Protein AF-0000000084648814 (afdb_homodimer)

Foldseek 3Di:
DDDDDDDDPPPPPDDDPPPPPPPVDVVVVVLQVQAKEFQQAKFWAPFAQFKIKIKTFIPAWWKKKKWKDLDPVSVVTDIDTWDIQHVVLVRMTMDIGGRHDGFTKMKMWMKTHGVPGRPRIYDIHIFIATHLGAAFDKFKEWEAEAAPADAFAAFVVVPGLLLLLLRVVVVGRAYEYLANNFQLQAAHDQWDAAPVGDIGGHDDDPLSHAHDQALVSLLVRLSRSSVRPSNSRSRRYHYYQYAHDDRLQHPLDAQQFFDPDPSDPGRHSNNSVVSSLSSVLSRHSDDADPVHRSDRWDKHDRYQAEIETEADQHHQAADWDLQAAPDPDSNLARRDPVSLVVVLVPLLPRRHLAYEYRHAADQWFFAADVSTGRDQHNQPQAAHTRNVRSVLVNQLSCQVSVRWRYAYEYEDQAWWFKKKFALVQANRNRGHIYIYIYFDDSFWKHDDDTDGHRNRHIDTPDIDGDDPPDIGHGLVVWRGKMKMWIAHRVQRKIKIFIAISVGDTDDIDIHGTDDD/DDDDDDDDDPPPDDDPPPPPPPPVDVVVVVLQVQAKEFQQAKFWAPFAQFKIKIKTFIPAWWKKKKWKDLDPVSVVTDIDTWDIQHVVLVRMTMDIGGRHDGFTKMKMWMKTHGVPGRVRIYDIHIFIATHLGAAFDKFKEWEAEAAPADAFAAFVVVPGLLLLLLRVVVVHRAYEYLANNFQLQAAHDQWDAAPVGDIGGHDDDPLSHAHDQALVSLLVRLSRSSVRPSNSRSRRYHYYQYAHDDRLQHPLDAQQFFDPDPSDPGRHSNNSVVSSLSSVLSRHSDDADPVHRSDRWDKHDRYQAEIETEADQHHQAAHWDLQAAPDPDSNLARRDPVSLVVVLVPLLPRRHLAYEYRHAADQWFFAADVSTGRDQHNQPQAAHTRHVNSVLVNQLSCQVSVRWRYAYEYEDQAWWFKKKFALVQANRNRGHIYIYIYFDDSFWKFDDDTDGHRNRHIDTPDIDGDDPPDIGHGLVVWRGKMKMWIAHRVQRKIKIFIAISVGDTDDIDIHGTDDD

Organism: NCBI:txid1178482

Solvent-accessible surface area (backbone atoms only — not comparable to full-atom values): 51842 Å² total; per-residue (Å²): 144,81,89,79,84,85,70,86,74,83,75,74,83,76,82,82,74,74,79,70,76,74,68,73,53,68,66,60,58,57,47,57,73,50,30,34,43,68,68,48,48,40,32,32,9,54,57,35,55,34,30,34,24,38,26,39,30,41,76,46,62,21,36,32,33,39,36,40,16,77,38,91,81,44,69,85,39,49,78,45,78,46,44,60,14,31,79,78,49,73,15,22,30,58,32,38,45,67,83,41,69,69,57,41,60,33,25,34,35,39,31,31,22,22,59,51,32,84,81,25,47,22,73,71,50,71,32,34,42,52,44,46,16,83,51,80,53,73,42,38,32,34,35,26,18,32,28,38,24,81,49,38,58,48,23,68,92,74,63,38,52,47,36,36,43,42,52,44,72,68,64,36,52,31,34,38,36,27,11,18,75,29,32,28,59,39,39,48,52,54,66,44,77,42,94,88,66,46,74,46,51,29,67,80,53,80,42,38,63,38,54,42,70,49,48,67,32,37,40,35,40,55,56,54,59,35,68,30,67,34,45,31,54,27,27,16,48,31,23,34,45,72,37,60,40,42,24,49,39,32,78,80,60,31,62,45,39,69,61,92,50,88,84,48,87,76,36,53,38,30,53,38,39,53,34,22,48,51,31,48,55,55,74,40,36,61,81,42,47,47,67,48,60,79,62,64,51,50,72,39,61,49,27,54,49,29,30,42,39,37,44,40,62,49,83,44,23,24,59,72,32,72,37,64,42,91,50,82,44,68,67,21,21,38,50,24,72,67,53,51,54,50,48,53,53,49,57,71,68,54,80,36,57,34,36,35,39,37,27,33,54,45,69,42,40,45,34,68,50,83,90,24,28,62,44,34,20,60,66,73,44,38,67,71,29,6,29,27,32,61,54,50,53,50,39,29,47,33,43,75,66,67,58,59,46,55,37,37,42,24,17,77,62,15,29,33,34,35,34,42,27,28,32,92,61,21,55,43,50,66,42,65,66,38,45,38,38,33,13,3,11,49,32,21,32,24,27,48,77,70,54,77,19,32,26,57,10,62,42,80,75,42,73,55,50,50,57,91,94,46,61,60,41,56,57,86,73,63,59,19,21,32,30,37,38,38,36,38,50,83,80,50,32,40,34,41,32,37,27,34,45,86,60,48,78,74,46,76,49,80,42,76,63,72,75,131,145,77,90,83,76,90,82,81,84,78,75,73,83,78,80,82,75,75,80,70,76,74,69,74,54,69,66,59,58,60,48,57,72,52,29,34,44,67,68,48,48,42,34,32,8,53,57,34,54,34,32,35,22,38,26,38,30,41,77,47,63,21,36,32,34,38,35,40,16,76,39,92,81,45,67,86,41,48,78,46,77,45,43,61,15,32,79,78,49,75,15,23,31,60,33,36,45,67,82,42,69,69,56,40,61,33,25,34,35,39,33,29,22,21,57,52,34,85,81,26,47,22,73,73,48,70,32,35,39,52,43,46,16,83,51,80,52,70,43,37,33,34,35,25,17,31,29,38,24,81,49,39,58,48,23,68,93,74,63,37,52,48,35,36,43,39,52,45,71,66,64,36,51,31,34,39,36,27,10,18,74,28,30,27,59,37,38,47,50,54,65,44,77,43,95,86,66,47,73,46,50,29,68,81,53,81,44,38,62,39,55,42,72,49,48,67,32,35,38,34,40,56,55,55,59,36,68,31,67,35,45,31,54,25,29,15,48,30,22,34,46,71,38,60,42,42,23,50,40,33,77,80,59,30,61,44,39,69,62,92,50,89,84,48,88,74,36,52,37,29,53,37,39,53,35,22,48,51,31,49,56,55,73,40,37,62,81,42,45,48,67,47,60,78,62,63,51,49,73,39,60,48,26,53,49,30,30,41,40,38,46,41,64,48,84,44,22,24,57,71,33,71,37,63,40,91,51,81,42,67,67,21,22,38,52,24,74,67,52,51,52,49,49,52,52,49,58,71,67,53,79,38,56,33,37,35,39,38,27,34,52,45,68,42,40,45,36,70,50,82,90,23,29,63,44,34,20,59,66,73,45,38,66,70,28,4,28,27,34,60,53,50,52,48,39,28,48,34,42,76,67,69,58,61,46,56,37,36,42,23,18,75,62,16,28,32,34,34,33,42,29,29,34,92,61,20,55,43,51,66,41,65,62,39,43,37,38,34,13,3,12,49,33,21,32,24,26,47,77,70,54,77,20,32,26,57,11,62,40,82,76,42,71,55,49,50,57,90,95,47,61,60,42,55,56,87,74,62,59,19,21,32,31,37,38,39,37,39,49,83,78,50,31,40,33,41,32,38,28,35,45,86,60,48,77,75,47,76,48,80,43,75,63,71,74,131

pLDDT: mean 92.76, std 17.3, range [15.83, 98.94]

Secondary structure (DSSP, 8-state):
----S--------------------HHHHHHHHHS--EEEEEEEE---SS-EEEEEEESSSEEEEEEEESSTT-TT-EEEEEEEE-GGGTTEEEEEE--PPTT-EEEEEEEEEETTEEEEEPPPEEEEEE---SS---EEEEEE--BS-TT----GGGTSSHHHHHHHHT--SEEEE-S-S--TT----SEEE-TTS-EEE----GGGSS---SHHHHHHHHHHHTT-HHHHHHHHHS-EEE---STTTSTT--TT-B---TT-S--BHHHHHHHHHHHHHHHS-----TTSTT---EEEE-SSSEEEEE--SSTT----B-S--SS-SGGG-SS-HHHHHHHHHHHHH---SEEEEE-SS-SSB--EETTEE-SS--S--SS--TTHHHHHHHHHHHHHTT---EEEEE-SSSSEEEEEE-GGG-SS-SS--EEEEE---SBS----PPPBPGGG-EEEEEEE-PPTT--S--GGGS--EEEEEEE-TTT--EEEEEEETT--EEEEEEE-----/-------------------------HHHHHHHTTS--EEEEEEEE---SS-EEEEEEESSSEEEEEEEESSTT-TT-EEEEEEEE-GGGTTEEEEEE--PPTT-EEEEEEEEEETTEEEEEPPPEEEEEE---SS---EEEEEE--BS-TT----GGGTSSHHHHHHHHT--SEEEE-S-S--TT----SEEE-TTS-EEE----GGGSS---SHHHHHHHHHHHTT-HHHHHHHHHS-EEE---STTTSTT--TT-B---TT-S--BHHHHHHHHHHHHHHHS-----TTSTT---EEEE-SSSEEEEE--SSTT----B-S--SS-SGGG-SS-HHHHHHHHHHHHH---SEEEEE-SS-SSB--EETTEE-SS--S--SS--TTHHHHHHHHHHHHHTT---EEEEE-SSSSEEEEEE-GGG-S--SS--EEEEE---SBS----PPPBPGGG-EEEEEEE-PPTT--S--GGGS--EEEEEEE-TTT--EEEEEEETT--EEEEEEE-----

Sequence (1032 aa):
MRTTRRQFLGLGLKAGAGLGLLSTAPGIVMAESRRPVITSGVMSGDLLTNRAMIWSRADRPSQMLVEIADNAEFHNARQLTGPTALPSTGMTSKLDVTGLGNDSELYYRVRFAALGDHRAISEPVVGRLRLAGDSPRNVRFVWSGDTVGQGWGIDNSRGGMRIYETMRQQTPDFFLHSGDTIYADGPLEETVTLENGETWHNLMTAEKSKVAETLNEYRGQYTYNLLDENLKRFNAEVPMFAQWDDHETVNNWFPGEILDDPRYSEKNVSLLSARARQAFLENMPIRQWPDAPQRIHRRFNYGPDLEVFMLDMRTYRGANSANMQNADDPASAILGGNQVDELIAALSSSSATWKVIASDMPVGLVVADGDNFEAVANGDDGSPAGREHEIARLLKAIRDNNISNVVWLTADVHYTAAHHYAPERASFKEFTPFWEFVSGPLHAGTFGPGELDATFGPQVAFQKAPEEGRANLAPSEGYQFFGQVDLDAESKELTVTLKDVEGTSLHTEVLTPKMAMRTTRRQFLGLGLKAGAGLGLLSTAPGIVMAESRRPVITSGVMSGDLLTNRAMIWSRADRPSQMLVEIADNAEFHNARQLTGPTALPSTGMTSKLDVTGLGNDSELYYRVRFAALGDHRAISEPVVGRLRLAGDSPRNVRFVWSGDTVGQGWGIDNSRGGMRIYETMRQQTPDFFLHSGDTIYADGPLEETVTLENGETWHNLMTAEKSKVAETLNEYRGQYTYNLLDENLKRFNAEVPMFAQWDDHETVNNWFPGEILDDPRYSEKNVSLLSARARQAFLENMPIRQWPDAPQRIHRRFNYGPDLEVFMLDMRTYRGANSANMQNADDPASAILGGNQVDELIAALSSSSATWKVIASDMPVGLVVADGDNFEAVANGDDGSPAGREHEIARLLKAIRDNNISNVVWLTADVHYTAAHHYAPERASFKEFTPFWEFVSGPLHAGTFGPGELDATFGPQVAFQKAPEEGRANLAPSEGYQFFGQVDLDAESKELTVTLKDVEGTSLHTEVLTPKMA

Structure (mmCIF, N/CA/C/O backbone):
data_AF-0000000084648814-model_v1
#
loop_
_entity.id
_entity.type
_entity.pdbx_description
1 polymer 'Alkaline phosphatase'
#
loop_
_atom_site.group_PDB
_atom_site.id
_atom_site.type_symbol
_atom_site.label_atom_id
_atom_site.label_alt_id
_atom_site.label_comp_id
_atom_site.label_asym_id
_atom_site.label_entity_id
_atom_site.label_seq_id
_atom_site.pdbx_PDB_ins_code
_atom_site.Cartn_x
_atom_site.Cartn_y
_atom_site.Cartn_z
_atom_site.occupancy
_atom_site.B_iso_or_equiv
_atom_site.auth_seq_id
_atom_site.auth_comp_id
_atom_site.auth_asym_id
_atom_site.auth_atom_id
_atom_site.pdbx_PDB_model_num
ATOM 1 N N . MET A 1 1 ? -101.938 -16.797 1.719 1 21.25 1 MET A N 1
ATOM 2 C CA . MET A 1 1 ? -101.125 -17.797 1.032 1 21.25 1 MET A CA 1
ATOM 3 C C . MET A 1 1 ? -99.875 -17.156 0.439 1 21.25 1 MET A C 1
ATOM 5 O O . MET A 1 1 ? -99.188 -17.766 -0.387 1 21.25 1 MET A O 1
ATOM 9 N N . ARG A 1 2 ? -99.438 -15.789 0.732 1 20.75 2 ARG A N 1
ATOM 10 C CA . ARG A 1 2 ? -99.125 -14.484 0.163 1 20.75 2 ARG A CA 1
ATOM 11 C C . ARG A 1 2 ? -97.625 -14.43 -0.269 1 20.75 2 ARG A C 1
ATOM 13 O O . ARG A 1 2 ? -96.812 -15.164 0.26 1 20.75 2 ARG A O 1
ATOM 20 N N . THR A 1 3 ? -97.125 -13.648 -1.329 1 20.7 3 THR A N 1
ATOM 21 C CA . THR A 1 3 ? -96.25 -13.391 -2.457 1 20.7 3 THR A CA 1
ATOM 22 C C . THR A 1 3 ? -94.875 -12.969 -1.973 1 20.7 3 THR A C 1
ATOM 24 O O . THR A 1 3 ? -94 -12.547 -2.77 1 20.7 3 THR A O 1
ATOM 27 N N . THR A 1 4 ? -94.438 -13.188 -0.688 1 17.88 4 THR A N 1
ATOM 28 C CA . THR A 1 4 ? -93.375 -12.266 -0.208 1 17.88 4 THR A CA 1
ATOM 29 C C . THR A 1 4 ? -92.062 -12.477 -0.958 1 17.88 4 THR A C 1
ATOM 31 O O . THR A 1 4 ? -91.938 -13.469 -1.671 1 17.88 4 THR A O 1
ATOM 34 N N . ARG A 1 5 ? -90.875 -12.578 -0.364 1 17.39 5 ARG A N 1
ATOM 35 C CA . ARG A 1 5 ? -89.688 -11.68 -0.187 1 17.39 5 ARG A CA 1
ATOM 36 C C . ARG A 1 5 ? -88.562 -12.055 -1.125 1 17.39 5 ARG A C 1
ATOM 38 O O . ARG A 1 5 ? -87.938 -11.18 -1.724 1 17.39 5 ARG A O 1
ATOM 45 N N . ARG A 1 6 ? -87.812 -13.258 -1.02 1 18.2 6 ARG A N 1
ATOM 46 C CA . ARG A 1 6 ? -86.375 -13.273 -0.681 1 18.2 6 ARG A CA 1
ATOM 47 C C . ARG A 1 6 ? -85.562 -13.32 -1.938 1 18.2 6 ARG A C 1
ATOM 49 O O . ARG A 1 6 ? -84.312 -13.5 -1.858 1 18.2 6 ARG A O 1
ATOM 56 N N . GLN A 1 7 ? -86.125 -13.328 -3.051 1 18.06 7 GLN A N 1
ATOM 57 C CA . GLN A 1 7 ? -85.5 -14.094 -4.113 1 18.06 7 GLN A CA 1
ATOM 58 C C . GLN A 1 7 ? -84.125 -13.547 -4.441 1 18.06 7 GLN A C 1
ATOM 60 O O . GLN A 1 7 ? -83.125 -14.297 -4.469 1 18.06 7 GLN A O 1
ATOM 65 N N . PHE A 1 8 ? -83.938 -12.953 -5.516 1 19.97 8 PHE A N 1
ATOM 66 C CA . PHE A 1 8 ? -83.062 -13.242 -6.648 1 19.97 8 PHE A CA 1
ATOM 67 C C . PHE A 1 8 ? -81.75 -12.516 -6.512 1 19.97 8 PHE A C 1
ATOM 69 O O . PHE A 1 8 ? -81.688 -11.32 -6.211 1 19.97 8 PHE A O 1
ATOM 76 N N . LEU A 1 9 ? -80.438 -13.195 -6.457 1 20.53 9 LEU A N 1
ATOM 77 C CA . LEU A 1 9 ? -79 -13.328 -6.242 1 20.53 9 LEU A CA 1
ATOM 78 C C . LEU A 1 9 ? -78.188 -12.492 -7.246 1 20.53 9 LEU A C 1
ATOM 80 O O . LEU A 1 9 ? -77 -12.664 -7.395 1 20.53 9 LEU A O 1
ATOM 84 N N . GLY A 1 10 ? -78.875 -11.648 -8 1 20.09 10 GLY A N 1
ATOM 85 C CA . GLY A 1 10 ? -78.125 -11.25 -9.188 1 20.09 10 GLY A CA 1
ATOM 86 C C . GLY A 1 10 ? -76.75 -10.617 -8.867 1 20.09 10 GLY A C 1
ATOM 87 O O . GLY A 1 10 ? -76.688 -9.562 -8.219 1 20.09 10 GLY A O 1
ATOM 88 N N . LEU A 1 11 ? -75.688 -11.422 -8.633 1 21.27 11 LEU A N 1
ATOM 89 C CA . LEU A 1 11 ? -74.312 -11.227 -8.266 1 21.27 11 LEU A CA 1
ATOM 90 C C . LEU A 1 11 ? -73.625 -10.305 -9.25 1 21.27 11 LEU A C 1
ATOM 92 O O . LEU A 1 11 ? -73.375 -10.68 -10.406 1 21.27 11 LEU A O 1
ATOM 96 N N . GLY A 1 12 ? -74.062 -9.133 -9.469 1 19.12 12 GLY A N 1
ATOM 97 C CA . GLY A 1 12 ? -73.438 -8.195 -10.375 1 19.12 12 GLY A CA 1
ATOM 98 C C . GLY A 1 12 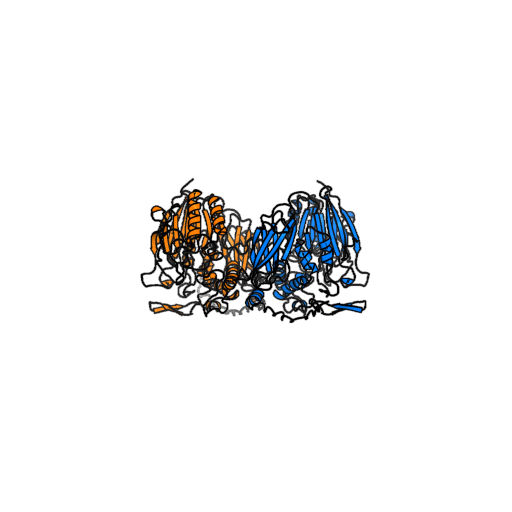? -71.938 -8.039 -10.133 1 19.12 12 GLY A C 1
ATOM 99 O O . GLY A 1 12 ? -71.5 -7.977 -8.984 1 19.12 12 GLY A O 1
ATOM 100 N N . LEU A 1 13 ? -71.062 -8.609 -11.047 1 20.86 13 LEU A N 1
ATOM 101 C CA . LEU A 1 13 ? -69.688 -8.602 -11.328 1 20.86 13 LEU A CA 1
ATOM 102 C C . LEU A 1 13 ? -69.125 -7.176 -11.414 1 20.86 13 LEU A C 1
ATOM 104 O O . LEU A 1 13 ? -69.438 -6.457 -12.367 1 20.86 13 LEU A O 1
ATOM 108 N N . LYS A 1 14 ? -69.375 -6.336 -10.461 1 19.58 14 LYS A N 1
ATOM 109 C CA . LYS A 1 14 ? -68.875 -4.953 -10.57 1 19.58 14 LYS A CA 1
ATOM 110 C C . LYS A 1 14 ? -67.5 -4.883 -11.086 1 19.58 14 LYS A C 1
ATOM 112 O O . LYS A 1 14 ? -66.75 -5.867 -11.016 1 19.58 14 LYS A O 1
ATOM 117 N N . ALA A 1 15 ? -66.938 -3.561 -10.977 1 20.88 15 ALA A N 1
ATOM 118 C CA . ALA A 1 15 ? -66.062 -2.535 -11.547 1 20.88 15 ALA A CA 1
ATOM 119 C C . ALA A 1 15 ? -64.562 -2.854 -11.273 1 20.88 15 ALA A C 1
ATOM 121 O O . ALA A 1 15 ? -64.188 -3.189 -10.148 1 20.88 15 ALA A O 1
ATOM 122 N N . GLY A 1 16 ? -63.812 -3.223 -12.312 1 20.81 16 GLY A N 1
ATOM 123 C CA . GLY A 1 16 ? -62.406 -3.391 -12.602 1 20.81 16 GLY A CA 1
ATOM 124 C C . GLY A 1 16 ? -61.531 -2.273 -12.055 1 20.81 16 GLY A C 1
ATOM 125 O O . GLY A 1 16 ? -61.594 -1.139 -12.531 1 20.81 16 GLY A O 1
ATOM 126 N N . ALA A 1 17 ? -61.469 -2.029 -10.789 1 24.69 17 ALA A N 1
ATOM 127 C CA . ALA A 1 17 ? -60.594 -1.007 -10.234 1 24.69 17 ALA A CA 1
ATOM 128 C C . ALA A 1 17 ? -59.219 -1.078 -10.875 1 24.69 17 ALA A C 1
ATOM 130 O O . ALA A 1 17 ? -58.625 -2.158 -10.984 1 24.69 17 ALA A O 1
ATOM 131 N N . GLY A 1 18 ? -58.906 -0.136 -11.734 1 24.58 18 GLY A N 1
ATOM 132 C CA . GLY A 1 18 ? -57.656 0.229 -12.383 1 24.58 18 GLY A CA 1
ATOM 133 C C . GLY A 1 18 ? -56.469 0.184 -11.445 1 24.58 18 GLY A C 1
ATOM 134 O O . GLY A 1 18 ? -56.531 0.707 -10.328 1 24.58 18 GLY A O 1
ATOM 135 N N . LEU A 1 19 ? -55.75 -0.913 -11.391 1 27.05 19 LEU A N 1
ATOM 136 C CA . LEU A 1 19 ? -54.406 -1.037 -10.836 1 27.05 19 LEU A CA 1
ATOM 137 C C . LEU A 1 19 ? -53.562 0.206 -11.141 1 27.05 19 LEU A C 1
ATOM 139 O O . LEU A 1 19 ? -53.281 0.487 -12.305 1 27.05 19 LEU A O 1
ATOM 143 N N . GLY A 1 20 ? -53.906 1.325 -10.555 1 27.36 20 GLY A N 1
ATOM 144 C CA . GLY A 1 20 ? -53 2.459 -10.664 1 27.36 20 GLY A CA 1
ATOM 145 C C . GLY A 1 20 ? -51.531 2.07 -10.539 1 27.36 20 GLY A C 1
ATOM 146 O O . GLY A 1 20 ? -51.156 1.233 -9.703 1 27.36 20 GLY A O 1
ATOM 147 N N . LEU A 1 21 ? -50.812 2.102 -11.641 1 28.75 21 LEU A N 1
ATOM 148 C CA . LEU A 1 21 ? -49.375 2.102 -11.797 1 28.75 21 LEU A CA 1
ATOM 149 C C . LEU A 1 21 ? -48.719 2.955 -10.719 1 28.75 21 LEU A C 1
ATOM 151 O O . LEU A 1 21 ? -48.938 4.164 -10.656 1 28.75 21 LEU A O 1
ATOM 155 N N . LEU A 1 22 ? -48.719 2.498 -9.547 1 29.5 22 LEU A N 1
ATOM 156 C CA . LEU A 1 22 ? -47.812 3.18 -8.625 1 29.5 22 LEU A CA 1
ATOM 157 C C . LEU A 1 22 ? -46.5 3.559 -9.328 1 29.5 22 LEU A C 1
ATOM 159 O O . LEU A 1 22 ? -45.75 2.686 -9.758 1 29.5 22 LEU A O 1
ATOM 163 N N . SER A 1 23 ? -46.594 4.621 -10.094 1 31.58 23 SER A N 1
ATOM 164 C CA . SER A 1 23 ? -45.406 5.332 -10.492 1 31.58 23 SER A CA 1
ATOM 165 C C . SER A 1 23 ? -44.406 5.469 -9.328 1 31.58 23 SER A C 1
ATOM 167 O O . SER A 1 23 ? -44.75 6.086 -8.312 1 31.58 23 SER A O 1
ATOM 169 N N . THR A 1 24 ? -43.781 4.43 -9.086 1 36.72 24 THR A N 1
ATOM 170 C CA . THR A 1 24 ? -42.656 4.602 -8.18 1 36.72 24 THR A CA 1
ATOM 171 C C . THR A 1 24 ? -42.031 5.977 -8.367 1 36.72 24 THR A C 1
ATOM 173 O O . THR A 1 24 ? -41.781 6.41 -9.492 1 36.72 24 THR A O 1
ATOM 176 N N . ALA A 1 25 ? -42.188 6.863 -7.504 1 39.81 25 ALA A N 1
ATOM 177 C CA . ALA A 1 25 ? -41.781 8.266 -7.488 1 39.81 25 ALA A CA 1
ATOM 178 C C . ALA A 1 25 ? -40.344 8.422 -7.988 1 39.81 25 ALA A C 1
ATOM 180 O O . ALA A 1 25 ? -39.469 7.617 -7.656 1 39.81 25 ALA A O 1
ATOM 181 N N . PRO A 1 26 ? -40.125 9.344 -8.883 1 41.78 26 PRO A N 1
ATOM 182 C CA . PRO A 1 26 ? -38.781 9.664 -9.43 1 41.78 26 PRO A CA 1
ATOM 183 C C . PRO A 1 26 ? -37.688 9.688 -8.359 1 41.78 26 PRO A C 1
ATOM 185 O O . PRO A 1 26 ? -36.5 9.695 -8.688 1 41.78 26 PRO A O 1
ATOM 188 N N . GLY A 1 27 ? -37.969 9.93 -7.156 1 38.75 27 GLY A N 1
ATOM 189 C CA . GLY A 1 27 ? -36.969 10 -6.094 1 38.75 27 GLY A CA 1
ATOM 190 C C . GLY A 1 27 ? -36.281 8.672 -5.82 1 38.7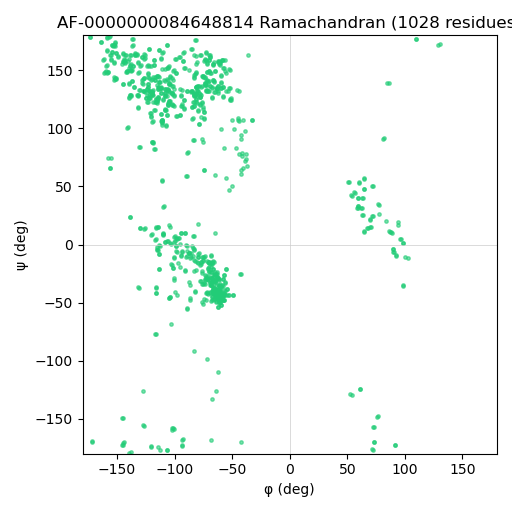5 27 GLY A C 1
ATOM 191 O O . GLY A 1 27 ? -35.094 8.633 -5.535 1 38.75 27 GLY A O 1
ATOM 192 N N . ILE A 1 28 ? -37.094 7.559 -5.875 1 41.75 28 ILE A N 1
ATOM 193 C CA . ILE A 1 28 ? -36.531 6.23 -5.625 1 41.75 28 ILE A CA 1
ATOM 194 C C . ILE A 1 28 ? -35.625 5.82 -6.801 1 41.75 28 ILE A C 1
ATOM 196 O O . ILE A 1 28 ? -34.562 5.262 -6.602 1 41.75 28 ILE A O 1
ATOM 200 N N . VAL A 1 29 ? -36.188 6.137 -8.016 1 43.84 29 VAL A N 1
ATOM 201 C CA . VAL A 1 29 ? -35.438 5.797 -9.211 1 43.84 29 VAL A CA 1
ATOM 202 C C . VAL A 1 29 ? -34.125 6.594 -9.234 1 43.84 29 VAL A C 1
ATOM 204 O O . VAL A 1 29 ? -33.062 6.062 -9.586 1 43.84 29 VAL A O 1
ATOM 207 N N . MET A 1 30 ? -34.156 7.906 -8.93 1 43.59 30 MET A N 1
ATOM 208 C CA . MET A 1 30 ? -32.969 8.742 -8.898 1 43.59 30 MET A CA 1
ATOM 209 C C . MET A 1 30 ? -31.969 8.242 -7.848 1 43.59 30 MET A C 1
ATOM 211 O O . MET A 1 30 ? -30.75 8.312 -8.047 1 43.59 30 MET A O 1
ATOM 215 N N . ALA A 1 31 ? -32.562 7.723 -6.754 1 51.16 31 ALA A N 1
ATOM 216 C CA . ALA A 1 31 ? -31.75 7.152 -5.68 1 51.16 31 ALA A CA 1
ATOM 217 C C . ALA A 1 31 ? -31.062 5.875 -6.137 1 51.16 31 ALA A C 1
ATOM 219 O O . ALA A 1 31 ? -29.891 5.641 -5.797 1 51.16 31 ALA A O 1
ATOM 220 N N . GLU A 1 32 ? -31.75 5.113 -6.992 1 61 32 GLU A N 1
ATOM 221 C CA . GLU A 1 32 ? -31.188 3.836 -7.426 1 61 32 GLU A CA 1
ATOM 222 C C . GLU A 1 32 ? -30 4.043 -8.367 1 61 32 GLU A C 1
ATOM 224 O O . GLU A 1 32 ? -29.047 3.271 -8.344 1 61 32 GLU A O 1
ATOM 229 N N . SER A 1 33 ? -30.016 5.133 -9.078 1 75.19 33 SER A N 1
ATOM 230 C CA . SER A 1 33 ? -28.969 5.375 -10.07 1 75.19 33 SER A CA 1
ATOM 231 C C . SER A 1 33 ? -27.688 5.859 -9.414 1 75.19 33 SER A C 1
ATOM 233 O O . SER A 1 33 ? -26.594 5.766 -10 1 75.19 33 SER A O 1
ATOM 235 N N . ARG A 1 34 ? -27.719 6.137 -8.141 1 83.75 34 ARG A N 1
ATOM 236 C CA . ARG A 1 34 ? -26.547 6.688 -7.477 1 83.75 34 ARG A CA 1
ATOM 237 C C . ARG A 1 34 ? -25.797 5.605 -6.703 1 83.75 34 ARG A C 1
ATOM 239 O O . ARG A 1 34 ? -24.641 5.797 -6.305 1 83.75 34 ARG A O 1
ATOM 246 N N . ARG A 1 35 ? -26.422 4.492 -6.582 1 93.88 35 ARG A N 1
ATOM 247 C CA . ARG A 1 35 ? -25.828 3.432 -5.785 1 93.88 35 ARG A CA 1
ATOM 248 C C . ARG A 1 35 ? -24.719 2.719 -6.566 1 93.88 35 ARG A C 1
ATOM 250 O O . ARG A 1 35 ? -24.938 2.305 -7.707 1 93.88 35 ARG A O 1
ATOM 257 N N . PRO A 1 36 ? -23.594 2.613 -5.926 1 98 36 PRO A N 1
ATOM 258 C CA . PRO A 1 36 ? -22.562 1.786 -6.566 1 98 36 PRO A CA 1
ATOM 259 C C . PRO A 1 36 ? -23 0.33 -6.727 1 98 36 PRO A C 1
ATOM 261 O O . PRO A 1 36 ? -23.953 -0.111 -6.078 1 98 36 PRO A O 1
ATOM 264 N N . VAL A 1 37 ? -22.391 -0.309 -7.617 1 98.12 37 VAL A N 1
ATOM 265 C CA . VAL A 1 37 ? -22.625 -1.73 -7.852 1 98.12 37 VAL A CA 1
ATOM 266 C C . VAL A 1 37 ? -21.312 -2.498 -7.703 1 98.12 37 VAL A C 1
ATOM 268 O O . VAL A 1 37 ? -20.281 -2.07 -8.219 1 98.12 37 VAL A O 1
ATOM 271 N N . ILE A 1 38 ? -21.391 -3.566 -6.953 1 98.25 38 ILE A N 1
ATOM 272 C CA . ILE A 1 38 ? -20.266 -4.488 -6.918 1 98.25 38 ILE A CA 1
ATOM 273 C C . ILE A 1 38 ? -20.266 -5.355 -8.172 1 98.25 38 ILE A C 1
ATOM 275 O O . ILE A 1 38 ? -21.188 -6.145 -8.391 1 98.25 38 ILE A O 1
ATOM 279 N N . THR A 1 39 ? -19.188 -5.246 -8.906 1 95.88 39 THR A N 1
ATOM 280 C CA . THR A 1 39 ? -19.188 -5.824 -10.242 1 95.88 39 THR A CA 1
ATOM 281 C C . THR A 1 39 ? -18.453 -7.16 -10.258 1 95.88 39 THR A C 1
ATOM 283 O O . THR A 1 39 ? -18.672 -7.992 -11.141 1 95.88 39 THR A O 1
ATOM 286 N N . SER A 1 40 ? -17.594 -7.426 -9.281 1 97.88 40 SER A N 1
ATOM 287 C CA . SER A 1 40 ? -16.625 -8.508 -9.422 1 97.88 40 SER A CA 1
ATOM 288 C C . SER A 1 40 ? -16.641 -9.422 -8.211 1 97.88 40 SER A C 1
ATOM 290 O O . SER A 1 40 ? -15.688 -10.172 -7.98 1 97.88 40 SER A O 1
ATOM 292 N N . GLY A 1 41 ? -17.688 -9.281 -7.402 1 98.69 41 GLY A N 1
ATOM 293 C CA . GLY A 1 41 ? -17.766 -10.102 -6.207 1 98.69 41 GLY A CA 1
ATOM 294 C C . GLY A 1 41 ? -16.781 -9.688 -5.125 1 98.69 41 GLY A C 1
ATOM 295 O O . GLY A 1 41 ? -16.484 -8.5 -4.98 1 98.69 41 GLY A O 1
ATOM 296 N N . VAL A 1 42 ? -16.469 -10.672 -4.25 1 98.94 42 VAL A N 1
ATOM 297 C CA . VAL A 1 42 ? -15.539 -10.445 -3.146 1 98.94 42 VAL A CA 1
ATOM 298 C C . VAL A 1 42 ? -14.516 -11.578 -3.096 1 98.94 42 VAL A C 1
ATOM 300 O O . VAL A 1 42 ? -14.727 -12.648 -3.666 1 98.94 42 VAL A O 1
ATOM 303 N N . MET A 1 43 ? -13.398 -11.281 -2.516 1 98.88 43 MET A N 1
ATOM 304 C CA . MET A 1 43 ? -12.352 -12.258 -2.246 1 98.88 43 MET A CA 1
ATOM 305 C C . MET A 1 43 ? -11.773 -12.062 -0.851 1 98.88 43 MET A C 1
ATOM 307 O O . MET A 1 43 ? -11.805 -10.953 -0.311 1 98.88 43 MET A O 1
ATOM 311 N N . SER A 1 44 ? -11.328 -13.133 -0.302 1 98.69 44 SER A N 1
ATOM 312 C CA . SER A 1 44 ? -10.43 -13.102 0.848 1 98.69 44 SER A CA 1
ATOM 313 C C . SER A 1 44 ? -9.125 -13.828 0.543 1 98.69 44 SER A C 1
ATOM 315 O O . SER A 1 44 ? -9.062 -14.648 -0.374 1 98.69 44 SER A O 1
ATOM 317 N N . GLY A 1 45 ? -8.07 -13.438 1.228 1 98.19 45 GLY A N 1
ATOM 318 C CA . GLY A 1 45 ? -6.777 -14.078 0.992 1 98.19 45 GLY A CA 1
ATOM 319 C C . GLY A 1 45 ? -5.703 -13.625 1.963 1 98.19 45 GLY A C 1
ATOM 320 O O . GLY A 1 45 ? -5.988 -12.883 2.908 1 98.19 45 GLY A O 1
ATOM 321 N N . ASP A 1 46 ? -4.523 -14.211 1.783 1 97.69 46 ASP A N 1
ATOM 322 C CA . ASP A 1 46 ? -3.355 -13.922 2.613 1 97.69 46 ASP A CA 1
ATOM 323 C C . ASP A 1 46 ? -3.699 -14.039 4.098 1 97.69 46 ASP A C 1
ATOM 325 O O . ASP A 1 46 ? -3.43 -13.125 4.875 1 97.69 46 ASP A O 1
ATOM 329 N N . LEU A 1 47 ? -4.207 -15.141 4.398 1 95.62 47 LEU A N 1
ATOM 330 C CA . LEU A 1 47 ? -4.598 -15.414 5.777 1 95.62 47 LEU A CA 1
ATOM 331 C C . LEU A 1 47 ? -3.377 -15.516 6.68 1 95.62 47 LEU A C 1
ATOM 333 O O . LEU A 1 47 ? -2.357 -16.094 6.293 1 95.62 47 LEU A O 1
ATOM 337 N N . LEU A 1 48 ? -3.482 -14.898 7.777 1 92.12 48 LEU A N 1
ATOM 338 C CA . LEU A 1 48 ? -2.592 -15.125 8.906 1 92.12 48 LEU A CA 1
ATOM 339 C C . LEU A 1 48 ? -3.377 -15.586 10.133 1 92.12 48 LEU A C 1
ATOM 341 O O . LEU A 1 48 ? -4.555 -15.938 10.023 1 92.12 48 LEU A O 1
ATOM 345 N N . THR A 1 49 ? -2.76 -15.719 11.234 1 89.12 49 THR A N 1
ATOM 346 C CA . THR A 1 49 ? -3.395 -16.281 12.414 1 89.12 49 THR A CA 1
ATOM 347 C C . THR A 1 49 ? -4.609 -15.453 12.828 1 89.12 49 THR A C 1
ATOM 349 O O . THR A 1 49 ? -5.625 -16 13.258 1 89.12 49 THR A O 1
ATOM 352 N N . ASN A 1 50 ? -4.52 -14.156 12.664 1 92 50 ASN A N 1
ATOM 353 C CA . ASN A 1 50 ? -5.598 -13.336 13.203 1 92 50 ASN A CA 1
ATOM 354 C C . ASN A 1 50 ? -5.98 -12.211 12.242 1 92 50 ASN A C 1
ATOM 356 O O . ASN A 1 50 ? -6.473 -11.164 12.672 1 92 50 ASN A O 1
ATOM 360 N N . ARG A 1 51 ? -5.691 -12.43 10.977 1 94.56 51 ARG A N 1
ATOM 361 C CA . ARG A 1 51 ? -6.031 -11.383 10.016 1 94.56 51 ARG A CA 1
ATOM 362 C C . ARG A 1 51 ? -6.215 -11.961 8.617 1 94.56 51 ARG A C 1
ATOM 364 O O . ARG A 1 51 ? -5.695 -13.039 8.312 1 94.56 51 ARG A O 1
ATOM 371 N N . ALA A 1 52 ? -6.902 -11.227 7.816 1 96.88 52 ALA A N 1
ATOM 372 C CA . ALA A 1 52 ? -7.219 -11.648 6.453 1 96.88 52 ALA A CA 1
ATOM 373 C C . ALA A 1 52 ? -7.414 -10.438 5.543 1 96.88 52 ALA A C 1
ATOM 375 O O . ALA A 1 52 ? -7.957 -9.414 5.965 1 96.88 52 ALA A O 1
ATOM 376 N N . MET A 1 53 ? -6.977 -10.609 4.316 1 98.62 53 MET A N 1
ATOM 377 C CA . MET A 1 53 ? -7.285 -9.609 3.293 1 98.62 53 MET A CA 1
ATOM 378 C C . MET A 1 53 ? -8.703 -9.789 2.773 1 98.62 53 MET A C 1
ATOM 380 O O . MET A 1 53 ? -9.148 -10.914 2.523 1 98.62 53 MET A O 1
ATOM 384 N N . ILE A 1 54 ? -9.414 -8.711 2.621 1 98.88 54 ILE A N 1
ATOM 385 C CA . ILE A 1 54 ? -10.711 -8.688 1.952 1 98.88 54 ILE A CA 1
ATOM 386 C C . ILE A 1 54 ? -10.641 -7.762 0.738 1 98.88 54 ILE A C 1
ATOM 388 O O . ILE A 1 54 ? -10.141 -6.637 0.83 1 98.88 54 ILE A O 1
ATOM 392 N N . TRP A 1 55 ? -11.109 -8.242 -0.377 1 98.94 55 TRP A N 1
ATOM 393 C CA . TRP A 1 55 ? -11.008 -7.555 -1.658 1 98.94 55 TRP A CA 1
ATOM 394 C C . TRP A 1 55 ? -12.383 -7.434 -2.318 1 98.94 55 TRP A C 1
ATOM 396 O O . TRP A 1 55 ? -13.211 -8.344 -2.209 1 98.94 55 TRP A O 1
ATOM 406 N N . SER A 1 56 ? -12.641 -6.289 -3 1 98.94 56 SER A N 1
ATOM 407 C CA . SER A 1 56 ? -13.781 -6.152 -3.9 1 98.94 56 SER A CA 1
ATOM 408 C C . SER A 1 56 ? -13.539 -5.062 -4.938 1 98.94 56 SER A C 1
ATOM 410 O O . SER A 1 56 ? -12.43 -4.531 -5.043 1 98.94 56 SER A O 1
ATOM 412 N N . ARG A 1 57 ? -14.539 -4.891 -5.812 1 98.81 57 ARG A N 1
ATOM 413 C CA . ARG A 1 57 ? -14.453 -3.926 -6.902 1 98.81 57 ARG A CA 1
ATOM 414 C C . ARG A 1 57 ? -15.812 -3.289 -7.18 1 98.81 57 ARG A C 1
ATOM 416 O O . ARG A 1 57 ? -16.828 -3.975 -7.172 1 98.81 57 ARG A O 1
ATOM 423 N N . ALA A 1 58 ? -15.773 -2.008 -7.398 1 98.5 58 ALA A N 1
ATOM 424 C CA . ALA A 1 58 ? -17 -1.26 -7.652 1 98.5 58 ALA A CA 1
ATOM 425 C C . ALA A 1 58 ? -17.031 -0.711 -9.078 1 98.5 58 ALA A C 1
ATOM 427 O O . ALA A 1 58 ? -16 -0.71 -9.766 1 98.5 58 ALA A O 1
ATOM 428 N N . ASP A 1 59 ? -18.188 -0.228 -9.539 1 98.06 59 ASP A N 1
ATOM 429 C CA . ASP A 1 59 ? -18.359 0.252 -10.906 1 98.06 59 ASP A CA 1
ATOM 430 C C . ASP A 1 59 ? -18.031 1.741 -11.008 1 98.06 59 ASP A C 1
ATOM 432 O O . ASP A 1 59 ? -17.922 2.283 -12.109 1 98.06 59 ASP A O 1
ATOM 436 N N . ARG A 1 60 ? -17.859 2.373 -9.828 1 97.69 60 ARG A N 1
ATOM 437 C CA . ARG A 1 60 ? -17.609 3.811 -9.773 1 97.69 60 ARG A CA 1
ATOM 438 C C . ARG A 1 60 ? -16.891 4.191 -8.484 1 97.69 60 ARG A C 1
ATOM 440 O O . ARG A 1 60 ? -16.797 3.389 -7.555 1 97.69 60 ARG A O 1
ATOM 447 N N . PRO A 1 61 ? -16.312 5.363 -8.461 1 98.06 61 PRO A N 1
ATOM 448 C CA . PRO A 1 61 ? -15.68 5.789 -7.211 1 98.06 61 PRO A CA 1
ATOM 449 C C . PRO A 1 61 ? -16.609 5.668 -6.008 1 98.06 61 PRO A C 1
ATOM 451 O O . PRO A 1 61 ? -17.734 6.164 -6.039 1 98.06 61 PRO A O 1
ATOM 454 N N . SER A 1 62 ? -16.156 4.969 -4.992 1 98.44 62 SER A N 1
ATOM 455 C CA . SER A 1 62 ? -17 4.637 -3.854 1 98.44 62 SER A CA 1
ATOM 456 C C . SER A 1 62 ? -16.172 4.227 -2.645 1 98.44 62 SER A C 1
ATOM 458 O O . SER A 1 62 ? -14.992 3.889 -2.783 1 98.44 62 SER A O 1
ATOM 460 N N . GLN A 1 63 ? -16.797 4.332 -1.504 1 98.38 63 GLN A N 1
ATOM 461 C CA . GLN A 1 63 ? -16.172 3.953 -0.243 1 98.38 63 GLN A CA 1
ATOM 462 C C . GLN A 1 63 ? -16.469 2.498 0.106 1 98.38 63 GLN A C 1
ATOM 464 O O . GLN A 1 63 ? -17.641 2.111 0.234 1 98.38 63 GLN A O 1
ATOM 469 N N . MET A 1 64 ? -15.43 1.711 0.316 1 98.81 64 MET A N 1
ATOM 470 C CA . MET A 1 64 ? -15.609 0.323 0.732 1 98.81 64 MET A CA 1
ATOM 471 C C . MET A 1 64 ? -16.094 0.245 2.178 1 98.81 64 MET A C 1
ATOM 473 O O . MET A 1 64 ? -15.562 0.939 3.049 1 98.81 64 MET A O 1
ATOM 477 N N . LEU A 1 65 ? -17.062 -0.526 2.375 1 98.69 65 LEU A N 1
ATOM 478 C CA . LEU A 1 65 ? -17.562 -0.868 3.697 1 98.69 65 LEU A CA 1
ATOM 479 C C . LEU A 1 65 ? -17.5 -2.373 3.932 1 98.69 65 LEU A C 1
ATOM 481 O O . LEU A 1 65 ? -17.906 -3.16 3.072 1 98.69 65 LEU A O 1
ATOM 485 N N . VAL A 1 66 ? -16.953 -2.783 5.102 1 98.75 66 VAL A N 1
ATOM 486 C CA . VAL A 1 66 ? -16.797 -4.203 5.402 1 98.75 66 VAL A CA 1
ATOM 487 C C . VAL A 1 66 ? -17.438 -4.516 6.754 1 98.75 66 VAL A C 1
ATOM 489 O O . VAL A 1 66 ? -17.281 -3.76 7.715 1 98.75 66 VAL A O 1
ATOM 492 N N . GLU A 1 67 ? -18.203 -5.531 6.797 1 98.44 67 GLU A N 1
ATOM 493 C CA . GLU A 1 67 ? -18.672 -6.117 8.055 1 98.44 67 GLU A CA 1
ATOM 494 C C . GLU A 1 67 ? -18.172 -7.551 8.211 1 98.44 67 GLU A C 1
ATOM 496 O O . GLU A 1 67 ? -18.109 -8.305 7.242 1 98.44 67 GLU A O 1
ATOM 501 N N . ILE A 1 68 ? -17.812 -7.906 9.398 1 97.31 68 ILE A N 1
ATOM 502 C CA . ILE A 1 68 ? -17.344 -9.258 9.68 1 97.31 68 ILE A CA 1
ATOM 503 C C . ILE A 1 68 ? -17.984 -9.781 10.953 1 97.31 68 ILE A C 1
ATOM 505 O O . ILE A 1 68 ? -18.141 -9.039 11.93 1 97.31 68 ILE A O 1
ATOM 509 N N . ALA A 1 69 ? -18.422 -10.977 10.922 1 95.81 69 ALA A N 1
ATOM 510 C CA . ALA A 1 69 ? -19.094 -11.617 12.055 1 95.81 69 ALA A CA 1
ATOM 511 C C . ALA A 1 69 ? -18.703 -13.086 12.164 1 95.81 69 ALA A C 1
ATOM 513 O O . ALA A 1 69 ? -18.188 -13.672 11.203 1 95.81 69 ALA A O 1
ATOM 514 N N . ASP A 1 70 ? -18.969 -13.641 13.336 1 93.81 70 ASP A N 1
ATOM 515 C CA . ASP A 1 70 ? -18.719 -15.062 13.547 1 93.81 70 ASP A CA 1
ATOM 516 C C . ASP A 1 70 ? -19.984 -15.883 13.297 1 93.81 70 ASP A C 1
ATOM 518 O O . ASP A 1 70 ? -20.078 -17.031 13.734 1 93.81 70 ASP A O 1
ATOM 522 N N . ASN A 1 71 ? -21 -15.172 12.742 1 94.5 71 ASN A N 1
ATOM 523 C CA . ASN A 1 71 ? -22.25 -15.836 12.414 1 94.5 71 ASN A CA 1
ATOM 524 C C . ASN A 1 71 ? -22.812 -15.344 11.086 1 94.5 71 ASN A C 1
ATOM 526 O O . ASN A 1 71 ? -22.531 -14.219 10.664 1 94.5 71 ASN A O 1
ATOM 530 N N . ALA A 1 72 ? -23.656 -16.109 10.5 1 95.31 72 ALA A N 1
ATOM 531 C CA . ALA A 1 72 ? -24.141 -15.844 9.148 1 95.31 72 ALA A CA 1
ATOM 532 C C . ALA A 1 72 ? -25.203 -14.742 9.164 1 95.31 72 ALA A C 1
ATOM 534 O O . ALA A 1 72 ? -25.5 -14.141 8.125 1 95.31 72 ALA A O 1
ATOM 535 N N . GLU A 1 73 ? -25.75 -14.484 10.328 1 96.88 73 GLU A N 1
ATOM 536 C CA . GLU A 1 73 ? -26.797 -13.469 10.445 1 96.88 73 GLU A CA 1
ATOM 537 C C . GLU A 1 73 ? -26.188 -12.086 10.672 1 96.88 73 GLU A C 1
ATOM 539 O O . GLU A 1 73 ? -26.906 -11.078 10.633 1 96.88 73 GLU A O 1
ATOM 544 N N . PHE A 1 74 ? -24.891 -12.078 10.867 1 97.25 74 PHE A N 1
ATOM 545 C CA . PHE A 1 74 ? -24.141 -10.844 11.078 1 97.25 74 PHE A CA 1
ATOM 546 C C . PHE A 1 74 ? -24.609 -10.133 12.336 1 97.25 74 PHE A C 1
ATOM 548 O O . PHE A 1 74 ? -24.625 -8.898 12.383 1 97.25 74 PHE A O 1
ATOM 555 N N . HIS A 1 75 ? -25.031 -10.898 13.281 1 96.44 75 HIS A N 1
ATOM 556 C CA . HIS A 1 75 ? -25.312 -10.32 14.594 1 96.44 75 HIS A CA 1
ATOM 557 C C . HIS A 1 75 ? -24.031 -9.805 15.25 1 96.44 75 HIS A C 1
ATOM 559 O O . HIS A 1 75 ? -23.031 -10.523 15.312 1 96.44 75 HIS A O 1
ATOM 565 N N . ASN A 1 76 ? -24.078 -8.609 15.727 1 95.44 76 ASN A N 1
ATOM 566 C CA . ASN A 1 76 ? -22.953 -7.953 16.391 1 95.44 76 ASN A CA 1
ATOM 567 C C . ASN A 1 76 ? -21.734 -7.855 15.469 1 95.44 76 ASN A C 1
ATOM 569 O O . ASN A 1 76 ? -20.609 -8.023 15.922 1 95.44 76 ASN A O 1
ATOM 573 N N . ALA A 1 77 ? -21.984 -7.707 14.258 1 97 77 ALA A N 1
ATOM 574 C CA . ALA A 1 77 ? -20.906 -7.613 13.281 1 97 77 ALA A CA 1
ATOM 575 C C . ALA A 1 77 ? -20.031 -6.398 13.547 1 97 77 ALA A C 1
ATOM 577 O O . ALA A 1 77 ? -20.531 -5.328 13.906 1 97 77 ALA A O 1
ATOM 578 N N . ARG A 1 78 ? -18.734 -6.629 13.453 1 96.75 78 ARG A N 1
ATOM 579 C CA . ARG A 1 78 ? -17.797 -5.512 13.43 1 96.75 78 ARG A CA 1
ATOM 580 C C . ARG A 1 78 ? -17.891 -4.746 12.117 1 96.75 78 ARG A C 1
ATOM 582 O O . ARG A 1 78 ? -17.875 -5.344 11.039 1 96.75 78 ARG A O 1
ATOM 589 N N . GLN A 1 79 ? -17.969 -3.453 12.195 1 97.12 79 GLN A N 1
ATOM 590 C CA . GLN A 1 79 ? -18.047 -2.607 11.008 1 97.12 79 GLN A CA 1
ATOM 591 C C . GLN A 1 79 ? -16.719 -1.91 10.742 1 97.12 79 GLN A C 1
ATOM 593 O O . GLN A 1 79 ? -16.109 -1.342 11.648 1 97.12 79 GLN A O 1
ATOM 598 N N . LEU A 1 80 ? -16.312 -2 9.5 1 97.69 80 LEU A N 1
ATOM 599 C CA . LEU A 1 80 ? -15.047 -1.388 9.102 1 97.69 80 LEU A CA 1
ATOM 600 C C . LEU A 1 80 ? -15.219 -0.56 7.836 1 97.69 80 LEU A C 1
ATOM 602 O O . LEU A 1 80 ? -16.047 -0.889 6.984 1 97.69 80 LEU A O 1
ATOM 606 N N . THR A 1 81 ? -14.453 0.496 7.73 1 97.19 81 THR A N 1
ATOM 607 C CA . THR A 1 81 ? -14.352 1.287 6.508 1 97.19 81 THR A CA 1
ATOM 608 C C . THR A 1 81 ? -13.023 1.026 5.805 1 97.19 81 THR A C 1
ATOM 610 O O . THR A 1 81 ? -11.953 1.19 6.398 1 97.19 81 THR A O 1
ATOM 613 N N . GLY A 1 82 ? -13.117 0.548 4.582 1 98 82 GLY A N 1
ATOM 614 C CA . GLY A 1 82 ? -11.938 0.31 3.773 1 98 82 GLY A CA 1
ATOM 615 C C . GLY A 1 82 ? -11.578 1.481 2.879 1 98 82 GLY A C 1
ATOM 616 O O . GLY A 1 82 ? -12.172 2.559 2.99 1 98 82 GLY A O 1
ATOM 617 N N . PRO A 1 83 ? -10.625 1.311 2.02 1 98.25 83 PRO A N 1
ATOM 618 C CA . PRO A 1 83 ? -10.203 2.379 1.11 1 98.25 83 PRO A CA 1
ATOM 619 C C . PRO A 1 83 ? -11.25 2.691 0.043 1 98.25 83 PRO A C 1
ATOM 621 O O . PRO A 1 83 ? -12.125 1.868 -0.227 1 98.25 83 PRO A O 1
ATOM 624 N N . THR A 1 84 ? -11.102 3.799 -0.541 1 98.31 84 THR A N 1
ATOM 625 C CA . THR A 1 84 ? -11.945 4.18 -1.668 1 98.31 84 THR A CA 1
ATOM 626 C C . THR A 1 84 ? -11.516 3.449 -2.938 1 98.31 84 THR A C 1
ATOM 628 O O . THR A 1 84 ? -10.32 3.289 -3.191 1 98.31 84 THR A O 1
ATOM 631 N N . ALA A 1 85 ? -12.469 2.988 -3.617 1 98.5 85 ALA A N 1
ATOM 632 C CA . ALA A 1 85 ? -12.227 2.531 -4.984 1 98.5 85 ALA A CA 1
ATOM 633 C C . ALA A 1 85 ? -12.211 3.703 -5.961 1 98.5 85 ALA A C 1
ATOM 635 O O . ALA A 1 85 ? -13.148 4.504 -5.996 1 98.5 85 ALA A O 1
ATOM 636 N N . LEU A 1 86 ? -11.141 3.814 -6.703 1 98.31 86 LEU A N 1
ATOM 637 C CA . LEU A 1 86 ? -10.977 4.879 -7.684 1 98.31 86 LEU A CA 1
ATOM 638 C C . LEU A 1 86 ? -10.492 4.316 -9.023 1 98.31 86 LEU A C 1
ATOM 640 O O . LEU A 1 86 ? -10.016 3.182 -9.086 1 98.31 86 LEU A O 1
ATOM 644 N N . PRO A 1 87 ? -10.625 5.121 -10.094 1 97.75 87 PRO A N 1
ATOM 645 C CA . PRO A 1 87 ? -10.078 4.668 -11.375 1 97.75 87 PRO A CA 1
ATOM 646 C C . PRO A 1 87 ? -8.586 4.375 -11.305 1 97.75 87 PRO A C 1
ATOM 648 O O . PRO A 1 87 ? -8.102 3.461 -11.984 1 97.75 87 PRO A O 1
ATOM 651 N N . SER A 1 88 ? -7.852 5.016 -10.477 1 96.88 88 SER A N 1
ATOM 652 C CA . SER A 1 88 ? -6.402 4.875 -10.383 1 96.88 88 SER A CA 1
ATOM 653 C C . SER A 1 88 ? -6.012 3.52 -9.805 1 96.88 88 SER A C 1
ATOM 655 O O . SER A 1 88 ? -4.871 3.082 -9.945 1 96.88 88 SER A O 1
ATOM 657 N N . THR A 1 89 ? -6.926 2.814 -9.188 1 97.25 89 THR A N 1
ATOM 658 C CA . THR A 1 89 ? -6.68 1.483 -8.648 1 97.25 89 THR A CA 1
ATOM 659 C C . THR A 1 89 ? -7.504 0.435 -9.391 1 97.25 89 THR A C 1
ATOM 661 O O . THR A 1 89 ? -7.809 -0.625 -8.844 1 97.25 89 THR A O 1
ATOM 664 N N . GLY A 1 90 ? -8.008 0.79 -10.5 1 97.94 90 GLY A N 1
ATOM 665 C CA . GLY A 1 90 ? -8.852 -0.127 -11.25 1 97.94 90 GLY A CA 1
ATOM 666 C C . GLY A 1 90 ? -10.195 -0.373 -10.594 1 97.94 90 GLY A C 1
ATOM 667 O O . GLY A 1 90 ? -10.789 -1.438 -10.758 1 97.94 90 GLY A O 1
ATOM 668 N N . MET A 1 91 ? -10.602 0.52 -9.75 1 98.56 91 MET A N 1
ATOM 669 C CA . MET A 1 91 ? -11.867 0.478 -9.031 1 98.56 91 MET A CA 1
ATOM 670 C C . MET A 1 91 ? -11.859 -0.621 -7.977 1 98.56 91 MET A C 1
ATOM 672 O O . MET A 1 91 ? -12.922 -1.029 -7.492 1 98.56 91 MET A O 1
ATOM 676 N N . THR A 1 92 ? -10.656 -1.132 -7.664 1 98.75 92 THR A N 1
ATOM 677 C CA . THR A 1 92 ? -10.531 -2.164 -6.645 1 98.75 92 THR A CA 1
ATOM 678 C C . THR A 1 92 ? -10.273 -1.542 -5.273 1 98.75 92 THR A C 1
ATOM 680 O O . THR A 1 92 ? -9.789 -0.415 -5.184 1 98.75 92 THR A O 1
ATOM 683 N N . SER A 1 93 ? -10.68 -2.199 -4.297 1 98.69 93 SER A N 1
ATOM 684 C CA . SER A 1 93 ? -10.391 -1.872 -2.906 1 98.69 93 SER A CA 1
ATOM 685 C C . SER A 1 93 ? -10.102 -3.127 -2.092 1 98.69 93 SER A C 1
ATOM 687 O O . SER A 1 93 ? -10.719 -4.172 -2.303 1 98.69 93 SER A O 1
ATOM 689 N N . LYS A 1 94 ? -9.109 -3.025 -1.245 1 98.25 94 LYS A N 1
ATOM 690 C CA . LYS A 1 94 ? -8.789 -4.145 -0.364 1 98.25 94 LYS A CA 1
ATOM 691 C C . LYS A 1 94 ? -8.383 -3.658 1.021 1 98.25 94 LYS A C 1
ATOM 693 O O . LYS A 1 94 ? -7.809 -2.576 1.158 1 98.25 94 LYS A O 1
ATOM 698 N N . LEU A 1 95 ? -8.688 -4.457 1.982 1 98.88 95 LEU A N 1
ATOM 699 C CA . LEU A 1 95 ? -8.453 -4.117 3.381 1 98.88 95 LEU A CA 1
ATOM 700 C C . LEU A 1 95 ? -7.902 -5.32 4.145 1 98.88 95 LEU A C 1
ATOM 702 O O . LEU A 1 95 ? -8.398 -6.438 3.998 1 98.88 95 LEU A O 1
ATOM 706 N N . ASP A 1 96 ? -6.793 -5.098 4.84 1 98.75 96 ASP A N 1
ATOM 707 C CA . ASP A 1 96 ? -6.301 -6.086 5.797 1 98.75 96 ASP A CA 1
ATOM 708 C C . ASP A 1 96 ? -7.086 -6.016 7.105 1 98.75 96 ASP A C 1
ATOM 710 O O . ASP A 1 96 ? -6.93 -5.066 7.879 1 98.75 96 ASP A O 1
ATOM 714 N N . VAL A 1 97 ? -7.949 -6.914 7.309 1 98.19 97 VAL A N 1
ATOM 715 C CA . VAL A 1 97 ? -8.758 -6.938 8.523 1 98.19 97 VAL A CA 1
ATOM 716 C C . VAL A 1 97 ? -8 -7.648 9.641 1 98.19 97 VAL A C 1
ATOM 718 O O . VAL A 1 97 ? -7.703 -8.844 9.531 1 98.19 97 VAL A O 1
ATOM 721 N N . THR A 1 98 ? -7.727 -6.965 10.703 1 96.75 98 THR A N 1
ATOM 722 C CA . THR A 1 98 ? -6.906 -7.465 11.805 1 96.75 98 THR A CA 1
ATOM 723 C C . THR A 1 98 ? -7.773 -7.793 13.016 1 96.75 98 THR A C 1
ATOM 725 O O . THR A 1 98 ? -8.969 -7.484 13.031 1 96.75 98 THR A O 1
ATOM 728 N N . GLY A 1 99 ? -7.18 -8.406 14 1 93.69 99 GLY A N 1
ATOM 729 C CA . GLY A 1 99 ? -7.848 -8.656 15.266 1 93.69 99 GLY A CA 1
ATOM 730 C C . GLY A 1 99 ? -8.914 -9.727 15.172 1 93.69 99 GLY A C 1
ATOM 731 O O . GLY A 1 99 ? -9.906 -9.688 15.906 1 93.69 99 GLY A O 1
ATOM 732 N N . LEU A 1 100 ? -8.742 -10.516 14.242 1 92.81 100 LEU A N 1
ATOM 733 C CA . LEU A 1 100 ? -9.719 -11.586 14.078 1 92.81 100 LEU A CA 1
ATOM 734 C C . LEU A 1 100 ? -9.445 -12.727 15.047 1 92.81 100 LEU A C 1
ATOM 736 O O . LEU A 1 100 ? -8.289 -12.992 15.391 1 92.81 100 LEU A O 1
ATOM 740 N N . GLY A 1 101 ? -10.539 -13.203 15.758 1 77.19 101 GLY A N 1
ATOM 741 C CA . GLY A 1 101 ? -10.406 -14.32 16.672 1 77.19 101 GLY A CA 1
ATOM 742 C C . GLY A 1 101 ? -9.844 -15.57 16.016 1 77.19 101 GLY A C 1
ATOM 743 O O . GLY A 1 101 ? -9.922 -15.711 14.789 1 77.19 101 GLY A O 1
ATOM 744 N N . ASN A 1 102 ? -9.359 -16.312 16.953 1 66.38 102 ASN A N 1
ATOM 745 C CA . ASN A 1 102 ? -8.688 -17.531 16.5 1 66.38 102 ASN A CA 1
ATOM 746 C C . ASN A 1 102 ? -9.68 -18.656 16.234 1 66.38 102 ASN A C 1
ATOM 748 O O . ASN A 1 102 ? -10.648 -18.828 16.969 1 66.38 102 ASN A O 1
ATOM 752 N N . ASP A 1 103 ? -9.602 -19.25 15.078 1 60.66 103 ASP A N 1
ATOM 753 C CA . ASP A 1 103 ? -10.07 -20.594 14.711 1 60.66 103 ASP A CA 1
ATOM 754 C C . ASP A 1 103 ? -11.562 -20.562 14.367 1 60.66 103 ASP A C 1
ATOM 756 O O . ASP A 1 103 ? -12.203 -21.609 14.328 1 60.66 103 ASP A O 1
ATOM 760 N N . SER A 1 104 ? -12.055 -19.453 14.055 1 72.44 104 SER A N 1
ATOM 761 C CA . SER A 1 104 ? -13.492 -19.453 13.828 1 72.44 104 SER A CA 1
ATOM 762 C C . SER A 1 104 ? -13.82 -19.172 12.359 1 72.44 104 SER A C 1
ATOM 764 O O . SER A 1 104 ? -13.016 -18.578 11.641 1 72.44 104 SER A O 1
ATOM 766 N N . GLU A 1 105 ? -14.836 -19.969 11.977 1 89.75 105 GLU A N 1
ATOM 767 C CA . GLU A 1 105 ? -15.484 -19.562 10.727 1 89.75 105 GLU A CA 1
ATOM 768 C C . GLU A 1 105 ? -16.016 -18.141 10.828 1 89.75 105 GLU A C 1
ATOM 770 O O . GLU A 1 105 ? -16.719 -17.797 11.789 1 89.75 105 GLU A O 1
ATOM 775 N N . LEU A 1 106 ? -15.617 -17.375 9.891 1 96.38 106 LEU A N 1
ATOM 776 C CA . LEU A 1 106 ? -16.031 -15.977 9.844 1 96.38 106 LEU A CA 1
ATOM 777 C C . LEU A 1 106 ? -16.859 -15.695 8.594 1 96.38 106 LEU A C 1
ATOM 779 O O . LEU A 1 106 ? -16.641 -16.312 7.551 1 96.38 106 LEU A O 1
ATOM 783 N N . TYR A 1 107 ? -17.781 -14.859 8.812 1 97.69 107 TYR A N 1
ATOM 784 C CA . TYR A 1 107 ? -18.578 -14.336 7.711 1 97.69 107 TYR A CA 1
ATOM 785 C C . TYR A 1 107 ? -18.312 -12.859 7.492 1 97.69 107 TYR A C 1
ATOM 787 O O . TYR A 1 107 ? -18.141 -12.102 8.453 1 97.69 107 TYR A O 1
ATOM 795 N N . TYR A 1 108 ? -18.125 -12.484 6.23 1 98.44 108 TYR A N 1
ATOM 796 C CA . TYR A 1 108 ? -17.938 -11.07 5.93 1 98.44 108 TYR A CA 1
ATOM 797 C C . TYR A 1 108 ? -18.875 -10.617 4.82 1 98.44 108 TYR A C 1
ATOM 799 O O . TYR A 1 108 ? -19.359 -11.43 4.031 1 98.44 108 TYR A O 1
ATOM 807 N N . ARG A 1 109 ? -19.188 -9.359 4.801 1 98.56 109 ARG A N 1
ATOM 808 C CA . ARG A 1 109 ? -19.922 -8.75 3.693 1 98.56 109 ARG A CA 1
ATOM 809 C C . ARG A 1 109 ? -19.328 -7.395 3.324 1 98.56 109 ARG A C 1
ATOM 811 O O . ARG A 1 109 ? -18.875 -6.652 4.195 1 98.56 109 ARG A O 1
ATOM 818 N N . VAL A 1 110 ? -19.297 -7.168 2.049 1 98.94 110 VAL A N 1
ATOM 819 C CA . VAL A 1 110 ? -18.75 -5.926 1.507 1 98.94 110 VAL A CA 1
ATOM 820 C C . VAL A 1 110 ? -19.859 -5.125 0.833 1 98.94 110 VAL A C 1
ATOM 822 O O . VAL A 1 110 ? -20.719 -5.691 0.153 1 98.94 110 VAL A O 1
ATOM 825 N N . ARG A 1 111 ? -19.906 -3.891 1.058 1 98.75 111 ARG A N 1
ATOM 826 C CA . ARG A 1 111 ? -20.688 -2.889 0.354 1 98.75 111 ARG A CA 1
ATOM 827 C C . ARG A 1 111 ? -19.828 -1.714 -0.087 1 98.75 111 ARG A C 1
ATOM 829 O O . ARG A 1 111 ? -18.688 -1.572 0.362 1 98.75 111 ARG A O 1
ATOM 836 N N . PHE A 1 112 ? -20.359 -0.993 -1.017 1 98.75 112 PHE A N 1
ATOM 837 C CA . PHE A 1 112 ? -19.766 0.282 -1.403 1 98.75 112 PHE A CA 1
ATOM 838 C C . PHE A 1 112 ? -20.781 1.415 -1.257 1 98.75 112 PHE A C 1
ATOM 840 O O . PHE A 1 112 ? -21.953 1.259 -1.604 1 98.75 112 PHE A O 1
ATOM 847 N N . ALA A 1 113 ? -20.328 2.482 -0.699 1 98.31 113 ALA A N 1
ATOM 848 C CA . ALA A 1 113 ? -21.141 3.688 -0.588 1 98.31 113 ALA A CA 1
ATOM 849 C C . ALA A 1 113 ? -20.688 4.75 -1.588 1 98.31 113 ALA A C 1
ATOM 851 O O . ALA A 1 113 ? -19.5 4.945 -1.798 1 98.31 113 ALA A O 1
ATOM 852 N N . ALA A 1 114 ? -21.688 5.379 -2.178 1 97.62 114 ALA A N 1
ATOM 853 C CA . ALA A 1 114 ? -21.359 6.504 -3.049 1 97.62 114 ALA A CA 1
ATOM 854 C C . ALA A 1 114 ? -20.625 7.594 -2.279 1 97.62 114 ALA A C 1
ATOM 856 O O . ALA A 1 114 ? -20.969 7.898 -1.134 1 97.62 114 ALA A O 1
ATOM 857 N N . LEU A 1 115 ? -19.641 8.148 -2.914 1 96.75 115 LEU A N 1
ATOM 858 C CA . LEU A 1 115 ? -18.938 9.258 -2.271 1 96.75 115 LEU A CA 1
ATOM 859 C C . LEU A 1 115 ? -19.844 10.477 -2.156 1 96.75 115 LEU A C 1
ATOM 861 O O . LEU A 1 115 ? -20.422 10.914 -3.146 1 96.75 115 LEU A O 1
ATOM 865 N N . GLY A 1 116 ? -19.938 10.961 -0.958 1 93.19 116 GLY A N 1
ATOM 866 C CA . GLY A 1 116 ? -20.766 12.125 -0.71 1 93.19 116 GLY A CA 1
ATOM 867 C C . GLY A 1 116 ? -22.203 11.781 -0.36 1 93.19 116 GLY A C 1
ATOM 868 O O . GLY A 1 116 ? -23 12.664 -0.038 1 93.19 116 GLY A O 1
ATOM 869 N N . ASP A 1 117 ? -22.516 10.523 -0.462 1 92.19 117 ASP A N 1
ATOM 870 C CA . ASP A 1 117 ? -23.859 10.078 -0.096 1 92.19 117 ASP A CA 1
ATOM 871 C C . ASP A 1 117 ? -23.812 8.734 0.628 1 92.19 117 ASP A C 1
ATOM 873 O O . ASP A 1 117 ? -23.891 7.68 -0.004 1 92.19 117 ASP A O 1
ATOM 877 N N . HIS A 1 118 ? -23.922 8.797 1.919 1 87.56 118 HIS A N 1
ATOM 878 C CA . HIS A 1 118 ? -23.734 7.605 2.736 1 87.56 118 HIS A CA 1
ATOM 879 C C . HIS A 1 118 ? -24.969 6.699 2.662 1 87.56 118 HIS A C 1
ATOM 881 O O . HIS A 1 118 ? -24.906 5.543 3.084 1 87.56 118 HIS A O 1
ATOM 887 N N . ARG A 1 119 ? -26.062 7.195 2.086 1 91.12 119 ARG A N 1
ATOM 888 C CA . ARG A 1 119 ? -27.281 6.398 1.998 1 91.12 119 ARG A CA 1
ATOM 889 C C . ARG A 1 119 ? -27.312 5.602 0.699 1 91.12 119 ARG A C 1
ATOM 891 O O . ARG A 1 119 ? -28.078 4.637 0.578 1 91.12 119 ARG A O 1
ATOM 898 N N . ALA A 1 120 ? -26.562 6.082 -0.245 1 96.56 120 ALA A N 1
ATOM 899 C CA . ALA A 1 120 ? -26.484 5.363 -1.513 1 96.56 120 ALA A CA 1
ATOM 900 C C . ALA A 1 120 ? -25.453 4.238 -1.433 1 96.56 120 ALA A C 1
ATOM 902 O O . ALA A 1 120 ? -24.281 4.438 -1.767 1 96.56 120 ALA A O 1
ATOM 903 N N . ILE A 1 121 ? -25.906 3.08 -1.039 1 97.75 121 ILE A N 1
ATOM 904 C CA . ILE A 1 121 ? -25.047 1.945 -0.743 1 97.75 121 ILE A CA 1
ATOM 905 C C . ILE A 1 121 ? -25.406 0.772 -1.653 1 97.75 121 ILE A C 1
ATOM 907 O O . ILE A 1 121 ? -26.578 0.516 -1.913 1 97.75 121 ILE A O 1
ATOM 911 N N . SER A 1 122 ? -24.469 0.097 -2.07 1 98.38 122 SER A N 1
ATOM 912 C CA . SER A 1 122 ? -24.688 -1.074 -2.914 1 98.38 122 SER A CA 1
ATOM 913 C C . SER A 1 122 ? -25.344 -2.205 -2.133 1 98.38 122 SER A C 1
ATOM 915 O O . SER A 1 122 ? -25.359 -2.191 -0.899 1 98.38 122 SER A O 1
ATOM 917 N N . GLU A 1 123 ? -25.922 -3.117 -2.938 1 97.88 123 GLU A N 1
ATOM 918 C CA . GLU A 1 123 ? -26.297 -4.387 -2.311 1 97.88 123 GLU A CA 1
ATOM 919 C C . GLU A 1 123 ? -25.062 -5.082 -1.727 1 97.88 123 GLU A C 1
ATOM 921 O O . GLU A 1 123 ? -23.969 -4.992 -2.283 1 97.88 123 GLU A O 1
ATOM 926 N N . PRO A 1 124 ? -25.25 -5.762 -0.616 1 98.25 124 PRO A N 1
ATOM 927 C CA . PRO A 1 124 ? -24.109 -6.477 -0.027 1 98.25 124 PRO A CA 1
ATOM 928 C C . PRO A 1 124 ? -23.734 -7.734 -0.807 1 98.25 124 PRO A C 1
ATOM 930 O O . PRO A 1 124 ? -24.609 -8.398 -1.374 1 98.25 124 PRO A O 1
ATOM 933 N N . VAL A 1 125 ? -22.516 -8.008 -0.884 1 98.81 125 VAL A N 1
ATOM 934 C CA . VAL A 1 125 ? -22.016 -9.305 -1.315 1 98.81 125 VAL A CA 1
ATOM 935 C C . VAL A 1 125 ? -21.359 -10.023 -0.141 1 98.81 125 VAL A C 1
ATOM 937 O O . VAL A 1 125 ? -20.5 -9.453 0.536 1 98.81 125 VAL A O 1
ATOM 940 N N . VAL A 1 126 ? -21.734 -11.242 0.07 1 98.69 126 VAL A N 1
ATOM 941 C CA . VAL A 1 126 ? -21.344 -11.969 1.271 1 98.69 126 VAL A CA 1
ATOM 942 C C . VAL A 1 126 ? -20.281 -13.008 0.918 1 98.69 126 VAL A C 1
ATOM 944 O O . VAL A 1 126 ? -20.281 -13.555 -0.186 1 98.69 126 VAL A O 1
ATOM 947 N N . GLY A 1 127 ? -19.312 -13.18 1.816 1 98.56 127 GLY A N 1
ATOM 948 C CA . GLY A 1 127 ? -18.344 -14.266 1.766 1 98.56 127 GLY A CA 1
ATOM 949 C C . GLY A 1 127 ? -18.078 -14.898 3.119 1 98.56 127 GLY A C 1
ATOM 950 O O . GLY A 1 127 ? -18.703 -14.516 4.117 1 98.56 127 GLY A O 1
ATOM 951 N N . ARG A 1 128 ? -17.312 -15.867 3.113 1 97.81 128 ARG A N 1
ATOM 952 C CA . ARG A 1 128 ? -16.891 -16.516 4.352 1 97.81 128 ARG A CA 1
ATOM 953 C C . ARG A 1 128 ? -15.438 -16.969 4.262 1 97.81 128 ARG A C 1
ATOM 955 O O . ARG A 1 128 ? -14.875 -17.047 3.168 1 97.81 128 ARG A O 1
ATOM 962 N N . LEU A 1 129 ? -14.836 -17.109 5.371 1 96.25 129 LEU A N 1
ATOM 963 C CA . LEU A 1 129 ? -13.469 -17.609 5.461 1 96.25 129 LEU A CA 1
ATOM 964 C C . LEU A 1 129 ? -13.227 -18.297 6.801 1 96.25 129 LEU A C 1
ATOM 966 O O . LEU A 1 129 ? -13.969 -18.078 7.762 1 96.25 129 LEU A O 1
ATOM 970 N N . ARG A 1 130 ? -12.25 -19.156 6.762 1 92.06 130 ARG A N 1
ATOM 971 C CA . ARG A 1 130 ? -11.789 -19.797 7.992 1 92.06 130 ARG A CA 1
ATOM 972 C C . ARG A 1 130 ? -10.297 -19.531 8.219 1 92.06 130 ARG A C 1
ATOM 974 O O . ARG A 1 130 ? -9.477 -19.828 7.348 1 92.06 130 ARG A O 1
ATOM 981 N N . LEU A 1 131 ? -10 -19.016 9.398 1 90.62 131 LEU A N 1
ATOM 982 C CA . LEU A 1 131 ? -8.602 -18.734 9.711 1 90.62 131 LEU A CA 1
ATOM 983 C C . LEU A 1 131 ? -7.871 -20 10.156 1 90.62 131 LEU A C 1
ATOM 985 O O . LEU A 1 131 ? -8.508 -20.984 10.523 1 90.62 131 LEU A O 1
ATOM 989 N N . ALA A 1 132 ? -6.566 -20.016 10.023 1 80.12 132 ALA A N 1
ATOM 990 C CA . ALA A 1 132 ? -5.719 -21.172 10.328 1 80.12 132 ALA A CA 1
ATOM 991 C C . ALA A 1 132 ? -5.816 -21.547 11.805 1 80.12 132 ALA A C 1
ATOM 993 O O . ALA A 1 132 ? -5.914 -22.734 12.141 1 80.12 132 ALA A O 1
ATOM 994 N N . GLY A 1 133 ? -5.918 -20.672 12.695 1 78.25 133 GLY A N 1
ATOM 995 C CA . GLY A 1 133 ? -5.898 -20.922 14.125 1 78.25 133 GLY A CA 1
ATOM 996 C C . GLY A 1 133 ? -4.523 -21.312 14.648 1 78.25 133 GLY A C 1
ATOM 997 O O . GLY A 1 133 ? -3.568 -21.406 13.875 1 78.25 133 GLY A O 1
ATOM 998 N N . ASP A 1 134 ? -4.457 -21.641 15.984 1 84 134 ASP A N 1
ATOM 999 C CA . ASP A 1 134 ? -3.166 -21.922 16.609 1 84 134 ASP A CA 1
ATOM 1000 C C . ASP A 1 134 ? -3.104 -23.375 17.109 1 84 134 ASP A C 1
ATOM 1002 O O . ASP A 1 134 ? -2.084 -23.797 17.656 1 84 134 ASP A O 1
ATOM 1006 N N . SER A 1 135 ? -4.137 -24.109 16.828 1 88.06 135 SER A N 1
ATOM 1007 C CA . SER A 1 135 ? -4.18 -25.5 17.25 1 88.06 135 SER A CA 1
ATOM 1008 C C . SER A 1 135 ? -4.262 -26.438 16.062 1 88.06 135 SER A C 1
ATOM 1010 O O . SER A 1 135 ? -4.781 -26.078 15 1 88.06 135 SER A O 1
ATOM 1012 N N . PRO A 1 136 ? -3.766 -27.672 16.344 1 91.56 136 PRO A N 1
ATOM 1013 C CA . PRO A 1 136 ? -3.867 -28.641 15.258 1 91.56 136 PRO A CA 1
ATOM 1014 C C . PRO A 1 136 ? -5.312 -28.953 14.875 1 91.56 136 PRO A C 1
ATOM 1016 O O . PRO A 1 136 ? -6.164 -29.125 15.75 1 91.56 136 PRO A O 1
ATOM 1019 N N . ARG A 1 137 ? -5.527 -28.938 13.594 1 91 137 ARG A N 1
ATOM 1020 C CA . ARG A 1 137 ? -6.82 -29.344 13.055 1 91 137 ARG A CA 1
ATOM 1021 C C . ARG A 1 137 ? -6.664 -29.938 11.656 1 91 137 ARG A C 1
ATOM 1023 O O . ARG A 1 137 ? -5.617 -29.781 11.023 1 91 137 ARG A O 1
ATOM 1030 N N . ASN A 1 138 ? -7.758 -30.625 11.25 1 95.75 138 ASN A N 1
ATOM 1031 C CA . ASN A 1 138 ? -7.773 -31.062 9.859 1 95.75 138 ASN A CA 1
ATOM 1032 C C . ASN A 1 138 ? -7.781 -29.875 8.898 1 95.75 138 ASN A C 1
ATOM 1034 O O . ASN A 1 138 ? -8.469 -28.875 9.133 1 95.75 138 ASN A O 1
ATOM 1038 N N . VAL A 1 139 ? -6.938 -30.016 7.922 1 96.56 139 VAL A N 1
ATOM 1039 C CA . VAL A 1 139 ? -6.863 -28.969 6.906 1 96.56 139 VAL A CA 1
ATOM 1040 C C . VAL A 1 139 ? -7.098 -29.562 5.523 1 96.56 139 VAL A C 1
ATOM 1042 O O . VAL A 1 139 ? -6.578 -30.641 5.211 1 96.56 139 VAL A O 1
ATOM 1045 N N . ARG A 1 140 ? -7.934 -28.922 4.742 1 98 140 ARG A N 1
ATOM 1046 C CA . ARG A 1 140 ? -8.117 -29.25 3.334 1 98 140 ARG A CA 1
ATOM 1047 C C . ARG A 1 140 ? -7.887 -28.031 2.449 1 98 140 ARG A C 1
ATOM 1049 O O . ARG A 1 140 ? -8.484 -26.984 2.668 1 98 140 ARG A O 1
ATOM 1056 N N . PHE A 1 141 ? -7.02 -28.172 1.49 1 98.56 141 PHE A N 1
ATOM 1057 C CA . PHE A 1 141 ? -6.891 -27.094 0.519 1 98.56 141 PHE A CA 1
ATOM 1058 C C . PHE A 1 141 ? -6.75 -27.641 -0.894 1 98.56 141 PHE A C 1
ATOM 1060 O O . PHE A 1 141 ? -6.543 -28.844 -1.075 1 98.56 141 PHE A O 1
ATOM 1067 N N . VAL A 1 142 ? -6.984 -26.766 -1.917 1 98.94 142 VAL A N 1
ATOM 1068 C CA . VAL A 1 142 ? -6.852 -27.141 -3.32 1 98.94 142 VAL A CA 1
ATOM 1069 C C . VAL A 1 142 ? -5.844 -26.219 -4.012 1 98.94 142 VAL A C 1
ATOM 1071 O O . VAL A 1 142 ? -5.57 -25.125 -3.529 1 98.94 142 VAL A O 1
ATOM 1074 N N . TRP A 1 143 ? -5.23 -26.734 -5.078 1 98.88 143 TRP A N 1
ATOM 1075 C CA . TRP A 1 143 ? -4.32 -25.906 -5.859 1 98.88 143 TRP A CA 1
ATOM 1076 C C . TRP A 1 143 ? -4.461 -26.188 -7.352 1 98.88 143 TRP A C 1
ATOM 1078 O O . TRP A 1 143 ? -4.926 -27.266 -7.734 1 98.88 143 TRP A O 1
ATOM 1088 N N . SER A 1 144 ? -4.23 -25.234 -8.117 1 98.81 144 SER A N 1
ATOM 1089 C CA . SER A 1 144 ? -4.164 -25.344 -9.57 1 98.81 144 SER A CA 1
ATOM 1090 C C . SER A 1 144 ? -3.664 -24.047 -10.195 1 98.81 144 SER A C 1
ATOM 1092 O O . SER A 1 144 ? -3.014 -23.234 -9.523 1 98.81 144 SER A O 1
ATOM 1094 N N . GLY A 1 145 ? -3.748 -23.906 -11.523 1 98.5 145 GLY A N 1
ATOM 1095 C CA . GLY A 1 145 ? -3.416 -22.703 -12.281 1 98.5 145 GLY A CA 1
ATOM 1096 C C . GLY A 1 145 ? -3.977 -22.719 -13.695 1 98.5 145 GLY A C 1
ATOM 1097 O O . GLY A 1 145 ? -4.703 -23.641 -14.07 1 98.5 145 GLY A O 1
ATOM 1098 N N . ASP A 1 146 ? -3.814 -21.625 -14.375 1 98.56 146 ASP A N 1
ATOM 1099 C CA . ASP A 1 146 ? -4.07 -21.531 -15.812 1 98.56 146 ASP A CA 1
ATOM 1100 C C . ASP A 1 146 ? -5.559 -21.328 -16.094 1 98.56 146 ASP A C 1
ATOM 1102 O O . ASP A 1 146 ? -6.285 -22.312 -16.312 1 98.56 146 ASP A O 1
ATOM 1106 N N . THR A 1 147 ? -5.941 -20.125 -16.188 1 98.69 147 THR A N 1
ATOM 1107 C CA . THR A 1 147 ? -7.344 -19.797 -16.422 1 98.69 147 THR A CA 1
ATOM 1108 C C . THR A 1 147 ? -7.492 -18.938 -17.656 1 98.69 147 THR A C 1
ATOM 1110 O O . THR A 1 147 ? -6.797 -17.922 -17.812 1 98.69 147 THR A O 1
ATOM 1113 N N . VAL A 1 148 ? -8.367 -19.312 -18.578 1 98.75 148 VAL A N 1
ATOM 1114 C CA . VAL A 1 148 ? -8.758 -18.594 -19.781 1 98.75 148 VAL A CA 1
ATOM 1115 C C . VAL A 1 148 ? -7.562 -18.469 -20.734 1 98.75 148 VAL A C 1
ATOM 1117 O O . VAL A 1 148 ? -7.188 -17.375 -21.141 1 98.75 148 VAL A O 1
ATOM 1120 N N . GLY A 1 149 ? -7.031 -19.625 -21.062 1 98.56 149 GLY A N 1
ATOM 1121 C CA . GLY A 1 149 ? -5.871 -19.688 -21.938 1 98.56 149 GLY A CA 1
ATOM 1122 C C . GLY A 1 149 ? -6.137 -20.422 -23.234 1 98.56 149 GLY A C 1
ATOM 1123 O O . GLY A 1 149 ? -7.098 -21.188 -23.344 1 98.56 149 GLY A O 1
ATOM 1124 N N . GLN A 1 150 ? -5.344 -20.188 -24.25 1 97.81 150 GLN A N 1
ATOM 1125 C CA . GLN A 1 150 ? -5.297 -20.859 -25.531 1 97.81 150 GLN A CA 1
ATOM 1126 C C . GLN A 1 150 ? -6.633 -20.766 -26.266 1 97.81 150 GLN A C 1
ATOM 1128 O O . GLN A 1 150 ? -7.047 -21.703 -26.938 1 97.81 150 GLN A O 1
ATOM 1133 N N . GLY A 1 151 ? -7.309 -19.688 -26.031 1 97.88 151 GLY A N 1
ATOM 1134 C CA . GLY A 1 151 ? -8.492 -19.406 -26.828 1 97.88 151 GLY A CA 1
ATOM 1135 C C . GLY A 1 151 ? -9.781 -19.812 -26.141 1 97.88 151 GLY A C 1
ATOM 1136 O O . GLY A 1 151 ? -10.867 -19.562 -26.672 1 97.88 151 GLY A O 1
ATOM 1137 N N . TRP A 1 152 ? -9.68 -20.312 -24.969 1 98.62 152 TRP A N 1
ATOM 1138 C CA . TRP A 1 152 ? -10.883 -20.812 -24.312 1 98.62 152 TRP A CA 1
ATOM 1139 C C . TRP A 1 152 ? -11.305 -19.891 -23.188 1 98.62 152 TRP A C 1
ATOM 1141 O O . TRP A 1 152 ? -10.727 -19.922 -22.094 1 98.62 152 TRP A O 1
ATOM 1151 N N . GLY A 1 153 ? -12.305 -19.094 -23.406 1 98.75 153 GLY A N 1
ATOM 1152 C CA . GLY A 1 153 ? -12.883 -18.188 -22.438 1 98.75 153 GLY A CA 1
ATOM 1153 C C . GLY A 1 153 ? -14.18 -18.703 -21.828 1 98.75 153 GLY A C 1
ATOM 1154 O O . GLY A 1 153 ? -14.391 -19.906 -21.766 1 98.75 153 GLY A O 1
ATOM 1155 N N . ILE A 1 154 ? -14.961 -17.797 -21.312 1 98.88 154 ILE A N 1
ATOM 1156 C CA . ILE A 1 154 ? -16.219 -18.141 -20.656 1 98.88 154 ILE A CA 1
ATOM 1157 C C . ILE A 1 154 ? -17.266 -18.484 -21.703 1 98.88 154 ILE A C 1
ATOM 1159 O O . ILE A 1 154 ? -17.625 -17.641 -22.531 1 98.88 154 ILE A O 1
ATOM 1163 N N . ASP A 1 155 ? -17.75 -19.672 -21.688 1 98.69 155 ASP A N 1
ATOM 1164 C CA . ASP A 1 155 ? -18.922 -20.094 -22.469 1 98.69 155 ASP A CA 1
ATOM 1165 C C . ASP A 1 155 ? -20.109 -20.375 -21.562 1 98.69 155 ASP A C 1
ATOM 1167 O O . ASP A 1 155 ? -20.219 -21.469 -20.984 1 98.69 155 ASP A O 1
ATOM 1171 N N . ASN A 1 156 ? -21.016 -19.516 -21.531 1 97.94 156 ASN A N 1
ATOM 1172 C CA . ASN A 1 156 ? -22.156 -19.625 -20.625 1 97.94 156 ASN A CA 1
ATOM 1173 C C . ASN A 1 156 ? -23.062 -20.781 -20.984 1 97.94 156 ASN A C 1
ATOM 1175 O O . ASN A 1 156 ? -23.703 -21.391 -20.125 1 97.94 156 ASN A O 1
ATOM 1179 N N . SER A 1 157 ? -23.109 -21.062 -22.203 1 97.5 157 SER A N 1
ATOM 1180 C CA . SER A 1 157 ? -23.984 -22.141 -22.641 1 97.5 157 SER A CA 1
ATOM 1181 C C . SER A 1 157 ? -23.484 -23.5 -22.141 1 97.5 157 SER A C 1
ATOM 1183 O O . SER A 1 157 ? -24.234 -24.469 -22.094 1 97.5 157 SER A O 1
ATOM 1185 N N . ARG A 1 158 ? -22.266 -23.516 -21.719 1 97.12 158 ARG A N 1
ATOM 1186 C CA . ARG A 1 158 ? -21.672 -24.75 -21.203 1 97.12 158 ARG A CA 1
ATOM 1187 C C . ARG A 1 158 ? -21.453 -24.656 -19.703 1 97.12 158 ARG A C 1
ATOM 1189 O O . ARG A 1 158 ? -20.734 -25.469 -19.125 1 97.12 158 ARG A O 1
ATOM 1196 N N . GLY A 1 159 ? -21.953 -23.641 -19.109 1 97.94 159 GLY A N 1
ATOM 1197 C CA . GLY A 1 159 ? -21.938 -23.531 -17.656 1 97.94 159 GLY A CA 1
ATOM 1198 C C . GLY A 1 159 ? -20.781 -22.703 -17.125 1 97.94 159 GLY A C 1
ATOM 1199 O O . GLY A 1 159 ? -20.562 -22.656 -15.922 1 97.94 159 GLY A O 1
ATOM 1200 N N . GLY A 1 160 ? -20.016 -22.125 -18.016 1 98.56 160 GLY A N 1
ATOM 1201 C CA . GLY A 1 160 ? -18.906 -21.312 -17.578 1 98.56 160 GLY A CA 1
ATOM 1202 C C . GLY A 1 160 ? -17.719 -22.109 -17.094 1 98.56 160 GLY A C 1
ATOM 1203 O O . GLY A 1 160 ? -17.406 -23.172 -17.672 1 98.56 160 GLY A O 1
ATOM 1204 N N . MET A 1 161 ? -17 -21.547 -16.141 1 98.81 161 MET A N 1
ATOM 1205 C CA . MET A 1 161 ? -15.812 -22.219 -15.633 1 98.81 161 MET A CA 1
ATOM 1206 C C . MET A 1 161 ? -16.172 -23.156 -14.477 1 98.81 161 MET A C 1
ATOM 1208 O O . MET A 1 161 ? -15.859 -22.875 -13.32 1 98.81 161 MET A O 1
ATOM 1212 N N . ARG A 1 162 ? -16.656 -24.281 -14.758 1 98.56 162 ARG A N 1
ATOM 1213 C CA . ARG A 1 162 ? -17.312 -25.219 -13.859 1 98.56 162 ARG A CA 1
ATOM 1214 C C . ARG A 1 162 ? -16.344 -25.766 -12.828 1 98.56 162 ARG A C 1
ATOM 1216 O O . ARG A 1 162 ? -16.75 -26.172 -11.742 1 98.56 162 ARG A O 1
ATOM 1223 N N . ILE A 1 163 ? -15.102 -25.781 -13.172 1 98.81 163 ILE A N 1
ATOM 1224 C CA . ILE A 1 163 ? -14.117 -26.391 -12.289 1 98.81 163 ILE A CA 1
ATOM 1225 C C . ILE A 1 163 ? -14.047 -25.609 -10.977 1 98.81 163 ILE A C 1
ATOM 1227 O O . ILE A 1 163 ? -13.773 -26.188 -9.922 1 98.81 163 ILE A O 1
ATOM 1231 N N . TYR A 1 164 ? -14.312 -24.328 -10.992 1 98.88 164 TYR A N 1
ATOM 1232 C CA . TYR A 1 164 ? -14.32 -23.531 -9.766 1 98.88 164 TYR A CA 1
ATOM 1233 C C . TYR A 1 164 ? -15.453 -23.953 -8.844 1 98.88 164 TYR A C 1
ATOM 1235 O O . TYR A 1 164 ? -15.305 -23.953 -7.621 1 98.88 164 TYR A O 1
ATOM 1243 N N . GLU A 1 165 ? -16.562 -24.266 -9.438 1 98.81 165 GLU A N 1
ATOM 1244 C CA . GLU A 1 165 ? -17.656 -24.812 -8.633 1 98.81 165 GLU A CA 1
ATOM 1245 C C . GLU A 1 165 ? -17.312 -26.172 -8.062 1 98.81 165 GLU A C 1
ATOM 1247 O O . GLU A 1 165 ? -17.609 -26.469 -6.902 1 98.81 165 GLU A O 1
ATOM 1252 N N . THR A 1 166 ? -16.656 -27 -8.852 1 98.88 166 THR A N 1
ATOM 1253 C CA . THR A 1 166 ? -16.219 -28.297 -8.391 1 98.88 166 THR A CA 1
ATOM 1254 C C . THR A 1 166 ? -15.258 -28.172 -7.211 1 98.88 166 THR A C 1
ATOM 1256 O O . THR A 1 166 ? -15.391 -28.875 -6.207 1 98.88 166 THR A O 1
ATOM 1259 N N . MET A 1 167 ? -14.328 -27.25 -7.289 1 98.94 167 MET A N 1
ATOM 1260 C CA . MET A 1 167 ? -13.391 -27 -6.203 1 98.94 167 MET A CA 1
ATOM 1261 C C . MET A 1 167 ? -14.117 -26.484 -4.969 1 98.94 167 MET A C 1
ATOM 1263 O O . MET A 1 167 ? -13.812 -26.891 -3.844 1 98.94 167 MET A O 1
ATOM 1267 N N . ARG A 1 168 ? -15.047 -25.578 -5.191 1 98.81 168 ARG A N 1
ATOM 1268 C CA . ARG A 1 168 ? -15.812 -25.016 -4.082 1 98.81 168 ARG A CA 1
ATOM 1269 C C . ARG A 1 168 ? -16.5 -26.109 -3.287 1 98.81 168 ARG A C 1
ATOM 1271 O O . ARG A 1 168 ? -16.531 -26.078 -2.055 1 98.81 168 ARG A O 1
ATOM 1278 N N . GLN A 1 169 ? -17 -27.062 -3.986 1 98.56 169 GLN A N 1
ATOM 1279 C CA . GLN A 1 169 ? -17.797 -28.125 -3.391 1 98.56 169 GLN A CA 1
ATOM 1280 C C . GLN A 1 169 ? -16.938 -29.062 -2.568 1 98.56 169 GLN A C 1
ATOM 1282 O O . GLN A 1 169 ? -17.438 -29.859 -1.77 1 98.56 169 GLN A O 1
ATOM 1287 N N . GLN A 1 170 ? -15.641 -28.984 -2.75 1 98.56 170 GLN A N 1
ATOM 1288 C CA . GLN A 1 170 ? -14.758 -29.766 -1.892 1 98.56 170 GLN A CA 1
ATOM 1289 C C . GLN A 1 170 ? -14.648 -29.141 -0.503 1 98.56 170 GLN A C 1
ATOM 1291 O O . GLN A 1 170 ? -14.055 -29.734 0.404 1 98.56 170 GLN A O 1
ATOM 1296 N N . THR A 1 171 ? -15.086 -27.891 -0.296 1 97.5 171 THR A N 1
ATOM 1297 C CA . THR A 1 171 ? -15.094 -27.109 0.938 1 97.5 171 THR A CA 1
ATOM 1298 C C . THR A 1 171 ? -13.672 -26.938 1.47 1 97.5 171 THR A C 1
ATOM 1300 O O . THR A 1 171 ? -13.398 -27.219 2.637 1 97.5 171 THR A O 1
ATOM 1303 N N . PRO A 1 172 ? -12.805 -26.453 0.629 1 98.38 172 PRO A N 1
ATOM 1304 C CA . PRO A 1 172 ? -11.422 -26.25 1.085 1 98.38 172 PRO A CA 1
ATOM 1305 C C . PRO A 1 172 ? -11.289 -25.078 2.055 1 98.38 172 PRO A C 1
ATOM 1307 O O . PRO A 1 172 ? -12.109 -24.156 2.031 1 98.38 172 PRO A O 1
ATOM 1310 N N . ASP A 1 173 ? -10.25 -25.156 2.842 1 96.81 173 ASP A N 1
ATOM 1311 C CA . ASP A 1 173 ? -9.922 -24.062 3.752 1 96.81 173 ASP A CA 1
ATOM 1312 C C . ASP A 1 173 ? -9.289 -22.891 2.998 1 96.81 173 ASP A C 1
ATOM 1314 O O . ASP A 1 173 ? -9.438 -21.734 3.402 1 96.81 173 ASP A O 1
ATOM 1318 N N . PHE A 1 174 ? -8.531 -23.25 1.973 1 98 174 PHE A N 1
ATOM 1319 C CA . PHE A 1 174 ? -7.977 -22.219 1.112 1 98 174 PHE A CA 1
ATOM 1320 C C . PHE A 1 174 ? -7.605 -22.781 -0.251 1 98 174 PHE A C 1
ATOM 1322 O O . PHE A 1 174 ? -7.672 -24 -0.463 1 98 174 PHE A O 1
ATOM 1329 N N . PHE A 1 175 ? -7.352 -21.906 -1.163 1 98.81 175 PHE A N 1
ATOM 1330 C CA . PHE A 1 175 ? -6.953 -22.219 -2.529 1 98.81 175 PHE A CA 1
ATOM 1331 C C . PHE A 1 175 ? -5.582 -21.625 -2.844 1 98.81 175 PHE A C 1
ATOM 1333 O O . PHE A 1 175 ? -5.336 -20.438 -2.584 1 98.81 175 PHE A O 1
ATOM 1340 N N . LEU A 1 176 ? -4.723 -22.453 -3.365 1 98.69 176 LEU A N 1
ATOM 1341 C CA . LEU A 1 176 ? -3.432 -22.016 -3.881 1 98.69 176 LEU A CA 1
ATOM 1342 C C . LEU A 1 176 ? -3.479 -21.844 -5.395 1 98.69 176 LEU A C 1
ATOM 1344 O O . LEU A 1 176 ? -3.594 -22.844 -6.125 1 98.69 176 LEU A O 1
ATOM 1348 N N . HIS A 1 177 ? -3.412 -20.641 -5.879 1 98.69 177 HIS A N 1
ATOM 1349 C CA . HIS A 1 177 ? -3.342 -20.391 -7.316 1 98.69 177 HIS A CA 1
ATOM 1350 C C . HIS A 1 177 ? -1.897 -20.25 -7.781 1 98.69 177 HIS A C 1
ATOM 1352 O O . HIS A 1 177 ? -1.211 -19.297 -7.398 1 98.69 177 HIS A O 1
ATOM 1358 N N . SER A 1 178 ? -1.466 -21.078 -8.648 1 98.38 178 SER A N 1
ATOM 1359 C CA . SER A 1 178 ? -0.055 -21.203 -9 1 98.38 178 SER A CA 1
ATOM 1360 C C . SER A 1 178 ? 0.306 -20.297 -10.164 1 98.38 178 SER A C 1
ATOM 1362 O O . SER A 1 178 ? 1.396 -20.406 -10.734 1 98.38 178 SER A O 1
ATOM 1364 N N . GLY A 1 179 ? -0.583 -19.453 -10.523 1 98.38 179 GLY A N 1
ATOM 1365 C CA . GLY A 1 179 ? -0.287 -18.484 -11.578 1 98.38 179 GLY A CA 1
ATOM 1366 C C . GLY A 1 179 ? -1.047 -18.766 -12.859 1 98.38 179 GLY A C 1
ATOM 1367 O O . GLY A 1 179 ? -1.813 -19.719 -12.945 1 98.38 179 GLY A O 1
ATOM 1368 N N . ASP A 1 180 ? -0.825 -17.828 -13.828 1 98.69 180 ASP A N 1
ATOM 1369 C CA . ASP A 1 180 ? -1.624 -17.812 -15.047 1 98.69 180 ASP A CA 1
ATOM 1370 C C . ASP A 1 180 ? -3.113 -17.719 -14.727 1 98.69 180 ASP A C 1
ATOM 1372 O O . ASP A 1 180 ? -3.918 -18.5 -15.227 1 98.69 180 ASP A O 1
ATOM 1376 N N . THR A 1 181 ? -3.27 -16.797 -13.797 1 98.56 181 THR A N 1
ATOM 1377 C CA . THR A 1 181 ? -4.641 -16.453 -13.422 1 98.56 181 THR A CA 1
ATOM 1378 C C . THR A 1 181 ? -5.406 -15.898 -14.617 1 98.56 181 THR A C 1
ATOM 1380 O O . THR A 1 181 ? -6.629 -16.047 -14.703 1 98.56 181 THR A O 1
ATOM 1383 N N . ILE A 1 182 ? -4.578 -15.266 -15.438 1 98.81 182 ILE A N 1
ATOM 1384 C CA . ILE A 1 182 ? -5.074 -14.719 -16.688 1 98.81 182 ILE A CA 1
ATOM 1385 C C . ILE A 1 182 ? -4.109 -15.07 -17.828 1 98.81 182 ILE A C 1
ATOM 1387 O O . ILE A 1 182 ? -2.982 -15.5 -17.578 1 98.81 182 ILE A O 1
ATOM 1391 N N . TYR A 1 183 ? -4.621 -14.898 -18.984 1 98.75 183 TYR A N 1
ATOM 1392 C CA . TYR A 1 183 ? -3.787 -14.938 -20.188 1 98.75 183 TYR A CA 1
ATOM 1393 C C . TYR A 1 183 ? -3.832 -13.609 -20.922 1 98.75 183 TYR A C 1
ATOM 1395 O O . TYR A 1 183 ? -4.559 -13.461 -21.906 1 98.75 183 TYR A O 1
ATOM 1403 N N . ALA A 1 184 ? -2.969 -12.766 -20.531 1 98.88 184 ALA A N 1
ATOM 1404 C CA . ALA A 1 184 ? -2.932 -11.398 -21.047 1 98.88 184 ALA A CA 1
ATOM 1405 C C . ALA A 1 184 ? -2.438 -11.383 -22.5 1 98.88 184 ALA A C 1
ATOM 1407 O O . ALA A 1 184 ? -2.672 -10.422 -23.219 1 98.88 184 ALA A O 1
ATOM 1408 N N . ASP A 1 185 ? -1.77 -12.383 -22.922 1 98.69 185 ASP A N 1
ATOM 1409 C CA . ASP A 1 185 ? -1.177 -12.508 -24.25 1 98.69 185 ASP A CA 1
ATOM 1410 C C . ASP A 1 185 ? -2.047 -13.367 -25.156 1 98.69 185 ASP A C 1
ATOM 1412 O O . ASP A 1 185 ? -1.64 -13.703 -26.266 1 98.69 185 ASP A O 1
ATOM 1416 N N . GLY A 1 186 ? -3.221 -13.82 -24.641 1 98 186 GLY A N 1
ATOM 1417 C CA . GLY A 1 186 ? -4.066 -14.734 -25.375 1 98 186 GLY A CA 1
ATOM 1418 C C . GLY A 1 186 ? -5.43 -14.164 -25.703 1 98 186 GLY A C 1
ATOM 1419 O O . GLY A 1 186 ? -6.41 -14.453 -25.016 1 98 186 GLY A O 1
ATOM 1420 N N . PRO A 1 187 ? -5.508 -13.383 -26.75 1 98.25 187 PRO A N 1
ATOM 1421 C CA . PRO A 1 187 ? -6.828 -12.898 -27.156 1 98.25 187 PRO A CA 1
ATOM 1422 C C . PRO A 1 187 ? -7.785 -14.031 -27.516 1 98.25 187 PRO A C 1
ATOM 1424 O O . PRO A 1 187 ? -7.344 -15.133 -27.859 1 98.25 187 PRO A O 1
ATOM 1427 N N . LEU A 1 188 ? -9.07 -13.734 -27.422 1 98.75 188 LEU A N 1
ATOM 1428 C CA . LEU A 1 188 ? -10.109 -14.719 -27.703 1 98.75 188 LEU A CA 1
ATOM 1429 C C . LEU A 1 188 ? -10.789 -14.43 -29.047 1 98.75 188 LEU A C 1
ATOM 1431 O O . LEU A 1 188 ? -10.781 -13.289 -29.516 1 98.75 188 LEU A O 1
ATOM 1435 N N . GLU A 1 189 ? -11.266 -15.469 -29.625 1 98.38 189 GLU A N 1
ATOM 1436 C CA . GLU A 1 189 ? -12.227 -15.383 -30.719 1 98.38 189 GLU A CA 1
ATOM 1437 C C . GLU A 1 189 ? -13.641 -15.664 -30.234 1 98.38 189 GLU A C 1
ATOM 1439 O O . GLU A 1 189 ? -13.852 -16.547 -29.391 1 98.38 189 GLU A O 1
ATOM 1444 N N . GLU A 1 190 ? -14.469 -14.977 -30.75 1 98.38 190 GLU A N 1
ATOM 1445 C CA . GLU A 1 190 ? -15.852 -15.102 -30.297 1 98.38 190 GLU A CA 1
ATOM 1446 C C . GLU A 1 190 ? -16.344 -16.547 -30.406 1 98.38 190 GLU A C 1
ATOM 1448 O O . GLU A 1 190 ? -17.031 -17.047 -29.5 1 98.38 190 GLU A O 1
ATOM 1453 N N . THR A 1 191 ? -15.992 -17.125 -31.531 1 98.25 191 THR A N 1
ATOM 1454 C CA . THR A 1 191 ? -16.391 -18.516 -31.766 1 98.25 191 THR A CA 1
ATOM 1455 C C . THR A 1 191 ? -15.195 -19.375 -32.156 1 98.25 191 THR A C 1
ATOM 1457 O O . THR A 1 191 ? -14.305 -18.922 -32.875 1 98.25 191 THR A O 1
ATOM 1460 N N . VAL A 1 192 ? -15.258 -20.594 -31.609 1 98 192 VAL A N 1
ATOM 1461 C CA . VAL A 1 192 ? -14.25 -21.594 -31.953 1 98 192 VAL A CA 1
ATOM 1462 C C . VAL A 1 192 ? -14.93 -22.922 -32.312 1 98 192 VAL A C 1
ATOM 1464 O O . VAL A 1 192 ? -15.758 -23.406 -31.531 1 98 192 VAL A O 1
ATOM 1467 N N . THR A 1 193 ? -14.625 -23.516 -33.406 1 97.06 193 THR A N 1
ATOM 1468 C CA . THR A 1 193 ? -15.195 -24.797 -33.781 1 97.06 193 THR A CA 1
ATOM 1469 C C . THR A 1 193 ? -14.438 -25.953 -33.125 1 97.06 193 THR A C 1
ATOM 1471 O O . THR A 1 193 ? -13.219 -26.047 -33.25 1 97.06 193 THR A O 1
ATOM 1474 N N . LEU A 1 194 ? -15.172 -26.766 -32.531 1 95.94 194 LEU A N 1
ATOM 1475 C CA . LEU A 1 194 ? -14.594 -27.922 -31.859 1 95.94 194 LEU A CA 1
ATOM 1476 C C . LEU A 1 194 ? -14.391 -29.078 -32.812 1 95.94 194 LEU A C 1
ATOM 1478 O O . LEU A 1 194 ? -14.938 -29.078 -33.938 1 95.94 194 LEU A O 1
ATOM 1482 N N . GLU A 1 195 ? -13.664 -30.062 -32.375 1 88.94 195 GLU A N 1
ATOM 1483 C CA . GLU A 1 195 ? -13.367 -31.234 -33.219 1 88.94 195 GLU A CA 1
ATOM 1484 C C . GLU A 1 195 ? -14.641 -32 -33.562 1 88.94 195 GLU A C 1
ATOM 1486 O O . GLU A 1 195 ? -14.75 -32.562 -34.656 1 88.94 195 GLU A O 1
ATOM 1491 N N . ASN A 1 196 ? -15.516 -32 -32.688 1 92 196 ASN A N 1
ATOM 1492 C CA . ASN A 1 196 ? -16.75 -32.75 -32.875 1 92 196 ASN A CA 1
ATOM 1493 C C . ASN A 1 196 ? -17.766 -31.969 -33.688 1 92 196 ASN A C 1
ATOM 1495 O O . ASN A 1 196 ? -18.906 -32.406 -33.844 1 92 196 ASN A O 1
ATOM 1499 N N . GLY A 1 197 ? -17.406 -30.766 -34 1 94.38 197 GLY A N 1
ATOM 1500 C CA . GLY A 1 197 ? -18.281 -29.969 -34.844 1 94.38 197 GLY A CA 1
ATOM 1501 C C . GLY A 1 197 ? -19.078 -28.938 -34.062 1 94.38 197 GLY A C 1
ATOM 1502 O O . GLY A 1 197 ? -19.641 -28 -34.625 1 94.38 197 GLY A O 1
ATOM 1503 N N . GLU A 1 198 ? -19.062 -29.047 -32.812 1 96.56 198 GLU A N 1
ATOM 1504 C CA . GLU A 1 198 ? -19.766 -28.078 -31.984 1 96.56 198 GLU A CA 1
ATOM 1505 C C . GLU A 1 198 ? -19.016 -26.734 -31.969 1 96.56 198 GLU A C 1
ATOM 1507 O O . GLU A 1 198 ? -17.891 -26.641 -32.438 1 96.56 198 GLU A O 1
ATOM 1512 N N . THR A 1 199 ? -19.812 -25.781 -31.484 1 97.62 199 THR A N 1
ATOM 1513 C CA . THR A 1 199 ? -19.219 -24.438 -31.453 1 97.62 199 THR A CA 1
ATOM 1514 C C . THR A 1 199 ? -19.047 -23.969 -30 1 97.62 199 THR A C 1
ATOM 1516 O O . THR A 1 199 ? -19.984 -24.031 -29.219 1 97.62 199 THR A O 1
ATOM 1519 N N . TRP A 1 200 ? -17.859 -23.594 -29.703 1 98.12 200 TRP A N 1
ATOM 1520 C CA . TRP A 1 200 ? -17.562 -22.906 -28.453 1 98.12 200 TRP A CA 1
ATOM 1521 C C . TRP A 1 200 ? -17.859 -21.406 -28.578 1 98.12 200 TRP A C 1
ATOM 1523 O O . TRP A 1 200 ? -17.391 -20.766 -29.531 1 98.12 200 TRP A O 1
ATOM 1533 N N . HIS A 1 201 ? -18.641 -20.859 -27.641 1 98.5 201 HIS A N 1
ATOM 1534 C CA . HIS A 1 201 ? -18.969 -19.438 -27.688 1 98.5 201 HIS A CA 1
ATOM 1535 C C . HIS A 1 201 ? -18.312 -18.688 -26.531 1 98.5 201 HIS A C 1
ATOM 1537 O O . HIS A 1 201 ? -18.828 -18.719 -25.406 1 98.5 201 HIS A O 1
ATOM 1543 N N . ASN A 1 202 ? -17.312 -17.953 -26.812 1 98.69 202 ASN A N 1
ATOM 1544 C CA . ASN A 1 202 ? -16.672 -17.141 -25.781 1 98.69 202 ASN A CA 1
ATOM 1545 C C . ASN A 1 202 ? -17.453 -15.852 -25.516 1 98.69 202 ASN A C 1
ATOM 1547 O O . ASN A 1 202 ? -17.828 -15.141 -26.438 1 98.69 202 ASN A O 1
ATOM 1551 N N . LEU A 1 203 ? -17.688 -15.547 -24.297 1 98.62 203 LEU A N 1
ATOM 1552 C CA . LEU A 1 203 ? -18.016 -14.164 -23.953 1 98.62 203 LEU A CA 1
ATOM 1553 C C . LEU A 1 203 ? -16.891 -13.219 -24.344 1 98.62 203 LEU A C 1
ATOM 1555 O O . LEU A 1 203 ? -15.711 -13.523 -24.141 1 98.62 203 LEU A O 1
ATOM 1559 N N . MET A 1 204 ? -17.234 -12.078 -24.969 1 98.62 204 MET A N 1
ATOM 1560 C CA . MET A 1 204 ? -16.188 -11.18 -25.453 1 98.62 204 MET A CA 1
ATOM 1561 C C . MET A 1 204 ? -16.203 -9.867 -24.688 1 98.62 204 MET A C 1
ATOM 1563 O O . MET A 1 204 ? -17.266 -9.375 -24.312 1 98.62 204 MET A O 1
ATOM 1567 N N . THR A 1 205 ? -15.086 -9.328 -24.359 1 98.44 205 THR A N 1
ATOM 1568 C CA . THR A 1 205 ? -14.852 -7.945 -23.953 1 98.44 205 THR A CA 1
ATOM 1569 C C . THR A 1 205 ? -13.758 -7.312 -24.812 1 98.44 205 THR A C 1
ATOM 1571 O O . THR A 1 205 ? -13.016 -8.016 -25.5 1 98.44 205 THR A O 1
ATOM 1574 N N . ALA A 1 206 ? -13.664 -5.988 -24.781 1 98.31 206 ALA A N 1
ATOM 1575 C CA . ALA A 1 206 ? -12.641 -5.289 -25.562 1 98.31 206 ALA A CA 1
ATOM 1576 C C . ALA A 1 206 ? -11.242 -5.758 -25.172 1 98.31 206 ALA A C 1
ATOM 1578 O O . ALA A 1 206 ? -10.367 -5.895 -26.031 1 98.31 206 ALA A O 1
ATOM 1579 N N . GLU A 1 207 ? -11.031 -6.059 -23.938 1 98.31 207 GLU A N 1
ATOM 1580 C CA . GLU A 1 207 ? -9.711 -6.379 -23.406 1 98.31 207 GLU A CA 1
ATOM 1581 C C . GLU A 1 207 ? -9.297 -7.805 -23.781 1 98.31 207 GLU A C 1
ATOM 1583 O O . GLU A 1 207 ? -8.125 -8.164 -23.656 1 98.31 207 GLU A O 1
ATOM 1588 N N . LYS A 1 208 ? -10.234 -8.594 -24.219 1 98.56 208 LYS A N 1
ATOM 1589 C CA . LYS A 1 208 ? -9.906 -9.953 -24.641 1 98.56 208 LYS A CA 1
ATOM 1590 C C . LYS A 1 208 ? -9.766 -10.039 -26.156 1 98.56 208 LYS A C 1
ATOM 1592 O O . LYS A 1 208 ? -9.523 -11.117 -26.703 1 98.56 208 LYS A O 1
ATOM 1597 N N . SER A 1 209 ? -9.836 -8.883 -26.859 1 98.38 209 SER A N 1
ATOM 1598 C CA . SER A 1 209 ? -9.812 -8.867 -28.312 1 98.38 209 SER A CA 1
ATOM 1599 C C . SER A 1 209 ? -8.398 -8.656 -28.844 1 98.38 209 SER A C 1
ATOM 1601 O O . SER A 1 209 ? -8.148 -8.766 -30.047 1 98.38 209 SER A O 1
ATOM 1603 N N . LYS A 1 210 ? -7.488 -8.328 -28 1 98.06 210 LYS A N 1
ATOM 1604 C CA . LYS A 1 210 ? -6.082 -8.18 -28.359 1 98.06 210 LYS A CA 1
ATOM 1605 C C . LYS A 1 210 ? -5.184 -8.477 -27.156 1 98.06 210 LYS A C 1
ATOM 1607 O O . LYS A 1 210 ? -5.668 -8.672 -26.047 1 98.06 210 LYS A O 1
ATOM 1612 N N . VAL A 1 211 ? -3.871 -8.508 -27.344 1 98.75 211 VAL A N 1
ATOM 1613 C CA . VAL A 1 211 ? -2.9 -8.688 -26.266 1 98.75 211 VAL A CA 1
ATOM 1614 C C . VAL A 1 211 ? -2.891 -7.445 -25.375 1 98.75 211 VAL A C 1
ATOM 1616 O O . VAL A 1 211 ? -3.111 -6.328 -25.844 1 98.75 211 VAL A O 1
ATOM 1619 N N . ALA A 1 212 ? -2.643 -7.613 -24.141 1 98.88 212 ALA A N 1
ATOM 1620 C CA . ALA A 1 212 ? -2.607 -6.488 -23.203 1 98.88 212 ALA A CA 1
ATOM 1621 C C . ALA A 1 212 ? -1.263 -5.77 -23.266 1 98.88 212 ALA A C 1
ATOM 1623 O O . ALA A 1 212 ? -0.209 -6.414 -23.266 1 98.88 212 ALA A O 1
ATOM 1624 N N . GLU A 1 213 ? -1.289 -4.492 -23.281 1 98.75 213 GLU A N 1
ATOM 1625 C CA . GLU A 1 213 ? -0.087 -3.662 -23.297 1 98.75 213 GLU A CA 1
ATOM 1626 C C . GLU A 1 213 ? -0.163 -2.557 -22.25 1 98.75 213 GLU A C 1
ATOM 1628 O O . GLU A 1 213 ? 0.86 -2.145 -21.703 1 98.75 213 GLU A O 1
ATOM 1633 N N . THR A 1 214 ? -1.363 -2.006 -22.047 1 98.62 214 THR A N 1
ATOM 1634 C CA . THR A 1 214 ? -1.574 -0.929 -21.094 1 98.62 214 THR A CA 1
ATOM 1635 C C . THR A 1 214 ? -2.061 -1.484 -19.75 1 98.62 214 THR A C 1
ATOM 1637 O O . THR A 1 214 ? -2.588 -2.598 -19.688 1 98.62 214 THR A O 1
ATOM 1640 N N . LEU A 1 215 ? -1.936 -0.728 -18.734 1 98.75 215 LEU A N 1
ATOM 1641 C CA . LEU A 1 215 ? -2.402 -1.138 -17.422 1 98.75 215 LEU A CA 1
ATOM 1642 C C . LEU A 1 215 ? -3.889 -1.477 -17.453 1 98.75 215 LEU A C 1
ATOM 1644 O O . LEU A 1 215 ? -4.312 -2.477 -16.859 1 98.75 215 LEU A O 1
ATOM 1648 N N . ASN A 1 216 ? -4.664 -0.694 -18.141 1 98.56 216 ASN A N 1
ATOM 1649 C CA . ASN A 1 216 ? -6.098 -0.949 -18.219 1 98.56 216 ASN A CA 1
ATOM 1650 C C . ASN A 1 216 ? -6.398 -2.262 -18.922 1 98.56 216 ASN A C 1
ATOM 1652 O O . ASN A 1 216 ? -7.336 -2.973 -18.562 1 98.56 216 ASN A O 1
ATOM 1656 N N . GLU A 1 217 ? -5.66 -2.533 -19.953 1 98.88 217 GLU A N 1
ATOM 1657 C CA . GLU A 1 217 ? -5.836 -3.803 -20.656 1 98.88 217 GLU A CA 1
ATOM 1658 C C . GLU A 1 217 ? -5.469 -4.98 -19.766 1 98.88 217 GLU A C 1
ATOM 1660 O O . GLU A 1 217 ? -6.156 -6.008 -19.766 1 98.88 217 GLU A O 1
ATOM 1665 N N . TYR A 1 218 ? -4.418 -4.863 -19.016 1 98.94 218 TYR A N 1
ATOM 1666 C CA . TYR A 1 218 ? -4.078 -5.902 -18.047 1 98.94 218 TYR A CA 1
ATOM 1667 C C . TYR A 1 218 ? -5.18 -6.055 -17.016 1 98.94 218 TYR A C 1
ATOM 1669 O O . TYR A 1 218 ? -5.574 -7.176 -16.672 1 98.94 218 TYR A O 1
ATOM 1677 N N . ARG A 1 219 ? -5.668 -4.949 -16.453 1 98.88 219 ARG A N 1
ATOM 1678 C CA . ARG A 1 219 ? -6.777 -4.977 -15.508 1 98.88 219 ARG A CA 1
ATOM 1679 C C . ARG A 1 219 ? -7.988 -5.691 -16.109 1 98.88 219 ARG A C 1
ATOM 1681 O O . ARG A 1 219 ? -8.656 -6.465 -15.414 1 98.88 219 ARG A O 1
ATOM 1688 N N . GLY A 1 220 ? -8.203 -5.461 -17.391 1 98.81 220 GLY A N 1
ATOM 1689 C CA . GLY A 1 220 ? -9.359 -6.02 -18.078 1 98.81 220 GLY A CA 1
ATOM 1690 C C . GLY A 1 220 ? -9.336 -7.535 -18.156 1 98.81 220 GLY A C 1
ATOM 1691 O O . GLY A 1 220 ? -10.383 -8.172 -18.234 1 98.81 220 GLY A O 1
ATOM 1692 N N . GLN A 1 221 ? -8.156 -8.117 -18.109 1 98.88 221 GLN A N 1
ATOM 1693 C CA . GLN A 1 221 ? -8.055 -9.57 -18.125 1 98.88 221 GLN A CA 1
ATOM 1694 C C . GLN A 1 221 ? -8.648 -10.18 -16.844 1 98.88 221 GLN A C 1
ATOM 1696 O O . GLN A 1 221 ? -9.305 -11.219 -16.891 1 98.88 221 GLN A O 1
ATOM 1701 N N . TYR A 1 222 ? -8.43 -9.531 -15.742 1 98.81 222 TYR A N 1
ATOM 1702 C CA . TYR A 1 222 ? -8.961 -10 -14.477 1 98.81 222 TYR A CA 1
ATOM 1703 C C . TYR A 1 222 ? -10.469 -9.797 -14.406 1 98.81 222 TYR A C 1
ATOM 1705 O O . TYR A 1 222 ? -11.203 -10.68 -13.953 1 98.81 222 TYR A O 1
ATOM 1713 N N . THR A 1 223 ? -10.93 -8.625 -14.883 1 98.38 223 THR A N 1
ATOM 1714 C CA . THR A 1 223 ? -12.359 -8.352 -14.828 1 98.38 223 THR A CA 1
ATOM 1715 C C . THR A 1 223 ? -13.133 -9.312 -15.719 1 98.38 223 THR A C 1
ATOM 1717 O O . THR A 1 223 ? -14.266 -9.68 -15.406 1 98.38 223 THR A O 1
ATOM 1720 N N . TYR A 1 224 ? -12.492 -9.711 -16.781 1 98.81 224 TYR A N 1
ATOM 1721 C CA . TYR A 1 224 ? -13.117 -10.703 -17.641 1 98.81 224 TYR A CA 1
ATOM 1722 C C . TYR A 1 224 ? -13.406 -11.992 -16.875 1 98.81 224 TYR A C 1
ATOM 1724 O O . TYR A 1 224 ? -14.523 -12.5 -16.906 1 98.81 224 TYR A O 1
ATOM 1732 N N . ASN A 1 225 ? -12.352 -12.5 -16.203 1 98.88 225 ASN A N 1
ATOM 1733 C CA . ASN A 1 225 ? -12.531 -13.734 -15.445 1 98.88 225 ASN A CA 1
ATOM 1734 C C . ASN A 1 225 ? -13.664 -13.609 -14.43 1 98.88 225 ASN A C 1
ATOM 1736 O O . ASN A 1 225 ? -14.398 -14.57 -14.188 1 98.88 225 ASN A O 1
ATOM 1740 N N . LEU A 1 226 ? -13.828 -12.445 -13.898 1 98.75 226 LEU A N 1
ATOM 1741 C CA . LEU A 1 226 ? -14.766 -12.219 -12.805 1 98.75 226 LEU A CA 1
ATOM 1742 C C . LEU A 1 226 ? -16.172 -12.008 -13.328 1 98.75 226 LEU A C 1
ATOM 1744 O O . LEU A 1 226 ? -17.094 -11.703 -12.562 1 98.75 226 LEU A O 1
ATOM 1748 N N . LEU A 1 227 ? -16.391 -12.203 -14.602 1 98.62 227 LEU A N 1
ATOM 1749 C CA . LEU A 1 227 ? -17.734 -12.289 -15.156 1 98.62 227 LEU A CA 1
ATOM 1750 C C . LEU A 1 227 ? -18.328 -13.68 -14.938 1 98.62 227 LEU A C 1
ATOM 1752 O O . LEU A 1 227 ? -19.531 -13.883 -15.102 1 98.62 227 LEU A O 1
ATOM 1756 N N . ASP A 1 228 ? -17.531 -14.641 -14.609 1 98.88 228 ASP A N 1
ATOM 1757 C CA . ASP A 1 228 ? -17.969 -16.016 -14.406 1 98.88 228 ASP A CA 1
ATOM 1758 C C . ASP A 1 228 ? -18.578 -16.203 -13.016 1 98.88 228 ASP A C 1
ATOM 1760 O O . ASP A 1 228 ? -17.906 -15.93 -12.008 1 98.88 228 ASP A O 1
ATOM 1764 N N . GLU A 1 229 ? -19.719 -16.75 -12.953 1 98.44 229 GLU A N 1
ATOM 1765 C CA . GLU A 1 229 ? -20.438 -16.875 -11.695 1 98.44 229 GLU A CA 1
ATOM 1766 C C . GLU A 1 229 ? -19.828 -17.953 -10.812 1 98.44 229 GLU A C 1
ATOM 1768 O O . GLU A 1 229 ? -19.844 -17.844 -9.586 1 98.44 229 GLU A O 1
ATOM 1773 N N . ASN A 1 230 ? -19.312 -19.016 -11.406 1 98.81 230 ASN A N 1
ATOM 1774 C CA . ASN A 1 230 ? -18.656 -20.062 -10.625 1 98.81 230 ASN A CA 1
ATOM 1775 C C . ASN A 1 230 ? -17.438 -19.516 -9.883 1 98.81 230 ASN A C 1
ATOM 1777 O O . ASN A 1 230 ? -17.25 -19.797 -8.703 1 98.81 230 ASN A O 1
ATOM 1781 N N . LEU A 1 231 ? -16.672 -18.719 -10.586 1 98.94 231 LEU A N 1
ATOM 1782 C CA . LEU A 1 231 ? -15.477 -18.156 -9.984 1 98.94 231 LEU A CA 1
ATOM 1783 C C . LEU A 1 231 ? -15.844 -17.188 -8.859 1 98.94 231 LEU A C 1
ATOM 1785 O O . LEU A 1 231 ? -15.203 -17.188 -7.809 1 98.94 231 LEU A O 1
ATOM 1789 N N . LYS A 1 232 ? -16.844 -16.359 -9.039 1 98.81 232 LYS A N 1
ATOM 1790 C CA . LYS A 1 232 ? -17.25 -15.406 -8.016 1 98.81 232 LYS A CA 1
ATOM 1791 C C . LYS A 1 232 ? -17.703 -16.125 -6.746 1 98.81 232 LYS A C 1
ATOM 1793 O O . LYS A 1 232 ? -17.359 -15.703 -5.637 1 98.81 232 LYS A O 1
ATOM 1798 N N . ARG A 1 233 ? -18.484 -17.172 -6.93 1 98.81 233 ARG A N 1
ATOM 1799 C CA . ARG A 1 233 ? -18.938 -17.938 -5.773 1 98.81 233 ARG A CA 1
ATOM 1800 C C . ARG A 1 233 ? -17.766 -18.594 -5.051 1 98.81 233 ARG A C 1
ATOM 1802 O O . ARG A 1 233 ? -17.703 -18.578 -3.82 1 98.81 233 ARG A O 1
ATOM 1809 N N . PHE A 1 234 ? -16.906 -19.156 -5.824 1 98.88 234 PHE A N 1
ATOM 1810 C CA . PHE A 1 234 ? -15.711 -19.797 -5.273 1 98.88 234 PHE A CA 1
ATOM 1811 C C . PHE A 1 234 ? -14.891 -18.797 -4.461 1 98.88 234 PHE A C 1
ATOM 1813 O O . PHE A 1 234 ? -14.523 -19.078 -3.32 1 98.88 234 PHE A O 1
ATOM 1820 N N . ASN A 1 235 ? -14.656 -17.609 -5.047 1 98.88 235 ASN A N 1
ATOM 1821 C CA . ASN A 1 235 ? -13.852 -16.562 -4.41 1 98.88 235 ASN A CA 1
ATOM 1822 C C . ASN A 1 235 ? -14.477 -16.094 -3.1 1 98.88 235 ASN A C 1
ATOM 1824 O O . ASN A 1 235 ? -13.758 -15.766 -2.15 1 98.88 235 ASN A O 1
ATOM 1828 N N . ALA A 1 236 ? -15.727 -16.047 -3.057 1 98.88 236 ALA A N 1
ATOM 1829 C CA . ALA A 1 236 ? -16.422 -15.555 -1.878 1 98.88 236 ALA A CA 1
ATOM 1830 C C . ALA A 1 236 ? -16.266 -16.5 -0.694 1 98.88 236 ALA A C 1
ATOM 1832 O O . ALA A 1 236 ? -16.266 -16.078 0.461 1 98.88 236 ALA A O 1
ATOM 1833 N N . GLU A 1 237 ? -15.992 -17.734 -1.036 1 98.56 237 GLU A N 1
ATOM 1834 C CA . GLU A 1 237 ? -16.062 -18.734 0.033 1 98.56 237 GLU A CA 1
ATOM 1835 C C . GLU A 1 237 ? -14.688 -19.312 0.334 1 98.56 237 GLU A C 1
ATOM 1837 O O . GLU A 1 237 ? -14.477 -19.906 1.396 1 98.56 237 GLU A O 1
ATOM 1842 N N . VAL A 1 238 ? -13.781 -19.219 -0.573 1 98.69 238 VAL A N 1
ATOM 1843 C CA . VAL A 1 238 ? -12.5 -19.891 -0.419 1 98.69 238 VAL A CA 1
ATOM 1844 C C . VAL A 1 238 ? -11.367 -18.859 -0.451 1 98.69 238 VAL A C 1
ATOM 1846 O O . VAL A 1 238 ? -11.055 -18.312 -1.508 1 98.69 238 VAL A O 1
ATOM 1849 N N . PRO A 1 239 ? -10.719 -18.641 0.696 1 98.12 239 PRO A N 1
ATOM 1850 C CA . PRO A 1 239 ? -9.57 -17.734 0.695 1 98.12 239 PRO A CA 1
ATOM 1851 C C . PRO A 1 239 ? -8.469 -18.172 -0.268 1 98.12 239 PRO A C 1
ATOM 1853 O O . PRO A 1 239 ? -8.242 -19.375 -0.444 1 98.12 239 PRO A O 1
ATOM 1856 N N . MET A 1 240 ? -7.715 -17.188 -0.751 1 98.56 240 MET A N 1
ATOM 1857 C CA . MET A 1 240 ? -6.75 -17.5 -1.803 1 98.56 240 MET A CA 1
ATOM 1858 C C . MET A 1 240 ? -5.34 -17.094 -1.38 1 98.56 240 MET A C 1
ATOM 1860 O O . MET A 1 240 ? -5.145 -16.031 -0.776 1 98.56 240 MET A O 1
ATOM 1864 N N . PHE A 1 241 ? -4.406 -17.953 -1.689 1 98.38 241 PHE A N 1
ATOM 1865 C CA . PHE A 1 241 ? -2.988 -17.625 -1.802 1 98.38 241 PHE A CA 1
ATOM 1866 C C . PHE A 1 241 ? -2.551 -17.609 -3.262 1 98.38 241 PHE A C 1
ATOM 1868 O O . PHE A 1 241 ? -2.447 -18.672 -3.893 1 98.38 241 PHE A O 1
ATOM 1875 N N . ALA A 1 242 ? -2.229 -16.406 -3.771 1 98.38 242 ALA A N 1
ATOM 1876 C CA . ALA A 1 242 ? -2.016 -16.266 -5.211 1 98.38 242 ALA A CA 1
ATOM 1877 C C . ALA A 1 242 ? -0.551 -15.977 -5.523 1 98.38 242 ALA A C 1
ATOM 1879 O O . ALA A 1 242 ? 0.102 -15.203 -4.816 1 98.38 242 ALA A O 1
ATOM 1880 N N . GLN A 1 243 ? 0.001 -16.594 -6.445 1 97.38 243 GLN A N 1
ATOM 1881 C CA . GLN A 1 243 ? 1.258 -16.203 -7.082 1 97.38 243 GLN A CA 1
ATOM 1882 C C . GLN A 1 243 ? 1.074 -16.016 -8.586 1 97.38 243 GLN A C 1
ATOM 1884 O O . GLN A 1 243 ? -0.012 -16.25 -9.117 1 97.38 243 GLN A O 1
ATOM 1889 N N . TRP A 1 244 ? 2.033 -15.43 -9.328 1 98.19 244 TRP A N 1
ATOM 1890 C CA . TRP A 1 244 ? 1.883 -15.195 -10.758 1 98.19 244 TRP A CA 1
ATOM 1891 C C . TRP A 1 244 ? 2.832 -16.078 -11.562 1 98.19 244 TRP A C 1
ATOM 1893 O O . TRP A 1 244 ? 3.662 -16.797 -10.984 1 98.19 244 TRP A O 1
ATOM 1903 N N . ASP A 1 245 ? 2.57 -16.266 -12.766 1 98.25 245 ASP A N 1
ATOM 1904 C CA . ASP A 1 245 ? 3.447 -16.891 -13.75 1 98.25 245 ASP A CA 1
ATOM 1905 C C . ASP A 1 245 ? 3.604 -16.016 -14.984 1 98.25 245 ASP A C 1
ATOM 1907 O O . ASP A 1 245 ? 3.553 -14.789 -14.891 1 98.25 245 ASP A O 1
ATOM 1911 N N . ASP A 1 246 ? 3.928 -16.562 -16.156 1 98.38 246 ASP A N 1
ATOM 1912 C CA . ASP A 1 246 ? 4.359 -15.75 -17.281 1 98.38 246 ASP A CA 1
ATOM 1913 C C . ASP A 1 246 ? 3.166 -15.078 -17.953 1 98.38 246 ASP A C 1
ATOM 1915 O O . ASP A 1 246 ? 3.25 -13.914 -18.359 1 98.38 246 ASP A O 1
ATOM 1919 N N . HIS A 1 247 ? 1.976 -15.672 -17.969 1 98.75 247 HIS A N 1
ATOM 1920 C CA . HIS A 1 247 ? 0.888 -15.156 -18.797 1 98.75 247 HIS A CA 1
ATOM 1921 C C . HIS A 1 247 ? 0.208 -13.961 -18.141 1 98.75 247 HIS A C 1
ATOM 1923 O O . HIS A 1 247 ? -0.578 -13.258 -18.766 1 98.75 247 HIS A O 1
ATOM 1929 N N . GLU A 1 248 ? 0.523 -13.695 -16.875 1 98.81 248 GLU A N 1
ATOM 1930 C CA . GLU A 1 248 ? 0.141 -12.391 -16.344 1 98.81 248 GLU A CA 1
ATOM 1931 C C . GLU A 1 248 ? 0.738 -11.258 -17.172 1 98.81 248 GLU A C 1
ATOM 1933 O O . GLU A 1 248 ? 0.187 -10.156 -17.219 1 98.81 248 GLU A O 1
ATOM 1938 N N . THR A 1 249 ? 1.861 -11.555 -17.828 1 98.69 249 THR A N 1
ATOM 1939 C CA . THR A 1 249 ? 2.531 -10.578 -18.688 1 98.69 249 THR A CA 1
ATOM 1940 C C . THR A 1 249 ? 2.549 -11.047 -20.141 1 98.69 249 THR A C 1
ATOM 1942 O O . THR A 1 249 ? 1.723 -10.617 -20.938 1 98.69 249 THR A O 1
ATOM 1945 N N . VAL A 1 250 ? 3.41 -11.953 -20.406 1 98.56 250 VAL A N 1
ATOM 1946 C CA . VAL A 1 250 ? 3.527 -12.539 -21.75 1 98.56 250 VAL A CA 1
ATOM 1947 C C . VAL A 1 250 ? 4.246 -13.891 -21.656 1 98.56 250 VAL A C 1
ATOM 1949 O O . VAL A 1 250 ? 5.098 -14.086 -20.781 1 98.56 250 VAL A O 1
ATOM 1952 N N . ASN A 1 251 ? 3.877 -14.758 -22.562 1 97.94 251 ASN A N 1
ATOM 1953 C CA . ASN A 1 251 ? 4.371 -16.141 -22.562 1 97.94 251 ASN A CA 1
ATOM 1954 C C . ASN A 1 251 ? 5.898 -16.188 -22.5 1 97.94 251 ASN A C 1
ATOM 1956 O O . ASN A 1 251 ? 6.574 -15.531 -23.312 1 97.94 251 ASN A O 1
ATOM 1960 N N . ASN A 1 252 ? 6.445 -16.859 -21.547 1 97.88 252 ASN A N 1
ATOM 1961 C CA . ASN A 1 252 ? 7.848 -17.234 -21.391 1 97.88 252 ASN A CA 1
ATOM 1962 C C . ASN A 1 252 ? 8.734 -16 -21.25 1 97.88 252 ASN A C 1
ATOM 1964 O O . ASN A 1 252 ? 9.922 -16.031 -21.594 1 97.88 252 ASN A O 1
ATOM 1968 N N . TRP A 1 253 ? 8.203 -14.914 -20.781 1 97.94 253 TRP A N 1
ATOM 1969 C CA . TRP A 1 253 ? 8.961 -13.672 -20.719 1 97.94 253 TRP A CA 1
ATOM 1970 C C . TRP A 1 253 ? 10.055 -13.75 -19.656 1 97.94 253 TRP A C 1
ATOM 1972 O O . TRP A 1 253 ? 10.031 -14.625 -18.797 1 97.94 253 TRP A O 1
ATOM 1982 N N . PHE A 1 254 ? 11.055 -12.922 -19.781 1 97.5 254 PHE A N 1
ATOM 1983 C CA . PHE A 1 254 ? 12.094 -12.641 -18.797 1 97.5 254 PHE A CA 1
ATOM 1984 C C . PHE A 1 254 ? 12.391 -11.148 -18.734 1 97.5 254 PHE A C 1
ATOM 1986 O O . PHE A 1 254 ? 12.141 -10.414 -19.688 1 97.5 254 PHE A O 1
ATOM 1993 N N . PRO A 1 255 ? 12.891 -10.688 -17.609 1 96.44 255 PRO A N 1
ATOM 1994 C CA . PRO A 1 255 ? 13.227 -9.273 -17.5 1 96.44 255 PRO A CA 1
ATOM 1995 C C . PRO A 1 255 ? 14.227 -8.812 -18.547 1 96.44 255 PRO A C 1
ATOM 1997 O O . PRO A 1 255 ? 15.195 -9.516 -18.844 1 96.44 255 PRO A O 1
ATOM 2000 N N . GLY A 1 256 ? 13.969 -7.633 -19.172 1 96.25 256 GLY A N 1
ATOM 2001 C CA . GLY A 1 256 ? 14.883 -7.039 -20.125 1 96.25 256 GLY A CA 1
ATOM 2002 C C . GLY A 1 256 ? 14.617 -7.488 -21.547 1 96.25 256 GLY A C 1
ATOM 2003 O O . GLY A 1 256 ? 15.211 -6.953 -22.5 1 96.25 256 GLY A O 1
ATOM 2004 N N . GLU A 1 257 ? 13.68 -8.391 -21.734 1 97.69 257 GLU A N 1
ATOM 2005 C CA . GLU A 1 257 ? 13.359 -8.891 -23.078 1 97.69 257 GLU A CA 1
ATOM 2006 C C . GLU A 1 257 ? 12.758 -7.797 -23.953 1 97.69 257 GLU A C 1
ATOM 2008 O O . GLU A 1 257 ? 11.984 -6.965 -23.469 1 97.69 257 GLU A O 1
ATOM 2013 N N . ILE A 1 258 ? 13.156 -7.801 -25.219 1 97.75 258 ILE A N 1
ATOM 2014 C CA . ILE A 1 258 ? 12.492 -7.012 -26.266 1 97.75 258 ILE A CA 1
ATOM 2015 C C . ILE A 1 258 ? 11.711 -7.934 -27.188 1 97.75 258 ILE A C 1
ATOM 2017 O O . ILE A 1 258 ? 12.297 -8.766 -27.891 1 97.75 258 ILE A O 1
ATOM 2021 N N . LEU A 1 259 ? 10.43 -7.801 -27.219 1 97.56 259 LEU A N 1
ATOM 2022 C CA . LEU A 1 259 ? 9.562 -8.711 -27.953 1 97.56 259 LEU A CA 1
ATOM 2023 C C . LEU A 1 259 ? 9.695 -8.5 -29.453 1 97.56 259 LEU A C 1
ATOM 2025 O O . LEU A 1 259 ? 9.836 -7.363 -29.922 1 97.56 259 LEU A O 1
ATOM 2029 N N . ASP A 1 260 ? 9.68 -9.656 -30.156 1 95.69 260 ASP A N 1
ATOM 2030 C CA . ASP A 1 260 ? 9.508 -9.656 -31.609 1 95.69 260 ASP A CA 1
ATOM 2031 C C . ASP A 1 260 ? 8.148 -10.234 -32 1 95.69 260 ASP A C 1
ATOM 2033 O O . ASP A 1 260 ? 8.07 -11.281 -32.656 1 95.69 260 ASP A O 1
ATOM 2037 N N . ASP A 1 261 ? 7.121 -9.773 -31.547 1 96.69 261 ASP A N 1
ATOM 2038 C CA . ASP A 1 261 ? 5.73 -10.133 -31.781 1 96.69 261 ASP A CA 1
ATOM 2039 C C . ASP A 1 261 ? 4.941 -8.93 -32.312 1 96.69 261 ASP A C 1
ATOM 2041 O O . ASP A 1 261 ? 4.758 -7.941 -31.609 1 96.69 261 ASP A O 1
ATOM 2045 N N . PRO A 1 262 ? 4.516 -9.023 -33.5 1 97.44 262 PRO A N 1
ATOM 2046 C CA . PRO A 1 262 ? 3.875 -7.871 -34.156 1 97.44 262 PRO A CA 1
ATOM 2047 C C . PRO A 1 262 ? 2.549 -7.5 -33.5 1 97.44 262 PRO A C 1
ATOM 2049 O O . PRO A 1 262 ? 2.008 -6.422 -33.75 1 97.44 262 PRO A O 1
ATOM 2052 N N . ARG A 1 263 ? 1.994 -8.312 -32.688 1 97.5 263 ARG A N 1
ATOM 2053 C CA . ARG A 1 263 ? 0.743 -8.008 -32 1 97.5 263 ARG A CA 1
ATOM 2054 C C . ARG A 1 263 ? 0.948 -6.914 -30.953 1 97.5 263 ARG A C 1
ATOM 2056 O O . ARG A 1 263 ? -0.016 -6.293 -30.5 1 97.5 263 ARG A O 1
ATOM 2063 N N . TYR A 1 264 ? 2.195 -6.656 -30.5 1 98.69 264 TYR A N 1
ATOM 2064 C CA . TYR A 1 264 ? 2.531 -5.672 -29.469 1 98.69 264 TYR A CA 1
ATOM 2065 C C . TYR A 1 264 ? 3.105 -4.41 -30.094 1 98.69 264 TYR A C 1
ATOM 2067 O O . TYR A 1 264 ? 4.02 -4.477 -30.922 1 98.69 264 TYR A O 1
ATOM 2075 N N . SER A 1 265 ? 2.578 -3.266 -29.703 1 98.31 265 SER A N 1
ATOM 2076 C CA . SER A 1 265 ? 3.225 -1.994 -30.016 1 98.31 265 SER A CA 1
ATOM 2077 C C . SER A 1 265 ? 4.332 -1.678 -29.016 1 98.31 265 SER A C 1
ATOM 2079 O O . SER A 1 265 ? 5.383 -1.153 -29.391 1 98.31 265 SER A O 1
ATOM 2081 N N . GLU A 1 266 ? 4.055 -1.979 -27.734 1 97.94 266 GLU A N 1
ATOM 2082 C CA . GLU A 1 266 ? 5.082 -1.896 -26.703 1 97.94 266 GLU A CA 1
ATOM 2083 C C . GLU A 1 266 ? 5.938 -3.162 -26.672 1 97.94 266 GLU A C 1
ATOM 2085 O O . GLU A 1 266 ? 5.441 -4.242 -26.359 1 97.94 266 GLU A O 1
ATOM 2090 N N . LYS A 1 267 ? 7.238 -3.02 -26.906 1 97.88 267 LYS A N 1
ATOM 2091 C CA . LYS A 1 267 ? 8.094 -4.195 -27.062 1 97.88 267 LYS A CA 1
ATOM 2092 C C . LYS A 1 267 ? 8.906 -4.449 -25.797 1 97.88 267 LYS A C 1
ATOM 2094 O O . LYS A 1 267 ? 9.477 -5.531 -25.625 1 97.88 267 LYS A O 1
ATOM 2099 N N . ASN A 1 268 ? 9.031 -3.436 -24.906 1 97.94 268 ASN A N 1
ATOM 2100 C CA . ASN A 1 268 ? 9.805 -3.549 -23.672 1 97.94 268 ASN A CA 1
ATOM 2101 C C . ASN A 1 268 ? 9.07 -4.391 -22.641 1 97.94 268 ASN A C 1
ATOM 2103 O O . ASN A 1 268 ? 8.172 -3.896 -21.953 1 97.94 268 ASN A O 1
ATOM 2107 N N . VAL A 1 269 ? 9.523 -5.562 -22.375 1 98.5 269 VAL A N 1
ATOM 2108 C CA . VAL A 1 269 ? 8.797 -6.5 -21.531 1 98.5 269 VAL A CA 1
ATOM 2109 C C . VAL A 1 269 ? 8.891 -6.055 -20.062 1 98.5 269 VAL A C 1
ATOM 2111 O O . VAL A 1 269 ? 7.984 -6.316 -19.266 1 98.5 269 VAL A O 1
ATOM 2114 N N . SER A 1 270 ? 9.977 -5.398 -19.703 1 98.19 270 SER A N 1
ATOM 2115 C CA . SER A 1 270 ? 10.078 -4.91 -18.328 1 98.19 270 SER A CA 1
ATOM 2116 C C . SER A 1 270 ? 8.992 -3.883 -18.031 1 98.19 270 SER A C 1
ATOM 2118 O O . SER A 1 270 ? 8.461 -3.846 -16.922 1 98.19 270 SER A O 1
ATOM 2120 N N . LEU A 1 271 ? 8.688 -3.031 -18.969 1 98.44 271 LEU A N 1
ATOM 2121 C CA . LEU A 1 271 ? 7.574 -2.107 -18.797 1 98.44 271 LEU A CA 1
ATOM 2122 C C . LEU A 1 271 ? 6.246 -2.857 -18.781 1 98.44 271 LEU A C 1
ATOM 2124 O O . LEU A 1 271 ? 5.395 -2.588 -17.922 1 98.44 271 LEU A O 1
ATOM 2128 N N . LEU A 1 272 ? 6.07 -3.812 -19.703 1 98.81 272 LEU A N 1
ATOM 2129 C CA . LEU A 1 272 ? 4.859 -4.629 -19.734 1 98.81 272 LEU A CA 1
ATOM 2130 C C . LEU A 1 272 ? 4.672 -5.355 -18.406 1 98.81 272 LEU A C 1
ATOM 2132 O O . LEU A 1 272 ? 3.568 -5.371 -17.844 1 98.81 272 LEU A O 1
ATOM 2136 N N . SER A 1 273 ? 5.766 -5.875 -17.922 1 98.75 273 SER A N 1
ATOM 2137 C CA . SER A 1 273 ? 5.695 -6.633 -16.688 1 98.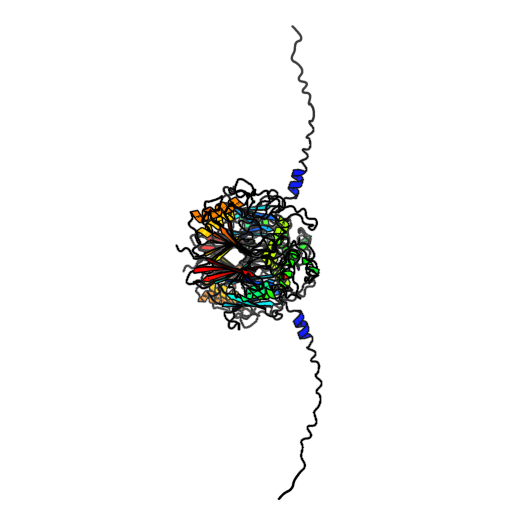75 273 SER A CA 1
ATOM 2138 C C . SER A 1 273 ? 5.391 -5.723 -15.5 1 98.75 273 SER A C 1
ATOM 2140 O O . SER A 1 273 ? 4.699 -6.129 -14.555 1 98.75 273 SER A O 1
ATOM 2142 N N . ALA A 1 274 ? 5.883 -4.504 -15.5 1 98.69 274 ALA A N 1
ATOM 2143 C CA . ALA A 1 274 ? 5.562 -3.561 -14.438 1 98.69 274 ALA A CA 1
ATOM 2144 C C . ALA A 1 274 ? 4.07 -3.254 -14.398 1 98.69 274 ALA A C 1
ATOM 2146 O O . ALA A 1 274 ? 3.459 -3.219 -13.328 1 98.69 274 ALA A O 1
ATOM 2147 N N . ARG A 1 275 ? 3.48 -3.064 -15.523 1 98.81 275 ARG A N 1
ATOM 2148 C CA . ARG A 1 275 ? 2.047 -2.826 -15.641 1 98.81 275 ARG A CA 1
ATOM 2149 C C . ARG A 1 275 ? 1.249 -4.059 -15.227 1 98.81 275 ARG A C 1
ATOM 2151 O O . ARG A 1 275 ? 0.26 -3.947 -14.5 1 98.81 275 ARG A O 1
ATOM 2158 N N . ALA A 1 276 ? 1.729 -5.199 -15.641 1 98.88 276 ALA A N 1
ATOM 2159 C CA . ALA A 1 276 ? 1.088 -6.465 -15.297 1 98.88 276 ALA A CA 1
ATOM 2160 C C . ALA A 1 276 ? 1.123 -6.711 -13.789 1 98.88 276 ALA A C 1
ATOM 2162 O O . ALA A 1 276 ? 0.14 -7.18 -13.211 1 98.88 276 ALA A O 1
ATOM 2163 N N . ARG A 1 277 ? 2.232 -6.418 -13.219 1 98.75 277 ARG A N 1
ATOM 2164 C CA . ARG A 1 277 ? 2.387 -6.598 -11.781 1 98.75 277 ARG A CA 1
ATOM 2165 C C . ARG A 1 277 ? 1.388 -5.746 -11.008 1 98.75 277 ARG A C 1
ATOM 2167 O O . ARG A 1 277 ? 0.778 -6.211 -10.047 1 98.75 277 ARG A O 1
ATOM 2174 N N . GLN A 1 278 ? 1.268 -4.547 -11.438 1 98.56 278 GLN A N 1
ATOM 2175 C CA . GLN A 1 278 ? 0.292 -3.688 -10.773 1 98.56 278 GLN A CA 1
ATOM 2176 C C . GLN A 1 278 ? -1.117 -4.262 -10.891 1 98.56 278 GLN A C 1
ATOM 2178 O O . GLN A 1 278 ? -1.859 -4.305 -9.914 1 98.56 278 GLN A O 1
ATOM 2183 N N . ALA A 1 279 ? -1.48 -4.668 -12.047 1 98.88 279 ALA A N 1
ATOM 2184 C CA . ALA A 1 279 ? -2.807 -5.246 -12.25 1 98.88 279 ALA A CA 1
ATOM 2185 C C . ALA A 1 279 ? -3.002 -6.484 -11.383 1 98.88 279 ALA A C 1
ATOM 2187 O O . ALA A 1 279 ? -4.066 -6.664 -10.781 1 98.88 279 ALA A O 1
ATOM 2188 N N . PHE A 1 280 ? -1.98 -7.305 -11.312 1 98.88 280 PHE A N 1
ATOM 2189 C CA . PHE A 1 280 ? -2.027 -8.516 -10.5 1 98.88 280 PHE A CA 1
ATOM 2190 C C . PHE A 1 280 ? -2.246 -8.164 -9.031 1 98.88 280 PHE A C 1
ATOM 2192 O O . PHE A 1 280 ? -3.152 -8.703 -8.391 1 98.88 280 PHE A O 1
ATOM 2199 N N . LEU A 1 281 ? -1.477 -7.273 -8.562 1 98.75 281 LEU A N 1
ATOM 2200 C CA . LEU A 1 281 ? -1.537 -6.902 -7.152 1 98.75 281 LEU A CA 1
ATOM 2201 C C . LEU A 1 281 ? -2.855 -6.211 -6.828 1 98.75 281 LEU A C 1
ATOM 2203 O O . LEU A 1 281 ? -3.385 -6.359 -5.723 1 98.75 281 LEU A O 1
ATOM 2207 N N . GLU A 1 282 ? -3.416 -5.477 -7.773 1 98.69 282 GLU A N 1
ATOM 2208 C CA . GLU A 1 282 ? -4.699 -4.812 -7.582 1 98.69 282 GLU A CA 1
ATOM 2209 C C . GLU A 1 282 ? -5.844 -5.82 -7.547 1 98.69 282 GLU A C 1
ATOM 2211 O O . GLU A 1 282 ? -6.848 -5.605 -6.863 1 98.69 282 GLU A O 1
ATOM 2216 N N . ASN A 1 283 ? -5.684 -6.914 -8.242 1 98.81 283 ASN A N 1
ATOM 2217 C CA . ASN A 1 283 ? -6.844 -7.758 -8.492 1 98.81 283 ASN A CA 1
ATOM 2218 C C . ASN A 1 283 ? -6.777 -9.055 -7.684 1 98.81 283 ASN A C 1
ATOM 2220 O O . ASN A 1 283 ? -7.652 -9.914 -7.805 1 98.81 283 ASN A O 1
ATOM 2224 N N . MET A 1 284 ? -5.746 -9.227 -6.867 1 98.69 284 MET A N 1
ATOM 2225 C CA . MET A 1 284 ? -5.629 -10.375 -5.969 1 98.69 284 MET A CA 1
ATOM 2226 C C . MET A 1 284 ? -5.668 -9.93 -4.508 1 98.69 284 MET A C 1
ATOM 2228 O O . MET A 1 284 ? -5.223 -8.828 -4.18 1 98.69 284 MET A O 1
ATOM 2232 N N . PRO A 1 285 ? -6.266 -10.75 -3.66 1 98.75 285 PRO A N 1
ATOM 2233 C CA . PRO A 1 285 ? -6.293 -10.398 -2.238 1 98.75 285 PRO A CA 1
ATOM 2234 C C . PRO A 1 285 ? -4.941 -10.594 -1.555 1 98.75 285 PRO A C 1
ATOM 2236 O O . PRO A 1 285 ? -4.832 -11.375 -0.605 1 98.75 285 PRO A O 1
ATOM 2239 N N . ILE A 1 286 ? -4 -9.836 -1.992 1 98.69 286 ILE A N 1
ATOM 2240 C CA . ILE A 1 286 ? -2.611 -9.93 -1.553 1 98.69 286 ILE A CA 1
ATOM 2241 C C . ILE A 1 286 ? -2.281 -8.766 -0.624 1 98.69 286 ILE A C 1
ATOM 2243 O O . ILE A 1 286 ? -2.641 -7.621 -0.905 1 98.69 286 ILE A O 1
ATOM 2247 N N . ARG A 1 287 ? -1.658 -9.125 0.444 1 98.44 287 ARG A N 1
ATOM 2248 C CA . ARG A 1 287 ? -1.183 -8.125 1.393 1 98.44 287 ARG A CA 1
ATOM 2249 C C . ARG A 1 287 ? 0.093 -7.457 0.89 1 98.44 287 ARG A C 1
ATOM 2251 O O . ARG A 1 287 ? 1.06 -8.133 0.539 1 98.44 287 ARG A O 1
ATOM 2258 N N . GLN A 1 288 ? 0.083 -6.164 0.851 1 98.12 288 GLN A N 1
ATOM 2259 C CA . GLN A 1 288 ? 1.25 -5.41 0.407 1 98.12 288 GLN A CA 1
ATOM 2260 C C . GLN A 1 288 ? 1.883 -4.645 1.566 1 98.12 288 GLN A C 1
ATOM 2262 O O . GLN A 1 288 ? 1.36 -3.615 1.996 1 98.12 288 GLN A O 1
ATOM 2267 N N . TRP A 1 289 ? 2.996 -5.145 1.96 1 98 289 TRP A N 1
ATOM 2268 C CA . TRP A 1 289 ? 3.723 -4.48 3.039 1 98 289 TRP A CA 1
ATOM 2269 C C . TRP A 1 289 ? 4.531 -3.301 2.506 1 98 289 TRP A C 1
ATOM 2271 O O . TRP A 1 289 ? 5.102 -3.373 1.414 1 98 289 TRP A O 1
ATOM 2281 N N . PRO A 1 290 ? 4.691 -2.266 3.299 1 98 290 PRO A N 1
ATOM 2282 C CA . PRO A 1 290 ? 5.402 -1.082 2.812 1 98 290 PRO A CA 1
ATOM 2283 C C . PRO A 1 290 ? 6.883 -1.349 2.551 1 98 290 PRO A C 1
ATOM 2285 O O . PRO A 1 290 ? 7.52 -0.625 1.778 1 98 290 PRO A O 1
ATOM 2288 N N . ASP A 1 291 ? 7.504 -2.35 3.119 1 97.94 291 ASP A N 1
ATOM 2289 C CA . ASP A 1 291 ? 8.922 -2.635 2.924 1 97.94 291 ASP A CA 1
ATOM 2290 C C . ASP A 1 291 ? 9.148 -3.494 1.681 1 97.94 291 ASP A C 1
ATOM 2292 O O . ASP A 1 291 ? 10.281 -3.668 1.233 1 97.94 291 ASP A O 1
ATOM 2296 N N . ALA A 1 292 ? 8.078 -4.016 1.132 1 97.44 292 ALA A N 1
ATOM 2297 C CA . ALA A 1 292 ? 8.133 -4.789 -0.104 1 97.44 292 ALA A CA 1
ATOM 2298 C C . ALA A 1 292 ? 6.785 -4.777 -0.817 1 97.44 292 ALA A C 1
ATOM 2300 O O . ALA A 1 292 ? 6.184 -5.832 -1.04 1 97.44 292 ALA A O 1
ATOM 2301 N N . PRO A 1 293 ? 6.387 -3.674 -1.254 1 97.06 293 PRO A N 1
ATOM 2302 C CA . PRO A 1 293 ? 4.996 -3.518 -1.679 1 97.06 293 PRO A CA 1
ATOM 2303 C C . PRO A 1 293 ? 4.68 -4.277 -2.965 1 97.06 293 PRO A C 1
ATOM 2305 O O . PRO A 1 293 ? 3.51 -4.461 -3.309 1 97.06 293 PRO A O 1
ATOM 2308 N N . GLN A 1 294 ? 5.676 -4.723 -3.725 1 97.81 294 GLN A N 1
ATOM 2309 C CA . GLN A 1 294 ? 5.418 -5.387 -5 1 97.81 294 GLN A CA 1
ATOM 2310 C C . GLN A 1 294 ? 5.891 -6.836 -4.969 1 97.81 294 GLN A C 1
ATOM 2312 O O . GLN A 1 294 ? 5.992 -7.484 -6.012 1 97.81 294 GLN A O 1
ATOM 2317 N N . ARG A 1 295 ? 6.133 -7.281 -3.818 1 97.25 295 ARG A N 1
ATOM 2318 C CA . ARG A 1 295 ? 6.672 -8.633 -3.691 1 97.25 295 ARG A CA 1
ATOM 2319 C C . ARG A 1 295 ? 5.598 -9.68 -3.965 1 97.25 295 ARG A C 1
ATOM 2321 O O . ARG A 1 295 ? 4.469 -9.555 -3.488 1 97.25 295 ARG A O 1
ATOM 2328 N N . ILE A 1 296 ? 6.066 -10.695 -4.688 1 97.88 296 ILE A N 1
ATOM 2329 C CA . ILE A 1 296 ? 5.125 -11.75 -5.023 1 97.88 296 ILE A CA 1
ATOM 2330 C C . ILE A 1 296 ? 5.387 -12.977 -4.148 1 97.88 296 ILE A C 1
ATOM 2332 O O . ILE A 1 296 ? 4.453 -13.578 -3.615 1 97.88 296 ILE A O 1
ATOM 2336 N N . HIS A 1 297 ? 6.695 -13.375 -3.979 1 98 297 HIS A N 1
ATOM 2337 C CA . HIS A 1 297 ? 6.973 -14.531 -3.131 1 98 297 HIS A CA 1
ATOM 2338 C C . HIS A 1 297 ? 6.699 -14.219 -1.665 1 98 297 HIS A C 1
ATOM 2340 O O . HIS A 1 297 ? 6.973 -13.109 -1.201 1 98 297 HIS A O 1
ATOM 2346 N N . ARG A 1 298 ? 6.07 -15.148 -0.989 1 97.81 298 ARG A N 1
ATOM 2347 C CA . ARG A 1 298 ? 5.621 -15.031 0.395 1 97.81 298 ARG A CA 1
ATOM 2348 C C . ARG A 1 298 ? 5.566 -16.391 1.073 1 97.81 298 ARG A C 1
ATOM 2350 O O . ARG A 1 298 ? 5.75 -17.422 0.422 1 97.81 298 ARG A O 1
ATOM 2357 N N . ARG A 1 299 ? 5.348 -16.344 2.352 1 97.38 299 ARG A N 1
ATOM 2358 C CA . ARG A 1 299 ? 5.168 -17.578 3.104 1 97.38 299 ARG A CA 1
ATOM 2359 C C . ARG A 1 299 ? 4.035 -17.453 4.113 1 97.38 299 ARG A C 1
ATOM 2361 O O . ARG A 1 299 ? 3.779 -16.359 4.633 1 97.38 299 ARG A O 1
ATOM 2368 N N . PHE A 1 300 ? 3.35 -18.578 4.398 1 96.38 300 PHE A N 1
ATOM 2369 C CA . PHE A 1 300 ? 2.182 -18.594 5.273 1 96.38 300 PHE A CA 1
ATOM 2370 C C . PHE A 1 300 ? 2.199 -19.812 6.184 1 96.38 300 PHE A C 1
ATOM 2372 O O . PHE A 1 300 ? 2.281 -20.953 5.707 1 96.38 300 PHE A O 1
ATOM 2379 N N . ASN A 1 301 ? 2.076 -19.547 7.465 1 94.25 301 ASN A N 1
ATOM 2380 C CA . ASN A 1 301 ? 1.729 -20.625 8.391 1 94.25 301 ASN A CA 1
ATOM 2381 C C . ASN A 1 301 ? 0.223 -20.859 8.422 1 94.25 301 ASN A C 1
ATOM 2383 O O . ASN A 1 301 ? -0.561 -19.922 8.539 1 94.25 301 ASN A O 1
ATOM 2387 N N . TYR A 1 302 ? -0.14 -22.031 8.273 1 93.12 302 TYR A N 1
ATOM 2388 C CA . TYR A 1 302 ? -1.533 -22.406 8.484 1 93.12 302 TYR A CA 1
ATOM 2389 C C . TYR A 1 302 ? -1.658 -23.438 9.602 1 93.12 302 TYR A C 1
ATOM 2391 O O . TYR A 1 302 ? -1.714 -24.641 9.336 1 93.12 302 TYR A O 1
ATOM 2399 N N . GLY A 1 303 ? -1.777 -22.891 10.812 1 90 303 GLY A N 1
ATOM 2400 C CA . GLY A 1 303 ? -1.669 -23.75 11.984 1 90 303 GLY A CA 1
ATOM 2401 C C . GLY A 1 303 ? -0.248 -24.203 12.266 1 90 303 GLY A C 1
ATOM 2402 O O . GLY A 1 303 ? 0.7 -23.688 11.656 1 90 303 GLY A O 1
ATOM 2403 N N . PRO A 1 304 ? -0.202 -25.125 13.164 1 93.38 304 PRO A N 1
ATOM 2404 C CA . PRO A 1 304 ? 1.143 -25.531 13.57 1 93.38 304 PRO A CA 1
ATOM 2405 C C . PRO A 1 304 ? 1.755 -26.562 12.609 1 93.38 304 PRO A C 1
ATOM 2407 O O . PRO A 1 304 ? 2.975 -26.734 12.594 1 93.38 304 PRO A O 1
ATOM 2410 N N . ASP A 1 305 ? 0.972 -27.156 11.742 1 96.31 305 ASP A N 1
ATOM 2411 C CA . ASP A 1 305 ? 1.478 -28.359 11.062 1 96.31 305 ASP A CA 1
ATOM 2412 C C . ASP A 1 305 ? 1.677 -28.094 9.57 1 96.31 305 ASP A C 1
ATOM 2414 O O . ASP A 1 305 ? 2.152 -28.969 8.844 1 96.31 305 ASP A O 1
ATOM 2418 N N . LEU A 1 306 ? 1.365 -26.922 9.133 1 97.44 306 LEU A N 1
ATOM 2419 C CA . LEU A 1 306 ? 1.483 -26.641 7.703 1 97.44 306 LEU A CA 1
ATOM 2420 C C . LEU A 1 306 ? 2.072 -25.266 7.461 1 97.44 306 LEU A C 1
ATOM 2422 O O . LEU A 1 306 ? 1.599 -24.266 8.023 1 97.44 306 LEU A O 1
ATOM 2426 N N . GLU A 1 307 ? 3.082 -25.219 6.648 1 98 307 GLU A N 1
ATOM 2427 C CA . GLU A 1 307 ? 3.609 -23.953 6.148 1 98 307 GLU A CA 1
ATOM 2428 C C . GLU A 1 307 ? 3.77 -23.984 4.629 1 98 307 GLU A C 1
ATOM 2430 O O . GLU A 1 307 ? 4.219 -24.984 4.066 1 98 307 GLU A O 1
ATOM 2435 N N . VAL A 1 308 ? 3.303 -22.922 3.984 1 98.5 308 VAL A N 1
ATOM 2436 C CA . VAL A 1 308 ? 3.348 -22.797 2.531 1 98.5 308 VAL A CA 1
ATOM 2437 C C . VAL A 1 308 ? 4.379 -21.75 2.125 1 98.5 308 VAL A C 1
ATOM 2439 O O . VAL A 1 308 ? 4.352 -20.625 2.623 1 98.5 308 VAL A O 1
ATOM 2442 N N . PHE A 1 309 ? 5.262 -22.172 1.232 1 98.75 309 PHE A N 1
ATOM 2443 C CA . PHE A 1 309 ? 6.281 -21.297 0.665 1 98.75 309 PHE A CA 1
ATOM 2444 C C . PHE A 1 309 ? 6 -21.016 -0.807 1 98.75 309 PHE A C 1
ATOM 2446 O O . PHE A 1 309 ? 6.23 -21.875 -1.66 1 98.75 309 PHE A O 1
ATOM 2453 N N . MET A 1 310 ? 5.547 -19.812 -1.107 1 98.56 310 MET A N 1
ATOM 2454 C CA . MET A 1 310 ? 5.16 -19.453 -2.465 1 98.56 310 MET A CA 1
ATOM 2455 C C . MET A 1 310 ? 6.316 -18.781 -3.197 1 98.56 310 MET A C 1
ATOM 2457 O O . MET A 1 310 ? 6.84 -17.766 -2.738 1 98.56 310 MET A O 1
ATOM 2461 N N . LEU A 1 311 ? 6.621 -19.25 -4.336 1 98.62 311 LEU A N 1
ATOM 2462 C CA . LEU A 1 311 ? 7.789 -18.766 -5.062 1 98.62 311 LEU A CA 1
ATOM 2463 C C . LEU A 1 311 ? 7.387 -17.75 -6.125 1 98.62 311 LEU A C 1
ATOM 2465 O O . LEU A 1 311 ? 6.215 -17.656 -6.492 1 98.62 311 LEU A O 1
ATOM 2469 N N . ASP A 1 312 ? 8.32 -16.953 -6.551 1 98.44 312 ASP A N 1
ATOM 2470 C CA . ASP A 1 312 ? 8.297 -16.094 -7.727 1 98.44 312 ASP A CA 1
ATOM 2471 C C . ASP A 1 312 ? 9.398 -16.484 -8.711 1 98.44 312 ASP A C 1
ATOM 2473 O O . ASP A 1 312 ? 10.562 -16.125 -8.523 1 98.44 312 ASP A O 1
ATOM 2477 N N . MET A 1 313 ? 9 -17.109 -9.797 1 98.06 313 MET A N 1
ATOM 2478 C CA . MET A 1 313 ? 9.984 -17.609 -10.742 1 98.06 313 MET A CA 1
ATOM 2479 C C . MET A 1 313 ? 10.062 -16.719 -11.977 1 98.06 313 MET A C 1
ATOM 2481 O O . MET A 1 313 ? 10.602 -17.125 -13.008 1 98.06 313 MET A O 1
ATOM 2485 N N . ARG A 1 314 ? 9.523 -15.57 -11.859 1 97.5 314 ARG A N 1
ATOM 2486 C CA . ARG A 1 314 ? 9.484 -14.695 -13.023 1 97.5 314 ARG A CA 1
ATOM 2487 C C . ARG A 1 314 ? 10.312 -13.438 -12.789 1 97.5 314 ARG A C 1
ATOM 2489 O O . ARG A 1 314 ? 11.117 -13.047 -13.641 1 97.5 314 ARG A O 1
ATOM 2496 N N . THR A 1 315 ? 10.266 -12.867 -11.695 1 96.56 315 THR A N 1
ATOM 2497 C CA . THR A 1 315 ? 10.727 -11.508 -11.43 1 96.56 315 THR A CA 1
ATOM 2498 C C . THR A 1 315 ? 12.25 -11.438 -11.516 1 96.56 315 THR A C 1
ATOM 2500 O O . THR A 1 315 ? 12.805 -10.438 -11.969 1 96.56 315 THR A O 1
ATOM 2503 N N . TYR A 1 316 ? 12.953 -12.508 -11.133 1 96.5 316 TYR A N 1
ATOM 2504 C CA . TYR A 1 316 ? 14.398 -12.406 -10.93 1 96.5 316 TYR A CA 1
ATOM 2505 C C . TYR A 1 316 ? 15.148 -13.352 -11.852 1 96.5 316 TYR A C 1
ATOM 2507 O O . TYR A 1 316 ? 16.359 -13.523 -11.719 1 96.5 316 TYR A O 1
ATOM 2515 N N . ARG A 1 317 ? 14.508 -13.953 -12.758 1 97.94 317 ARG A N 1
ATOM 2516 C CA . ARG A 1 317 ? 15.109 -14.969 -13.617 1 97.94 317 ARG A CA 1
ATOM 2517 C C . ARG A 1 317 ? 16.031 -14.344 -14.648 1 97.94 317 ARG A C 1
ATOM 2519 O O . ARG A 1 317 ? 15.906 -13.156 -14.969 1 97.94 317 ARG A O 1
ATOM 2526 N N . GLY A 1 318 ? 16.938 -15.117 -15.195 1 97.19 318 GLY A N 1
ATOM 2527 C CA . GLY A 1 318 ? 17.734 -14.742 -16.359 1 97.19 318 GLY A CA 1
ATOM 2528 C C . GLY A 1 318 ? 17 -14.969 -17.672 1 97.19 318 GLY A C 1
ATOM 2529 O O . GLY A 1 318 ? 15.914 -15.539 -17.688 1 97.19 318 GLY A O 1
ATOM 2530 N N . ALA A 1 319 ? 17.625 -14.578 -18.719 1 97.31 319 ALA A N 1
ATOM 2531 C CA . ALA A 1 319 ? 17.062 -14.75 -20.062 1 97.31 319 ALA A CA 1
ATOM 2532 C C . ALA A 1 319 ? 16.938 -16.234 -20.406 1 97.31 319 ALA A C 1
ATOM 2534 O O . ALA A 1 319 ? 17.719 -17.062 -19.922 1 97.31 319 ALA A O 1
ATOM 2535 N N . ASN A 1 320 ? 15.945 -16.562 -21.203 1 97.88 320 ASN A N 1
ATOM 2536 C CA . ASN A 1 320 ? 15.875 -17.906 -21.734 1 97.88 320 ASN A CA 1
ATOM 2537 C C . ASN A 1 320 ? 17.078 -18.234 -22.609 1 97.88 320 ASN A C 1
ATOM 2539 O O . ASN A 1 320 ? 17.5 -17.406 -23.438 1 97.88 320 ASN A O 1
ATOM 2543 N N . SER A 1 321 ? 17.672 -19.312 -22.375 1 97.69 321 SER A N 1
ATOM 2544 C CA . SER A 1 321 ? 18.891 -19.75 -23.031 1 97.69 321 SER A CA 1
ATOM 2545 C C . SER A 1 321 ? 18.906 -21.266 -23.25 1 97.69 321 SER A C 1
ATOM 2547 O O . SER A 1 321 ? 17.875 -21.922 -23.062 1 97.69 321 SER A O 1
ATOM 2549 N N . ALA A 1 322 ? 20.078 -21.734 -23.656 1 97.12 322 ALA A N 1
ATOM 2550 C CA . ALA A 1 322 ? 20.234 -23.172 -23.781 1 97.12 322 ALA A CA 1
ATOM 2551 C C . ALA A 1 322 ? 20.203 -23.859 -22.422 1 97.12 322 ALA A C 1
ATOM 2553 O O . ALA A 1 322 ? 20.156 -25.094 -22.344 1 97.12 322 ALA A O 1
ATOM 2554 N N . ASN A 1 323 ? 20.25 -23.062 -21.391 1 97.69 323 ASN A N 1
ATOM 2555 C CA . ASN A 1 323 ? 20.078 -23.547 -20.016 1 97.69 323 ASN A CA 1
ATOM 2556 C C . ASN A 1 323 ? 21.203 -24.516 -19.625 1 97.69 323 ASN A C 1
ATOM 2558 O O . ASN A 1 323 ? 20.938 -25.531 -19 1 97.69 323 ASN A O 1
ATOM 2562 N N . MET A 1 324 ? 22.391 -24.141 -20.078 1 97.5 324 MET A N 1
ATOM 2563 C CA . MET A 1 324 ? 23.531 -25.031 -19.875 1 97.5 324 MET A CA 1
ATOM 2564 C C . MET A 1 324 ? 24.688 -24.297 -19.172 1 97.5 324 MET A C 1
ATOM 2566 O O . MET A 1 324 ? 25.828 -24.719 -19.266 1 97.5 324 MET A O 1
ATOM 2570 N N . GLN A 1 325 ? 24.375 -23.078 -18.594 1 97.06 325 GLN A N 1
ATOM 2571 C CA . GLN A 1 325 ? 25.406 -22.359 -17.875 1 97.06 325 GLN A CA 1
ATOM 2572 C C . GLN A 1 325 ? 26.078 -23.234 -16.828 1 97.06 325 GLN A C 1
ATOM 2574 O O . GLN A 1 325 ? 25.422 -24.031 -16.156 1 97.06 325 GLN A O 1
ATOM 2579 N N . ASN A 1 326 ? 27.359 -23 -16.516 1 96.25 326 ASN A N 1
ATOM 2580 C CA . ASN A 1 326 ? 28.141 -23.891 -15.656 1 96.25 326 ASN A CA 1
ATOM 2581 C C . ASN A 1 326 ? 28.203 -23.375 -14.219 1 96.25 326 ASN A C 1
ATOM 2583 O O . ASN A 1 326 ? 28.797 -24 -13.352 1 96.25 326 ASN A O 1
ATOM 2587 N N . ALA A 1 327 ? 27.562 -22.234 -14.047 1 94.31 327 ALA A N 1
ATOM 2588 C CA . ALA A 1 327 ? 27.656 -21.656 -12.711 1 94.31 327 ALA A CA 1
ATOM 2589 C C . ALA A 1 327 ? 26.312 -21.078 -12.273 1 94.31 327 ALA A C 1
ATOM 2591 O O . ALA A 1 327 ? 25.469 -20.719 -13.102 1 94.31 327 ALA A O 1
ATOM 2592 N N . ASP A 1 328 ? 26.109 -21.062 -10.984 1 93.88 328 ASP A N 1
ATOM 2593 C CA . ASP A 1 328 ? 25 -20.375 -10.344 1 93.88 328 ASP A CA 1
ATOM 2594 C C . ASP A 1 328 ? 25.203 -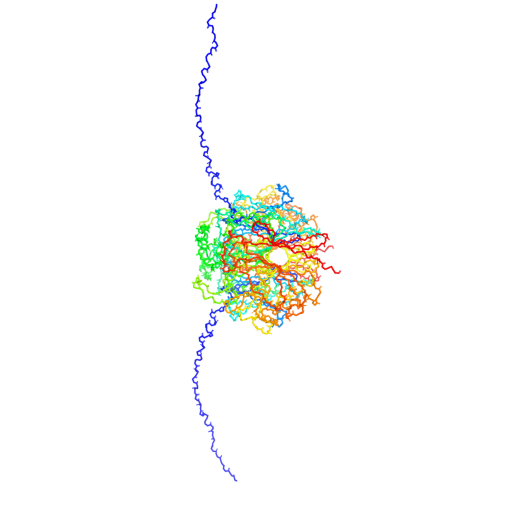18.859 -10.312 1 93.88 328 ASP A C 1
ATOM 2596 O O . ASP A 1 328 ? 25.766 -18.328 -9.352 1 93.88 328 ASP A O 1
ATOM 2600 N N . ASP A 1 329 ? 24.766 -18.266 -11.344 1 92.06 329 ASP A N 1
ATOM 2601 C CA . ASP A 1 329 ? 24.938 -16.828 -11.492 1 92.06 329 ASP A CA 1
ATOM 2602 C C . ASP A 1 329 ? 23.672 -16.172 -12.055 1 92.06 329 ASP A C 1
ATOM 2604 O O . ASP A 1 329 ? 22.672 -16.844 -12.297 1 92.06 329 ASP A O 1
ATOM 2608 N N . PRO A 1 330 ? 23.641 -14.875 -12.297 1 92.81 330 PRO A N 1
ATOM 2609 C CA . PRO A 1 330 ? 22.422 -14.18 -12.711 1 92.81 330 PRO A CA 1
ATOM 2610 C C . PRO A 1 330 ? 21.906 -14.664 -14.062 1 92.81 330 PRO A C 1
ATOM 2612 O O . PRO A 1 330 ? 20.688 -14.664 -14.297 1 92.81 330 PRO A O 1
ATOM 2615 N N . ALA A 1 331 ? 22.734 -15.117 -14.891 1 95.25 331 ALA A N 1
ATOM 2616 C CA . ALA A 1 331 ? 22.312 -15.57 -16.219 1 95.25 331 ALA A CA 1
ATOM 2617 C C . ALA A 1 331 ? 21.562 -16.891 -16.141 1 95.25 331 ALA A C 1
ATOM 2619 O O . ALA A 1 331 ? 20.734 -17.203 -17 1 95.25 331 ALA A O 1
ATOM 2620 N N . SER A 1 332 ? 21.859 -17.688 -15.102 1 97.38 332 SER A N 1
ATOM 2621 C CA . SER A 1 332 ? 21.219 -18.984 -14.945 1 97.38 332 SER A CA 1
ATOM 2622 C C . SER A 1 332 ? 20.078 -18.922 -13.93 1 97.38 332 SER A C 1
ATOM 2624 O O . SER A 1 332 ? 19.484 -19.953 -13.602 1 97.38 332 SER A O 1
ATOM 2626 N N . ALA A 1 333 ? 19.703 -17.766 -13.438 1 97.94 333 ALA A N 1
ATOM 2627 C CA . ALA A 1 333 ? 18.781 -17.625 -12.312 1 97.94 333 ALA A CA 1
ATOM 2628 C C . ALA A 1 333 ? 17.359 -17.938 -12.727 1 97.94 333 ALA A C 1
ATOM 2630 O O . ALA A 1 333 ? 16.922 -17.562 -13.812 1 97.94 333 ALA A O 1
ATOM 2631 N N . ILE A 1 334 ? 16.656 -18.672 -11.883 1 98.06 334 ILE A N 1
ATOM 2632 C CA . ILE A 1 334 ? 15.227 -18.906 -12.047 1 98.06 334 ILE A CA 1
ATOM 2633 C C . ILE A 1 334 ? 14.461 -18.281 -10.867 1 98.06 334 ILE A C 1
ATOM 2635 O O . ILE A 1 334 ? 13.32 -17.844 -11.023 1 98.06 334 ILE A O 1
ATOM 2639 N N . LEU A 1 335 ? 15.016 -18.344 -9.656 1 98.06 335 LEU A N 1
ATOM 2640 C CA . LEU A 1 335 ? 14.469 -17.719 -8.453 1 98.06 335 LEU A CA 1
ATOM 2641 C C . LEU A 1 335 ? 15.195 -16.422 -8.133 1 98.06 335 LEU A C 1
ATOM 2643 O O . LEU A 1 335 ? 14.578 -15.469 -7.656 1 98.06 335 LEU A O 1
ATOM 2647 N N . GLY A 1 336 ? 16.438 -16.344 -8.508 1 97.44 336 GLY A N 1
ATOM 2648 C CA . GLY A 1 336 ? 17.344 -15.32 -8.008 1 97.44 336 GLY A CA 1
ATOM 2649 C C . GLY A 1 336 ? 17.984 -15.695 -6.684 1 97.44 336 GLY A C 1
ATOM 2650 O O . GLY A 1 336 ? 17.312 -16.203 -5.785 1 97.44 336 GLY A O 1
ATOM 2651 N N . GLY A 1 337 ? 19.297 -15.391 -6.555 1 97.25 337 GLY A N 1
ATOM 2652 C CA . GLY A 1 337 ? 20.109 -15.805 -5.418 1 97.25 337 GLY A CA 1
ATOM 2653 C C . GLY A 1 337 ? 19.5 -15.43 -4.082 1 97.25 337 GLY A C 1
ATOM 2654 O O . GLY A 1 337 ? 19.469 -16.25 -3.156 1 97.25 337 GLY A O 1
ATOM 2655 N N . ASN A 1 338 ? 18.984 -14.25 -3.922 1 96.12 338 ASN A N 1
ATOM 2656 C CA . ASN A 1 338 ? 18.406 -13.797 -2.66 1 96.12 338 ASN A CA 1
ATOM 2657 C C . ASN A 1 338 ? 17.172 -14.617 -2.277 1 96.12 338 ASN A C 1
ATOM 2659 O O . ASN A 1 338 ? 17 -14.961 -1.109 1 96.12 338 ASN A O 1
ATOM 2663 N N . GLN A 1 339 ? 16.312 -14.898 -3.227 1 97.88 339 GLN A N 1
ATOM 2664 C CA . GLN A 1 339 ? 15.117 -15.695 -2.928 1 97.88 339 GLN A CA 1
ATOM 2665 C C . GLN A 1 339 ? 15.492 -17.109 -2.484 1 97.88 339 GLN A C 1
ATOM 2667 O O . GLN A 1 339 ? 14.875 -17.656 -1.573 1 97.88 339 GLN A O 1
ATOM 2672 N N . VAL A 1 340 ? 16.531 -17.672 -3.139 1 98.44 340 VAL A N 1
ATOM 2673 C CA . VAL A 1 340 ? 16.984 -19 -2.756 1 98.44 340 VAL A CA 1
ATOM 2674 C C . VAL A 1 340 ? 17.484 -18.984 -1.313 1 98.44 340 VAL A C 1
ATOM 2676 O O . VAL A 1 340 ? 17.109 -19.844 -0.509 1 98.44 340 VAL A O 1
ATOM 2679 N N . ASP A 1 341 ? 18.297 -17.984 -1.015 1 98.38 341 ASP A N 1
ATOM 2680 C CA . ASP A 1 341 ? 18.844 -17.875 0.334 1 98.38 341 ASP A CA 1
ATOM 2681 C C . ASP A 1 341 ? 17.734 -17.703 1.364 1 98.38 341 ASP A C 1
ATOM 2683 O O . ASP A 1 341 ? 17.75 -18.344 2.422 1 98.38 341 ASP A O 1
ATOM 2687 N N . GLU A 1 342 ? 16.828 -16.906 1.044 1 98.12 342 GLU A N 1
ATOM 2688 C CA . GLU A 1 342 ? 15.703 -16.672 1.946 1 98.12 342 GLU A CA 1
ATOM 2689 C C . GLU A 1 342 ? 14.859 -17.922 2.129 1 98.12 342 GLU A C 1
ATOM 2691 O O . GLU A 1 342 ? 14.367 -18.203 3.227 1 98.12 342 GLU A O 1
ATOM 2696 N N . LEU A 1 343 ? 14.633 -18.594 1.049 1 98.69 343 LEU A N 1
ATOM 2697 C CA . LEU A 1 343 ? 13.859 -19.828 1.106 1 98.69 343 LEU A CA 1
ATOM 2698 C C . LEU A 1 343 ? 14.547 -20.875 1.981 1 98.69 343 LEU A C 1
ATOM 2700 O O . LEU A 1 343 ? 13.906 -21.531 2.801 1 98.69 343 LEU A O 1
ATOM 2704 N N . ILE A 1 344 ? 15.852 -21.031 1.823 1 98.81 344 ILE A N 1
ATOM 2705 C CA . ILE A 1 344 ? 16.625 -21.969 2.625 1 98.81 344 ILE A CA 1
ATOM 2706 C C . ILE A 1 344 ? 16.516 -21.594 4.102 1 98.81 344 ILE A C 1
ATOM 2708 O O . ILE A 1 344 ? 16.266 -22.453 4.949 1 98.81 344 ILE A O 1
ATOM 2712 N N . ALA A 1 345 ? 16.656 -20.359 4.367 1 98.75 345 ALA A N 1
ATOM 2713 C CA . ALA A 1 345 ? 16.562 -19.891 5.75 1 98.75 345 ALA A CA 1
ATOM 2714 C C . ALA A 1 345 ? 15.172 -20.141 6.32 1 98.75 345 ALA A C 1
ATOM 2716 O O . ALA A 1 345 ? 15.039 -20.578 7.469 1 98.75 345 ALA A O 1
ATOM 2717 N N . ALA A 1 346 ? 14.219 -19.891 5.551 1 98.62 346 ALA A N 1
ATOM 2718 C CA . ALA A 1 346 ? 12.836 -20.047 5.992 1 98.62 346 ALA A CA 1
ATOM 2719 C C . ALA A 1 346 ? 12.516 -21.516 6.254 1 98.62 346 ALA A C 1
ATOM 2721 O O . ALA A 1 346 ? 11.914 -21.859 7.27 1 98.62 346 ALA A O 1
ATOM 2722 N N . LEU A 1 347 ? 12.883 -22.312 5.375 1 98.75 347 LEU A N 1
ATOM 2723 C CA . LEU A 1 347 ? 12.648 -23.75 5.531 1 98.75 347 LEU A CA 1
ATOM 2724 C C . LEU A 1 347 ? 13.383 -24.281 6.758 1 98.75 347 LEU A C 1
ATOM 2726 O O . LEU A 1 347 ? 12.836 -25.109 7.5 1 98.75 347 LEU A O 1
ATOM 2730 N N . SER A 1 348 ? 14.562 -23.797 6.957 1 98.44 348 SER A N 1
ATOM 2731 C CA . SER A 1 348 ? 15.383 -24.266 8.07 1 98.44 348 SER A CA 1
ATOM 2732 C C . SER A 1 348 ? 14.781 -23.844 9.406 1 98.44 348 SER A C 1
ATOM 2734 O O . SER A 1 348 ? 14.93 -24.547 10.414 1 98.44 348 SER A O 1
ATOM 2736 N N . SER A 1 349 ? 14.094 -22.766 9.367 1 97.75 349 SER A N 1
ATOM 2737 C CA . SER A 1 349 ? 13.555 -22.234 10.617 1 97.75 349 SER A CA 1
ATOM 2738 C C . SER A 1 349 ? 12.125 -22.719 10.852 1 97.75 349 SER A C 1
ATOM 2740 O O . SER A 1 349 ? 11.562 -22.484 11.922 1 97.75 349 SER A O 1
ATOM 2742 N N . SER A 1 350 ? 11.555 -23.391 9.953 1 97.94 350 SER A N 1
ATOM 2743 C CA . SER A 1 350 ? 10.156 -23.797 10.047 1 97.94 350 SER A CA 1
ATOM 2744 C C . SER A 1 350 ? 9.977 -24.906 11.078 1 97.94 350 SER A C 1
ATOM 2746 O O . SER A 1 350 ? 10.75 -25.875 11.094 1 97.94 350 SER A O 1
ATOM 2748 N N . SER A 1 351 ? 8.922 -24.781 11.867 1 96.25 351 SER A N 1
ATOM 2749 C CA . SER A 1 351 ? 8.578 -25.812 12.844 1 96.25 351 SER A CA 1
ATOM 2750 C C . SER A 1 351 ? 7.363 -26.625 12.391 1 96.25 351 SER A C 1
ATOM 2752 O O . SER A 1 351 ? 6.91 -27.531 13.094 1 96.25 351 SER A O 1
ATOM 2754 N N . ALA A 1 352 ? 6.867 -26.328 11.219 1 97.31 352 ALA A N 1
ATOM 2755 C CA . ALA A 1 352 ? 5.691 -27.031 10.719 1 97.31 352 ALA A CA 1
ATOM 2756 C C . ALA A 1 352 ? 6.027 -28.484 10.359 1 97.31 352 ALA A C 1
ATOM 2758 O O . ALA A 1 352 ? 7.141 -28.766 9.914 1 97.31 352 ALA A O 1
ATOM 2759 N N . THR A 1 353 ? 5.012 -29.312 10.531 1 97.94 353 THR A N 1
ATOM 2760 C CA . THR A 1 353 ? 5.195 -30.703 10.117 1 97.94 353 THR A CA 1
ATOM 2761 C C . THR A 1 353 ? 5.445 -30.781 8.609 1 97.94 353 THR A C 1
ATOM 2763 O O . THR A 1 353 ? 6.441 -31.375 8.18 1 97.94 353 THR A O 1
ATOM 2766 N N . TRP A 1 354 ? 4.539 -30.188 7.898 1 98.69 354 TRP A N 1
ATOM 2767 C CA . TRP A 1 354 ? 4.645 -30.234 6.445 1 98.69 354 TRP A CA 1
ATOM 2768 C C . TRP A 1 354 ? 5.031 -28.859 5.891 1 98.69 354 TRP A C 1
ATOM 2770 O O . TRP A 1 354 ? 4.52 -27.828 6.344 1 98.69 354 TRP A O 1
ATOM 2780 N N . LYS A 1 355 ? 5.977 -28.891 5.008 1 98.81 355 LYS A N 1
ATOM 2781 C CA . LYS A 1 355 ? 6.426 -27.719 4.254 1 98.81 355 LYS A CA 1
ATOM 2782 C C . LYS A 1 355 ? 6.07 -27.844 2.775 1 98.81 355 LYS A C 1
ATOM 2784 O O . LYS A 1 355 ? 6.645 -28.672 2.062 1 98.81 355 LYS A O 1
ATOM 2789 N N . VAL A 1 356 ? 5.172 -27 2.334 1 98.88 356 VAL A N 1
ATOM 2790 C CA . VAL A 1 356 ? 4.723 -27.031 0.946 1 98.88 356 VAL A CA 1
ATOM 2791 C C . VAL A 1 356 ? 5.406 -25.906 0.162 1 98.88 356 VAL A C 1
ATOM 2793 O O . VAL A 1 356 ? 5.266 -24.734 0.497 1 98.88 356 VAL A O 1
ATOM 2796 N N . ILE A 1 357 ? 6.125 -26.266 -0.842 1 98.88 357 ILE A N 1
ATOM 2797 C CA . ILE A 1 357 ? 6.668 -25.297 -1.774 1 98.88 357 ILE A CA 1
ATOM 2798 C C . ILE A 1 357 ? 5.738 -25.156 -2.977 1 98.88 357 ILE A C 1
ATOM 2800 O O . ILE A 1 357 ? 5.566 -26.094 -3.752 1 98.88 357 ILE A O 1
ATOM 2804 N N . ALA A 1 358 ? 5.117 -24.016 -3.088 1 98.62 358 ALA A N 1
ATOM 2805 C CA . ALA A 1 358 ? 4.254 -23.703 -4.223 1 98.62 358 ALA A CA 1
ATOM 2806 C C . ALA A 1 358 ? 5.039 -23 -5.328 1 98.62 358 ALA A C 1
ATOM 2808 O O . ALA A 1 358 ? 5.57 -21.906 -5.121 1 98.62 358 ALA A O 1
ATOM 2809 N N . SER A 1 359 ? 5.086 -23.641 -6.422 1 96.94 359 SER A N 1
ATOM 2810 C CA . SER A 1 359 ? 5.863 -23.141 -7.551 1 96.94 359 SER A CA 1
ATOM 2811 C C . SER A 1 359 ? 4.988 -22.969 -8.789 1 96.94 359 SER A C 1
ATOM 2813 O O . SER A 1 359 ? 4.105 -23.797 -9.055 1 96.94 359 SER A O 1
ATOM 2815 N N . ASP A 1 360 ? 5.301 -21.922 -9.547 1 94.25 360 ASP A N 1
ATOM 2816 C CA . ASP A 1 360 ? 4.512 -21.672 -10.75 1 94.25 360 ASP A CA 1
ATOM 2817 C C . ASP A 1 360 ? 4.906 -22.641 -11.867 1 94.25 360 ASP A C 1
ATOM 2819 O O . ASP A 1 360 ? 4.113 -22.906 -12.773 1 94.25 360 ASP A O 1
ATOM 2823 N N . MET A 1 361 ? 6.145 -23.172 -11.805 1 96.25 361 MET A N 1
ATOM 2824 C CA . MET A 1 361 ? 6.621 -24.078 -12.844 1 96.25 361 MET A CA 1
ATOM 2825 C C . MET A 1 361 ? 7.117 -25.391 -12.227 1 96.25 361 MET A C 1
ATOM 2827 O O . MET A 1 361 ? 7.512 -25.422 -11.062 1 96.25 361 MET A O 1
ATOM 2831 N N . PRO A 1 362 ? 7.191 -26.438 -13.055 1 97.31 362 PRO A N 1
ATOM 2832 C CA . PRO A 1 362 ? 7.645 -27.734 -12.547 1 97.31 362 PRO A CA 1
ATOM 2833 C C . PRO A 1 362 ? 9.164 -27.797 -12.375 1 97.31 362 PRO A C 1
ATOM 2835 O O . PRO A 1 362 ? 9.891 -27.016 -12.984 1 97.31 362 PRO A O 1
ATOM 2838 N N . VAL A 1 363 ? 9.555 -28.75 -11.633 1 97.75 363 VAL A N 1
ATOM 2839 C CA . VAL A 1 363 ? 10.961 -28.906 -11.273 1 97.75 363 VAL A CA 1
ATOM 2840 C C . VAL A 1 363 ? 11.68 -29.719 -12.359 1 97.75 363 VAL A C 1
ATOM 2842 O O . VAL A 1 363 ? 12.75 -29.312 -12.82 1 97.75 363 VAL A O 1
ATOM 2845 N N . GLY A 1 364 ? 11.07 -30.797 -12.766 1 97.44 364 GLY A N 1
ATOM 2846 C CA . GLY A 1 364 ? 11.828 -31.734 -13.578 1 97.44 364 GLY A CA 1
ATOM 2847 C C . GLY A 1 364 ? 11.289 -31.859 -14.992 1 97.44 364 GLY A C 1
ATOM 2848 O O . GLY A 1 364 ? 11.852 -32.594 -15.805 1 97.44 364 GLY A O 1
ATOM 2849 N N . LEU A 1 365 ? 10.195 -31.234 -15.32 1 97.12 365 LEU A N 1
ATOM 2850 C CA . LEU A 1 365 ? 9.633 -31.281 -16.672 1 97.12 365 LEU A CA 1
ATOM 2851 C C . LEU A 1 365 ? 10.352 -30.312 -17.594 1 97.12 365 LEU A C 1
ATOM 2853 O O . LEU A 1 365 ? 10.586 -29.156 -17.234 1 97.12 365 LEU A O 1
ATOM 2857 N N . VAL A 1 366 ? 10.648 -30.781 -18.781 1 96.88 366 VAL A N 1
ATOM 2858 C CA . VAL A 1 366 ? 11.297 -29.953 -19.781 1 96.88 366 VAL A CA 1
ATOM 2859 C C . VAL A 1 366 ? 10.266 -29.047 -20.453 1 96.88 366 VAL A C 1
ATOM 2861 O O . VAL A 1 366 ? 9.32 -29.531 -21.062 1 96.88 366 VAL A O 1
ATOM 2864 N N . VAL A 1 367 ? 10.406 -27.797 -20.25 1 95.69 367 VAL A N 1
ATOM 2865 C CA . VAL A 1 367 ? 9.562 -26.797 -20.891 1 95.69 367 VAL A CA 1
ATOM 2866 C C . VAL A 1 367 ? 10.414 -25.906 -21.797 1 95.69 367 VAL A C 1
ATOM 2868 O O . VAL A 1 367 ? 11.211 -25.109 -21.312 1 95.69 367 VAL A O 1
ATOM 2871 N N . ALA A 1 368 ? 10.156 -25.969 -23.078 1 94.12 368 ALA A N 1
ATOM 2872 C CA . ALA A 1 368 ? 10.984 -25.281 -24.078 1 94.12 368 ALA A CA 1
ATOM 2873 C C . ALA A 1 368 ? 10.43 -23.906 -24.391 1 94.12 368 ALA A C 1
ATOM 2875 O O . ALA A 1 368 ? 9.266 -23.609 -24.109 1 94.12 368 ALA A O 1
ATOM 2876 N N . ASP A 1 369 ? 11.258 -23.078 -24.875 1 95.81 369 ASP A N 1
ATOM 2877 C CA . ASP A 1 369 ? 10.977 -21.812 -25.547 1 95.81 369 ASP A CA 1
ATOM 2878 C C . ASP A 1 369 ? 11.727 -21.719 -26.875 1 95.81 369 ASP A C 1
ATOM 2880 O O . ASP A 1 369 ? 12.773 -21.078 -26.953 1 95.81 369 ASP A O 1
ATOM 2884 N N . GLY A 1 370 ? 11.18 -22.266 -27.891 1 94.38 370 GLY A N 1
ATOM 2885 C CA . GLY A 1 370 ? 11.938 -22.484 -29.109 1 94.38 370 GLY A CA 1
ATOM 2886 C C . GLY A 1 370 ? 13.133 -23.406 -28.906 1 94.38 370 GLY A C 1
ATOM 2887 O O . GLY A 1 370 ? 12.992 -24.516 -28.391 1 94.38 370 GLY A O 1
ATOM 2888 N N . ASP A 1 371 ? 14.266 -22.844 -29.297 1 93.81 371 ASP A N 1
ATOM 2889 C CA . ASP A 1 371 ? 15.5 -23.594 -29.141 1 93.81 371 ASP A CA 1
ATOM 2890 C C . ASP A 1 371 ? 16.062 -23.422 -27.719 1 93.81 371 ASP A C 1
ATOM 2892 O O . ASP A 1 371 ? 17.047 -24.078 -27.359 1 93.81 371 ASP A O 1
ATOM 2896 N N . ASN A 1 372 ? 15.398 -22.609 -26.938 1 96.94 372 ASN A N 1
ATOM 2897 C CA . ASN A 1 372 ? 15.805 -22.344 -25.562 1 96.94 372 ASN A CA 1
ATOM 2898 C C . ASN A 1 372 ? 14.883 -23.016 -24.562 1 96.94 372 ASN A C 1
ATOM 2900 O O . ASN A 1 372 ? 14.023 -23.812 -24.938 1 96.94 372 ASN A O 1
ATOM 2904 N N . PHE A 1 373 ? 15.188 -22.75 -23.328 1 95.62 373 PHE A N 1
ATOM 2905 C CA . PHE A 1 373 ? 14.383 -23.359 -22.266 1 95.62 373 PHE A CA 1
ATOM 2906 C C . PHE A 1 373 ? 13.781 -22.297 -21.359 1 95.62 373 PHE A C 1
ATOM 2908 O O . PHE A 1 373 ? 14.414 -21.281 -21.078 1 95.62 373 PHE A O 1
ATOM 2915 N N . GLU A 1 374 ? 12.609 -22.672 -20.922 1 94.12 374 GLU A N 1
ATOM 2916 C CA . GLU A 1 374 ? 11.836 -21.766 -20.078 1 94.12 374 GLU A CA 1
ATOM 2917 C C . GLU A 1 374 ? 11.867 -22.203 -18.609 1 94.12 374 GLU A C 1
ATOM 2919 O O . GLU A 1 374 ? 12.055 -21.375 -17.719 1 94.12 374 GLU A O 1
ATOM 2924 N N . ALA A 1 375 ? 11.672 -23.438 -18.281 1 95.44 375 ALA A N 1
ATOM 2925 C CA . ALA A 1 375 ? 11.555 -23.953 -16.922 1 95.44 375 ALA A CA 1
ATOM 2926 C C . ALA A 1 375 ? 12.906 -24.438 -16.391 1 95.44 375 ALA A C 1
ATOM 2928 O O . ALA A 1 375 ? 13.953 -24.078 -16.938 1 95.44 375 ALA A O 1
ATOM 2929 N N . VAL A 1 376 ? 12.953 -25.125 -15.297 1 97.5 376 VAL A N 1
ATOM 2930 C CA . VAL A 1 376 ? 14.141 -25.516 -14.555 1 97.5 376 VAL A CA 1
ATOM 2931 C C . VAL A 1 376 ? 14.961 -26.516 -15.367 1 97.5 376 VAL A C 1
ATOM 2933 O O . VAL A 1 376 ? 16.172 -26.328 -15.562 1 97.5 376 VAL A O 1
ATOM 2936 N N . ALA A 1 377 ? 14.297 -27.547 -15.922 1 97.56 377 ALA A N 1
ATOM 2937 C CA . ALA A 1 377 ? 14.977 -28.672 -16.562 1 97.56 377 ALA A CA 1
ATOM 2938 C C . ALA A 1 377 ? 15.516 -28.281 -17.922 1 97.56 377 ALA A C 1
ATOM 2940 O O . ALA A 1 377 ? 14.867 -27.562 -18.672 1 97.56 377 ALA A O 1
ATOM 2941 N N . ASN A 1 378 ? 16.688 -28.859 -18.266 1 96.38 378 ASN A N 1
ATOM 2942 C CA . ASN A 1 378 ? 17.328 -28.484 -19.516 1 96.38 378 ASN A CA 1
ATOM 2943 C C . ASN A 1 378 ? 17.359 -29.641 -20.5 1 96.38 378 ASN A C 1
ATOM 2945 O O . ASN A 1 378 ? 17.844 -29.5 -21.625 1 96.38 378 ASN A O 1
ATOM 2949 N N . GLY A 1 379 ? 16.984 -30.844 -20.062 1 96.06 379 GLY A N 1
ATOM 2950 C CA . GLY A 1 379 ? 16.859 -31.984 -20.953 1 96.06 379 GLY A CA 1
ATOM 2951 C C . GLY A 1 379 ? 18.156 -32.75 -21.156 1 96.06 379 GLY A C 1
ATOM 2952 O O . GLY A 1 379 ? 18.25 -33.625 -22.016 1 96.06 379 GLY A O 1
ATOM 2953 N N . ASP A 1 380 ? 19.188 -32.469 -20.359 1 96.56 380 ASP A N 1
ATOM 2954 C CA . ASP A 1 380 ? 20.5 -33.062 -20.547 1 96.56 380 ASP A CA 1
ATOM 2955 C C . ASP A 1 380 ? 20.672 -34.312 -19.656 1 96.56 380 ASP A C 1
ATOM 2957 O O . ASP A 1 380 ? 21.594 -35.094 -19.859 1 96.56 380 ASP A O 1
ATOM 2961 N N . ASP A 1 381 ? 19.969 -34.5 -18.703 1 96.94 381 ASP A N 1
ATOM 2962 C CA . ASP A 1 381 ? 19.953 -35.625 -17.781 1 96.94 381 ASP A CA 1
ATOM 2963 C C . ASP A 1 381 ? 21.25 -35.719 -16.984 1 96.94 381 ASP A C 1
ATOM 2965 O O . ASP A 1 381 ? 21.562 -36.75 -16.406 1 96.94 381 ASP A O 1
ATOM 2969 N N . GLY A 1 382 ? 22.062 -34.719 -17.031 1 96.94 382 GLY A N 1
ATOM 2970 C CA . GLY A 1 382 ? 23.375 -34.719 -16.406 1 96.94 382 GLY A CA 1
ATOM 2971 C C . GLY A 1 382 ? 23.406 -33.938 -15.094 1 96.94 382 GLY A C 1
ATOM 2972 O O . GLY A 1 382 ? 22.406 -33.844 -14.398 1 96.94 382 GLY A O 1
ATOM 2973 N N . SER A 1 383 ? 24.656 -33.562 -14.758 1 97.19 383 SER A N 1
ATOM 2974 C CA . SER A 1 383 ? 24.844 -32.75 -13.578 1 97.19 383 SER A CA 1
ATOM 2975 C C . SER A 1 383 ? 24.094 -31.406 -13.719 1 97.19 383 SER A C 1
ATOM 2977 O O . SER A 1 383 ? 23.891 -30.938 -14.836 1 97.19 383 SER A O 1
ATOM 2979 N N . PRO A 1 384 ? 23.766 -30.875 -12.602 1 98.25 384 PRO A N 1
ATOM 2980 C CA . PRO A 1 384 ? 23.031 -29.625 -12.672 1 98.25 384 PRO A CA 1
ATOM 2981 C C . PRO A 1 384 ? 23.719 -28.578 -13.547 1 98.25 384 PRO A C 1
ATOM 2983 O O . PRO A 1 384 ? 24.922 -28.359 -13.43 1 98.25 384 PRO A O 1
ATOM 2986 N N . ALA A 1 385 ? 23 -27.953 -14.352 1 98.31 385 ALA A N 1
ATOM 2987 C CA . ALA A 1 385 ? 23.422 -26.844 -15.203 1 98.31 385 ALA A CA 1
ATOM 2988 C C . ALA A 1 385 ? 22.312 -25.797 -15.344 1 98.31 385 ALA A C 1
ATOM 2990 O O . ALA A 1 385 ? 21.141 -26.109 -15.133 1 98.31 385 ALA A O 1
ATOM 2991 N N . GLY A 1 386 ? 22.719 -24.562 -15.742 1 98.12 386 GLY A N 1
ATOM 2992 C CA . GLY A 1 386 ? 21.75 -23.5 -15.93 1 98.12 386 GLY A CA 1
ATOM 2993 C C . GLY A 1 386 ? 20.844 -23.281 -14.727 1 98.12 386 GLY A C 1
ATOM 2994 O O . GLY A 1 386 ? 21.328 -23.141 -13.602 1 98.12 386 GLY A O 1
ATOM 2995 N N . ARG A 1 387 ? 19.562 -23.266 -14.992 1 98.12 387 ARG A N 1
ATOM 2996 C CA . ARG A 1 387 ? 18.562 -22.969 -13.977 1 98.12 387 ARG A CA 1
ATOM 2997 C C . ARG A 1 387 ? 18.5 -24.078 -12.93 1 98.12 387 ARG A C 1
ATOM 2999 O O . ARG A 1 387 ? 17.969 -23.875 -11.836 1 98.12 387 ARG A O 1
ATOM 3006 N N . GLU A 1 388 ? 19.047 -25.203 -13.188 1 98.5 388 GLU A N 1
ATOM 3007 C CA . GLU A 1 388 ? 19.062 -26.328 -12.266 1 98.5 388 GLU A CA 1
ATOM 3008 C C . GLU A 1 388 ? 19.969 -26.062 -11.07 1 98.5 388 GLU A C 1
ATOM 3010 O O . GLU A 1 388 ? 19.812 -26.672 -10.008 1 98.5 388 GLU A O 1
ATOM 3015 N N . HIS A 1 389 ? 20.938 -25.141 -11.25 1 98.31 389 HIS A N 1
ATOM 3016 C CA . HIS A 1 389 ? 21.891 -24.844 -10.188 1 98.31 389 HIS A CA 1
ATOM 3017 C C . HIS A 1 389 ? 21.188 -24.391 -8.914 1 98.31 389 HIS A C 1
ATOM 3019 O O . HIS A 1 389 ? 21.516 -24.875 -7.824 1 98.31 389 HIS A O 1
ATOM 3025 N N . GLU A 1 390 ? 20.266 -23.484 -9.039 1 98.44 390 GLU A N 1
ATOM 3026 C CA . GLU A 1 390 ? 19.578 -22.953 -7.867 1 98.44 390 GLU A CA 1
ATOM 3027 C C . GLU A 1 390 ? 18.734 -24.016 -7.18 1 98.44 390 GLU A C 1
ATOM 3029 O O . GLU A 1 390 ? 18.641 -24.047 -5.953 1 98.44 390 GLU A O 1
ATOM 3034 N N . ILE A 1 391 ? 18.125 -24.875 -7.949 1 98.5 391 ILE A N 1
ATOM 3035 C CA . ILE A 1 391 ? 17.312 -25.953 -7.391 1 98.5 391 ILE A CA 1
ATOM 3036 C C . ILE A 1 391 ? 18.219 -26.969 -6.691 1 98.5 391 ILE A C 1
ATOM 3038 O O . ILE A 1 391 ? 17.891 -27.469 -5.613 1 98.5 391 ILE A O 1
ATOM 3042 N N . ALA A 1 392 ? 19.344 -27.234 -7.352 1 98.62 392 ALA A N 1
ATOM 3043 C CA . ALA A 1 392 ? 20.312 -28.125 -6.719 1 98.62 392 ALA A CA 1
ATOM 3044 C C . ALA A 1 392 ? 20.781 -27.578 -5.375 1 98.62 392 ALA A C 1
ATOM 3046 O O . ALA A 1 392 ? 20.875 -28.312 -4.391 1 98.62 392 ALA A O 1
ATOM 3047 N N . ARG A 1 393 ? 21.062 -26.328 -5.379 1 98.44 393 ARG A N 1
ATOM 3048 C CA . ARG A 1 393 ? 21.484 -25.656 -4.145 1 98.44 393 ARG A CA 1
ATOM 3049 C C . ARG A 1 393 ? 20.406 -25.781 -3.074 1 98.44 393 ARG A C 1
ATOM 3051 O O . ARG A 1 393 ? 20.703 -26.062 -1.913 1 98.44 393 ARG A O 1
ATOM 3058 N N . LEU A 1 394 ? 19.203 -25.578 -3.41 1 98.75 394 LEU A N 1
ATOM 3059 C CA . LEU A 1 394 ? 18.078 -25.672 -2.49 1 98.75 394 LEU A CA 1
ATOM 3060 C C . LEU A 1 394 ? 17.906 -27.094 -1.968 1 98.75 394 LEU A C 1
ATOM 3062 O O . LEU A 1 394 ? 17.781 -27.297 -0.759 1 98.75 394 LEU A O 1
ATOM 3066 N N . LEU A 1 395 ? 17.922 -28.031 -2.85 1 98.81 395 LEU A N 1
ATOM 3067 C CA . LEU A 1 395 ? 17.719 -29.438 -2.473 1 98.81 395 LEU A CA 1
ATOM 3068 C C . LEU A 1 395 ? 18.844 -29.922 -1.563 1 98.81 395 LEU A C 1
ATOM 3070 O O . LEU A 1 395 ? 18.594 -30.641 -0.593 1 98.81 395 LEU A O 1
ATOM 3074 N N . LYS A 1 396 ? 20.016 -29.531 -1.897 1 98.81 396 LYS A N 1
ATOM 3075 C CA . LYS A 1 396 ? 21.156 -29.875 -1.054 1 98.81 396 LYS A CA 1
ATOM 3076 C C . LYS A 1 396 ? 21.016 -29.281 0.344 1 98.81 396 LYS A C 1
ATOM 3078 O O . LYS A 1 396 ? 21.312 -29.938 1.341 1 98.81 396 LYS A O 1
ATOM 3083 N N . ALA A 1 397 ? 20.641 -28.062 0.391 1 98.88 397 ALA A N 1
ATOM 3084 C CA . ALA A 1 397 ? 20.438 -27.406 1.679 1 98.88 397 ALA A CA 1
ATOM 3085 C C . ALA A 1 397 ? 19.359 -28.109 2.502 1 98.88 397 ALA A C 1
ATOM 3087 O O . ALA A 1 397 ? 19.484 -28.219 3.725 1 98.88 397 ALA A O 1
ATOM 3088 N N . ILE A 1 398 ? 18.328 -28.531 1.871 1 98.75 398 ILE A N 1
ATOM 3089 C CA . ILE A 1 398 ? 17.266 -29.25 2.555 1 98.75 398 ILE A CA 1
ATOM 3090 C C . ILE A 1 398 ? 17.828 -30.516 3.191 1 98.75 398 ILE A C 1
ATOM 3092 O O . ILE A 1 398 ? 17.531 -30.812 4.352 1 98.75 398 ILE A O 1
ATOM 3096 N N . ARG A 1 399 ? 18.594 -31.266 2.465 1 98.5 399 ARG A N 1
ATOM 3097 C CA . ARG A 1 399 ? 19.25 -32.469 2.977 1 98.5 399 ARG A CA 1
ATOM 3098 C C . ARG A 1 399 ? 20.203 -32.125 4.117 1 98.5 399 ARG A C 1
ATOM 3100 O O . ARG A 1 399 ? 20.109 -32.719 5.203 1 98.5 399 ARG A O 1
ATOM 3107 N N . ASP A 1 400 ? 21.047 -31.156 3.859 1 98.56 400 ASP A N 1
ATOM 3108 C CA . ASP A 1 400 ? 22.125 -30.844 4.781 1 98.56 400 ASP A CA 1
ATOM 3109 C C . ASP A 1 400 ? 21.594 -30.281 6.094 1 98.56 400 ASP A C 1
ATOM 3111 O O . ASP A 1 400 ? 22.234 -30.422 7.141 1 98.56 400 ASP A O 1
ATOM 3115 N N . ASN A 1 401 ? 20.453 -29.625 6.059 1 98.25 401 ASN A N 1
ATOM 3116 C CA . ASN A 1 401 ? 19.859 -29.062 7.266 1 98.25 401 ASN A CA 1
ATOM 3117 C C . ASN A 1 401 ? 18.812 -30 7.867 1 98.25 401 ASN A C 1
ATOM 3119 O O . ASN A 1 401 ? 18.078 -29.625 8.773 1 98.25 401 ASN A O 1
ATOM 3123 N N . ASN A 1 402 ? 18.656 -31.188 7.34 1 97.56 402 ASN A N 1
ATOM 3124 C CA . ASN A 1 402 ? 17.75 -32.219 7.828 1 97.56 402 ASN A CA 1
ATOM 3125 C C . ASN A 1 402 ? 16.297 -31.75 7.84 1 97.56 402 ASN A C 1
ATOM 3127 O O . ASN A 1 402 ? 15.594 -31.922 8.836 1 97.56 402 ASN A O 1
ATOM 3131 N N . ILE A 1 403 ? 15.945 -31.031 6.816 1 98.25 403 ILE A N 1
ATOM 3132 C CA . ILE A 1 403 ? 14.57 -30.578 6.656 1 98.25 403 ILE A CA 1
ATOM 3133 C C . ILE A 1 403 ? 13.719 -31.703 6.07 1 98.25 403 ILE A C 1
ATOM 3135 O O . ILE A 1 403 ? 14.023 -32.219 4.996 1 98.25 403 ILE A O 1
ATOM 3139 N N . SER A 1 404 ? 12.656 -32.094 6.797 1 97.31 404 SER A N 1
ATOM 3140 C CA . SER A 1 404 ? 11.828 -33.188 6.367 1 97.31 404 SER A CA 1
ATOM 3141 C C . SER A 1 404 ? 10.453 -32.719 5.91 1 97.31 404 SER A C 1
ATOM 3143 O O . SER A 1 404 ? 10.062 -31.578 6.18 1 97.31 404 SER A O 1
ATOM 3145 N N . ASN A 1 405 ? 9.734 -33.562 5.242 1 98.56 405 ASN A N 1
ATOM 3146 C CA . ASN A 1 405 ? 8.328 -33.375 4.898 1 98.56 405 ASN A CA 1
ATOM 3147 C C . ASN A 1 405 ? 8.125 -32.188 3.967 1 98.56 405 ASN A C 1
ATOM 3149 O O . ASN A 1 405 ? 7.25 -31.359 4.199 1 98.56 405 ASN A O 1
ATOM 3153 N N . VAL A 1 406 ? 8.953 -32.156 2.914 1 98.69 406 VAL A N 1
ATOM 3154 C CA . VAL A 1 406 ? 8.844 -31.109 1.896 1 98.69 406 VAL A CA 1
ATOM 3155 C C . VAL A 1 406 ? 8.102 -31.656 0.676 1 98.69 406 VAL A C 1
ATOM 3157 O O . VAL A 1 406 ? 8.461 -32.719 0.153 1 98.69 406 VAL A O 1
ATOM 3160 N N . VAL A 1 407 ? 7.094 -30.969 0.226 1 98.81 407 VAL A N 1
ATOM 3161 C CA . VAL A 1 407 ? 6.301 -31.344 -0.938 1 98.81 407 VAL A CA 1
ATOM 3162 C C . VAL A 1 407 ? 6.199 -30.172 -1.906 1 98.81 407 VAL A C 1
ATOM 3164 O O . VAL A 1 407 ? 6.031 -29.031 -1.484 1 98.81 407 VAL A O 1
ATOM 3167 N N . TRP A 1 408 ? 6.32 -30.5 -3.188 1 98.88 408 TRP A N 1
ATOM 3168 C CA . TRP A 1 408 ? 6.188 -29.469 -4.219 1 98.88 408 TRP A CA 1
ATOM 3169 C C . TRP A 1 408 ? 4.816 -29.547 -4.887 1 98.88 408 TRP A C 1
ATOM 3171 O O . TRP A 1 408 ? 4.375 -30.625 -5.289 1 98.88 408 TRP A O 1
ATOM 3181 N N . LEU A 1 409 ? 4.145 -28.406 -4.969 1 98.94 409 LEU A N 1
ATOM 3182 C CA . LEU A 1 409 ? 2.922 -28.266 -5.75 1 98.94 409 LEU A CA 1
ATOM 3183 C C . LEU A 1 409 ? 3.131 -27.281 -6.906 1 98.94 409 LEU A C 1
ATOM 3185 O O . LEU A 1 409 ? 3.506 -26.125 -6.688 1 98.94 409 LEU A O 1
ATOM 3189 N N . THR A 1 410 ? 2.877 -27.734 -8.156 1 98.62 410 THR A N 1
ATOM 3190 C CA . THR A 1 410 ? 3.207 -26.938 -9.328 1 98.62 410 THR A CA 1
ATOM 3191 C C . THR A 1 410 ? 2.07 -26.969 -10.344 1 98.62 410 THR A C 1
ATOM 3193 O O . THR A 1 410 ? 1.081 -27.688 -10.156 1 98.62 410 THR A O 1
ATOM 3196 N N . ALA A 1 411 ? 2.164 -26.125 -11.414 1 97.88 411 ALA A N 1
ATOM 3197 C CA . ALA A 1 411 ? 1.214 -26.047 -12.516 1 97.88 411 ALA A CA 1
ATOM 3198 C C . ALA A 1 411 ? 1.924 -25.719 -13.828 1 97.88 411 ALA A C 1
ATOM 3200 O O . ALA A 1 411 ? 2.994 -26.266 -14.109 1 97.88 411 ALA A O 1
ATOM 3201 N N . ASP A 1 412 ? 1.323 -25.062 -14.711 1 96.56 412 ASP A N 1
ATOM 3202 C CA . ASP A 1 412 ? 1.922 -24.422 -15.883 1 96.56 412 ASP A CA 1
ATOM 3203 C C . ASP A 1 412 ? 1.77 -25.297 -17.125 1 96.56 412 ASP A C 1
ATOM 3205 O O . ASP A 1 412 ? 1.538 -24.781 -18.219 1 96.56 412 ASP A O 1
ATOM 3209 N N . VAL A 1 413 ? 1.835 -26.641 -17.016 1 96.94 413 VAL A N 1
ATOM 3210 C CA . VAL A 1 413 ? 2.086 -27.469 -18.188 1 96.94 413 VAL A CA 1
ATOM 3211 C C . VAL A 1 413 ? 0.768 -28.031 -18.719 1 96.94 413 VAL A C 1
ATOM 3213 O O . VAL A 1 413 ? 0.746 -28.734 -19.734 1 96.94 413 VAL A O 1
ATOM 3216 N N . HIS A 1 414 ? -0.343 -27.875 -18.125 1 97.88 414 HIS A N 1
ATOM 3217 C CA . HIS A 1 414 ? -1.701 -28.094 -18.625 1 97.88 414 HIS A CA 1
ATOM 3218 C C . HIS A 1 414 ? -2.049 -29.578 -18.656 1 97.88 414 HIS A C 1
ATOM 3220 O O . HIS A 1 414 ? -2.684 -30.047 -19.609 1 97.88 414 HIS A O 1
ATOM 3226 N N . TYR A 1 415 ? -1.587 -30.328 -17.781 1 97.88 415 TYR A N 1
ATOM 3227 C CA . TYR A 1 415 ? -2.012 -31.672 -17.438 1 97.88 415 TYR A CA 1
ATOM 3228 C C . TYR A 1 415 ? -1.664 -32 -15.984 1 97.88 415 TYR A C 1
ATOM 3230 O O . TYR A 1 415 ? -1.055 -31.188 -15.289 1 97.88 415 TYR A O 1
ATOM 3238 N N . THR A 1 416 ? -2.121 -33.094 -15.461 1 98.62 416 THR A N 1
ATOM 3239 C CA . THR A 1 416 ? -1.869 -33.406 -14.062 1 98.62 416 THR A CA 1
ATOM 3240 C C . THR A 1 416 ? -0.963 -34.625 -13.93 1 98.62 416 THR A C 1
ATOM 3242 O O . THR A 1 416 ? -0.958 -35.5 -14.805 1 98.62 416 THR A O 1
ATOM 3245 N N . ALA A 1 417 ? -0.13 -34.594 -12.945 1 98.81 417 ALA A N 1
ATOM 3246 C CA . ALA A 1 417 ? 0.831 -35.656 -12.758 1 98.81 417 ALA A CA 1
ATOM 3247 C C . ALA A 1 417 ? 1.341 -35.688 -11.32 1 98.81 417 ALA A C 1
ATOM 3249 O O . ALA A 1 417 ? 1.262 -34.688 -10.602 1 98.81 417 ALA A O 1
ATOM 3250 N N . ALA A 1 418 ? 1.759 -36.844 -10.898 1 98.88 418 ALA A N 1
ATOM 3251 C CA . ALA A 1 418 ? 2.516 -37.062 -9.672 1 98.88 418 ALA A CA 1
ATOM 3252 C C . ALA A 1 418 ? 3.914 -37.594 -9.977 1 98.88 418 ALA A C 1
ATOM 3254 O O . ALA A 1 418 ? 4.066 -38.594 -10.672 1 98.88 418 ALA A O 1
ATOM 3255 N N . HIS A 1 419 ? 4.91 -36.906 -9.523 1 98.81 419 HIS A N 1
ATOM 3256 C CA . HIS A 1 419 ? 6.301 -37.281 -9.742 1 98.81 419 HIS A CA 1
ATOM 3257 C C . HIS A 1 419 ? 7.02 -37.531 -8.414 1 98.81 419 HIS A C 1
ATOM 3259 O O . HIS A 1 419 ? 6.895 -36.719 -7.484 1 98.81 419 HIS A O 1
ATOM 3265 N N . HIS A 1 420 ? 7.727 -38.625 -8.32 1 98.81 420 HIS A N 1
ATOM 3266 C CA . HIS A 1 420 ? 8.594 -38.875 -7.176 1 98.81 420 HIS A CA 1
ATOM 3267 C C . HIS A 1 420 ? 10.062 -38.75 -7.555 1 98.81 420 HIS A C 1
ATOM 3269 O O . HIS A 1 420 ? 10.508 -39.281 -8.57 1 98.81 420 HIS A O 1
ATOM 3275 N N . TYR A 1 421 ? 10.781 -37.938 -6.789 1 98.75 421 TYR A N 1
ATOM 3276 C CA . TYR A 1 421 ? 12.203 -37.688 -7.016 1 98.75 421 TYR A CA 1
ATOM 3277 C C . TYR A 1 421 ? 13.055 -38.438 -6.004 1 98.75 421 TYR A C 1
ATOM 3279 O O . TYR A 1 421 ? 12.727 -38.469 -4.816 1 98.75 421 TYR A O 1
ATOM 3287 N N . ALA A 1 422 ? 14.18 -39.031 -6.504 1 98.5 422 ALA A N 1
ATOM 3288 C CA . ALA A 1 422 ? 15.047 -39.75 -5.598 1 98.5 422 ALA A CA 1
ATOM 3289 C C . ALA A 1 422 ? 16.5 -39.719 -6.082 1 98.5 422 ALA A C 1
ATOM 3291 O O . ALA A 1 422 ? 16.766 -39.844 -7.281 1 98.5 422 ALA A O 1
ATOM 3292 N N . PRO A 1 423 ? 17.406 -39.625 -5.113 1 98.25 423 PRO A N 1
ATOM 3293 C CA . PRO A 1 423 ? 18.812 -39.562 -5.484 1 98.25 423 PRO A CA 1
ATOM 3294 C C . PRO A 1 423 ? 19.297 -40.812 -6.207 1 98.25 423 PRO A C 1
ATOM 3296 O O . PRO A 1 423 ? 20.188 -40.75 -7.059 1 98.25 423 PRO A O 1
ATOM 3299 N N . GLU A 1 424 ? 18.719 -41.969 -5.957 1 98.06 424 GLU A N 1
ATOM 3300 C CA . GLU A 1 424 ? 19.141 -43.25 -6.559 1 98.06 424 GLU A CA 1
ATOM 3301 C C . GLU A 1 424 ? 18.938 -43.219 -8.07 1 98.06 424 GLU A C 1
ATOM 3303 O O . GLU A 1 424 ? 19.641 -43.906 -8.805 1 98.06 424 GLU A O 1
ATOM 3308 N N . ARG A 1 425 ? 18.016 -42.406 -8.508 1 98.19 425 ARG A N 1
ATOM 3309 C CA . ARG A 1 425 ? 17.703 -42.312 -9.93 1 98.19 425 ARG A CA 1
ATOM 3310 C C . ARG A 1 425 ? 18.297 -41.062 -10.555 1 98.19 425 ARG A C 1
ATOM 3312 O O . ARG A 1 425 ? 18.141 -40.812 -11.75 1 98.19 425 ARG A O 1
ATOM 3319 N N . ALA A 1 426 ? 18.984 -40.281 -9.781 1 98.56 426 ALA A N 1
ATOM 3320 C CA . ALA A 1 426 ? 19.344 -38.938 -10.195 1 98.56 426 ALA A CA 1
ATOM 3321 C C . ALA A 1 426 ? 20.812 -38.844 -10.578 1 98.56 426 ALA A C 1
ATOM 3323 O O . ALA A 1 426 ? 21.641 -39.594 -10.062 1 98.56 426 ALA A O 1
ATOM 3324 N N . SER A 1 427 ? 21.109 -37.938 -11.406 1 98.5 427 SER A N 1
ATOM 3325 C CA . SER A 1 427 ? 22.516 -37.562 -11.641 1 98.5 427 SER A CA 1
ATOM 3326 C C . SER A 1 427 ? 23.062 -36.75 -10.469 1 98.5 427 SER A C 1
ATOM 3328 O O . SER A 1 427 ? 24.219 -36.938 -10.078 1 98.5 427 SER A O 1
ATOM 3330 N N . PHE A 1 428 ? 22.297 -35.812 -10.07 1 98.5 428 PHE A N 1
ATOM 3331 C CA . PHE A 1 428 ? 22.609 -35.094 -8.836 1 98.5 428 PHE A CA 1
ATOM 3332 C C . PHE A 1 428 ? 22.094 -35.844 -7.621 1 98.5 428 PHE A C 1
ATOM 3334 O O . PHE A 1 428 ? 20.875 -35.969 -7.43 1 98.5 428 PHE A O 1
ATOM 3341 N N . LYS A 1 429 ? 22.938 -36.188 -6.684 1 98.25 429 LYS A N 1
ATOM 3342 C CA . LYS A 1 429 ? 22.531 -37.188 -5.688 1 98.25 429 LYS A CA 1
ATOM 3343 C C . LYS A 1 429 ? 22.453 -36.562 -4.297 1 98.25 429 LYS A C 1
ATOM 3345 O O . LYS A 1 429 ? 22.016 -37.219 -3.344 1 98.25 429 LYS A O 1
ATOM 3350 N N . GLU A 1 430 ? 22.828 -35.312 -4.152 1 98.31 430 GLU A N 1
ATOM 3351 C CA . GLU A 1 430 ? 22.953 -34.719 -2.832 1 98.31 430 GLU A CA 1
ATOM 3352 C C . GLU A 1 430 ? 21.641 -34.094 -2.369 1 98.31 430 GLU A C 1
ATOM 3354 O O . GLU A 1 430 ? 21.609 -32.938 -1.973 1 98.31 430 GLU A O 1
ATOM 3359 N N . PHE A 1 431 ? 20.641 -34.906 -2.303 1 98.62 431 PHE A N 1
ATOM 3360 C CA . PHE A 1 431 ? 19.344 -34.438 -1.791 1 98.62 431 PHE A CA 1
ATOM 3361 C C . PHE A 1 431 ? 18.562 -35.625 -1.203 1 98.62 431 PHE A C 1
ATOM 3363 O O . PHE A 1 431 ? 19 -36.781 -1.275 1 98.62 431 PHE A O 1
ATOM 3370 N N . THR A 1 432 ? 17.422 -35.344 -0.521 1 98.12 432 THR A N 1
ATOM 3371 C CA . THR A 1 432 ? 16.516 -36.375 -0.019 1 98.12 432 THR A CA 1
ATOM 3372 C C . THR A 1 432 ? 15.305 -36.531 -0.938 1 98.12 432 THR A C 1
ATOM 3374 O O . THR A 1 432 ? 14.914 -35.562 -1.615 1 98.12 432 THR A O 1
ATOM 3377 N N . PRO A 1 433 ? 14.75 -37.719 -1.007 1 98.19 433 PRO A N 1
ATOM 3378 C CA . PRO A 1 433 ? 13.594 -37.906 -1.882 1 98.19 433 PRO A CA 1
ATOM 3379 C C . PRO A 1 433 ? 12.453 -36.938 -1.565 1 98.19 433 PRO A C 1
ATOM 3381 O O . PRO A 1 433 ? 12.242 -36.594 -0.403 1 98.19 433 PRO A O 1
ATOM 3384 N N . PHE A 1 434 ? 11.719 -36.594 -2.584 1 98.38 434 PHE A N 1
ATOM 3385 C CA . PHE A 1 434 ? 10.562 -35.719 -2.398 1 98.38 434 PHE A CA 1
ATOM 3386 C C . PHE A 1 434 ? 9.539 -35.938 -3.498 1 98.38 434 PHE A C 1
ATOM 3388 O O . PHE A 1 434 ? 9.812 -36.625 -4.492 1 98.38 434 PHE A O 1
ATOM 3395 N N . TRP A 1 435 ? 8.32 -35.406 -3.254 1 98.75 435 TRP A N 1
ATOM 3396 C CA . TRP A 1 435 ? 7.219 -35.5 -4.211 1 98.75 435 TRP A CA 1
ATOM 3397 C C . TRP A 1 435 ? 6.93 -34.125 -4.84 1 98.75 435 TRP A C 1
ATOM 3399 O O . TRP A 1 435 ? 6.988 -33.094 -4.164 1 98.75 435 TRP A O 1
ATOM 3409 N N . GLU A 1 436 ? 6.641 -34.188 -6.098 1 98.81 436 GLU A N 1
ATOM 3410 C CA . GLU A 1 436 ? 6.031 -33.094 -6.832 1 98.81 436 GLU A CA 1
ATOM 3411 C C . GLU A 1 436 ? 4.68 -33.5 -7.418 1 98.81 436 GLU A C 1
ATOM 3413 O O . GLU A 1 436 ? 4.578 -34.531 -8.102 1 98.81 436 GLU A O 1
ATOM 3418 N N . PHE A 1 437 ? 3.721 -32.688 -7.133 1 98.94 437 PHE A N 1
ATOM 3419 C CA . PHE A 1 437 ? 2.414 -32.875 -7.754 1 98.94 437 PHE A CA 1
ATOM 3420 C C . PHE A 1 437 ? 2.076 -31.703 -8.672 1 98.94 437 PHE A C 1
ATOM 3422 O O . PHE A 1 437 ? 2.158 -30.547 -8.258 1 98.94 437 PHE A O 1
ATOM 3429 N N . VAL A 1 438 ? 1.743 -32.031 -9.891 1 98.62 438 VAL A N 1
ATOM 3430 C CA . VAL A 1 438 ? 1.419 -31.031 -10.914 1 98.62 438 VAL A CA 1
ATOM 3431 C C . VAL A 1 438 ? -0.081 -31.062 -11.203 1 98.62 438 VAL A C 1
ATOM 3433 O O . VAL A 1 438 ? -0.657 -32.125 -11.422 1 98.62 438 VAL A O 1
ATOM 3436 N N . SER A 1 439 ? -0.646 -29.938 -11.172 1 97.94 439 SER A N 1
ATOM 3437 C CA . SER A 1 439 ? -2.047 -29.938 -11.57 1 97.94 439 SER A CA 1
ATOM 3438 C C . SER A 1 439 ? -2.398 -28.656 -12.32 1 97.94 439 SER A C 1
ATOM 3440 O O . SER A 1 439 ? -1.826 -27.594 -12.047 1 97.94 439 SER A O 1
ATOM 3442 N N . GLY A 1 440 ? -3.391 -28.656 -13.109 1 96.69 440 GLY A N 1
ATOM 3443 C CA . GLY A 1 440 ? -3.881 -27.703 -14.094 1 96.69 440 GLY A CA 1
ATOM 3444 C C . GLY A 1 440 ? -4.141 -28.328 -15.453 1 96.69 440 GLY A C 1
ATOM 3445 O O . GLY A 1 440 ? -3.832 -29.5 -15.672 1 96.69 440 GLY A O 1
ATOM 3446 N N . PRO A 1 441 ? -4.738 -27.609 -16.359 1 98.5 441 PRO A N 1
ATOM 3447 C CA . PRO A 1 441 ? -5.227 -26.234 -16.203 1 98.5 441 PRO A CA 1
ATOM 3448 C C . PRO A 1 441 ? -6.605 -26.172 -15.555 1 98.5 441 PRO A C 1
ATOM 3450 O O . PRO A 1 441 ? -7.32 -27.172 -15.508 1 98.5 441 PRO A O 1
ATOM 3453 N N . LEU A 1 442 ? -6.973 -25.016 -15.07 1 98.81 442 LEU A N 1
ATOM 3454 C CA . LEU A 1 442 ? -8.305 -24.75 -14.531 1 98.81 442 LEU A CA 1
ATOM 3455 C C . LEU A 1 442 ? -9.32 -24.578 -15.664 1 98.81 442 LEU A C 1
ATOM 3457 O O . LEU A 1 442 ? -10.391 -25.188 -15.633 1 98.81 442 LEU A O 1
ATOM 3461 N N . HIS A 1 443 ? -9.031 -23.781 -16.625 1 98.69 443 HIS A N 1
ATOM 3462 C CA . HIS A 1 443 ? -9.891 -23.469 -17.766 1 98.69 443 HIS A CA 1
ATOM 3463 C C . HIS A 1 443 ? -9.086 -22.953 -18.953 1 98.69 443 HIS A C 1
ATOM 3465 O O . HIS A 1 443 ? -9.164 -21.766 -19.297 1 98.69 443 HIS A O 1
ATOM 3471 N N . ALA A 1 444 ? -8.438 -23.828 -19.578 1 98.69 444 ALA A N 1
ATOM 3472 C CA . ALA A 1 444 ? -7.543 -23.516 -20.688 1 98.69 444 ALA A CA 1
ATOM 3473 C C . ALA A 1 444 ? -7.312 -24.734 -21.562 1 98.69 444 ALA A C 1
ATOM 3475 O O . ALA A 1 444 ? -7.871 -25.812 -21.297 1 98.69 444 ALA A O 1
ATOM 3476 N N . GLY A 1 445 ? -6.539 -24.516 -22.594 1 98.12 445 GLY A N 1
ATOM 3477 C CA . GLY A 1 445 ? -6.199 -25.641 -23.453 1 98.12 445 GLY A CA 1
ATOM 3478 C C . GLY A 1 445 ? -5.34 -26.672 -22.766 1 98.12 445 GLY A C 1
ATOM 3479 O O . GLY A 1 445 ? -4.641 -26.359 -21.797 1 98.12 445 GLY A O 1
ATOM 3480 N N . THR A 1 446 ? -5.402 -27.891 -23.25 1 97 446 THR A N 1
ATOM 3481 C CA . THR A 1 446 ? -4.676 -28.984 -22.625 1 97 446 THR A CA 1
ATOM 3482 C C . THR A 1 446 ? -3.496 -29.422 -23.484 1 97 446 THR A C 1
ATOM 3484 O O . THR A 1 446 ? -3.543 -29.312 -24.703 1 97 446 THR A O 1
ATOM 3487 N N . PHE A 1 447 ? -2.531 -29.906 -22.781 1 96.44 447 PHE A N 1
ATOM 3488 C CA . PHE A 1 447 ? -1.305 -30.359 -23.422 1 96.44 447 PHE A CA 1
ATOM 3489 C C . PHE A 1 447 ? -0.719 -31.547 -22.688 1 96.44 447 PHE A C 1
ATOM 3491 O O . PHE A 1 447 ? -1.352 -32.125 -21.797 1 96.44 447 PHE A O 1
ATOM 3498 N N . GLY A 1 448 ? 0.562 -31.906 -23.172 1 91.75 448 GLY A N 1
ATOM 3499 C CA . GLY A 1 448 ? 1.359 -32.906 -22.484 1 91.75 448 GLY A CA 1
ATOM 3500 C C . GLY A 1 448 ? 1.122 -34.312 -23.016 1 91.75 448 GLY A C 1
ATOM 3501 O O . GLY A 1 448 ? 0.445 -34.5 -24.016 1 91.75 448 GLY A O 1
ATOM 3502 N N . PRO A 1 449 ? 1.649 -35.281 -22.391 1 95.31 449 PRO A N 1
ATOM 3503 C CA . PRO A 1 449 ? 2.562 -35.094 -21.266 1 95.31 449 PRO A CA 1
ATOM 3504 C C . PRO A 1 449 ? 3.934 -34.594 -21.688 1 95.31 449 PRO A C 1
ATOM 3506 O O . PRO A 1 449 ? 4.277 -34.656 -22.875 1 95.31 449 PRO A O 1
ATOM 3509 N N . GLY A 1 450 ? 4.625 -34.031 -20.797 1 94.69 450 GLY A N 1
ATOM 3510 C CA . GLY A 1 450 ? 5.957 -33.5 -21.062 1 94.69 450 GLY A CA 1
ATOM 3511 C C . GLY A 1 450 ? 7.062 -34.5 -20.75 1 94.69 450 GLY A C 1
ATOM 3512 O O . GLY A 1 450 ? 6.832 -35.5 -20.062 1 94.69 450 GLY A O 1
ATOM 3513 N N . GLU A 1 451 ? 8.258 -34.188 -21.266 1 96.19 451 GLU A N 1
ATOM 3514 C CA . GLU A 1 451 ? 9.43 -35.031 -21.016 1 96.19 451 GLU A CA 1
ATOM 3515 C C . GLU A 1 451 ? 10.078 -34.688 -19.672 1 96.19 451 GLU A C 1
ATOM 3517 O O . GLU A 1 451 ? 10.117 -33.5 -19.281 1 96.19 451 GLU A O 1
ATOM 3522 N N . LEU A 1 452 ? 10.578 -35.719 -19.031 1 97.62 452 LEU A N 1
ATOM 3523 C CA . LEU A 1 452 ? 11.281 -35.531 -17.766 1 97.62 452 LEU A CA 1
ATOM 3524 C C . LEU A 1 452 ? 12.789 -35.531 -17.984 1 97.62 452 LEU A C 1
ATOM 3526 O O . LEU A 1 452 ? 13.297 -36.219 -18.859 1 97.62 452 LEU A O 1
ATOM 3530 N N . ASP A 1 453 ? 13.391 -34.75 -17.141 1 97.38 453 ASP A N 1
ATOM 3531 C CA . ASP A 1 453 ? 14.844 -34.656 -17.047 1 97.38 453 ASP A CA 1
ATOM 3532 C C . ASP A 1 453 ? 15.367 -35.438 -15.859 1 97.38 453 ASP A C 1
ATOM 3534 O O . ASP A 1 453 ? 14.867 -35.312 -14.742 1 97.38 453 ASP A O 1
ATOM 3538 N N . ALA A 1 454 ? 16.438 -36.188 -16.016 1 98 454 ALA A N 1
ATOM 3539 C CA . ALA A 1 454 ? 16.875 -37.156 -15 1 98 454 ALA A CA 1
ATOM 3540 C C . ALA A 1 454 ? 17.812 -36.5 -13.992 1 98 454 ALA A C 1
ATOM 3542 O O . ALA A 1 454 ? 18.266 -37.156 -13.047 1 98 454 ALA A O 1
ATOM 3543 N N . THR A 1 455 ? 18.125 -35.188 -14.164 1 98.5 455 THR A N 1
ATOM 3544 C CA . THR A 1 455 ? 19.062 -34.531 -13.273 1 98.5 455 THR A CA 1
ATOM 3545 C C . THR A 1 455 ? 18.719 -34.781 -11.812 1 98.5 455 THR A C 1
ATOM 3547 O O . THR A 1 455 ? 19.594 -35.094 -11.016 1 98.5 455 THR A O 1
ATOM 3550 N N . PHE A 1 456 ? 17.406 -34.688 -11.484 1 98.69 456 PHE A N 1
ATOM 3551 C CA . PHE A 1 456 ? 17 -34.875 -10.094 1 98.69 456 PHE A CA 1
ATOM 3552 C C . PHE A 1 456 ? 16.234 -36.188 -9.922 1 98.69 456 PHE A C 1
ATOM 3554 O O . PHE A 1 456 ? 15.547 -36.375 -8.914 1 98.69 456 PHE A O 1
ATOM 3561 N N . GLY A 1 457 ? 16.188 -37.031 -10.883 1 98.5 457 GLY A N 1
ATOM 3562 C CA . GLY A 1 457 ? 15.75 -38.438 -10.805 1 98.5 457 GLY A CA 1
ATOM 3563 C C . GLY A 1 457 ? 14.25 -38.562 -10.625 1 98.5 457 GLY A C 1
ATOM 3564 O O . GLY A 1 457 ? 13.789 -39.281 -9.734 1 98.5 457 GLY A O 1
ATOM 3565 N N . PRO A 1 458 ? 13.469 -37.906 -11.43 1 98.56 458 PRO A N 1
ATOM 3566 C CA . PRO A 1 458 ? 12.016 -38.031 -11.32 1 98.56 458 PRO A CA 1
ATOM 3567 C C . PRO A 1 458 ? 11.5 -39.344 -11.891 1 98.56 458 PRO A C 1
ATOM 3569 O O . PRO A 1 458 ? 12.055 -39.875 -12.859 1 98.56 458 PRO A O 1
ATOM 3572 N N . GLN A 1 459 ? 10.461 -39.875 -11.273 1 98.5 459 GLN A N 1
ATOM 3573 C CA . GLN A 1 459 ? 9.664 -41 -11.766 1 98.5 459 GLN A CA 1
ATOM 3574 C C . GLN A 1 459 ? 8.18 -40.656 -11.789 1 98.5 459 GLN A C 1
ATOM 3576 O O . GLN A 1 459 ? 7.645 -40.125 -10.805 1 98.5 459 GLN A O 1
ATOM 3581 N N . VAL A 1 460 ? 7.5 -40.938 -12.914 1 98.56 460 VAL A N 1
ATOM 3582 C CA . VAL A 1 460 ? 6.066 -40.719 -13.031 1 98.56 460 VAL A CA 1
ATOM 3583 C C . VAL A 1 460 ? 5.297 -41.781 -12.258 1 98.56 460 VAL A C 1
ATOM 3585 O O . VAL A 1 460 ? 5.312 -42.969 -12.633 1 98.56 460 VAL A O 1
ATOM 3588 N N . ALA A 1 461 ? 4.664 -41.312 -11.273 1 98.69 461 ALA A N 1
ATOM 3589 C CA . ALA A 1 461 ? 3.781 -42.219 -10.547 1 98.69 461 ALA A CA 1
ATOM 3590 C C . ALA A 1 461 ? 2.385 -42.25 -11.164 1 98.69 461 ALA A C 1
ATOM 3592 O O . ALA A 1 461 ? 1.698 -43.281 -11.125 1 98.69 461 ALA A O 1
ATOM 3593 N N . PHE A 1 462 ? 2.012 -41.156 -11.688 1 98.62 462 PHE A N 1
ATOM 3594 C CA . PHE A 1 462 ? 0.719 -41 -12.344 1 98.62 462 PHE A CA 1
ATOM 3595 C C . PHE A 1 462 ? 0.722 -39.781 -13.258 1 98.62 462 PHE A C 1
ATOM 3597 O O . PHE A 1 462 ? 1.372 -38.75 -12.961 1 98.62 462 PHE A O 1
ATOM 3604 N N . GLN A 1 463 ? -0.004 -39.844 -14.328 1 98.38 463 GLN A N 1
ATOM 3605 C CA . GLN A 1 463 ? -0.267 -38.656 -15.141 1 98.38 463 GLN A CA 1
ATOM 3606 C C . GLN A 1 463 ? -1.524 -38.844 -15.984 1 98.38 463 GLN A C 1
ATOM 3608 O O . GLN A 1 463 ? -1.881 -39.969 -16.344 1 98.38 463 GLN A O 1
ATOM 3613 N N . LYS A 1 464 ? -2.215 -37.844 -16.25 1 98.25 464 LYS A N 1
ATOM 3614 C CA . LYS A 1 464 ? -3.346 -37.781 -17.172 1 98.25 464 LYS A CA 1
ATOM 3615 C C . LYS A 1 464 ? -3.215 -36.594 -18.109 1 98.25 464 LYS A C 1
ATOM 3617 O O . LYS A 1 464 ? -3.168 -35.438 -17.672 1 98.25 464 LYS A O 1
ATOM 3622 N N . ALA A 1 465 ? -3.117 -36.906 -19.344 1 97.75 465 ALA A N 1
ATOM 3623 C CA . ALA A 1 465 ? -2.986 -35.938 -20.453 1 97.75 465 ALA A CA 1
ATOM 3624 C C . ALA A 1 465 ? -3.729 -36.438 -21.688 1 97.75 465 ALA A C 1
ATOM 3626 O O . ALA A 1 465 ? -4.152 -37.594 -21.75 1 97.75 465 ALA A O 1
ATOM 3627 N N . PRO A 1 466 ? -3.934 -35.531 -22.578 1 95.94 466 PRO A N 1
ATOM 3628 C CA . PRO A 1 466 ? -4.602 -35.969 -23.812 1 95.94 466 PRO A CA 1
ATOM 3629 C C . PRO A 1 466 ? -3.834 -37.062 -24.531 1 95.94 466 PRO A C 1
ATOM 3631 O O . PRO A 1 466 ? -2.627 -37.219 -24.328 1 95.94 466 PRO A O 1
ATOM 3634 N N . GLU A 1 467 ? -4.562 -37.75 -25.344 1 93.25 467 GLU A N 1
ATOM 3635 C CA . GLU A 1 467 ? -3.928 -38.75 -26.172 1 93.25 467 GLU A CA 1
ATOM 3636 C C . GLU A 1 467 ? -2.904 -38.125 -27.125 1 93.25 467 GLU A C 1
ATOM 3638 O O . GLU A 1 467 ? -2.984 -36.938 -27.422 1 93.25 467 GLU A O 1
ATOM 3643 N N . GLU A 1 468 ? -2.021 -39.031 -27.484 1 91.12 468 GLU A N 1
ATOM 3644 C CA . GLU A 1 468 ? -0.974 -38.594 -28.391 1 91.12 468 GLU A CA 1
ATOM 3645 C C . GLU A 1 468 ? -1.568 -37.938 -29.641 1 91.12 468 GLU A C 1
ATOM 3647 O O . GLU A 1 468 ? -2.518 -38.469 -30.234 1 91.12 468 GLU A O 1
ATOM 3652 N N . GLY A 1 469 ? -1.045 -36.812 -29.969 1 90.56 469 GLY A N 1
ATOM 3653 C CA . GLY A 1 469 ? -1.476 -36.094 -31.172 1 90.56 469 GLY A CA 1
ATOM 3654 C C . GLY A 1 469 ? -2.578 -35.094 -30.922 1 90.56 469 GLY A C 1
ATOM 3655 O O . GLY A 1 469 ? -2.896 -34.281 -31.797 1 90.56 469 GLY A O 1
ATOM 3656 N N . ARG A 1 470 ? -3.129 -35.125 -29.781 1 94.12 470 ARG A N 1
ATOM 3657 C CA . ARG A 1 470 ? -4.184 -34.156 -29.453 1 94.12 470 ARG A CA 1
ATOM 3658 C C . ARG A 1 470 ? -3.674 -33.094 -28.484 1 94.12 470 ARG A C 1
ATOM 3660 O O . ARG A 1 470 ? -3.004 -33.406 -27.5 1 94.12 470 ARG A O 1
ATOM 3667 N N . ALA A 1 471 ? -4.016 -31.875 -28.844 1 95.38 471 ALA A N 1
ATOM 3668 C CA . ALA A 1 471 ? -3.58 -30.75 -28.016 1 95.38 471 ALA A CA 1
ATOM 3669 C C . ALA A 1 471 ? -4.582 -29.609 -28.078 1 95.38 471 ALA A C 1
ATOM 3671 O O . ALA A 1 471 ? -5.48 -29.594 -28.922 1 95.38 471 ALA A O 1
ATOM 3672 N N . ASN A 1 472 ? -4.477 -28.75 -27.094 1 97.19 472 ASN A N 1
ATOM 3673 C CA . ASN A 1 472 ? -5.316 -27.562 -26.969 1 97.19 472 ASN A CA 1
ATOM 3674 C C . ASN A 1 472 ? -6.801 -27.922 -27.016 1 97.19 472 ASN A C 1
ATOM 3676 O O . ASN A 1 472 ? -7.57 -27.281 -27.734 1 97.19 472 ASN A O 1
ATOM 3680 N N . LEU A 1 473 ? -7.039 -28.984 -26.328 1 97 473 LEU A N 1
ATOM 3681 C CA . LEU A 1 473 ? -8.438 -29.391 -26.266 1 97 473 LEU A CA 1
ATOM 3682 C C . LEU A 1 473 ? -9.242 -28.438 -25.375 1 97 473 LEU A C 1
ATOM 3684 O O . LEU A 1 473 ? -8.719 -27.906 -24.391 1 97 473 LEU A O 1
ATOM 3688 N N . ALA A 1 474 ? -10.508 -28.297 -25.75 1 97.56 474 ALA A N 1
ATOM 3689 C CA . ALA A 1 474 ? -11.398 -27.422 -25 1 97.56 474 ALA A CA 1
ATOM 3690 C C . ALA A 1 474 ? -11.656 -27.953 -23.594 1 97.56 474 ALA A C 1
ATOM 3692 O O . ALA A 1 474 ? -11.586 -29.172 -23.359 1 97.56 474 ALA A O 1
ATOM 3693 N N . PRO A 1 475 ? -12 -27 -22.688 1 97.44 475 PRO A N 1
ATOM 3694 C CA . PRO A 1 475 ? -12.32 -27.438 -21.328 1 97.44 475 PRO A CA 1
ATOM 3695 C C . PRO A 1 475 ? -13.422 -28.5 -21.297 1 97.44 475 PRO A C 1
ATOM 3697 O O . PRO A 1 475 ? -13.461 -29.328 -20.375 1 97.44 475 PRO A O 1
ATOM 3700 N N . SER A 1 476 ? -14.219 -28.594 -22.312 1 96.12 476 SER A N 1
ATOM 3701 C CA . SER A 1 476 ? -15.344 -29.531 -22.359 1 96.12 476 SER A CA 1
ATOM 3702 C C . SER A 1 476 ? -14.859 -30.953 -22.578 1 96.12 476 SER A C 1
ATOM 3704 O O . SER A 1 476 ? -15.617 -31.906 -22.422 1 96.12 476 SER A O 1
ATOM 3706 N N . GLU A 1 477 ? -13.609 -31.094 -22.891 1 95.81 477 GLU A N 1
ATOM 3707 C CA . GLU A 1 477 ? -13.086 -32.438 -23.203 1 95.81 477 GLU A CA 1
ATOM 3708 C C . GLU A 1 477 ? -12.68 -33.156 -21.922 1 95.81 477 GLU A C 1
ATOM 3710 O O . GLU A 1 477 ? -12.258 -34.312 -21.984 1 95.81 477 GLU A O 1
ATOM 3715 N N . GLY A 1 478 ? -12.688 -32.5 -20.812 1 94.56 478 GLY A N 1
ATOM 3716 C CA . GLY A 1 478 ? -12.562 -33.188 -19.531 1 94.56 478 GLY A CA 1
ATOM 3717 C C . GLY A 1 478 ? -11.133 -33.25 -19.016 1 94.56 478 GLY A C 1
ATOM 3718 O O . GLY A 1 478 ? -10.82 -34.031 -18.125 1 94.56 478 GLY A O 1
ATOM 3719 N N . TYR A 1 479 ? -10.281 -32.438 -19.547 1 97.38 479 TYR A N 1
ATOM 3720 C CA . TYR A 1 479 ? -8.875 -32.438 -19.141 1 97.38 479 TYR A CA 1
ATOM 3721 C C . TYR A 1 479 ? -8.547 -31.172 -18.328 1 97.38 479 TYR A C 1
ATOM 3723 O O . TYR A 1 479 ? -7.48 -30.578 -18.5 1 97.38 479 TYR A O 1
ATOM 3731 N N . GLN A 1 480 ? -9.5 -30.688 -17.578 1 98.38 480 GLN A N 1
ATOM 3732 C CA . GLN A 1 480 ? -9.258 -29.656 -16.578 1 98.38 480 GLN A CA 1
ATOM 3733 C C . GLN A 1 480 ? -9.039 -30.281 -15.195 1 98.38 480 GLN A C 1
ATOM 3735 O O . GLN A 1 480 ? -9.781 -31.172 -14.789 1 98.38 480 GLN A O 1
ATOM 3740 N N . PHE A 1 481 ? -7.949 -29.781 -14.484 1 98.88 481 PHE A N 1
ATOM 3741 C CA . PHE A 1 481 ? -7.535 -30.531 -13.305 1 98.88 481 PHE A CA 1
ATOM 3742 C C . PHE A 1 481 ? -7.234 -29.594 -12.141 1 98.88 481 PHE A C 1
ATOM 3744 O O . PHE A 1 481 ? -6.906 -28.422 -12.352 1 98.88 481 PHE A O 1
ATOM 3751 N N . PHE A 1 482 ? -7.367 -30.078 -10.906 1 98.94 482 PHE A N 1
ATOM 3752 C CA . PHE A 1 482 ? -6.883 -29.484 -9.664 1 98.94 482 PHE A CA 1
ATOM 3753 C C . PHE A 1 482 ? -6.422 -30.547 -8.688 1 98.94 482 PHE A C 1
ATOM 3755 O O . PHE A 1 482 ? -6.707 -31.734 -8.875 1 98.94 482 PHE A O 1
ATOM 3762 N N . GLY A 1 483 ? -5.598 -30.125 -7.785 1 98.94 483 GLY A N 1
ATOM 3763 C CA . GLY A 1 483 ? -5.215 -30.984 -6.684 1 98.94 483 GLY A CA 1
ATOM 3764 C C . GLY A 1 483 ? -5.898 -30.641 -5.375 1 98.94 483 GLY A C 1
ATOM 3765 O O . GLY A 1 483 ? -6.133 -29.453 -5.094 1 98.94 483 GLY A O 1
ATOM 3766 N N . GLN A 1 484 ? -6.203 -31.672 -4.625 1 98.94 484 GLN A N 1
ATOM 3767 C CA . GLN A 1 484 ? -6.707 -31.531 -3.262 1 98.94 484 GLN A CA 1
ATOM 3768 C C . GLN A 1 484 ? -5.707 -32.094 -2.248 1 98.94 484 GLN A C 1
ATOM 3770 O O . GLN A 1 484 ? -5.113 -33.156 -2.467 1 98.94 484 GLN A O 1
ATOM 3775 N N . VAL A 1 485 ? -5.465 -31.344 -1.199 1 98.94 485 VAL A N 1
ATOM 3776 C CA . VAL A 1 485 ? -4.555 -31.781 -0.144 1 98.94 485 VAL A CA 1
ATOM 3777 C C . VAL A 1 485 ? -5.293 -31.812 1.191 1 98.94 485 VAL A C 1
ATOM 3779 O O . VAL A 1 485 ? -5.91 -30.828 1.594 1 98.94 485 VAL A O 1
ATOM 3782 N N . ASP A 1 486 ? -5.203 -32.969 1.864 1 98.81 486 ASP A N 1
ATOM 3783 C CA . ASP A 1 486 ? -5.801 -33.156 3.182 1 98.81 486 ASP A CA 1
ATOM 3784 C C . ASP A 1 486 ? -4.738 -33.469 4.23 1 98.81 486 ASP A C 1
ATOM 3786 O O . ASP A 1 486 ? -3.986 -34.438 4.094 1 98.81 486 ASP A O 1
ATOM 3790 N N . LEU A 1 487 ? -4.707 -32.656 5.23 1 98.5 487 LEU A N 1
ATOM 3791 C CA . LEU A 1 487 ? -3.848 -32.875 6.391 1 98.5 487 LEU A CA 1
ATOM 3792 C C . LEU A 1 487 ? -4.664 -33.344 7.59 1 98.5 487 LEU A C 1
ATOM 3794 O O . LEU A 1 487 ? -5.59 -32.656 8.023 1 98.5 487 LEU A O 1
ATOM 3798 N N . ASP A 1 488 ? -4.32 -34.5 8.102 1 98 488 ASP A N 1
ATOM 3799 C CA . ASP A 1 488 ? -5 -35.031 9.273 1 98 488 ASP A CA 1
ATOM 3800 C C . ASP A 1 488 ? -4.383 -34.5 10.57 1 98 488 ASP A C 1
ATOM 3802 O O . ASP A 1 488 ? -3.17 -34.625 10.773 1 98 488 ASP A O 1
ATOM 3806 N N . ALA A 1 489 ? -5.164 -34.062 11.43 1 95.81 489 ALA A N 1
ATOM 3807 C CA . ALA A 1 489 ? -4.672 -33.406 12.633 1 95.81 489 ALA A CA 1
ATOM 3808 C C . ALA A 1 489 ? -4.043 -34.406 13.602 1 95.81 489 ALA A C 1
ATOM 3810 O O . ALA A 1 489 ? -3.115 -34.062 14.336 1 95.81 489 ALA A O 1
ATOM 3811 N N . GLU A 1 490 ? -4.473 -35.594 13.602 1 96.38 490 GLU A N 1
ATOM 3812 C CA . GLU A 1 490 ? -4.012 -36.594 14.555 1 96.38 490 GLU A CA 1
ATOM 3813 C C . GLU A 1 490 ? -2.791 -37.344 14.023 1 96.38 490 GLU A C 1
ATOM 3815 O O . GLU A 1 490 ? -1.717 -37.312 14.625 1 96.38 490 GLU A O 1
ATOM 3820 N N . SER A 1 491 ? -2.947 -37.875 12.875 1 97.25 491 SER A N 1
ATOM 3821 C CA . SER A 1 491 ? -1.869 -38.719 12.328 1 97.25 491 SER A CA 1
ATOM 3822 C C . SER A 1 491 ? -0.799 -37.844 11.672 1 97.25 491 SER A C 1
ATOM 3824 O O . SER A 1 491 ? 0.306 -38.312 11.391 1 97.25 491 SER A O 1
ATOM 3826 N N . LYS A 1 492 ? -1.203 -36.656 11.297 1 97.69 492 LYS A N 1
ATOM 3827 C CA . LYS A 1 492 ? -0.361 -35.688 10.57 1 97.69 492 LYS A CA 1
ATOM 3828 C C . LYS A 1 492 ? -0.057 -36.188 9.164 1 97.69 492 LYS A C 1
ATOM 3830 O O . LYS A 1 492 ? 0.835 -35.688 8.492 1 97.69 492 LYS A O 1
ATOM 3835 N N . GLU A 1 493 ? -0.775 -37.188 8.695 1 98.5 493 GLU A N 1
ATOM 3836 C CA . GLU A 1 493 ? -0.625 -37.625 7.312 1 98.5 493 GLU A CA 1
ATOM 3837 C C . GLU A 1 493 ? -1.103 -36.562 6.332 1 98.5 493 GLU A C 1
ATOM 3839 O O . GLU A 1 493 ? -2.102 -35.875 6.586 1 98.5 493 GLU A O 1
ATOM 3844 N N . LEU A 1 494 ? -0.396 -36.438 5.266 1 98.81 494 LEU A N 1
ATOM 3845 C CA . LEU A 1 494 ? -0.775 -35.562 4.168 1 98.81 494 LEU A CA 1
ATOM 3846 C C . LEU A 1 494 ? -1.234 -36.375 2.955 1 98.81 494 LEU A C 1
ATOM 3848 O O . LEU A 1 494 ? -0.44 -37.094 2.344 1 98.81 494 LEU A O 1
ATOM 3852 N N . THR A 1 495 ? -2.439 -36.25 2.6 1 98.94 495 THR A N 1
ATOM 3853 C CA . THR A 1 495 ? -2.994 -36.938 1.452 1 98.94 495 THR A CA 1
ATOM 3854 C C . THR A 1 495 ? -3.174 -36 0.268 1 98.94 495 THR A C 1
ATOM 3856 O O . THR A 1 495 ? -3.859 -34.969 0.379 1 98.94 495 THR A O 1
ATOM 3859 N N . VAL A 1 496 ? -2.58 -36.344 -0.842 1 98.94 496 VAL A N 1
ATOM 3860 C CA . VAL A 1 496 ? -2.717 -35.562 -2.062 1 98.94 496 VAL A CA 1
ATOM 3861 C C . VAL A 1 496 ? -3.549 -36.312 -3.086 1 98.94 496 VAL A C 1
ATOM 3863 O O . VAL A 1 496 ? -3.219 -37.469 -3.434 1 98.94 496 VAL A O 1
ATOM 3866 N N . THR A 1 497 ? -4.609 -35.656 -3.549 1 98.94 497 THR A N 1
ATOM 3867 C CA . THR A 1 497 ? -5.492 -36.25 -4.539 1 98.94 497 THR A CA 1
ATOM 3868 C C . THR A 1 497 ? -5.59 -35.375 -5.781 1 98.94 497 THR A C 1
ATOM 3870 O O . THR A 1 497 ? -5.973 -34.219 -5.695 1 98.94 497 THR A O 1
ATOM 3873 N N . LEU A 1 498 ? -5.254 -35.938 -6.895 1 98.94 498 LEU A N 1
ATOM 3874 C CA . LEU A 1 498 ? -5.441 -35.281 -8.172 1 98.94 498 LEU A CA 1
ATOM 3875 C C . LEU A 1 498 ? -6.855 -35.5 -8.703 1 98.94 498 LEU A C 1
ATOM 3877 O O . LEU A 1 498 ? -7.348 -36.625 -8.711 1 98.94 498 LEU A O 1
ATOM 3881 N N . LYS A 1 499 ? -7.48 -34.375 -9.141 1 98.94 499 LYS A N 1
ATOM 3882 C CA . LYS A 1 499 ? -8.891 -34.438 -9.516 1 98.94 499 LYS A CA 1
ATOM 3883 C C . LYS A 1 499 ? -9.141 -33.719 -10.836 1 98.94 499 LYS A C 1
ATOM 3885 O O . LYS A 1 499 ? -8.297 -32.938 -11.297 1 98.94 499 LYS A O 1
ATOM 3890 N N . ASP A 1 500 ? -10.312 -34.031 -11.422 1 98.62 500 ASP A N 1
ATOM 3891 C CA . ASP A 1 500 ? -10.703 -33.344 -12.656 1 98.62 500 ASP A CA 1
ATOM 3892 C C . ASP A 1 500 ? -11.938 -32.469 -12.445 1 98.62 500 ASP A C 1
ATOM 3894 O O . ASP A 1 500 ? -12.383 -32.312 -11.305 1 98.62 500 ASP A O 1
ATOM 3898 N N . VAL A 1 501 ? -12.461 -31.891 -13.469 1 98.31 501 VAL A N 1
ATOM 3899 C CA . VAL A 1 501 ? -13.523 -30.891 -13.438 1 98.31 501 VAL A CA 1
ATOM 3900 C C . VAL A 1 501 ? -14.812 -31.516 -12.906 1 98.31 501 VAL A C 1
ATOM 3902 O O . VAL A 1 501 ? -15.664 -30.812 -12.352 1 98.31 501 VAL A O 1
ATOM 3905 N N . GLU A 1 502 ? -14.93 -32.781 -13.016 1 98.06 502 GLU A N 1
ATOM 3906 C CA . GLU A 1 502 ? -16.125 -33.469 -12.523 1 98.06 502 GLU A CA 1
ATOM 3907 C C . GLU A 1 502 ? -15.984 -33.844 -11.055 1 98.06 502 GLU A C 1
ATOM 3909 O O . GLU A 1 502 ? -16.922 -34.375 -10.445 1 98.06 502 GLU A O 1
ATOM 3914 N N . GLY A 1 503 ? -14.789 -33.656 -10.477 1 98.25 503 GLY A N 1
ATOM 3915 C CA . GLY A 1 503 ? -14.539 -34 -9.078 1 98.25 503 GLY A CA 1
ATOM 3916 C C . GLY A 1 503 ? -14.07 -35.438 -8.891 1 98.25 503 GLY A C 1
ATOM 3917 O O . GLY A 1 503 ? -13.969 -35.906 -7.754 1 98.25 503 GLY A O 1
ATOM 3918 N N . THR A 1 504 ? -13.781 -36.062 -9.945 1 98.38 504 THR A N 1
ATOM 3919 C CA . THR A 1 504 ? -13.32 -37.438 -9.891 1 98.38 504 THR A CA 1
ATOM 3920 C C . THR A 1 504 ? -11.891 -37.5 -9.359 1 98.38 504 THR A C 1
ATOM 3922 O O . THR A 1 504 ? -11.016 -36.75 -9.805 1 98.38 504 THR A O 1
ATOM 3925 N N . SER A 1 505 ? -11.703 -38.406 -8.43 1 98.75 505 SER A N 1
ATOM 3926 C CA . SER A 1 505 ? -10.344 -38.688 -7.961 1 98.75 505 SER A CA 1
ATOM 3927 C C . SER A 1 505 ? -9.57 -39.531 -8.953 1 98.75 505 SER A C 1
ATOM 3929 O O . SER A 1 505 ? -9.945 -40.688 -9.203 1 98.75 505 SER A O 1
ATOM 3931 N N . LEU A 1 506 ? -8.531 -39.062 -9.375 1 98.81 506 LEU A N 1
ATOM 3932 C CA . LEU A 1 506 ? -7.754 -39.719 -10.414 1 98.81 506 LEU A CA 1
ATOM 3933 C C . LEU A 1 506 ? -6.602 -40.531 -9.797 1 98.81 506 LEU A C 1
ATOM 3935 O O . LEU A 1 506 ? -6.258 -41.594 -10.273 1 98.81 506 LEU A O 1
ATOM 3939 N N . HIS A 1 507 ? -5.988 -39.938 -8.867 1 98.75 507 HIS A N 1
ATOM 3940 C CA . HIS A 1 507 ? -4.836 -40.5 -8.172 1 98.75 507 HIS A CA 1
ATOM 3941 C C . HIS A 1 507 ? -4.727 -39.969 -6.754 1 98.75 507 HIS A C 1
ATOM 3943 O O . HIS A 1 507 ? -5.016 -38.781 -6.512 1 98.75 507 HIS A O 1
ATOM 3949 N N . THR A 1 508 ? -4.328 -40.844 -5.836 1 98.81 508 THR A N 1
ATOM 3950 C CA . THR A 1 508 ? -4.156 -40.438 -4.445 1 98.81 508 THR A CA 1
ATOM 3951 C C . THR A 1 508 ? -2.82 -40.906 -3.898 1 98.81 508 THR A C 1
ATOM 3953 O O . THR A 1 508 ? -2.461 -42.094 -4.074 1 98.81 508 THR A O 1
ATOM 3956 N N . GLU A 1 509 ? -2.072 -40.062 -3.344 1 98.75 509 GLU A N 1
ATOM 3957 C CA . GLU A 1 509 ? -0.85 -40.375 -2.609 1 98.75 509 GLU A CA 1
ATOM 3958 C C . GLU A 1 509 ? -0.978 -40 -1.136 1 98.75 509 GLU A C 1
ATOM 3960 O O . GLU A 1 509 ? -1.296 -38.844 -0.808 1 98.75 509 GLU A O 1
ATOM 3965 N N . VAL A 1 510 ? -0.747 -40.938 -0.216 1 98.69 510 VAL A N 1
ATOM 3966 C CA . VAL A 1 510 ? -0.729 -40.656 1.218 1 98.69 510 VAL A CA 1
ATOM 3967 C C . VAL A 1 510 ? 0.714 -40.562 1.707 1 98.69 510 VAL A C 1
ATOM 3969 O O . VAL A 1 510 ? 1.475 -41.531 1.617 1 98.69 510 VAL A O 1
ATOM 3972 N N . LEU A 1 511 ? 1.039 -39.469 2.211 1 98.69 511 LEU A N 1
ATOM 3973 C CA . LEU A 1 511 ? 2.389 -39.219 2.707 1 98.69 511 LEU A CA 1
ATOM 3974 C C . LEU A 1 511 ? 2.422 -39.25 4.23 1 98.69 511 LEU A C 1
ATOM 3976 O O . LEU A 1 511 ? 1.719 -38.5 4.891 1 98.69 511 LEU A O 1
ATOM 3980 N N . THR A 1 512 ? 3.24 -40.094 4.785 1 97.94 512 THR A N 1
ATOM 3981 C CA . THR A 1 512 ? 3.426 -40.188 6.227 1 97.94 512 THR A CA 1
ATOM 3982 C C . THR A 1 512 ? 4.527 -39.25 6.695 1 97.94 512 THR A C 1
ATOM 3984 O O . THR A 1 512 ? 5.617 -39.219 6.117 1 97.94 512 THR A O 1
ATOM 3987 N N . PRO A 1 513 ? 4.238 -38.5 7.742 1 97.44 513 PRO A N 1
ATOM 3988 C CA . PRO A 1 513 ? 5.254 -37.562 8.195 1 97.44 513 PRO A CA 1
ATOM 3989 C C . PRO A 1 513 ? 6.461 -38.25 8.836 1 97.44 513 PRO A C 1
ATOM 3991 O O . PRO A 1 513 ? 6.312 -39.25 9.523 1 97.44 513 PRO A O 1
ATOM 3994 N N . LYS A 1 514 ? 7.586 -37.719 8.539 1 93.31 514 LYS A N 1
ATOM 3995 C CA . LYS A 1 514 ? 8.773 -38.031 9.312 1 93.31 514 LYS A CA 1
ATOM 3996 C C . LYS A 1 514 ? 8.883 -37.156 10.555 1 93.31 514 LYS A C 1
ATOM 3998 O O . LYS A 1 514 ? 8.992 -35.938 10.453 1 93.31 514 LYS A O 1
ATOM 4003 N N . MET A 1 515 ? 8.672 -37.688 11.609 1 81.62 515 MET A N 1
ATOM 4004 C CA . MET A 1 515 ? 8.648 -36.906 12.852 1 81.62 515 MET A CA 1
ATOM 4005 C C . MET A 1 515 ? 10.062 -36.688 13.383 1 81.62 515 MET A C 1
ATOM 4007 O O . MET A 1 515 ? 10.961 -37.5 13.133 1 81.62 515 MET A O 1
ATOM 4011 N N . ALA A 1 516 ? 10.352 -35.688 13.961 1 62.47 516 ALA A N 1
ATOM 4012 C CA . ALA A 1 516 ? 11.641 -35.312 14.531 1 62.47 516 ALA A CA 1
ATOM 4013 C C . ALA A 1 516 ? 12.086 -36.344 15.578 1 62.47 516 ALA A C 1
ATOM 4015 O O . ALA A 1 516 ? 11.258 -37 16.203 1 62.47 516 ALA A O 1
ATOM 4016 N N . MET B 1 1 ? 92.562 26.328 -24.516 1 17.2 1 MET B N 1
ATOM 4017 C CA . MET B 1 1 ? 92.312 27.766 -24.641 1 17.2 1 MET B CA 1
ATOM 4018 C C . MET B 1 1 ? 90.812 28.078 -24.484 1 17.2 1 MET B C 1
ATOM 4020 O O . MET B 1 1 ? 89.938 27.188 -24.609 1 17.2 1 MET B O 1
ATOM 4024 N N . ARG B 1 2 ? 90.438 29.359 -24.938 1 16.2 2 ARG B N 1
ATOM 4025 C CA . ARG B 1 2 ? 89.625 30.562 -24.891 1 16.2 2 ARG B CA 1
ATOM 4026 C C . ARG B 1 2 ? 88.188 30.297 -25.406 1 16.2 2 ARG B C 1
ATOM 4028 O O . ARG B 1 2 ? 87.25 30.625 -24.75 1 16.2 2 ARG B O 1
ATOM 4035 N N . THR B 1 3 ? 88.062 30.688 -26.688 1 17.8 3 THR B N 1
ATOM 4036 C CA . THR B 1 3 ? 87 31.703 -26.906 1 17.8 3 THR B CA 1
ATOM 4037 C C . THR B 1 3 ? 85.625 31.125 -26.688 1 17.8 3 THR B C 1
ATOM 4039 O O . THR B 1 3 ? 85.438 29.906 -26.719 1 17.8 3 THR B O 1
ATOM 4042 N N . THR B 1 4 ? 84.625 31.75 -27.031 1 16.23 4 THR B N 1
ATOM 4043 C CA . THR B 1 4 ? 83.562 32.781 -26.781 1 16.23 4 THR B CA 1
ATOM 4044 C C . THR B 1 4 ? 82.188 32.219 -26.984 1 16.23 4 THR B C 1
ATOM 4046 O O . THR B 1 4 ? 81.375 32.219 -26.062 1 16.23 4 THR B O 1
ATOM 4049 N N . ARG B 1 5 ? 81.438 32.906 -27.828 1 15.83 5 ARG B N 1
ATOM 4050 C CA . ARG B 1 5 ? 80.188 33.656 -27.719 1 15.83 5 ARG B CA 1
ATOM 4051 C C . ARG B 1 5 ? 78.938 32.719 -27.812 1 15.83 5 ARG B C 1
ATOM 4053 O O . ARG B 1 5 ? 78.062 32.781 -27 1 15.83 5 ARG B O 1
ATOM 4060 N N . ARG B 1 6 ? 78.5 32.594 -29.109 1 17.61 6 ARG B N 1
ATOM 4061 C CA . ARG B 1 6 ? 77.188 33.125 -29.484 1 17.61 6 ARG B CA 1
ATOM 4062 C C . ARG B 1 6 ? 76.062 32.188 -29.031 1 17.61 6 ARG B C 1
ATOM 4064 O O . ARG B 1 6 ? 76.125 30.969 -29.203 1 17.61 6 ARG B O 1
ATOM 4071 N N . GLN B 1 7 ? 75.125 32.656 -28.344 1 18.3 7 GLN B N 1
ATOM 4072 C CA . GLN B 1 7 ? 74.062 32.5 -27.359 1 18.3 7 GLN B CA 1
ATOM 4073 C C . GLN B 1 7 ? 72.938 31.547 -27.844 1 18.3 7 GLN B C 1
ATOM 4075 O O . GLN B 1 7 ? 72.938 31.141 -29 1 18.3 7 GLN B O 1
ATOM 4080 N N . PHE B 1 8 ? 71.625 32 -27.828 1 18.78 8 PHE B N 1
ATOM 4081 C CA . PHE B 1 8 ? 70.312 31.844 -27.25 1 18.78 8 PHE B CA 1
ATOM 4082 C C . PHE B 1 8 ? 69.438 31.062 -28.188 1 18.78 8 PHE B C 1
ATOM 4084 O O . PHE B 1 8 ? 69.438 31.266 -29.406 1 18.78 8 PHE B O 1
ATOM 4091 N N . LEU B 1 9 ? 68.625 29.969 -27.625 1 19.73 9 LEU B N 1
ATOM 4092 C CA . LEU B 1 9 ? 67.75 28.797 -27.781 1 19.73 9 LEU B CA 1
ATOM 4093 C C . LEU B 1 9 ? 66.438 29.188 -28.438 1 19.73 9 LEU B C 1
ATOM 4095 O O . LEU B 1 9 ? 65.625 29.922 -27.844 1 19.73 9 LEU B O 1
ATOM 4099 N N . GLY B 1 10 ? 66.562 29.734 -29.672 1 19.59 10 GLY B N 1
ATOM 4100 C CA . GLY B 1 10 ? 65.438 30.219 -30.438 1 19.59 10 GLY B CA 1
ATOM 4101 C C . GLY B 1 10 ? 64.25 29.234 -30.453 1 19.59 10 GLY B C 1
ATOM 4102 O O . GLY B 1 10 ? 64.375 28.125 -30.984 1 19.59 10 GLY B O 1
ATOM 4103 N N . LEU B 1 11 ? 63.375 29.266 -29.344 1 20.5 11 LEU B N 1
ATOM 4104 C CA . LEU B 1 11 ? 62.219 28.531 -28.906 1 20.5 11 LEU B CA 1
ATOM 4105 C C . LEU B 1 11 ? 61.156 28.5 -30 1 20.5 11 LEU B C 1
ATOM 4107 O O . LEU B 1 11 ? 60.5 29.516 -30.281 1 20.5 11 LEU B O 1
ATOM 4111 N N . GLY B 1 12 ? 61.5 28.219 -31.188 1 19.91 12 GLY B N 1
ATOM 4112 C CA . GLY B 1 12 ? 60.438 28.234 -32.219 1 19.91 12 GLY B CA 1
ATOM 4113 C C . GLY B 1 12 ? 59.188 27.469 -31.797 1 19.91 12 GLY B C 1
ATOM 4114 O O . GLY B 1 12 ? 59.281 26.375 -31.234 1 19.91 12 GLY B O 1
ATOM 4115 N N . LEU B 1 13 ? 58.156 28.266 -31.312 1 19.91 13 LEU B N 1
ATOM 4116 C CA . LEU B 1 13 ? 56.781 27.938 -30.922 1 19.91 13 LEU B CA 1
ATOM 4117 C C . LEU B 1 13 ? 56.156 26.984 -31.922 1 19.91 13 LEU B C 1
ATOM 4119 O O . LEU B 1 13 ? 56 27.312 -33.094 1 19.91 13 LEU B O 1
ATOM 4123 N N . LYS B 1 14 ? 56.281 25.641 -31.688 1 19.75 14 LYS B N 1
ATOM 4124 C CA . LYS B 1 14 ? 55.625 24.453 -32.25 1 19.75 14 LYS B CA 1
ATOM 4125 C C . LYS B 1 14 ? 54.156 24.688 -32.562 1 19.75 14 LYS B C 1
ATOM 4127 O O . LYS B 1 14 ? 53.531 25.562 -31.953 1 19.75 14 LYS B O 1
ATOM 4132 N N . ALA B 1 15 ? 53.594 23.766 -33.406 1 21.59 15 ALA B N 1
ATOM 4133 C CA . ALA B 1 15 ? 52.5 23.312 -34.25 1 21.59 15 ALA B CA 1
ATOM 4134 C C . ALA B 1 15 ? 51.219 23.172 -33.438 1 21.59 15 ALA B C 1
ATOM 4136 O O . ALA B 1 15 ? 51.188 22.516 -32.406 1 21.59 15 ALA B O 1
ATOM 4137 N N . GLY B 1 16 ? 50.344 24.141 -33.5 1 21.27 16 GLY B N 1
ATOM 4138 C CA . GLY B 1 16 ? 48.969 24.266 -33.062 1 21.27 16 GLY B CA 1
ATOM 4139 C C . GLY B 1 16 ? 48.125 23.031 -33.344 1 21.27 16 GLY B C 1
ATOM 4140 O O . GLY B 1 16 ? 47.812 22.734 -34.5 1 21.27 16 GLY B O 1
ATOM 4141 N N . ALA B 1 17 ? 48.438 21.844 -32.719 1 24.44 17 ALA B N 1
ATOM 4142 C CA . ALA B 1 17 ? 47.594 20.656 -32.906 1 24.44 17 ALA B CA 1
ATOM 4143 C C . ALA B 1 17 ? 46.125 21 -32.781 1 24.44 17 ALA B C 1
ATOM 4145 O O . ALA B 1 17 ? 45.719 21.75 -31.875 1 24.44 17 ALA B O 1
ATOM 4146 N N . GLY B 1 18 ? 45.406 20.984 -33.844 1 24.39 18 GLY B N 1
ATOM 4147 C CA . GLY B 1 18 ? 43.969 21.031 -34.062 1 24.39 18 GLY B CA 1
ATOM 4148 C C . GLY B 1 18 ? 43.188 20.234 -33.062 1 24.39 18 GLY B C 1
ATOM 4149 O O . GLY B 1 18 ? 43.531 19.078 -32.75 1 24.39 18 GLY B O 1
ATOM 4150 N N . LEU B 1 19 ? 42.656 20.844 -32.031 1 27.02 19 LEU B N 1
ATOM 4151 C CA . LEU B 1 19 ? 41.625 20.359 -31.109 1 27.02 19 LEU B CA 1
ATOM 4152 C C . LEU B 1 19 ? 40.531 19.594 -31.875 1 27.02 19 LEU B C 1
ATOM 4154 O O . LEU B 1 19 ? 39.781 20.188 -32.625 1 27.02 19 LEU B O 1
ATOM 4158 N N . GLY B 1 20 ? 40.875 18.453 -32.469 1 28.12 20 GLY B N 1
ATOM 4159 C CA . GLY B 1 20 ? 39.781 17.641 -33 1 28.12 20 GLY B CA 1
ATOM 4160 C C . GLY B 1 20 ? 38.625 17.516 -32.031 1 28.12 20 GLY B C 1
ATOM 4161 O O . GLY B 1 20 ? 38.812 17.375 -30.828 1 28.12 20 GLY B O 1
ATOM 4162 N N . LEU B 1 21 ? 37.562 18.188 -32.344 1 29.45 21 LEU B N 1
ATOM 4163 C CA . LEU B 1 21 ? 36.219 18.031 -31.797 1 29.45 21 LEU B CA 1
ATOM 4164 C C . LEU B 1 21 ? 35.906 16.562 -31.562 1 29.45 21 LEU B C 1
ATOM 4166 O O . LEU B 1 21 ? 35.844 15.773 -32.531 1 29.45 21 LEU B O 1
ATOM 4170 N N . LEU B 1 22 ? 36.469 15.977 -30.578 1 30.06 22 LEU B N 1
ATOM 4171 C CA . LEU B 1 22 ? 35.938 14.672 -30.188 1 30.06 22 LEU B CA 1
ATOM 4172 C C . LEU B 1 22 ? 34.406 14.672 -30.234 1 30.06 22 LEU B C 1
ATOM 4174 O O . LEU B 1 22 ? 33.781 15.398 -29.484 1 30.06 22 LEU B O 1
ATOM 4178 N N . SER B 1 23 ? 33.938 14.547 -31.453 1 32.25 23 SER B N 1
ATOM 4179 C CA . SER B 1 23 ? 32.531 14.117 -31.609 1 32.25 23 SER B CA 1
ATOM 4180 C C . SER B 1 23 ? 32.188 12.977 -30.672 1 32.25 23 SER B C 1
ATOM 4182 O O . SER B 1 23 ? 32.812 11.906 -30.734 1 32.25 23 SER B O 1
ATOM 4184 N N . THR B 1 24 ? 31.984 13.336 -29.5 1 36.75 24 THR B N 1
ATOM 4185 C CA . THR B 1 24 ? 31.406 12.32 -28.609 1 36.75 24 THR B CA 1
ATOM 4186 C C . THR B 1 24 ? 30.469 11.406 -29.391 1 36.75 24 THR B C 1
ATOM 4188 O O . THR B 1 24 ? 29.625 11.883 -30.141 1 36.75 24 THR B O 1
ATOM 4191 N N . ALA B 1 25 ? 30.812 10.234 -29.656 1 39.59 25 ALA B N 1
ATOM 4192 C CA . ALA B 1 25 ? 30.156 9.195 -30.453 1 39.59 25 ALA B CA 1
ATOM 4193 C C . ALA B 1 25 ? 28.672 9.094 -30.125 1 39.59 25 ALA B C 1
ATOM 4195 O O . ALA B 1 25 ? 28.281 9.188 -28.953 1 39.59 25 ALA B O 1
ATOM 4196 N N . PRO B 1 26 ? 27.812 9.047 -31.125 1 41.78 26 PRO B N 1
ATOM 4197 C CA . PRO B 1 26 ? 26.359 8.906 -30.984 1 41.78 26 PRO B CA 1
ATOM 4198 C C . PRO B 1 26 ? 25.969 7.871 -29.938 1 41.78 26 PRO B C 1
ATOM 4200 O O . PRO B 1 26 ? 24.797 7.812 -29.547 1 41.78 26 PRO B O 1
ATOM 4203 N N . GLY B 1 27 ? 26.719 6.934 -29.625 1 38.84 27 GLY B N 1
ATOM 4204 C CA . GLY B 1 27 ? 26.391 5.895 -28.656 1 38.84 27 GLY B CA 1
ATOM 4205 C C . GLY B 1 27 ? 26.219 6.422 -27.25 1 38.84 27 GLY B C 1
ATOM 4206 O O . GLY B 1 27 ? 25.375 5.949 -26.5 1 38.84 27 GLY B O 1
ATOM 4207 N N . ILE B 1 28 ? 27.078 7.406 -26.859 1 41.34 28 ILE B N 1
ATOM 4208 C CA . ILE B 1 28 ? 27 7.984 -25.516 1 41.34 28 ILE B CA 1
ATOM 4209 C C . ILE B 1 28 ? 25.766 8.867 -25.406 1 41.34 28 ILE B C 1
ATOM 4211 O O . ILE B 1 28 ? 25.062 8.836 -24.375 1 41.34 28 ILE B O 1
ATOM 4215 N N . VAL B 1 29 ? 25.547 9.633 -26.516 1 43.78 29 VAL B N 1
ATOM 4216 C CA . VAL B 1 29 ? 24.375 10.508 -26.516 1 43.78 29 VAL B CA 1
ATOM 4217 C C . VAL B 1 29 ? 23.109 9.664 -26.453 1 43.78 29 VAL B C 1
ATOM 4219 O O . VAL B 1 29 ? 22.141 10.023 -25.766 1 43.78 29 VAL B O 1
ATOM 4222 N N . MET B 1 30 ? 22.969 8.594 -27.234 1 43.88 30 MET B N 1
ATOM 4223 C CA . MET B 1 30 ? 21.812 7.711 -27.234 1 43.88 30 MET B CA 1
ATOM 4224 C C . MET B 1 30 ? 21.609 7.066 -25.859 1 43.88 30 MET B C 1
ATOM 4226 O O . MET B 1 30 ? 20.469 6.852 -25.438 1 43.88 30 MET B O 1
ATOM 4230 N N . ALA B 1 31 ? 22.781 6.812 -25.219 1 51.28 31 ALA B N 1
ATOM 4231 C CA . ALA B 1 31 ? 22.75 6.246 -23.859 1 51.28 31 ALA B CA 1
ATOM 4232 C C . ALA B 1 31 ? 22.203 7.254 -22.859 1 51.28 31 ALA B C 1
ATOM 4234 O O . ALA B 1 31 ? 21.469 6.887 -21.938 1 51.28 31 ALA B O 1
ATOM 4235 N N . GLU B 1 32 ? 22.5 8.531 -23.062 1 60.09 32 GLU B N 1
ATOM 4236 C CA . GLU B 1 32 ? 22.094 9.562 -22.125 1 60.09 32 GLU B CA 1
ATOM 4237 C C . GLU B 1 32 ? 20.578 9.789 -22.172 1 60.09 32 GLU B C 1
ATOM 4239 O O . GLU B 1 32 ? 19.953 10.062 -21.156 1 60.09 32 GLU B O 1
ATOM 4244 N N . SER B 1 33 ? 19.984 9.508 -23.297 1 75.25 33 SER B N 1
ATOM 4245 C CA . SER B 1 33 ? 18.562 9.789 -23.484 1 75.25 33 SER B CA 1
ATOM 4246 C C . SER B 1 33 ? 17.703 8.711 -22.844 1 75.25 33 SER B C 1
ATOM 4248 O O . SER B 1 33 ? 16.531 8.938 -22.547 1 75.25 33 SER B O 1
ATOM 4250 N N . ARG B 1 34 ? 18.312 7.645 -22.391 1 84 34 ARG B N 1
ATOM 4251 C CA . ARG B 1 34 ? 17.516 6.539 -21.844 1 84 34 ARG B CA 1
ATOM 4252 C C . ARG B 1 34 ? 17.516 6.57 -20.328 1 84 34 ARG B C 1
ATOM 4254 O O . ARG B 1 34 ? 16.703 5.898 -19.688 1 84 34 ARG B O 1
ATOM 4261 N N . ARG B 1 35 ? 18.359 7.371 -19.797 1 94.06 35 ARG B N 1
ATOM 4262 C CA . ARG B 1 35 ? 18.484 7.406 -18.344 1 94.06 35 ARG B CA 1
ATOM 4263 C C . ARG B 1 35 ? 17.328 8.188 -17.719 1 94.06 35 ARG B C 1
ATOM 4265 O O . ARG B 1 35 ? 17.031 9.312 -18.125 1 94.06 35 ARG B O 1
ATOM 4272 N N . PRO B 1 36 ? 16.703 7.555 -16.75 1 98.06 36 PRO B N 1
ATOM 4273 C CA . PRO B 1 36 ? 15.719 8.336 -16 1 98.06 36 PRO B CA 1
ATOM 4274 C C . PRO B 1 36 ? 16.328 9.539 -15.289 1 98.06 36 PRO B C 1
ATOM 4276 O O . PRO B 1 36 ? 17.547 9.602 -15.117 1 98.06 36 PRO B O 1
ATOM 4279 N N . VAL B 1 37 ? 15.531 10.461 -15 1 98.19 37 VAL B N 1
ATOM 4280 C CA . VAL B 1 37 ? 15.93 11.648 -14.25 1 98.19 37 VAL B CA 1
ATOM 4281 C C . VAL B 1 37 ? 15.078 11.766 -12.984 1 98.19 37 VAL B C 1
ATOM 4283 O O . VAL B 1 37 ? 13.852 11.594 -13.039 1 98.19 37 VAL B O 1
ATOM 4286 N N . ILE B 1 38 ? 15.75 11.984 -11.898 1 98.25 38 ILE B N 1
ATOM 4287 C CA . ILE B 1 38 ? 15.023 12.336 -10.68 1 98.25 38 ILE B CA 1
ATOM 4288 C C . ILE B 1 38 ? 14.602 13.805 -10.734 1 98.25 38 ILE B C 1
ATOM 4290 O O . ILE B 1 38 ? 15.453 14.695 -10.75 1 98.25 38 ILE B O 1
ATOM 4294 N N . THR B 1 39 ? 13.32 13.984 -10.656 1 95.69 39 THR B N 1
ATOM 4295 C CA . THR B 1 39 ? 12.789 15.312 -10.953 1 95.69 39 THR B CA 1
ATOM 4296 C C . THR B 1 39 ? 12.461 16.062 -9.664 1 95.69 39 THR B C 1
ATOM 4298 O O . THR B 1 39 ? 12.406 17.297 -9.656 1 95.69 39 THR B O 1
ATOM 4301 N N . SER B 1 40 ? 12.281 15.375 -8.555 1 97.88 40 SER B N 1
ATOM 4302 C CA . SER B 1 40 ? 11.641 15.992 -7.398 1 97.88 40 SER B CA 1
ATOM 4303 C C . SER B 1 40 ? 12.461 15.773 -6.133 1 97.88 40 SER B C 1
ATOM 4305 O O . SER B 1 40 ? 11.945 15.922 -5.02 1 97.88 40 SER B O 1
ATOM 4307 N N . GLY B 1 41 ? 13.703 15.352 -6.328 1 98.69 41 GLY B N 1
ATOM 4308 C CA . GLY B 1 41 ? 14.547 15.102 -5.172 1 98.69 41 GLY B CA 1
ATOM 4309 C C . GLY B 1 41 ? 14.164 13.844 -4.414 1 98.69 41 GLY B C 1
ATOM 4310 O O . GLY B 1 41 ? 13.711 12.867 -5.012 1 98.69 41 GLY B O 1
ATOM 4311 N N . VAL B 1 42 ? 14.562 13.828 -3.113 1 98.94 42 VAL B N 1
ATOM 4312 C CA . VAL B 1 42 ? 14.273 12.695 -2.234 1 98.94 42 VAL B CA 1
ATOM 4313 C C . VAL B 1 42 ? 13.695 13.195 -0.915 1 98.94 42 VAL B C 1
ATOM 4315 O O . VAL B 1 42 ? 13.836 14.375 -0.575 1 98.94 42 VAL B O 1
ATOM 4318 N N . MET B 1 43 ? 12.984 12.344 -0.265 1 98.88 43 MET B N 1
ATOM 4319 C CA . MET B 1 43 ? 12.461 12.586 1.075 1 98.88 43 MET B CA 1
ATOM 4320 C C . MET B 1 43 ? 12.617 11.344 1.953 1 98.88 43 MET B C 1
ATOM 4322 O O . MET B 1 43 ? 12.664 10.227 1.447 1 98.88 43 MET B O 1
ATOM 4326 N N . SER B 1 44 ? 12.766 11.586 3.191 1 98.69 44 SER B N 1
ATOM 4327 C CA . SER B 1 44 ? 12.57 10.57 4.215 1 98.69 44 SER B CA 1
ATOM 4328 C C . SER B 1 44 ? 11.484 10.977 5.203 1 98.69 44 SER B C 1
ATOM 4330 O O . SER B 1 44 ? 11.164 12.156 5.328 1 98.69 44 SER B O 1
ATOM 4332 N N . GLY B 1 45 ? 10.852 9.992 5.812 1 98.19 45 GLY B N 1
ATOM 4333 C CA . GLY B 1 45 ? 9.797 10.297 6.77 1 98.19 45 GLY B CA 1
ATOM 4334 C C . GLY B 1 45 ? 9.273 9.07 7.488 1 98.19 45 GLY B C 1
ATOM 4335 O O . GLY B 1 45 ? 9.812 7.973 7.328 1 98.19 45 GLY B O 1
ATOM 4336 N N . ASP B 1 46 ? 8.32 9.32 8.391 1 97.75 46 ASP B N 1
ATOM 4337 C CA . ASP B 1 46 ? 7.691 8.289 9.203 1 97.75 46 ASP B CA 1
ATOM 4338 C C . ASP B 1 46 ? 8.734 7.414 9.891 1 97.75 46 ASP B C 1
ATOM 4340 O O . ASP B 1 46 ? 8.688 6.184 9.789 1 97.75 46 ASP B O 1
ATOM 4344 N N . LEU B 1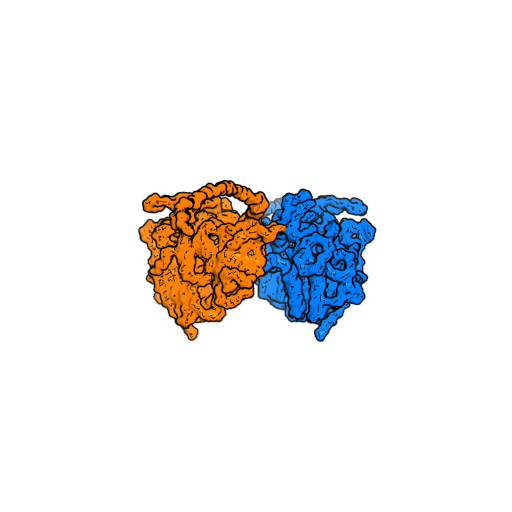 47 ? 9.562 8.07 10.555 1 95.69 47 LEU B N 1
ATOM 4345 C CA . LEU B 1 47 ? 10.633 7.383 11.266 1 95.69 47 LEU B CA 1
ATOM 4346 C C . LEU B 1 47 ? 10.078 6.543 12.414 1 95.69 47 LEU B C 1
ATOM 4348 O O . LEU B 1 47 ? 9.156 6.973 13.117 1 95.69 47 LEU B O 1
ATOM 4352 N N . LEU B 1 48 ? 10.57 5.383 12.492 1 92.12 48 LEU B N 1
ATOM 4353 C CA . LEU B 1 48 ? 10.438 4.551 13.688 1 92.12 48 LEU B CA 1
ATOM 4354 C C . LEU B 1 48 ? 11.805 4.195 14.258 1 92.12 48 LEU B C 1
ATOM 4356 O O . LEU B 1 48 ? 12.82 4.781 13.867 1 92.12 48 LEU B O 1
ATOM 4360 N N . THR B 1 49 ? 11.859 3.377 15.219 1 89.12 49 THR B N 1
ATOM 4361 C CA . THR B 1 49 ? 13.109 3.082 15.914 1 89.12 49 THR B CA 1
ATOM 4362 C C . THR B 1 49 ? 14.141 2.506 14.953 1 89.12 49 THR B C 1
ATOM 4364 O O . THR B 1 49 ? 15.336 2.807 15.062 1 89.12 49 THR B O 1
ATOM 4367 N N . ASN B 1 50 ? 13.695 1.719 14.016 1 92.06 50 ASN B N 1
ATOM 4368 C CA . ASN B 1 50 ? 14.68 1.027 13.188 1 92.06 50 ASN B CA 1
ATOM 4369 C C . ASN B 1 50 ? 14.266 1.019 11.719 1 92.06 50 ASN B C 1
ATOM 4371 O O . ASN B 1 50 ? 14.648 0.119 10.969 1 92.06 50 ASN B O 1
ATOM 4375 N N . ARG B 1 51 ? 13.445 1.983 11.352 1 94.62 51 ARG B N 1
ATOM 4376 C CA . ARG B 1 51 ? 13.016 2.016 9.953 1 94.62 51 ARG B CA 1
ATOM 4377 C C . ARG B 1 51 ? 12.609 3.424 9.539 1 94.62 51 ARG B C 1
ATOM 4379 O O . ARG B 1 51 ? 12.273 4.254 10.383 1 94.62 51 ARG B O 1
ATOM 4386 N N . ALA B 1 52 ? 12.633 3.645 8.273 1 96.88 52 ALA B N 1
ATOM 4387 C CA . ALA B 1 52 ? 12.32 4.949 7.695 1 96.88 52 ALA B CA 1
ATOM 4388 C C . ALA B 1 52 ? 11.758 4.809 6.285 1 96.88 52 ALA B C 1
ATOM 4390 O O . ALA B 1 52 ? 12.195 3.941 5.523 1 96.88 52 ALA B O 1
ATOM 4391 N N . MET B 1 53 ? 10.828 5.668 5.988 1 98.62 53 MET B N 1
ATOM 4392 C CA . MET B 1 53 ? 10.352 5.777 4.609 1 98.62 53 MET B CA 1
ATOM 4393 C C . MET B 1 53 ? 11.328 6.578 3.76 1 98.62 53 MET B C 1
ATOM 4395 O O . MET B 1 53 ? 11.828 7.613 4.195 1 98.62 53 MET B O 1
ATOM 4399 N N . ILE B 1 54 ? 11.594 6.109 2.574 1 98.88 54 ILE B N 1
ATOM 4400 C CA . ILE B 1 54 ? 12.344 6.852 1.568 1 98.88 54 ILE B CA 1
ATOM 4401 C C . ILE B 1 54 ? 11.477 7.055 0.326 1 98.88 54 ILE B C 1
ATOM 4403 O O . ILE B 1 54 ? 10.852 6.113 -0.161 1 98.88 54 ILE B O 1
ATOM 4407 N N . TRP B 1 55 ? 11.43 8.266 -0.143 1 98.94 55 TRP B N 1
ATOM 4408 C CA . TRP B 1 55 ? 10.555 8.664 -1.242 1 98.94 55 TRP B CA 1
ATOM 4409 C C . TRP B 1 55 ? 11.352 9.352 -2.348 1 98.94 55 TRP B C 1
ATOM 4411 O O . TRP B 1 55 ? 12.312 10.078 -2.07 1 98.94 55 TRP B O 1
ATOM 4421 N N . SER B 1 56 ? 10.977 9.117 -3.627 1 98.94 56 SER B N 1
ATOM 4422 C CA . SER B 1 56 ? 11.461 9.906 -4.754 1 98.94 56 SER B CA 1
ATOM 4423 C C . SER B 1 56 ? 10.492 9.828 -5.938 1 98.94 56 SER B C 1
ATOM 4425 O O . SER B 1 56 ? 9.391 9.289 -5.812 1 98.94 56 SER B O 1
ATOM 4427 N N . ARG B 1 57 ? 10.859 10.547 -7.004 1 98.81 57 ARG B N 1
ATOM 4428 C CA . ARG B 1 57 ? 10.031 10.625 -8.203 1 98.81 57 ARG B CA 1
ATOM 4429 C C . ARG B 1 57 ? 10.883 10.695 -9.461 1 98.81 57 ARG B C 1
ATOM 4431 O O . ARG B 1 57 ? 11.906 11.383 -9.484 1 98.81 57 ARG B O 1
ATOM 4438 N N . ALA B 1 58 ? 10.461 9.961 -10.453 1 98.5 58 ALA B N 1
ATOM 4439 C CA . ALA B 1 58 ? 11.203 9.906 -11.711 1 98.5 58 ALA B CA 1
ATOM 4440 C C . ALA B 1 58 ? 10.398 10.531 -12.852 1 98.5 58 ALA B C 1
ATOM 4442 O O . ALA B 1 58 ? 9.195 10.781 -12.703 1 98.5 58 ALA B O 1
ATOM 4443 N N . ASP B 1 59 ? 11.031 10.781 -13.984 1 98.06 59 ASP B N 1
ATOM 4444 C CA . ASP B 1 59 ? 10.391 11.453 -15.117 1 98.06 59 ASP B CA 1
ATOM 4445 C C . ASP B 1 59 ? 9.734 10.438 -16.047 1 98.06 59 ASP B C 1
ATOM 4447 O O . ASP B 1 59 ? 8.984 10.805 -16.953 1 98.06 59 ASP B O 1
ATOM 4451 N N . ARG B 1 60 ? 10.039 9.148 -15.797 1 97.62 60 ARG B N 1
ATOM 4452 C CA . ARG B 1 60 ? 9.531 8.078 -16.656 1 97.62 60 ARG B CA 1
ATOM 4453 C C . ARG B 1 60 ? 9.477 6.754 -15.891 1 97.62 60 ARG B C 1
ATOM 4455 O O . ARG B 1 60 ? 10.039 6.633 -14.797 1 97.62 60 ARG B O 1
ATOM 4462 N N . PRO B 1 61 ? 8.734 5.805 -16.406 1 98.06 61 PRO B N 1
ATOM 4463 C CA . PRO B 1 61 ? 8.711 4.5 -15.734 1 98.06 61 PRO B CA 1
ATOM 4464 C C . PRO B 1 61 ? 10.117 3.951 -15.484 1 98.06 61 PRO B C 1
ATOM 4466 O O . PRO B 1 61 ? 10.938 3.885 -16.406 1 98.06 61 PRO B O 1
ATOM 4469 N N . SER B 1 62 ? 10.398 3.627 -14.25 1 98.44 62 SER B N 1
ATOM 4470 C CA . SER B 1 62 ? 11.75 3.246 -13.844 1 98.44 62 SER B CA 1
ATOM 4471 C C . SER B 1 62 ? 11.734 2.5 -12.516 1 98.44 62 SER B C 1
ATOM 4473 O O . SER B 1 62 ? 10.758 2.564 -11.766 1 98.44 62 SER B O 1
ATOM 4475 N N . GLN B 1 63 ? 12.797 1.775 -12.297 1 98.38 63 GLN B N 1
ATOM 4476 C CA . GLN B 1 63 ? 12.977 1.014 -11.062 1 98.38 63 GLN B CA 1
ATOM 4477 C C . GLN B 1 63 ? 13.727 1.83 -10.016 1 98.38 63 GLN B C 1
ATOM 4479 O O . GLN B 1 63 ? 14.859 2.268 -10.258 1 98.38 63 GLN B O 1
ATOM 4484 N N . MET B 1 64 ? 13.141 1.983 -8.844 1 98.81 64 MET B N 1
ATOM 4485 C CA . MET B 1 64 ? 13.805 2.68 -7.75 1 98.81 64 MET B CA 1
ATOM 4486 C C . MET B 1 64 ? 14.938 1.835 -7.184 1 98.81 64 MET B C 1
ATOM 4488 O O . MET B 1 64 ? 14.773 0.635 -6.953 1 98.81 64 MET B O 1
ATOM 4492 N N . LEU B 1 65 ? 16.031 2.441 -7.023 1 98.69 65 LEU B N 1
ATOM 4493 C CA . LEU B 1 65 ? 17.188 1.87 -6.352 1 98.69 65 LEU B CA 1
ATOM 4494 C C . LEU B 1 65 ? 17.594 2.717 -5.148 1 98.69 65 LEU B C 1
ATOM 4496 O O . LEU B 1 65 ? 17.672 3.943 -5.246 1 98.69 65 LEU B O 1
ATOM 4500 N N . VAL B 1 66 ? 17.797 2.055 -3.984 1 98.75 66 VAL B N 1
ATOM 4501 C CA . VAL B 1 66 ? 18.141 2.777 -2.762 1 98.75 66 VAL B CA 1
ATOM 4502 C C . VAL B 1 66 ? 19.422 2.193 -2.152 1 98.75 66 VAL B C 1
ATOM 4504 O O . VAL B 1 66 ? 19.578 0.973 -2.1 1 98.75 66 VAL B O 1
ATOM 4507 N N . GLU B 1 67 ? 20.312 3.027 -1.805 1 98.44 67 GLU B N 1
ATOM 4508 C CA . GLU B 1 67 ? 21.453 2.66 -0.982 1 98.44 67 GLU B CA 1
ATOM 4509 C C . GLU B 1 67 ? 21.438 3.41 0.346 1 98.44 67 GLU B C 1
ATOM 4511 O O . GLU B 1 67 ? 21.078 4.586 0.398 1 98.44 67 GLU B O 1
ATOM 4516 N N . ILE B 1 68 ? 21.812 2.748 1.391 1 97.38 68 ILE B N 1
ATOM 4517 C CA . ILE B 1 68 ? 21.859 3.363 2.713 1 97.38 68 ILE B CA 1
ATOM 4518 C C . ILE B 1 68 ? 23.156 2.977 3.418 1 97.38 68 ILE B C 1
ATOM 4520 O O . ILE B 1 68 ? 23.594 1.827 3.334 1 97.38 68 ILE B O 1
ATOM 4524 N N . ALA B 1 69 ? 23.766 3.916 4.02 1 95.88 69 ALA B N 1
ATOM 4525 C CA . ALA B 1 69 ? 25.031 3.707 4.727 1 95.88 69 ALA B CA 1
ATOM 4526 C C . ALA B 1 69 ? 25.094 4.547 5.996 1 95.88 69 ALA B C 1
ATOM 4528 O O . ALA B 1 69 ? 24.328 5.504 6.156 1 95.88 69 ALA B O 1
ATOM 4529 N N . ASP B 1 70 ? 26.031 4.164 6.867 1 93.88 70 ASP B N 1
ATOM 4530 C CA . ASP B 1 70 ? 26.25 4.926 8.094 1 93.88 70 ASP B CA 1
ATOM 4531 C C . ASP B 1 70 ? 27.375 5.945 7.906 1 93.88 70 ASP B C 1
ATOM 4533 O O . ASP B 1 70 ? 27.922 6.453 8.883 1 93.88 70 ASP B O 1
ATOM 4537 N N . ASN B 1 71 ? 27.781 6.078 6.625 1 94.5 71 ASN B N 1
ATOM 4538 C CA . ASN B 1 71 ? 28.828 7.047 6.293 1 94.5 71 ASN B CA 1
ATOM 4539 C C . ASN B 1 71 ? 28.531 7.766 4.98 1 94.5 71 ASN B C 1
ATOM 4541 O O . ASN B 1 71 ? 27.828 7.23 4.117 1 94.5 71 ASN B O 1
ATOM 4545 N N . ALA B 1 72 ? 29.109 8.891 4.809 1 95.31 72 ALA B N 1
ATOM 4546 C CA . ALA B 1 72 ? 28.781 9.758 3.676 1 95.31 72 ALA B CA 1
ATOM 4547 C C . ALA B 1 72 ? 29.438 9.242 2.393 1 95.31 72 ALA B C 1
ATOM 4549 O O . ALA B 1 72 ? 29.031 9.617 1.291 1 95.31 72 ALA B O 1
ATOM 4550 N N . GLU B 1 73 ? 30.422 8.375 2.543 1 96.88 73 GLU B N 1
ATOM 4551 C CA . GLU B 1 73 ? 31.125 7.844 1.38 1 96.88 73 GLU B CA 1
ATOM 4552 C C . GLU B 1 73 ? 30.406 6.605 0.83 1 96.88 73 GLU B C 1
ATOM 4554 O O . GLU B 1 73 ? 30.766 6.105 -0.241 1 96.88 73 GLU B O 1
ATOM 4559 N N . PHE B 1 74 ? 29.422 6.164 1.566 1 97.25 74 PHE B N 1
ATOM 4560 C CA . PHE B 1 74 ? 28.609 5.008 1.19 1 97.25 74 PHE B CA 1
ATOM 4561 C C . PHE B 1 74 ? 29.469 3.752 1.118 1 97.25 74 PHE B C 1
ATOM 4563 O O . PHE B 1 74 ? 29.234 2.881 0.279 1 97.25 74 PHE B O 1
ATOM 4570 N N . HIS B 1 75 ? 30.469 3.719 1.934 1 96.5 75 HIS B N 1
ATOM 4571 C CA . HIS B 1 75 ? 31.219 2.475 2.082 1 96.5 75 HIS B CA 1
ATOM 4572 C C . HIS B 1 75 ? 30.344 1.383 2.697 1 96.5 75 HIS B C 1
ATOM 4574 O O . HIS B 1 75 ? 29.703 1.604 3.723 1 96.5 75 HIS B O 1
ATOM 4580 N N . ASN B 1 76 ? 30.359 0.238 2.082 1 95.44 76 ASN B N 1
ATOM 4581 C CA . ASN B 1 76 ? 29.609 -0.923 2.529 1 95.44 76 ASN B CA 1
ATOM 4582 C C . ASN B 1 76 ? 28.109 -0.624 2.584 1 95.44 76 ASN B C 1
ATOM 4584 O O . ASN B 1 76 ? 27.406 -1.076 3.496 1 95.44 76 ASN B O 1
ATOM 4588 N N . ALA B 1 77 ? 27.672 0.177 1.724 1 97 77 ALA B N 1
ATOM 4589 C CA . ALA B 1 77 ? 26.266 0.552 1.678 1 97 77 ALA B CA 1
ATOM 4590 C C . ALA B 1 77 ? 25.391 -0.662 1.404 1 97 77 ALA B C 1
ATOM 4592 O O . ALA B 1 77 ? 25.734 -1.525 0.598 1 97 77 ALA B O 1
ATOM 4593 N N . ARG B 1 78 ? 24.312 -0.725 2.154 1 96.81 78 ARG B N 1
ATOM 4594 C CA . ARG B 1 78 ? 23.25 -1.684 1.829 1 96.81 78 ARG B CA 1
ATOM 4595 C C . ARG B 1 78 ? 22.516 -1.271 0.563 1 96.81 78 ARG B C 1
ATOM 4597 O O . ARG B 1 78 ? 22.109 -0.114 0.423 1 96.81 78 ARG B O 1
ATOM 4604 N N . GLN B 1 79 ? 22.328 -2.197 -0.332 1 97.12 79 GLN B N 1
ATOM 4605 C CA . GLN B 1 79 ? 21.609 -1.931 -1.578 1 97.12 79 GLN B CA 1
ATOM 4606 C C . GLN B 1 79 ? 20.203 -2.518 -1.545 1 97.12 79 GLN B C 1
ATOM 4608 O O . GLN B 1 79 ? 20.016 -3.674 -1.165 1 97.12 79 GLN B O 1
ATOM 4613 N N . LEU B 1 80 ? 19.266 -1.696 -1.914 1 97.75 80 LEU B N 1
ATOM 4614 C CA . LEU B 1 80 ? 17.875 -2.123 -1.924 1 97.75 80 LEU B CA 1
ATOM 4615 C C . LEU B 1 80 ? 17.203 -1.766 -3.246 1 97.75 80 LEU B C 1
ATOM 4617 O O . LEU B 1 80 ? 17.547 -0.761 -3.871 1 97.75 80 LEU B O 1
ATOM 4621 N N . THR B 1 81 ? 16.266 -2.578 -3.664 1 97.25 81 THR B N 1
ATOM 4622 C CA . THR B 1 81 ? 15.398 -2.291 -4.801 1 97.25 81 THR B CA 1
ATOM 4623 C C . THR B 1 81 ? 13.992 -1.926 -4.332 1 97.25 81 THR B C 1
ATOM 4625 O O . THR B 1 81 ? 13.352 -2.695 -3.609 1 97.25 81 THR B O 1
ATOM 4628 N N . GLY B 1 82 ? 13.586 -0.73 -4.684 1 98.06 82 GLY B N 1
ATOM 4629 C CA . GLY B 1 82 ? 12.242 -0.273 -4.348 1 98.06 82 GLY B CA 1
ATOM 4630 C C . GLY B 1 82 ? 11.234 -0.524 -5.453 1 98.06 82 GLY B C 1
ATOM 4631 O O . GLY B 1 82 ? 11.539 -1.208 -6.434 1 98.06 82 GLY B O 1
ATOM 4632 N N . PRO B 1 83 ? 10.047 -0.012 -5.312 1 98.25 83 PRO B N 1
ATOM 4633 C CA . PRO B 1 83 ? 9 -0.202 -6.32 1 98.25 83 PRO B CA 1
ATOM 4634 C C . PRO B 1 83 ? 9.281 0.561 -7.613 1 98.25 83 PRO B C 1
ATOM 4636 O O . PRO B 1 83 ? 10.086 1.501 -7.617 1 98.25 83 PRO B O 1
ATOM 4639 N N . THR B 1 84 ? 8.609 0.183 -8.609 1 98.38 84 THR B N 1
ATOM 4640 C CA . THR B 1 84 ? 8.672 0.895 -9.883 1 98.38 84 THR B CA 1
ATOM 4641 C C . THR B 1 84 ? 7.848 2.176 -9.828 1 98.38 84 THR B C 1
ATOM 4643 O O . THR B 1 84 ? 6.75 2.191 -9.266 1 98.38 84 THR B O 1
ATOM 4646 N N . ALA B 1 85 ? 8.422 3.178 -10.328 1 98.56 85 ALA B N 1
ATOM 4647 C CA . ALA B 1 85 ? 7.652 4.387 -10.602 1 98.56 85 ALA B CA 1
ATOM 4648 C C . ALA B 1 85 ? 6.891 4.266 -11.914 1 98.56 85 ALA B C 1
ATOM 4650 O O . ALA B 1 85 ? 7.48 3.967 -12.961 1 98.56 85 ALA B O 1
ATOM 4651 N N . LEU B 1 86 ? 5.602 4.469 -11.852 1 98.31 86 LEU B N 1
ATOM 4652 C CA . LEU B 1 86 ? 4.734 4.391 -13.023 1 98.31 86 LEU B CA 1
ATOM 4653 C C . LEU B 1 86 ? 3.799 5.594 -13.086 1 98.31 86 LEU B C 1
ATOM 4655 O O . LEU B 1 86 ? 3.621 6.301 -12.086 1 98.31 86 LEU B O 1
ATOM 4659 N N . PRO B 1 87 ? 3.199 5.832 -14.273 1 97.75 87 PRO B N 1
ATOM 4660 C CA . PRO B 1 87 ? 2.209 6.91 -14.352 1 97.75 87 PRO B CA 1
ATOM 4661 C C . PRO B 1 87 ? 1.054 6.723 -13.375 1 97.75 87 PRO B C 1
ATOM 4663 O O . PRO B 1 87 ? 0.522 7.703 -12.844 1 97.75 87 PRO B O 1
ATOM 4666 N N . SER B 1 88 ? 0.7 5.539 -13.031 1 96.88 88 SER B N 1
ATOM 4667 C CA . SER B 1 88 ? -0.438 5.242 -12.172 1 96.88 88 SER B CA 1
ATOM 4668 C C . SER B 1 88 ? -0.17 5.672 -10.727 1 96.88 88 SER B C 1
ATOM 4670 O O . SER B 1 88 ? -1.101 5.809 -9.938 1 96.88 88 SER B O 1
ATOM 4672 N N . THR B 1 89 ? 1.061 5.93 -10.367 1 97.25 89 THR B N 1
ATOM 4673 C CA . THR B 1 89 ? 1.424 6.398 -9.039 1 97.25 89 THR B CA 1
ATOM 4674 C C . THR B 1 89 ? 1.985 7.816 -9.094 1 97.25 89 THR B C 1
ATOM 4676 O O . THR B 1 89 ? 2.756 8.227 -8.227 1 97.25 89 THR B O 1
ATOM 4679 N N . GLY B 1 90 ? 1.777 8.469 -10.164 1 98 90 GLY B N 1
ATOM 4680 C CA . GLY B 1 90 ? 2.326 9.805 -10.336 1 98 90 GLY B CA 1
ATOM 4681 C C . GLY B 1 90 ? 3.836 9.812 -10.484 1 98 90 GLY B C 1
ATOM 4682 O O . GLY B 1 90 ? 4.492 10.797 -10.133 1 98 90 GLY B O 1
ATOM 4683 N N . MET B 1 91 ? 4.387 8.703 -10.875 1 98.56 91 MET B N 1
ATOM 4684 C CA . MET B 1 91 ? 5.816 8.516 -11.094 1 98.56 91 MET B CA 1
ATOM 4685 C C . MET B 1 91 ? 6.582 8.531 -9.773 1 98.56 91 MET B C 1
ATOM 4687 O O . MET B 1 91 ? 7.801 8.711 -9.758 1 98.56 91 MET B O 1
ATOM 4691 N N . THR B 1 92 ? 5.84 8.398 -8.664 1 98.75 92 THR B N 1
ATOM 4692 C CA . THR B 1 92 ? 6.473 8.359 -7.352 1 98.75 92 THR B CA 1
ATOM 4693 C C . THR B 1 92 ? 6.793 6.926 -6.945 1 98.75 92 THR B C 1
ATOM 4695 O O . THR B 1 92 ? 6.168 5.984 -7.434 1 98.75 92 THR B O 1
ATOM 4698 N N . SER B 1 93 ? 7.766 6.789 -6.176 1 98.69 93 SER B N 1
ATOM 4699 C CA . SER B 1 93 ? 8.133 5.531 -5.535 1 98.69 93 SER B CA 1
ATOM 4700 C C . SER B 1 93 ? 8.57 5.754 -4.09 1 98.69 93 SER B C 1
ATOM 4702 O O . SER B 1 93 ? 9.219 6.754 -3.779 1 98.69 93 SER B O 1
ATOM 4704 N N . LYS B 1 94 ? 8.141 4.871 -3.234 1 98.25 94 LYS B N 1
ATOM 4705 C CA . LYS B 1 94 ? 8.57 4.949 -1.84 1 98.25 94 LYS B CA 1
ATOM 4706 C C . LYS B 1 94 ? 8.797 3.557 -1.259 1 98.25 94 LYS B C 1
ATOM 4708 O O . LYS B 1 94 ? 8.133 2.596 -1.652 1 98.25 94 LYS B O 1
ATOM 4713 N N . LEU B 1 95 ? 9.711 3.498 -0.363 1 98.88 95 LEU B N 1
ATOM 4714 C CA . LEU B 1 95 ? 10.133 2.24 0.244 1 98.88 95 LEU B CA 1
ATOM 4715 C C . LEU B 1 95 ? 10.32 2.398 1.749 1 98.88 95 LEU B C 1
ATOM 4717 O O . LEU B 1 95 ? 10.922 3.377 2.205 1 98.88 95 LEU B O 1
ATOM 4721 N N . ASP B 1 96 ? 9.68 1.512 2.504 1 98.81 96 ASP B N 1
ATOM 4722 C CA . ASP B 1 96 ? 9.969 1.407 3.932 1 98.81 96 ASP B CA 1
ATOM 4723 C C . ASP B 1 96 ? 11.258 0.625 4.18 1 98.81 96 ASP B C 1
ATOM 4725 O O . ASP B 1 96 ? 11.289 -0.594 3.998 1 98.81 96 ASP B O 1
ATOM 4729 N N . VAL B 1 97 ? 12.281 1.292 4.48 1 98.19 97 VAL B N 1
ATOM 4730 C CA . VAL B 1 97 ? 13.562 0.648 4.727 1 98.19 97 VAL B CA 1
ATOM 4731 C C . VAL B 1 97 ? 13.641 0.182 6.18 1 98.19 97 VAL B C 1
ATOM 4733 O O . VAL B 1 97 ? 13.609 1 7.102 1 98.19 97 VAL B O 1
ATOM 4736 N N . THR B 1 98 ? 13.781 -1.087 6.398 1 96.75 98 THR B N 1
ATOM 4737 C CA . THR B 1 98 ? 13.75 -1.697 7.723 1 96.75 98 THR B CA 1
ATOM 4738 C C . THR B 1 98 ? 15.156 -2.119 8.156 1 96.75 98 THR B C 1
ATOM 4740 O O . THR B 1 98 ? 16.094 -2.072 7.359 1 96.75 98 THR B O 1
ATOM 4743 N N . GLY B 1 99 ? 15.281 -2.518 9.383 1 93.75 99 GLY B N 1
ATOM 4744 C CA . GLY B 1 99 ? 16.516 -3.078 9.891 1 93.75 99 GLY B CA 1
ATOM 4745 C C . GLY B 1 99 ? 17.625 -2.041 10.062 1 93.75 99 GLY B C 1
ATOM 4746 O O . GLY B 1 99 ? 18.797 -2.355 9.922 1 93.75 99 GLY B O 1
ATOM 4747 N N . LEU B 1 100 ? 17.188 -0.899 10.211 1 92.88 100 LEU B N 1
ATOM 4748 C CA . LEU B 1 100 ? 18.172 0.165 10.383 1 92.88 100 LEU B CA 1
ATOM 4749 C C . LEU B 1 100 ? 18.672 0.207 11.828 1 92.88 100 LEU B C 1
ATOM 4751 O O . LEU B 1 100 ? 17.938 -0.12 12.758 1 92.88 100 LEU B O 1
ATOM 4755 N N . GLY B 1 101 ? 20.047 0.295 11.969 1 77.25 101 GLY B N 1
ATOM 4756 C CA . GLY B 1 101 ? 20.625 0.387 13.297 1 77.25 101 GLY B CA 1
ATOM 4757 C C . GLY B 1 101 ? 20.125 1.57 14.094 1 77.25 101 GLY B C 1
ATOM 4758 O O . GLY B 1 101 ? 19.641 2.553 13.523 1 77.25 101 GLY B O 1
ATOM 4759 N N . ASN B 1 102 ? 20.328 1.329 15.328 1 66.44 102 ASN B N 1
ATOM 4760 C CA . ASN B 1 102 ? 19.812 2.312 16.281 1 66.44 102 ASN B CA 1
ATOM 4761 C C . ASN B 1 102 ? 20.781 3.49 16.438 1 66.44 102 ASN B C 1
ATOM 4763 O O . ASN B 1 102 ? 21.984 3.303 16.484 1 66.44 102 ASN B O 1
ATOM 4767 N N . ASP B 1 103 ? 20.219 4.66 16.297 1 60.22 103 ASP B N 1
ATOM 4768 C CA . ASP B 1 103 ? 20.75 5.934 16.781 1 60.22 103 ASP B CA 1
ATOM 4769 C C . ASP B 1 103 ? 21.859 6.445 15.883 1 60.22 103 ASP B C 1
ATOM 4771 O O . ASP B 1 103 ? 22.703 7.238 16.312 1 60.22 103 ASP B O 1
ATOM 4775 N N . SER B 1 104 ? 21.828 6.078 14.703 1 72.94 104 SER B N 1
ATOM 4776 C CA . SER B 1 104 ? 22.922 6.516 13.852 1 72.94 104 SER B CA 1
ATOM 4777 C C . SER B 1 104 ? 22.438 7.445 12.75 1 72.94 104 SER B C 1
ATOM 4779 O O . SER B 1 104 ? 21.266 7.402 12.367 1 72.94 104 SER B O 1
ATOM 4781 N N . GLU B 1 105 ? 23.297 8.477 12.617 1 89.88 105 GLU B N 1
ATOM 4782 C CA . GLU B 1 105 ? 23.141 9.211 11.367 1 89.88 105 GLU B CA 1
ATOM 4783 C C . GLU B 1 105 ? 23.328 8.297 10.156 1 89.88 105 GLU B C 1
ATOM 4785 O O . GLU B 1 105 ? 24.297 7.555 10.078 1 89.88 105 GLU B O 1
ATOM 4790 N N . LEU B 1 106 ? 22.359 8.359 9.32 1 96.38 106 LEU B N 1
ATOM 4791 C CA . LEU B 1 106 ? 22.375 7.535 8.117 1 96.38 106 LEU B CA 1
ATOM 4792 C C . LEU B 1 106 ? 22.375 8.398 6.863 1 96.38 106 LEU B C 1
ATOM 4794 O O . LEU B 1 106 ? 21.828 9.508 6.863 1 96.38 106 LEU B O 1
ATOM 4798 N N . TYR B 1 107 ? 23.078 7.887 5.949 1 97.75 107 TYR B N 1
ATOM 4799 C CA . TYR B 1 107 ? 23.078 8.477 4.613 1 97.75 107 TYR B CA 1
ATOM 4800 C C . TYR B 1 107 ? 22.406 7.559 3.604 1 97.75 107 TYR B C 1
ATOM 4802 O O . TYR B 1 107 ? 22.578 6.34 3.656 1 97.75 107 TYR B O 1
ATOM 4810 N N . TYR B 1 108 ? 21.562 8.141 2.779 1 98.44 108 TYR B N 1
ATOM 4811 C CA . TYR B 1 108 ? 20.922 7.344 1.735 1 98.44 108 TYR B CA 1
ATOM 4812 C C . TYR B 1 108 ? 21.062 8.016 0.375 1 98.44 108 TYR B C 1
ATOM 4814 O O . TYR B 1 108 ? 21.25 9.234 0.295 1 98.44 108 TYR B O 1
ATOM 4822 N N . ARG B 1 109 ? 21.031 7.246 -0.678 1 98.56 109 ARG B N 1
ATOM 4823 C CA . ARG B 1 109 ? 20.953 7.773 -2.037 1 98.56 109 ARG B CA 1
ATOM 4824 C C . ARG B 1 109 ? 19.969 6.973 -2.879 1 98.56 109 ARG B C 1
ATOM 4826 O O . ARG B 1 109 ? 19.844 5.758 -2.713 1 98.56 109 ARG B O 1
ATOM 4833 N N . VAL B 1 110 ? 19.25 7.699 -3.672 1 98.94 110 VAL B N 1
ATOM 4834 C CA . VAL B 1 110 ? 18.25 7.109 -4.547 1 98.94 110 VAL B CA 1
ATOM 4835 C C . VAL B 1 110 ? 18.656 7.281 -6.008 1 98.94 110 VAL B C 1
ATOM 4837 O O . VAL B 1 110 ? 19.172 8.336 -6.391 1 98.94 110 VAL B O 1
ATOM 4840 N N . ARG B 1 111 ? 18.531 6.297 -6.77 1 98.75 111 ARG B N 1
ATOM 4841 C CA . ARG B 1 111 ? 18.625 6.281 -8.227 1 98.75 111 ARG B CA 1
ATOM 4842 C C . ARG B 1 111 ? 17.406 5.59 -8.844 1 98.75 111 ARG B C 1
ATOM 4844 O O . ARG B 1 111 ? 16.656 4.922 -8.148 1 98.75 111 ARG B O 1
ATOM 4851 N N . PHE B 1 112 ? 17.234 5.867 -10.094 1 98.75 112 PHE B N 1
ATOM 4852 C CA . PHE B 1 112 ? 16.266 5.133 -10.891 1 98.75 112 PHE B CA 1
ATOM 4853 C C . PHE B 1 112 ? 16.922 4.484 -12.102 1 98.75 112 PHE B C 1
ATOM 4855 O O . PHE B 1 112 ? 17.781 5.098 -12.75 1 98.75 112 PHE B O 1
ATOM 4862 N N . ALA B 1 113 ? 16.578 3.27 -12.328 1 98.38 113 ALA B N 1
ATOM 4863 C CA . ALA B 1 113 ? 17.047 2.557 -13.508 1 98.38 113 ALA B CA 1
ATOM 4864 C C . ALA B 1 113 ? 15.93 2.432 -14.547 1 98.38 113 ALA B C 1
ATOM 4866 O O . ALA B 1 113 ? 14.781 2.166 -14.203 1 98.38 113 ALA B O 1
ATOM 4867 N N . ALA B 1 114 ? 16.328 2.639 -15.789 1 97.69 114 ALA B N 1
ATOM 4868 C CA . ALA B 1 114 ? 15.367 2.406 -16.859 1 97.69 114 ALA B CA 1
ATOM 4869 C C . ALA B 1 114 ? 14.883 0.959 -16.859 1 97.69 114 ALA B C 1
ATOM 4871 O O . ALA B 1 114 ? 15.672 0.034 -16.656 1 97.69 114 ALA B O 1
ATOM 4872 N N . LEU B 1 115 ? 13.625 0.799 -17.094 1 96.88 115 LEU B N 1
ATOM 4873 C CA . LEU B 1 115 ? 13.102 -0.56 -17.188 1 96.88 115 LEU B CA 1
ATOM 4874 C C . LEU B 1 115 ? 13.641 -1.271 -18.422 1 96.88 115 LEU B C 1
ATOM 4876 O O . LEU B 1 115 ? 13.547 -0.747 -19.531 1 96.88 115 LEU B O 1
ATOM 4880 N N . GLY B 1 116 ? 14.203 -2.396 -18.188 1 93.31 116 GLY B N 1
ATOM 4881 C CA . GLY B 1 116 ? 14.758 -3.184 -19.281 1 93.31 116 GLY B CA 1
ATOM 4882 C C . GLY B 1 116 ? 16.219 -2.869 -19.562 1 93.31 116 GLY B C 1
ATOM 4883 O O . GLY B 1 116 ? 16.844 -3.516 -20.406 1 93.31 116 GLY B O 1
ATOM 4884 N N . ASP B 1 117 ? 16.719 -1.874 -18.891 1 92.31 117 ASP B N 1
ATOM 4885 C CA . ASP B 1 117 ? 18.125 -1.521 -19.062 1 92.31 117 ASP B CA 1
ATOM 4886 C C . ASP B 1 117 ? 18.75 -1.125 -17.719 1 92.31 117 ASP B C 1
ATOM 4888 O O . ASP B 1 117 ? 18.75 0.052 -17.344 1 92.31 117 ASP B O 1
ATOM 4892 N N . HIS B 1 118 ? 19.453 -2.049 -17.141 1 87.88 118 HIS B N 1
ATOM 4893 C CA . HIS B 1 118 ? 19.984 -1.848 -15.789 1 87.88 118 HIS B CA 1
ATOM 4894 C C . HIS B 1 118 ? 21.188 -0.9 -15.805 1 87.88 118 HIS B C 1
ATOM 4896 O O . HIS B 1 118 ? 21.609 -0.42 -14.758 1 87.88 118 HIS B O 1
ATOM 4902 N N . ARG B 1 119 ? 21.703 -0.585 -16.984 1 91.31 119 ARG B N 1
ATOM 4903 C CA . ARG B 1 119 ? 22.859 0.294 -17.078 1 91.31 119 ARG B CA 1
ATOM 4904 C C . ARG B 1 119 ? 22.438 1.752 -17.219 1 91.31 119 ARG B C 1
ATOM 4906 O O . ARG B 1 119 ? 23.234 2.662 -16.984 1 91.31 119 ARG B O 1
ATOM 4913 N N . ALA B 1 120 ? 21.234 1.915 -17.688 1 96.69 120 ALA B N 1
ATOM 4914 C CA . ALA B 1 120 ? 20.703 3.27 -17.797 1 96.69 120 ALA B CA 1
ATOM 4915 C C . ALA B 1 120 ? 20.125 3.748 -16.469 1 96.69 120 ALA B C 1
ATOM 4917 O O . ALA B 1 120 ? 18.938 3.582 -16.203 1 96.69 120 ALA B O 1
ATOM 4918 N N . ILE B 1 121 ? 20.969 4.359 -15.68 1 97.75 121 ILE B N 1
ATOM 4919 C CA . ILE B 1 121 ? 20.641 4.73 -14.312 1 97.75 121 ILE B CA 1
ATOM 4920 C C . ILE B 1 121 ? 20.75 6.246 -14.148 1 97.75 121 ILE B C 1
ATOM 4922 O O . ILE B 1 121 ? 21.672 6.871 -14.688 1 97.75 121 ILE B O 1
ATOM 4926 N N . SER B 1 122 ? 19.922 6.789 -13.43 1 98.44 122 SER B N 1
ATOM 4927 C CA . SER B 1 122 ? 19.953 8.219 -13.164 1 98.44 122 SER B CA 1
ATOM 4928 C C . SER B 1 122 ? 21.141 8.594 -12.289 1 98.44 122 SER B C 1
ATOM 4930 O O . SER B 1 122 ? 21.766 7.73 -11.664 1 98.44 122 SER B O 1
ATOM 4932 N N . GLU B 1 123 ? 21.438 9.914 -12.359 1 97.88 123 GLU B N 1
ATOM 4933 C CA . GLU B 1 123 ? 22.344 10.422 -11.328 1 97.88 123 GLU B CA 1
ATOM 4934 C C . GLU B 1 123 ? 21.75 10.211 -9.938 1 97.88 123 GLU B C 1
ATOM 4936 O O . GLU B 1 123 ? 20.531 10.281 -9.75 1 97.88 123 GLU B O 1
ATOM 4941 N N . PRO B 1 124 ? 22.609 9.945 -8.984 1 98.31 124 PRO B N 1
ATOM 4942 C CA . PRO B 1 124 ? 22.109 9.766 -7.621 1 98.31 124 PRO B CA 1
ATOM 4943 C C . PRO B 1 124 ? 21.688 11.078 -6.965 1 98.31 124 PRO B C 1
ATOM 4945 O O . PRO B 1 124 ? 22.297 12.125 -7.23 1 98.31 124 PRO B O 1
ATOM 4948 N N . VAL B 1 125 ? 20.688 11.039 -6.207 1 98.81 125 VAL B N 1
ATOM 4949 C CA . VAL B 1 125 ? 20.359 12.117 -5.277 1 98.81 125 VAL B CA 1
ATOM 4950 C C . VAL B 1 125 ? 20.547 11.633 -3.84 1 98.81 125 VAL B C 1
ATOM 4952 O O . VAL B 1 125 ? 20.016 10.578 -3.461 1 98.81 125 VAL B O 1
ATOM 4955 N N . VAL B 1 126 ? 21.25 12.406 -3.074 1 98.69 126 VAL B N 1
ATOM 4956 C CA . VAL B 1 126 ? 21.672 11.977 -1.747 1 98.69 126 VAL B CA 1
ATOM 4957 C C . VAL B 1 126 ? 20.844 12.688 -0.682 1 98.69 126 VAL B C 1
ATOM 4959 O O . VAL B 1 126 ? 20.422 13.836 -0.874 1 98.69 126 VAL B O 1
ATOM 4962 N N . GLY B 1 127 ? 20.5 11.953 0.381 1 98.56 127 GLY B N 1
ATOM 4963 C CA . GLY B 1 127 ? 19.922 12.508 1.589 1 98.56 127 GLY B CA 1
ATOM 4964 C C . GLY B 1 127 ? 20.516 11.938 2.861 1 98.56 127 GLY B C 1
ATOM 4965 O O . GLY B 1 127 ? 21.453 11.133 2.807 1 98.56 127 GLY B O 1
ATOM 4966 N N . ARG B 1 128 ? 20.094 12.43 3.914 1 97.81 128 ARG B N 1
ATOM 4967 C CA . ARG B 1 128 ? 20.484 11.906 5.215 1 97.81 128 ARG B CA 1
ATOM 4968 C C . ARG B 1 128 ? 19.328 11.953 6.207 1 97.81 128 ARG B C 1
ATOM 4970 O O . ARG B 1 128 ? 18.344 12.656 5.98 1 97.81 128 ARG B O 1
ATOM 4977 N N . LEU B 1 129 ? 19.406 11.141 7.188 1 96.25 129 LEU B N 1
ATOM 4978 C CA . LEU B 1 129 ? 18.422 11.109 8.258 1 96.25 129 LEU B CA 1
ATOM 4979 C C . LEU B 1 129 ? 19.047 10.586 9.555 1 96.25 129 LEU B C 1
ATOM 4981 O O . LEU B 1 129 ? 20.094 9.938 9.531 1 96.25 129 LEU B O 1
ATOM 4985 N N . ARG B 1 130 ? 18.406 10.969 10.609 1 92.06 130 ARG B N 1
ATOM 4986 C CA . ARG B 1 130 ? 18.766 10.445 11.922 1 92.06 130 ARG B CA 1
ATOM 4987 C C . ARG B 1 130 ? 17.578 9.773 12.594 1 92.06 130 ARG B C 1
ATOM 4989 O O . ARG B 1 130 ? 16.516 10.391 12.758 1 92.06 130 ARG B O 1
ATOM 4996 N N . LEU B 1 131 ? 17.781 8.531 13 1 90.62 131 LEU B N 1
ATOM 4997 C CA . LEU B 1 131 ? 16.703 7.797 13.656 1 90.62 131 LEU B CA 1
ATOM 4998 C C . LEU B 1 131 ? 16.609 8.18 15.125 1 90.62 131 LEU B C 1
ATOM 5000 O O . LEU B 1 131 ? 17.547 8.734 15.695 1 90.62 131 LEU B O 1
ATOM 5004 N N . ALA B 1 132 ? 15.453 8.016 15.727 1 80.12 132 ALA B N 1
ATOM 5005 C CA . ALA B 1 132 ? 15.156 8.398 17.109 1 80.12 132 ALA B CA 1
ATOM 5006 C C . ALA B 1 132 ? 16.062 7.648 18.078 1 80.12 132 ALA B C 1
ATOM 5008 O O . ALA B 1 132 ? 16.594 8.242 19.016 1 80.12 132 ALA B O 1
ATOM 5009 N N . GLY B 1 133 ? 16.375 6.461 17.891 1 78.19 133 GLY B N 1
ATOM 5010 C CA . GLY B 1 133 ? 17.125 5.621 18.828 1 78.19 133 GLY B CA 1
ATOM 5011 C C . GLY B 1 133 ? 16.312 5.215 20.047 1 78.19 133 GLY B C 1
ATOM 5012 O O . GLY B 1 133 ? 15.148 5.613 20.188 1 78.19 133 GLY B O 1
ATOM 5013 N N . ASP B 1 134 ? 16.984 4.484 21 1 84 134 ASP B N 1
ATOM 5014 C CA . ASP B 1 134 ? 16.266 3.961 22.156 1 84 134 ASP B CA 1
ATOM 5015 C C . ASP B 1 134 ? 16.797 4.582 23.453 1 84 134 ASP B C 1
ATOM 5017 O O . ASP B 1 134 ? 16.281 4.281 24.531 1 84 134 ASP B O 1
ATOM 5021 N N . SER B 1 135 ? 17.688 5.5 23.312 1 88 135 SER B N 1
ATOM 5022 C CA . SER B 1 135 ? 18.25 6.168 24.484 1 88 135 SER B CA 1
ATOM 5023 C C . SER B 1 135 ? 17.938 7.66 24.469 1 88 135 SER B C 1
ATOM 5025 O O . SER B 1 135 ? 17.781 8.258 23.406 1 88 135 SER B O 1
ATOM 5027 N N . PRO B 1 136 ? 17.938 8.18 25.719 1 91.56 136 PRO B N 1
ATOM 5028 C CA . PRO B 1 136 ? 17.703 9.625 25.766 1 91.56 136 PRO B CA 1
ATOM 5029 C C . PRO B 1 136 ? 18.797 10.43 25.078 1 91.56 136 PRO B C 1
ATOM 5031 O O . PRO B 1 136 ? 19.984 10.141 25.234 1 91.56 136 PRO B O 1
ATOM 5034 N N . ARG B 1 137 ? 18.344 11.367 24.297 1 90.94 137 ARG B N 1
ATOM 5035 C CA . ARG B 1 137 ? 19.25 12.32 23.672 1 90.94 137 ARG B CA 1
ATOM 5036 C C . ARG B 1 137 ? 18.562 13.656 23.422 1 90.94 137 ARG B C 1
ATOM 5038 O O . ARG B 1 137 ? 17.344 13.758 23.5 1 90.94 137 ARG B O 1
ATOM 5045 N N . ASN B 1 138 ? 19.438 14.648 23.156 1 95.75 138 ASN B N 1
ATOM 5046 C CA . ASN B 1 138 ? 18.859 15.922 22.719 1 95.75 138 ASN B CA 1
ATOM 5047 C C . ASN B 1 138 ? 18.125 15.781 21.391 1 95.75 138 ASN B C 1
ATOM 5049 O O . ASN B 1 138 ? 18.594 15.094 20.484 1 95.75 138 ASN B O 1
ATOM 5053 N N . VAL B 1 139 ? 16.969 16.359 21.391 1 96.56 139 VAL B N 1
ATOM 5054 C CA . VAL B 1 139 ? 16.156 16.328 20.172 1 96.56 139 VAL B CA 1
ATOM 5055 C C . VAL B 1 139 ? 15.812 17.766 19.766 1 96.56 139 VAL B C 1
ATOM 5057 O O . VAL B 1 139 ? 15.477 18.594 20.609 1 96.56 139 VAL B O 1
ATOM 5060 N N . ARG B 1 140 ? 15.977 18.047 18.5 1 97.94 140 ARG B N 1
ATOM 5061 C CA . ARG B 1 140 ? 15.516 19.297 17.906 1 97.94 140 ARG B CA 1
ATOM 5062 C C . ARG B 1 140 ? 14.602 19.031 16.703 1 97.94 140 ARG B C 1
ATOM 5064 O O . ARG B 1 140 ? 14.977 18.297 15.781 1 97.94 140 ARG B O 1
ATOM 5071 N N . PHE B 1 141 ? 13.438 19.594 16.734 1 98.56 141 PHE B N 1
ATOM 5072 C CA . PHE B 1 141 ? 12.602 19.516 15.547 1 98.56 141 PHE B CA 1
ATOM 5073 C C . PHE B 1 141 ? 11.914 20.844 15.273 1 98.56 141 PHE B C 1
ATOM 5075 O O . PHE B 1 141 ? 11.922 21.734 16.109 1 98.56 141 PHE B O 1
ATOM 5082 N N . VAL B 1 142 ? 11.391 21 14.008 1 98.94 142 VAL B N 1
ATOM 5083 C CA . VAL B 1 142 ? 10.672 22.219 13.602 1 98.94 142 VAL B CA 1
ATOM 5084 C C . VAL B 1 142 ? 9.281 21.844 13.102 1 98.94 142 VAL B C 1
ATOM 5086 O O . VAL B 1 142 ? 9.039 20.688 12.719 1 98.94 142 VAL B O 1
ATOM 5089 N N . TRP B 1 143 ? 8.352 22.781 13.211 1 98.88 143 TRP B N 1
ATOM 5090 C CA . TRP B 1 143 ? 7.012 22.562 12.68 1 98.88 143 TRP B CA 1
ATOM 5091 C C . TRP B 1 143 ? 6.461 23.828 12.039 1 98.88 143 TRP B C 1
ATOM 5093 O O . TRP B 1 143 ? 6.898 24.938 12.359 1 98.88 143 TRP B O 1
ATOM 5103 N N . SER B 1 144 ? 5.668 23.672 11.078 1 98.81 144 SER B N 1
ATOM 5104 C CA . SER B 1 144 ? 4.918 24.734 10.43 1 98.81 144 SER B CA 1
ATOM 5105 C C . SER B 1 144 ? 3.896 24.172 9.445 1 98.81 144 SER B C 1
ATOM 5107 O O . SER B 1 144 ? 3.5 23.016 9.547 1 98.81 144 SER B O 1
ATOM 5109 N N . GLY B 1 145 ? 3.279 25.031 8.617 1 98.5 145 GLY B N 1
ATOM 5110 C CA . GLY B 1 145 ? 2.359 24.672 7.551 1 98.5 145 GLY B CA 1
ATOM 5111 C C . GLY B 1 145 ? 2.133 25.781 6.555 1 98.5 145 GLY B C 1
ATOM 5112 O O . GLY B 1 145 ? 2.758 26.844 6.648 1 98.5 145 GLY B O 1
ATOM 5113 N N . ASP B 1 146 ? 1.402 25.484 5.508 1 98.5 146 ASP B N 1
ATOM 5114 C CA . ASP B 1 146 ? 0.885 26.484 4.574 1 98.5 146 ASP B CA 1
ATOM 5115 C C . ASP B 1 146 ? 1.949 26.891 3.559 1 98.5 146 ASP B C 1
ATOM 5117 O O . ASP B 1 146 ? 2.664 27.859 3.76 1 98.5 146 ASP B O 1
ATOM 5121 N N . THR B 1 147 ? 1.969 26.203 2.488 1 98.69 147 THR B N 1
ATOM 5122 C CA . THR B 1 147 ? 2.953 26.453 1.445 1 98.69 147 THR B CA 1
ATOM 5123 C C . THR B 1 147 ? 2.268 26.766 0.117 1 98.69 147 THR B C 1
ATOM 5125 O O . THR B 1 147 ? 1.386 26.016 -0.317 1 98.69 147 THR B O 1
ATOM 5128 N N . VAL B 1 148 ? 2.627 27.844 -0.53 1 98.75 148 VAL B N 1
ATOM 5129 C CA . VAL B 1 148 ? 2.193 28.297 -1.853 1 98.75 148 VAL B CA 1
ATOM 5130 C C . VAL B 1 148 ? 0.7 28.609 -1.831 1 98.75 148 VAL B C 1
ATOM 5132 O O . VAL B 1 148 ? -0.068 28.047 -2.623 1 98.75 148 VAL B O 1
ATOM 5135 N N . GLY B 1 149 ? 0.349 29.5 -0.937 1 98.56 149 GLY B N 1
ATOM 5136 C CA . GLY B 1 149 ? -1.046 29.891 -0.784 1 98.56 149 GLY B CA 1
ATOM 5137 C C . GLY B 1 149 ? -1.296 31.359 -1.072 1 98.56 149 GLY B C 1
ATOM 5138 O O . GLY B 1 149 ? -0.363 32.156 -1.069 1 98.56 149 GLY B O 1
ATOM 5139 N N . GLN B 1 150 ? -2.514 31.719 -1.37 1 97.81 150 GLN B N 1
ATOM 5140 C CA . GLN B 1 150 ? -3.037 33.062 -1.547 1 97.81 150 GLN B CA 1
ATOM 5141 C C . GLN B 1 150 ? -2.295 33.812 -2.658 1 97.81 150 GLN B C 1
ATOM 5143 O O . GLN B 1 150 ? -2.066 35 -2.566 1 97.81 150 GLN B O 1
ATOM 5148 N N . GLY B 1 151 ? -1.856 33.062 -3.611 1 97.81 151 GLY B N 1
ATOM 5149 C CA . GLY B 1 151 ? -1.329 33.688 -4.812 1 97.81 151 GLY B CA 1
ATOM 5150 C C . GLY B 1 151 ? 0.185 33.781 -4.824 1 97.81 151 GLY B C 1
ATOM 5151 O O . GLY B 1 151 ? 0.779 34.219 -5.809 1 97.81 151 GLY B O 1
ATOM 5152 N N . TRP B 1 152 ? 0.791 33.281 -3.801 1 98.62 152 TRP B N 1
ATOM 5153 C CA . TRP B 1 152 ? 2.238 33.438 -3.705 1 98.62 152 TRP B CA 1
ATOM 5154 C C . TRP B 1 152 ? 2.947 32.125 -3.975 1 98.62 152 TRP B C 1
ATOM 5156 O O . TRP B 1 152 ? 3.006 31.25 -3.1 1 98.62 152 TRP B O 1
ATOM 5166 N N . GLY B 1 153 ? 3.492 31.953 -5.141 1 98.75 153 GLY B N 1
ATOM 5167 C CA . GLY B 1 153 ? 4.258 30.797 -5.555 1 98.75 153 GLY B CA 1
ATOM 5168 C C . GLY B 1 153 ? 5.758 31.031 -5.516 1 98.75 153 GLY B C 1
ATOM 5169 O O . GLY B 1 153 ? 6.246 31.844 -4.734 1 98.75 153 GLY B O 1
ATOM 5170 N N . ILE B 1 154 ? 6.465 30.234 -6.258 1 98.88 154 ILE B N 1
ATOM 5171 C CA . ILE B 1 154 ? 7.922 30.281 -6.305 1 98.88 154 ILE B CA 1
ATOM 5172 C C . ILE B 1 154 ? 8.367 31.484 -7.133 1 98.88 154 ILE B C 1
ATOM 5174 O O . ILE B 1 154 ? 8.062 31.578 -8.32 1 98.88 154 ILE B O 1
ATOM 5178 N N . ASP B 1 155 ? 9.047 32.406 -6.531 1 98.69 155 ASP B N 1
ATOM 5179 C CA . ASP B 1 155 ? 9.734 33.5 -7.219 1 98.69 155 ASP B CA 1
ATOM 5180 C C . ASP B 1 155 ? 11.25 33.344 -7.133 1 98.69 155 ASP B C 1
ATOM 5182 O O . ASP B 1 155 ? 11.867 33.719 -6.137 1 98.69 155 ASP B O 1
ATOM 5186 N N . ASN B 1 156 ? 11.836 32.906 -8.188 1 97.94 156 ASN B N 1
ATOM 5187 C CA . ASN B 1 156 ? 13.258 32.625 -8.195 1 97.94 156 ASN B CA 1
ATOM 5188 C C . ASN B 1 156 ? 14.102 33.875 -8.039 1 97.94 156 ASN B C 1
ATOM 5190 O O . ASN B 1 156 ? 15.203 33.812 -7.473 1 97.94 156 ASN B O 1
ATOM 5194 N N . SER B 1 157 ? 13.609 34.906 -8.492 1 97.44 157 SER B N 1
ATOM 5195 C CA . SER B 1 157 ? 14.359 36.156 -8.398 1 97.44 157 SER B CA 1
ATOM 5196 C C . SER B 1 157 ? 14.5 36.625 -6.945 1 97.44 157 SER B C 1
ATOM 5198 O O . SER B 1 157 ? 15.375 37.406 -6.625 1 97.44 157 SER B O 1
ATOM 5200 N N . ARG B 1 158 ? 13.688 36.062 -6.117 1 97.12 158 ARG B N 1
ATOM 5201 C CA . ARG B 1 158 ? 13.727 36.406 -4.699 1 97.12 158 ARG B CA 1
ATOM 5202 C C . ARG B 1 158 ? 14.266 35.25 -3.867 1 97.12 158 ARG B C 1
ATOM 5204 O O . ARG B 1 158 ? 14.133 35.25 -2.641 1 97.12 158 ARG B O 1
ATOM 5211 N N . GLY B 1 159 ? 14.758 34.281 -4.52 1 97.88 159 GLY B N 1
ATOM 5212 C CA . GLY B 1 159 ? 15.438 33.188 -3.83 1 97.88 159 GLY B CA 1
ATOM 5213 C C . GLY B 1 159 ? 14.531 32 -3.561 1 97.88 159 GLY B C 1
ATOM 5214 O O . GLY B 1 159 ? 14.922 31.062 -2.85 1 97.88 159 GLY B O 1
ATOM 5215 N N . GLY B 1 160 ? 13.328 32.031 -4.039 1 98.5 160 GLY B N 1
ATOM 5216 C CA . GLY B 1 160 ? 12.414 30.922 -3.836 1 98.5 160 GLY B CA 1
ATOM 5217 C C . GLY B 1 160 ? 11.828 30.875 -2.438 1 98.5 160 GLY B C 1
ATOM 5218 O O . GLY B 1 160 ? 11.523 31.906 -1.852 1 98.5 160 GLY B O 1
ATOM 5219 N N . MET B 1 161 ? 11.586 29.641 -1.985 1 98.81 161 MET B N 1
ATOM 5220 C CA . MET B 1 161 ? 10.992 29.469 -0.661 1 98.81 161 MET B CA 1
ATOM 5221 C C . MET B 1 161 ? 12.07 29.391 0.412 1 98.81 161 MET B C 1
ATOM 5223 O O . MET B 1 161 ? 12.312 28.328 0.978 1 98.81 161 MET B O 1
ATOM 5227 N N . ARG B 1 162 ? 12.602 30.469 0.806 1 98.56 162 ARG B N 1
ATOM 5228 C CA . ARG B 1 162 ? 13.812 30.625 1.597 1 98.56 162 ARG B CA 1
ATOM 5229 C C . ARG B 1 162 ? 13.633 30.062 3.004 1 98.56 162 ARG B C 1
ATOM 5231 O O . ARG B 1 162 ? 14.609 29.688 3.654 1 98.56 162 ARG B O 1
ATOM 5238 N N . ILE B 1 163 ? 12.43 30.031 3.443 1 98.81 163 ILE B N 1
ATOM 5239 C CA . ILE B 1 163 ? 12.18 29.609 4.816 1 98.81 163 ILE B CA 1
ATOM 5240 C C . ILE B 1 163 ? 12.586 28.156 4.992 1 98.81 163 ILE B C 1
ATOM 5242 O O . ILE B 1 163 ? 13.008 27.75 6.078 1 98.81 163 ILE B O 1
ATOM 5246 N N . TYR B 1 164 ? 12.508 27.344 3.951 1 98.88 164 TYR B N 1
ATOM 5247 C CA . TYR B 1 164 ? 12.938 25.953 4.035 1 98.88 164 TYR B CA 1
ATOM 5248 C C . TYR B 1 164 ? 14.445 25.844 4.246 1 98.88 164 TYR B C 1
ATOM 5250 O O . TYR B 1 164 ? 14.922 24.969 4.957 1 98.88 164 TYR B O 1
ATOM 5258 N N . GLU B 1 165 ? 15.148 26.734 3.611 1 98.81 165 GLU B N 1
ATOM 5259 C CA . GLU B 1 165 ? 16.594 26.781 3.857 1 98.81 165 GLU B CA 1
ATOM 5260 C C . GLU B 1 165 ? 16.891 27.234 5.285 1 98.81 165 GLU B C 1
ATOM 5262 O O . GLU B 1 165 ? 17.781 26.703 5.938 1 98.81 165 GLU B O 1
ATOM 5267 N N . THR B 1 166 ? 16.141 28.203 5.766 1 98.88 166 THR B N 1
ATOM 5268 C CA . THR B 1 166 ? 16.297 28.672 7.137 1 98.88 166 THR B CA 1
ATOM 5269 C C . THR B 1 166 ? 16.047 27.531 8.125 1 98.88 166 THR B C 1
ATOM 5271 O O . THR B 1 166 ? 16.812 27.359 9.078 1 98.88 166 THR B O 1
ATOM 5274 N N . MET B 1 167 ? 15.023 26.766 7.922 1 98.94 167 MET B N 1
ATOM 5275 C CA . MET B 1 167 ? 14.711 25.609 8.773 1 98.94 167 MET B CA 1
ATOM 5276 C C . MET B 1 167 ? 15.812 24.562 8.688 1 98.94 167 MET B C 1
ATOM 5278 O O . MET B 1 167 ? 16.203 23.984 9.703 1 98.94 167 MET B O 1
ATOM 5282 N N . ARG B 1 168 ? 16.281 24.312 7.484 1 98.81 168 ARG B N 1
ATOM 5283 C CA . ARG B 1 168 ? 17.344 23.328 7.289 1 98.81 168 ARG B CA 1
ATOM 5284 C C . ARG B 1 168 ? 18.578 23.672 8.125 1 98.81 168 ARG B C 1
ATOM 5286 O O . ARG B 1 168 ? 19.188 22.797 8.727 1 98.81 168 ARG B O 1
ATOM 5293 N N . GLN B 1 169 ? 18.859 24.922 8.18 1 98.56 169 GLN B N 1
ATOM 5294 C CA . GLN B 1 169 ? 20.062 25.406 8.844 1 98.56 169 GLN B CA 1
ATOM 5295 C C . GLN B 1 169 ? 19.938 25.281 10.359 1 98.56 169 GLN B C 1
ATOM 5297 O O . GLN B 1 169 ? 20.938 25.375 11.07 1 98.56 169 GLN B O 1
ATOM 5302 N N . GLN B 1 170 ? 18.766 25.062 10.836 1 98.56 170 GLN B N 1
ATOM 5303 C CA . GLN B 1 170 ? 18.609 24.797 12.266 1 98.56 170 GLN B CA 1
ATOM 5304 C C . GLN B 1 170 ? 19.062 23.375 12.609 1 98.56 170 GLN B C 1
ATOM 5306 O O . GLN B 1 170 ? 19.141 23.016 13.781 1 98.56 170 GLN B O 1
ATOM 5311 N N . THR B 1 171 ? 19.25 22.484 11.625 1 97.5 171 THR B N 1
ATOM 5312 C CA . THR B 1 171 ? 19.688 21.094 11.727 1 97.5 171 THR B CA 1
ATOM 5313 C C . THR B 1 171 ? 18.719 20.281 12.578 1 97.5 171 THR B C 1
ATOM 5315 O O . THR B 1 171 ? 19.125 19.609 13.516 1 97.5 171 THR B O 1
ATOM 5318 N N . PRO B 1 172 ? 17.469 20.344 12.227 1 98.38 172 PRO B N 1
ATOM 5319 C CA . PRO B 1 172 ? 16.484 19.578 13 1 98.38 172 PRO B CA 1
ATOM 5320 C C . PRO B 1 172 ? 16.578 18.078 12.758 1 98.38 172 PRO B C 1
ATOM 5322 O O . PRO B 1 172 ? 17.047 17.656 11.695 1 98.38 172 PRO B O 1
ATOM 5325 N N . ASP B 1 173 ? 16.125 17.344 13.734 1 96.81 173 ASP B N 1
ATOM 5326 C CA . ASP B 1 173 ? 16.047 15.891 13.609 1 96.81 173 ASP B CA 1
ATOM 5327 C C . ASP B 1 173 ? 14.883 15.477 12.719 1 96.81 173 ASP B C 1
ATOM 5329 O O . ASP B 1 173 ? 14.945 14.445 12.047 1 96.81 173 ASP B O 1
ATOM 5333 N N . PHE B 1 174 ? 13.828 16.266 12.812 1 98 174 PHE B N 1
ATOM 5334 C CA . PHE B 1 174 ? 12.695 16.031 11.914 1 98 174 PHE B CA 1
ATOM 5335 C C . PHE B 1 174 ? 11.844 17.281 11.789 1 98 174 PHE B C 1
ATOM 5337 O O . PHE B 1 174 ? 12.062 18.266 12.492 1 98 174 PHE B O 1
ATOM 5344 N N . PHE B 1 175 ? 10.977 17.266 10.82 1 98.81 175 PHE B N 1
ATOM 5345 C CA . PHE B 1 175 ? 10.039 18.328 10.523 1 98.81 175 PHE B CA 1
ATOM 5346 C C . PHE B 1 175 ? 8.602 17.844 10.625 1 98.81 175 PHE B C 1
ATOM 5348 O O . PHE B 1 175 ? 8.25 16.797 10.062 1 98.81 175 PHE B O 1
ATOM 5355 N N . LEU B 1 176 ? 7.801 18.578 11.359 1 98.69 176 LEU B N 1
ATOM 5356 C CA . LEU B 1 176 ? 6.363 18.344 11.422 1 98.69 176 LEU B CA 1
ATOM 5357 C C . LEU B 1 176 ? 5.617 19.297 10.5 1 98.69 176 LEU B C 1
ATOM 5359 O O . LEU B 1 176 ? 5.582 20.5 10.75 1 98.69 176 LEU B O 1
ATOM 5363 N N . HIS B 1 177 ? 5.051 18.797 9.438 1 98.69 177 HIS B N 1
ATOM 5364 C CA . HIS B 1 177 ? 4.227 19.609 8.555 1 98.69 177 HIS B CA 1
ATOM 5365 C C . HIS B 1 177 ? 2.75 19.516 8.922 1 98.69 177 HIS B C 1
ATOM 5367 O O . HIS B 1 177 ? 2.146 18.438 8.789 1 98.69 177 HIS B O 1
ATOM 5373 N N . SER B 1 178 ? 2.148 20.594 9.273 1 98.44 178 SER B N 1
ATOM 5374 C CA . SER B 1 178 ? 0.819 20.594 9.875 1 98.44 178 SER B CA 1
ATOM 5375 C C . SER B 1 178 ? -0.268 20.703 8.812 1 98.44 178 SER B C 1
ATOM 5377 O O . SER B 1 178 ? -1.438 20.922 9.133 1 98.44 178 SER B O 1
ATOM 5379 N N . GLY B 1 179 ? 0.108 20.578 7.598 1 98.38 179 GLY B N 1
ATOM 5380 C CA . GLY B 1 179 ? -0.875 20.594 6.523 1 98.38 179 GLY B CA 1
ATOM 5381 C C . GLY B 1 179 ? -0.807 21.844 5.672 1 98.38 179 GLY B C 1
ATOM 5382 O O . GLY B 1 179 ? 0.021 22.719 5.914 1 98.38 179 GLY B O 1
ATOM 5383 N N . ASP B 1 180 ? -1.681 21.844 4.625 1 98.69 180 ASP B N 1
ATOM 5384 C CA . ASP B 1 180 ? -1.614 22.875 3.586 1 98.69 180 ASP B CA 1
ATOM 5385 C C . ASP B 1 180 ? -0.229 22.906 2.945 1 98.69 180 ASP B C 1
ATOM 5387 O O . ASP B 1 180 ? 0.384 23.969 2.848 1 98.69 180 ASP B O 1
ATOM 5391 N N . THR B 1 181 ? 0.146 21.656 2.715 1 98.56 181 THR B N 1
ATOM 5392 C CA . THR B 1 181 ? 1.405 21.484 1.999 1 98.56 181 THR B CA 1
ATOM 5393 C C . THR B 1 181 ? 1.328 22.109 0.608 1 98.56 181 THR B C 1
ATOM 5395 O O . THR B 1 181 ? 2.342 22.547 0.063 1 98.56 181 THR B O 1
ATOM 5398 N N . ILE B 1 182 ? 0.088 22.062 0.15 1 98.88 182 ILE B N 1
ATOM 5399 C CA . ILE B 1 182 ? -0.242 22.672 -1.132 1 98.88 182 ILE B CA 1
ATOM 5400 C C . ILE B 1 182 ? -1.533 23.484 -1.001 1 98.88 182 ILE B C 1
ATOM 5402 O O . ILE B 1 182 ? -2.26 23.344 -0.014 1 98.88 182 ILE B O 1
ATOM 5406 N N . TYR B 1 183 ? -1.712 24.297 -1.977 1 98.81 183 TYR B N 1
ATOM 5407 C CA . TYR B 1 183 ? -2.994 24.969 -2.156 1 98.81 183 TYR B CA 1
ATOM 5408 C C . TYR B 1 183 ? -3.625 24.594 -3.492 1 98.81 183 TYR B C 1
ATOM 5410 O O . TYR B 1 183 ? -3.525 25.328 -4.469 1 98.81 183 TYR B O 1
ATOM 5418 N N . ALA B 1 184 ? -4.348 23.531 -3.445 1 98.88 184 ALA B N 1
ATOM 5419 C CA . ALA B 1 184 ? -4.945 22.969 -4.648 1 98.88 184 ALA B CA 1
ATOM 5420 C C . ALA B 1 184 ? -6.078 23.844 -5.168 1 98.88 184 ALA B C 1
ATOM 5422 O O . ALA B 1 184 ? -6.465 23.75 -6.336 1 98.88 184 ALA B O 1
ATOM 5423 N N . ASP B 1 185 ? -6.617 24.672 -4.363 1 98.69 185 ASP B N 1
ATOM 5424 C CA . ASP B 1 185 ? -7.746 25.547 -4.68 1 98.69 185 ASP B CA 1
ATOM 5425 C C . ASP B 1 185 ? -7.273 26.969 -4.992 1 98.69 185 ASP B C 1
ATOM 5427 O O . ASP B 1 185 ? -8.094 27.875 -5.141 1 98.69 185 ASP B O 1
ATOM 5431 N N . GLY B 1 186 ? -5.93 27.172 -4.977 1 98.06 186 GLY B N 1
ATOM 5432 C CA . GLY B 1 186 ? -5.383 28.516 -5.145 1 98.06 186 GLY B CA 1
ATOM 5433 C C . GLY B 1 186 ? -4.527 28.656 -6.391 1 98.06 186 GLY B C 1
ATOM 5434 O O . GLY B 1 186 ? -3.297 28.594 -6.312 1 98.06 186 GLY B O 1
ATOM 5435 N N . PRO B 1 187 ? -5.148 28.859 -7.516 1 98.25 187 PRO B N 1
ATOM 5436 C CA . PRO B 1 187 ? -4.352 29.109 -8.719 1 98.25 187 PRO B CA 1
ATOM 5437 C C . PRO B 1 187 ? -3.477 30.359 -8.594 1 98.25 187 PRO B C 1
ATOM 5439 O O . PRO B 1 187 ? -3.768 31.25 -7.785 1 98.25 187 PRO B O 1
ATOM 5442 N N . LEU B 1 188 ? -2.422 30.375 -9.375 1 98.75 188 LEU B N 1
ATOM 5443 C CA . LEU B 1 188 ? -1.47 31.484 -9.344 1 98.75 188 LEU B CA 1
ATOM 5444 C C . LEU B 1 188 ? -1.622 32.375 -10.578 1 98.75 188 LEU B C 1
ATOM 5446 O O . LEU B 1 188 ? -2.115 31.922 -11.617 1 98.75 188 LEU B O 1
ATOM 5450 N N . GLU B 1 189 ? -1.276 33.594 -10.391 1 98.38 189 GLU B N 1
ATOM 5451 C CA . GLU B 1 189 ? -1.032 34.5 -11.5 1 98.38 189 GLU B CA 1
ATOM 5452 C C . GLU B 1 189 ? 0.463 34.688 -11.75 1 98.38 189 GLU B C 1
ATOM 5454 O O . GLU B 1 189 ? 1.251 34.75 -10.797 1 98.38 189 GLU B O 1
ATOM 5459 N N . GLU B 1 190 ? 0.751 34.781 -12.906 1 98.38 190 GLU B N 1
ATOM 5460 C CA . GLU B 1 190 ? 2.164 34.844 -13.258 1 98.38 190 GLU B CA 1
ATOM 5461 C C . GLU B 1 190 ? 2.848 36 -12.547 1 98.38 190 GLU B C 1
ATOM 5463 O O . GLU B 1 190 ? 3.98 35.875 -12.078 1 98.38 190 GLU B O 1
ATOM 5468 N N . THR B 1 191 ? 2.129 37.125 -12.562 1 98.25 191 THR B N 1
ATOM 5469 C CA . THR B 1 191 ? 2.67 38.312 -11.914 1 98.25 191 THR B CA 1
ATOM 5470 C C . THR B 1 191 ? 1.667 38.906 -10.922 1 98.25 191 THR B C 1
ATOM 5472 O O . THR B 1 191 ? 0.461 38.875 -11.18 1 98.25 191 THR B O 1
ATOM 5475 N N . VAL B 1 192 ? 2.26 39.375 -9.82 1 98 192 VAL B N 1
ATOM 5476 C CA . VAL B 1 192 ? 1.474 40.062 -8.805 1 98 192 VAL B CA 1
ATOM 5477 C C . VAL B 1 192 ? 2.18 41.375 -8.398 1 98 192 VAL B C 1
ATOM 5479 O O . VAL B 1 192 ? 3.365 41.344 -8.062 1 98 192 VAL B O 1
ATOM 5482 N N . THR B 1 193 ? 1.505 42.469 -8.414 1 97.06 193 THR B N 1
ATOM 5483 C CA . THR B 1 193 ? 2.088 43.75 -7.992 1 97.06 193 THR B CA 1
ATOM 5484 C C . THR B 1 193 ? 2.041 43.875 -6.473 1 97.06 193 THR B C 1
ATOM 5486 O O . THR B 1 193 ? 0.976 43.75 -5.867 1 97.06 193 THR B O 1
ATOM 5489 N N . LEU B 1 194 ? 3.137 44.188 -5.965 1 95.88 194 LEU B N 1
ATOM 5490 C CA . LEU B 1 194 ? 3.246 44.375 -4.52 1 95.88 194 LEU B CA 1
ATOM 5491 C C . LEU B 1 194 ? 2.859 45.781 -4.113 1 95.88 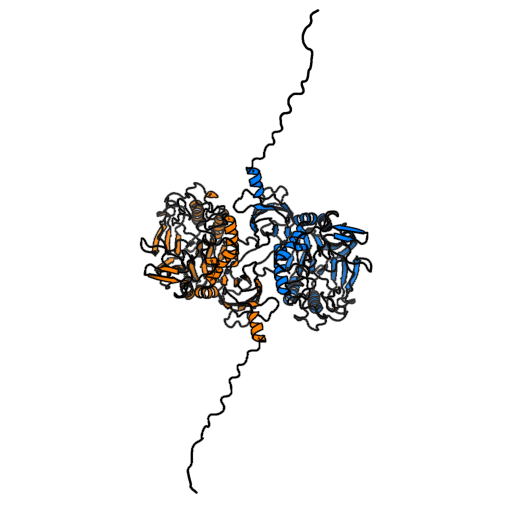194 LEU B C 1
ATOM 5493 O O . LEU B 1 194 ? 2.775 46.688 -4.961 1 95.88 194 LEU B O 1
ATOM 5497 N N . GLU B 1 195 ? 2.693 46 -2.838 1 88.94 195 GLU B N 1
ATOM 5498 C CA . GLU B 1 195 ? 2.295 47.312 -2.314 1 88.94 195 GLU B CA 1
ATOM 5499 C C . GLU B 1 195 ? 3.369 48.344 -2.578 1 88.94 195 GLU B C 1
ATOM 5501 O O . GLU B 1 195 ? 3.057 49.531 -2.799 1 88.94 195 GLU B O 1
ATOM 5506 N N . ASN B 1 196 ? 4.535 47.938 -2.564 1 92 196 ASN B N 1
ATOM 5507 C CA . ASN B 1 196 ? 5.637 48.875 -2.748 1 92 196 ASN B CA 1
ATOM 5508 C C . ASN B 1 196 ? 5.926 49.125 -4.227 1 92 196 ASN B C 1
ATOM 5510 O O . ASN B 1 196 ? 6.902 49.812 -4.57 1 92 196 ASN B O 1
ATOM 5514 N N . GLY B 1 197 ? 5.188 48.469 -5.047 1 94.25 197 GLY B N 1
ATOM 5515 C CA . GLY B 1 197 ? 5.328 48.688 -6.477 1 94.25 197 GLY B CA 1
ATOM 5516 C C . GLY B 1 197 ? 6.156 47.625 -7.176 1 94.25 197 GLY B C 1
ATOM 5517 O O . GLY B 1 197 ? 6.121 47.531 -8.398 1 94.25 197 GLY B O 1
ATOM 5518 N N . GLU B 1 198 ? 6.773 46.844 -6.441 1 96.5 198 GLU B N 1
ATOM 5519 C CA . GLU B 1 198 ? 7.547 45.75 -7.039 1 96.5 198 GLU B CA 1
ATOM 5520 C C . GLU B 1 198 ? 6.633 44.656 -7.598 1 96.5 198 GLU B C 1
ATOM 5522 O O . GLU B 1 198 ? 5.426 44.656 -7.336 1 96.5 198 GLU B O 1
ATOM 5527 N N . THR B 1 199 ? 7.312 43.844 -8.406 1 97.62 199 THR B N 1
ATOM 5528 C CA . THR B 1 199 ? 6.535 42.781 -9.023 1 97.62 199 THR B CA 1
ATOM 5529 C C . THR B 1 199 ? 6.992 41.406 -8.516 1 97.62 199 THR B C 1
ATOM 5531 O O . THR B 1 199 ? 8.188 41.094 -8.523 1 97.62 199 THR B O 1
ATOM 5534 N N . TRP B 1 200 ? 6.062 40.656 -8.016 1 98.06 200 TRP B N 1
ATOM 5535 C CA . TRP B 1 200 ? 6.281 39.25 -7.719 1 98.06 200 TRP B CA 1
ATOM 5536 C C . TRP B 1 200 ? 6.121 38.406 -8.969 1 98.06 200 TRP B C 1
ATOM 5538 O O . TRP B 1 200 ? 5.117 38.5 -9.68 1 98.06 200 TRP B O 1
ATOM 5548 N N . HIS B 1 201 ? 7.125 37.562 -9.25 1 98.5 201 HIS B N 1
ATOM 5549 C CA . HIS B 1 201 ? 7.059 36.688 -10.422 1 98.5 201 HIS B CA 1
ATOM 5550 C C . HIS B 1 201 ? 6.914 35.219 -10.023 1 98.5 201 HIS B C 1
ATOM 5552 O O . HIS B 1 201 ? 7.902 34.562 -9.68 1 98.5 201 HIS B O 1
ATOM 5558 N N . ASN B 1 202 ? 5.762 34.688 -10.18 1 98.69 202 ASN B N 1
ATOM 5559 C CA . ASN B 1 202 ? 5.531 33.281 -9.898 1 98.69 202 ASN B CA 1
ATOM 5560 C C . ASN B 1 202 ? 6.035 32.375 -11.031 1 98.69 202 ASN B C 1
ATOM 5562 O O . ASN B 1 202 ? 5.738 32.656 -12.203 1 98.69 202 ASN B O 1
ATOM 5566 N N . LEU B 1 203 ? 6.766 31.391 -10.727 1 98.62 203 LEU B N 1
ATOM 5567 C CA . LEU B 1 203 ? 6.898 30.281 -11.68 1 98.62 203 LEU B CA 1
ATOM 5568 C C . LEU B 1 203 ? 5.543 29.656 -11.977 1 98.62 203 LEU B C 1
ATOM 5570 O O . LEU B 1 203 ? 4.734 29.453 -11.07 1 98.62 203 LEU B O 1
ATOM 5574 N N . MET B 1 204 ? 5.266 29.406 -13.281 1 98.62 204 MET B N 1
ATOM 5575 C CA . MET B 1 204 ? 3.943 28.891 -13.633 1 98.62 204 MET B CA 1
ATOM 5576 C C . MET B 1 204 ? 4.039 27.469 -14.164 1 98.62 204 MET B C 1
ATOM 5578 O O . MET B 1 204 ? 5.004 27.109 -14.844 1 98.62 204 MET B O 1
ATOM 5582 N N . THR B 1 205 ? 3.141 26.609 -13.82 1 98.44 205 THR B N 1
ATOM 5583 C CA . THR B 1 205 ? 2.828 25.328 -14.453 1 98.44 205 THR B CA 1
ATOM 5584 C C . THR B 1 205 ? 1.344 25.25 -14.797 1 98.44 205 THR B C 1
ATOM 5586 O O . THR B 1 205 ? 0.541 26.047 -14.305 1 98.44 205 THR B O 1
ATOM 5589 N N . ALA B 1 206 ? 0.982 24.312 -15.664 1 98.38 206 ALA B N 1
ATOM 5590 C CA . ALA B 1 206 ? -0.417 24.141 -16.047 1 98.38 206 ALA B CA 1
ATOM 5591 C C . ALA B 1 206 ? -1.293 23.875 -14.828 1 98.38 206 ALA B C 1
ATOM 5593 O O . ALA B 1 206 ? -2.422 24.359 -14.75 1 98.38 206 ALA B O 1
ATOM 5594 N N . GLU B 1 207 ? -0.787 23.172 -13.875 1 98.31 207 GLU B N 1
ATOM 5595 C CA . GLU B 1 207 ? -1.564 22.719 -12.719 1 98.31 207 GLU B CA 1
ATOM 5596 C C . GLU B 1 207 ? -1.768 23.859 -11.719 1 98.31 207 GLU B C 1
ATOM 5598 O O . GLU B 1 207 ? -2.613 23.75 -10.828 1 98.31 207 GLU B O 1
ATOM 5603 N N . LYS B 1 208 ? -1.021 24.906 -11.859 1 98.56 208 LYS B N 1
ATOM 5604 C CA . LYS B 1 208 ? -1.193 26.062 -10.969 1 98.56 208 LYS B CA 1
ATOM 5605 C C . LYS B 1 208 ? -2.045 27.141 -11.625 1 98.56 208 LYS B C 1
ATOM 5607 O O . LYS B 1 208 ? -2.271 28.203 -11.039 1 98.56 208 LYS B O 1
ATOM 5612 N N . SER B 1 209 ? -2.588 26.859 -12.836 1 98.38 209 SER B N 1
ATOM 5613 C CA . SER B 1 209 ? -3.33 27.859 -13.586 1 98.38 209 SER B CA 1
ATOM 5614 C C . SER B 1 209 ? -4.828 27.75 -13.32 1 98.38 209 SER B C 1
ATOM 5616 O O . SER B 1 209 ? -5.602 28.609 -13.75 1 98.38 209 SER B O 1
ATOM 5618 N N . LYS B 1 210 ? -5.258 26.75 -12.664 1 98.12 210 LYS B N 1
ATOM 5619 C CA . LYS B 1 210 ? -6.648 26.578 -12.25 1 98.12 210 LYS B CA 1
ATOM 5620 C C . LYS B 1 210 ? -6.742 25.734 -10.977 1 98.12 210 LYS B C 1
ATOM 5622 O O . LYS B 1 210 ? -5.738 25.203 -10.5 1 98.12 210 LYS B O 1
ATOM 5627 N N . VAL B 1 211 ? -7.918 25.594 -10.398 1 98.75 211 VAL B N 1
ATOM 5628 C CA . VAL B 1 211 ? -8.156 24.734 -9.234 1 98.75 211 VAL B CA 1
ATOM 5629 C C . VAL B 1 211 ? -8.008 23.266 -9.633 1 98.75 211 VAL B C 1
ATOM 5631 O O . VAL B 1 211 ? -8.305 22.891 -10.766 1 98.75 211 VAL B O 1
ATOM 5634 N N . ALA B 1 212 ? -7.566 22.453 -8.758 1 98.88 212 ALA B N 1
ATOM 5635 C CA . ALA B 1 212 ? -7.391 21.031 -9.039 1 98.88 212 ALA B CA 1
ATOM 5636 C C . ALA B 1 212 ? -8.711 20.281 -8.906 1 98.88 212 ALA B C 1
ATOM 5638 O O . ALA B 1 212 ? -9.453 20.484 -7.941 1 98.88 212 ALA B O 1
ATOM 5639 N N . GLU B 1 213 ? -8.984 19.438 -9.812 1 98.81 213 GLU B N 1
ATOM 5640 C CA . GLU B 1 213 ? -10.195 18.609 -9.812 1 98.81 213 GLU B CA 1
ATOM 5641 C C . GLU B 1 213 ? -9.859 17.141 -10.07 1 98.81 213 GLU B C 1
ATOM 5643 O O . GLU B 1 213 ? -10.531 16.25 -9.555 1 98.81 213 GLU B O 1
ATOM 5648 N N . THR B 1 214 ? -8.883 16.906 -10.938 1 98.62 214 THR B N 1
ATOM 5649 C CA . THR B 1 214 ? -8.469 15.547 -11.289 1 98.62 214 THR B CA 1
ATOM 5650 C C . THR B 1 214 ? -7.273 15.109 -10.445 1 98.62 214 THR B C 1
ATOM 5652 O O . THR B 1 214 ? -6.547 15.945 -9.906 1 98.62 214 THR B O 1
ATOM 5655 N N . LEU B 1 215 ? -7.051 13.859 -10.383 1 98.75 215 LEU B N 1
ATOM 5656 C CA . LEU B 1 215 ? -5.914 13.32 -9.641 1 98.75 215 LEU B CA 1
ATOM 5657 C C . LEU B 1 215 ? -4.605 13.914 -10.156 1 98.75 215 LEU B C 1
ATOM 5659 O O . LEU B 1 215 ? -3.732 14.281 -9.367 1 98.75 215 LEU B O 1
ATOM 5663 N N . ASN B 1 216 ? -4.469 14.031 -11.453 1 98.56 216 ASN B N 1
ATOM 5664 C CA . ASN B 1 216 ? -3.246 14.586 -12.023 1 98.56 216 ASN B CA 1
ATOM 5665 C C . ASN B 1 216 ? -3.051 16.047 -11.625 1 98.56 216 ASN B C 1
ATOM 5667 O O . ASN B 1 216 ? -1.923 16.484 -11.406 1 98.56 216 ASN B O 1
ATOM 5671 N N . GLU B 1 217 ? -4.121 16.781 -11.609 1 98.88 217 GLU B N 1
ATOM 5672 C CA . GLU B 1 217 ? -4.035 18.172 -11.172 1 98.88 217 GLU B CA 1
ATOM 5673 C C . GLU B 1 217 ? -3.631 18.266 -9.703 1 98.88 217 GLU B C 1
ATOM 5675 O O . GLU B 1 217 ? -2.828 19.125 -9.328 1 98.88 217 GLU B O 1
ATOM 5680 N N . TYR B 1 218 ? -4.172 17.422 -8.883 1 98.94 218 TYR B N 1
ATOM 5681 C CA . TYR B 1 218 ? -3.744 17.391 -7.488 1 98.94 218 TYR B CA 1
ATOM 5682 C C . TYR B 1 218 ? -2.271 17.016 -7.383 1 98.94 218 TYR B C 1
ATOM 5684 O O . TYR B 1 218 ? -1.521 17.625 -6.625 1 98.94 218 TYR B O 1
ATOM 5692 N N . ARG B 1 219 ? -1.833 15.977 -8.109 1 98.88 219 ARG B N 1
ATOM 5693 C CA . ARG B 1 219 ? -0.427 15.594 -8.148 1 98.88 219 ARG B CA 1
ATOM 5694 C C . ARG B 1 219 ? 0.455 16.766 -8.555 1 98.88 219 ARG B C 1
ATOM 5696 O O . ARG B 1 219 ? 1.533 16.969 -7.988 1 98.88 219 ARG B O 1
ATOM 5703 N N . GLY B 1 220 ? -0.044 17.562 -9.484 1 98.81 220 GLY B N 1
ATOM 5704 C CA . GLY B 1 220 ? 0.708 18.672 -10.023 1 98.81 220 GLY B CA 1
ATOM 5705 C C . GLY B 1 220 ? 0.993 19.75 -8.992 1 98.81 220 GLY B C 1
ATOM 5706 O O . GLY B 1 220 ? 1.98 20.484 -9.109 1 98.81 220 GLY B O 1
ATOM 5707 N N . GLN B 1 221 ? 0.161 19.859 -7.988 1 98.88 221 GLN B N 1
ATOM 5708 C CA . GLN B 1 221 ? 0.394 20.828 -6.926 1 98.88 221 GLN B CA 1
ATOM 5709 C C . GLN B 1 221 ? 1.655 20.5 -6.137 1 98.88 221 GLN B C 1
ATOM 5711 O O . GLN B 1 221 ? 2.416 21.391 -5.762 1 98.88 221 GLN B O 1
ATOM 5716 N N . TYR B 1 222 ? 1.875 19.234 -5.91 1 98.81 222 TYR B N 1
ATOM 5717 C CA . TYR B 1 222 ? 3.061 18.797 -5.184 1 98.81 222 TYR B CA 1
ATOM 5718 C C . TYR B 1 222 ? 4.312 18.953 -6.039 1 98.81 222 TYR B C 1
ATOM 5720 O O . TYR B 1 222 ? 5.352 19.406 -5.551 1 98.81 222 TYR B O 1
ATOM 5728 N N . THR B 1 223 ? 4.195 18.594 -7.328 1 98.38 223 THR B N 1
ATOM 5729 C CA . THR B 1 223 ? 5.363 18.688 -8.203 1 98.38 223 THR B CA 1
ATOM 5730 C C . THR B 1 223 ? 5.785 20.141 -8.375 1 98.38 223 THR B C 1
ATOM 5732 O O . THR B 1 223 ? 6.977 20.438 -8.516 1 98.38 223 THR B O 1
ATOM 5735 N N . TYR B 1 224 ? 4.816 21 -8.328 1 98.81 224 TYR B N 1
ATOM 5736 C CA . TYR B 1 224 ? 5.137 22.422 -8.391 1 98.81 224 TYR B CA 1
ATOM 5737 C C . TYR B 1 224 ? 6.051 22.828 -7.238 1 98.81 224 TYR B C 1
ATOM 5739 O O . TYR B 1 224 ? 7.086 23.453 -7.453 1 98.81 224 TYR B O 1
ATOM 5747 N N . ASN B 1 225 ? 5.609 22.469 -6.008 1 98.88 225 ASN B N 1
ATOM 5748 C CA . ASN B 1 225 ? 6.418 22.828 -4.848 1 98.88 225 ASN B CA 1
ATOM 5749 C C . ASN B 1 225 ? 7.84 22.281 -4.965 1 98.88 225 ASN B C 1
ATOM 5751 O O . ASN B 1 225 ? 8.789 22.938 -4.531 1 98.88 225 ASN B O 1
ATOM 5755 N N . LEU B 1 226 ? 7.977 21.156 -5.59 1 98.75 226 LEU B N 1
ATOM 5756 C CA . LEU B 1 226 ? 9.258 20.453 -5.637 1 98.75 226 LEU B CA 1
ATOM 5757 C C . LEU B 1 226 ? 10.133 21 -6.758 1 98.75 226 LEU B C 1
ATOM 5759 O O . LEU B 1 226 ? 11.219 20.469 -7.02 1 98.75 226 LEU B O 1
ATOM 5763 N N . LEU B 1 227 ? 9.719 22.062 -7.395 1 98.62 227 LEU B N 1
ATOM 5764 C CA . LEU B 1 227 ? 10.594 22.812 -8.289 1 98.62 227 LEU B CA 1
ATOM 5765 C C . LEU B 1 227 ? 11.516 23.734 -7.496 1 98.62 227 LEU B C 1
ATOM 5767 O O . LEU B 1 227 ? 12.492 24.266 -8.039 1 98.62 227 LEU B O 1
ATOM 5771 N N . ASP B 1 228 ? 11.219 23.984 -6.262 1 98.88 228 ASP B N 1
ATOM 5772 C CA . ASP B 1 228 ? 12.008 24.891 -5.418 1 98.88 228 ASP B CA 1
ATOM 5773 C C . ASP B 1 228 ? 13.242 24.172 -4.863 1 98.88 228 ASP B C 1
ATOM 5775 O O . ASP B 1 228 ? 13.125 23.141 -4.195 1 98.88 228 ASP B O 1
ATOM 5779 N N . GLU B 1 229 ? 14.359 24.766 -5.02 1 98.44 229 GLU B N 1
ATOM 5780 C CA . GLU B 1 229 ? 15.617 24.125 -4.633 1 98.44 229 GLU B CA 1
ATOM 5781 C C . GLU B 1 229 ? 15.789 24.125 -3.119 1 98.44 229 GLU B C 1
ATOM 5783 O O . GLU B 1 229 ? 16.375 23.188 -2.561 1 98.44 229 GLU B O 1
ATOM 5788 N N . ASN B 1 230 ? 15.297 25.141 -2.426 1 98.81 230 ASN B N 1
ATOM 5789 C CA . ASN B 1 230 ? 15.367 25.156 -0.969 1 98.81 230 ASN B CA 1
ATOM 5790 C C . ASN B 1 230 ? 14.586 24 -0.362 1 98.81 230 ASN B C 1
ATOM 5792 O O . ASN B 1 230 ? 15.07 23.328 0.552 1 98.81 230 ASN B O 1
ATOM 5796 N N . LEU B 1 231 ? 13.422 23.781 -0.899 1 98.94 231 LEU B N 1
ATOM 5797 C CA . LEU B 1 231 ? 12.586 22.703 -0.392 1 98.94 231 LEU B CA 1
ATOM 5798 C C . LEU B 1 231 ? 13.227 21.344 -0.66 1 98.94 231 LEU B C 1
ATOM 5800 O O . LEU B 1 231 ? 13.211 20.469 0.204 1 98.94 231 LEU B O 1
ATOM 5804 N N . LYS B 1 232 ? 13.789 21.125 -1.828 1 98.81 232 LYS B N 1
ATOM 5805 C CA . LYS B 1 232 ? 14.422 19.859 -2.164 1 98.81 232 LYS B CA 1
ATOM 5806 C C . LYS B 1 232 ? 15.594 19.562 -1.232 1 98.81 232 LYS B C 1
ATOM 5808 O O . LYS B 1 232 ? 15.758 18.422 -0.771 1 98.81 232 LYS B O 1
ATOM 5813 N N . ARG B 1 233 ? 16.391 20.578 -0.976 1 98.81 233 ARG B N 1
ATOM 5814 C CA . ARG B 1 233 ? 17.516 20.391 -0.067 1 98.81 233 ARG B CA 1
ATOM 5815 C C . ARG B 1 233 ? 17.047 20.062 1.343 1 98.81 233 ARG B C 1
ATOM 5817 O O . ARG B 1 233 ? 17.594 19.188 2.006 1 98.81 233 ARG B O 1
ATOM 5824 N N . PHE B 1 234 ? 16.078 20.812 1.766 1 98.88 234 PHE B N 1
ATOM 5825 C CA . PHE B 1 234 ? 15.492 20.578 3.084 1 98.88 234 PHE B CA 1
ATOM 5826 C C . PHE B 1 234 ? 14.977 19.156 3.211 1 98.88 234 PHE B C 1
ATOM 5828 O O . PHE B 1 234 ? 15.297 18.453 4.18 1 98.88 234 PHE B O 1
ATOM 5835 N N . ASN B 1 235 ? 14.211 18.688 2.201 1 98.94 235 ASN B N 1
ATOM 5836 C CA . ASN B 1 235 ? 13.617 17.359 2.207 1 98.94 235 ASN B CA 1
ATOM 5837 C C . ASN B 1 235 ? 14.68 16.266 2.252 1 98.94 235 ASN B C 1
ATOM 5839 O O . ASN B 1 235 ? 14.477 15.219 2.865 1 98.94 235 ASN B O 1
ATOM 5843 N N . ALA B 1 236 ? 15.742 16.5 1.624 1 98.88 236 ALA B N 1
ATOM 5844 C CA . ALA B 1 236 ? 16.812 15.492 1.541 1 98.88 236 ALA B CA 1
ATOM 5845 C C . ALA B 1 236 ? 17.469 15.273 2.902 1 98.88 236 ALA B C 1
ATOM 5847 O O . ALA B 1 236 ? 17.953 14.18 3.195 1 98.88 236 ALA B O 1
ATOM 5848 N N . GLU B 1 237 ? 17.344 16.297 3.715 1 98.5 237 GLU B N 1
ATOM 5849 C CA . GLU B 1 237 ? 18.156 16.25 4.93 1 98.5 237 GLU B CA 1
ATOM 5850 C C . GLU B 1 237 ? 17.281 16.125 6.172 1 98.5 237 GLU B C 1
ATOM 5852 O O . GLU B 1 237 ? 17.766 15.734 7.242 1 98.5 237 GLU B O 1
ATOM 5857 N N . VAL B 1 238 ? 16.062 16.484 6.082 1 98.75 238 VAL B N 1
ATOM 5858 C CA . VAL B 1 238 ? 15.211 16.547 7.27 1 98.75 238 VAL B CA 1
ATOM 5859 C C . VAL B 1 238 ? 14.008 15.609 7.094 1 98.75 238 VAL B C 1
ATOM 5861 O O . VAL B 1 238 ? 13.094 15.898 6.32 1 98.75 238 VAL B O 1
ATOM 5864 N N . PRO B 1 239 ? 13.984 14.5 7.848 1 98.19 239 PRO B N 1
ATOM 5865 C CA . PRO B 1 239 ? 12.82 13.625 7.785 1 98.19 239 PRO B CA 1
ATOM 5866 C C . PRO B 1 239 ? 11.516 14.344 8.133 1 98.19 239 PRO B C 1
ATOM 5868 O O . PRO B 1 239 ? 11.516 15.234 8.992 1 98.19 239 PRO B O 1
ATOM 5871 N N . MET B 1 240 ? 10.414 13.852 7.578 1 98.56 240 MET B N 1
ATOM 5872 C CA . MET B 1 240 ? 9.156 14.578 7.723 1 98.56 240 MET B CA 1
ATOM 5873 C C . MET B 1 240 ? 8.086 13.688 8.359 1 98.56 240 MET B C 1
ATOM 5875 O O . MET B 1 240 ? 7.984 12.508 8.031 1 98.56 240 MET B O 1
ATOM 5879 N N . PHE B 1 241 ? 7.348 14.273 9.258 1 98.38 241 PHE B N 1
ATOM 5880 C CA . PHE B 1 241 ? 6.027 13.812 9.664 1 98.38 241 PHE B CA 1
ATOM 5881 C C . PHE B 1 241 ? 4.938 14.727 9.117 1 98.38 241 PHE B C 1
ATOM 5883 O O . PHE B 1 241 ? 4.781 15.859 9.57 1 98.38 241 PHE B O 1
ATOM 5890 N N . ALA B 1 242 ? 4.141 14.18 8.164 1 98.38 242 ALA B N 1
ATOM 5891 C CA . ALA B 1 242 ? 3.223 15.047 7.43 1 98.38 242 ALA B CA 1
ATOM 5892 C C . ALA B 1 242 ? 1.771 14.734 7.781 1 98.38 242 ALA B C 1
ATOM 5894 O O . ALA B 1 242 ? 1.401 13.562 7.93 1 98.38 242 ALA B O 1
ATOM 5895 N N . GLN B 1 243 ? 0.987 15.664 8 1 97.38 243 GLN B N 1
ATOM 5896 C CA . GLN B 1 243 ? -0.469 15.562 8.023 1 97.38 243 GLN B CA 1
ATOM 5897 C C . GLN B 1 243 ? -1.103 16.516 7.016 1 97.38 243 GLN B C 1
ATOM 5899 O O . GLN B 1 243 ? -0.402 17.281 6.355 1 97.38 243 GLN B O 1
ATOM 5904 N N . TRP B 1 244 ? -2.406 16.422 6.699 1 98.19 244 TRP B N 1
ATOM 5905 C CA . TRP B 1 244 ? -3.041 17.297 5.719 1 98.19 244 TRP B CA 1
ATOM 5906 C C . TRP B 1 244 ? -4.035 18.234 6.391 1 98.19 244 TRP B C 1
ATOM 5908 O O . TRP B 1 244 ? -4.289 18.125 7.594 1 98.19 244 TRP B O 1
ATOM 5918 N N . ASP B 1 245 ? -4.359 19.266 5.77 1 98.25 245 ASP B N 1
ATOM 5919 C CA . ASP B 1 245 ? -5.438 20.188 6.129 1 98.25 245 ASP B CA 1
ATOM 5920 C C . ASP B 1 245 ? -6.383 20.406 4.949 1 98.25 245 ASP B C 1
ATOM 5922 O O . ASP B 1 245 ? -6.566 19.516 4.117 1 98.25 245 ASP B O 1
ATOM 5926 N N . ASP B 1 246 ? -7.109 21.516 4.895 1 98.38 246 ASP B N 1
ATOM 5927 C CA . ASP B 1 246 ? -8.211 21.641 3.949 1 98.38 246 ASP B CA 1
ATOM 5928 C C . ASP B 1 246 ? -7.699 21.922 2.539 1 98.38 246 ASP B C 1
ATOM 5930 O O . ASP B 1 246 ? -8.234 21.406 1.561 1 98.38 246 ASP B O 1
ATOM 5934 N N . HIS B 1 247 ? -6.578 22.609 2.354 1 98.75 247 HIS B N 1
ATOM 5935 C CA . HIS B 1 247 ? -6.191 23.078 1.029 1 98.75 247 HIS B CA 1
ATOM 5936 C C . HIS B 1 247 ? -5.562 21.969 0.203 1 98.75 247 HIS B C 1
ATOM 5938 O O . HIS B 1 247 ? -5.379 22.109 -1.007 1 98.75 247 HIS B O 1
ATOM 5944 N N . GLU B 1 248 ? -5.254 20.828 0.829 1 98.81 248 GLU B N 1
ATOM 5945 C CA . GLU B 1 248 ? -4.969 19.672 0.003 1 98.81 248 GLU B CA 1
ATOM 5946 C C . GLU B 1 248 ? -6.137 19.344 -0.924 1 98.81 248 GLU B C 1
ATOM 5948 O O . GLU B 1 248 ? -5.945 18.766 -1.993 1 98.81 248 GLU B O 1
ATOM 5953 N N . THR B 1 249 ? -7.336 19.734 -0.505 1 98.69 249 THR B N 1
ATOM 5954 C CA . THR B 1 249 ? -8.539 19.516 -1.298 1 98.69 249 THR B CA 1
ATOM 5955 C C . THR B 1 249 ? -9.164 20.844 -1.717 1 98.69 249 THR B C 1
ATOM 5957 O O . THR B 1 249 ? -8.969 21.297 -2.846 1 98.69 249 THR B O 1
ATOM 5960 N N . VAL B 1 250 ? -9.82 21.469 -0.8 1 98.56 250 VAL B N 1
ATOM 5961 C CA . VAL B 1 250 ? -10.445 22.766 -1.023 1 98.56 250 VAL B CA 1
ATOM 5962 C C . VAL B 1 250 ? -10.703 23.453 0.316 1 98.56 250 VAL B C 1
ATOM 5964 O O . VAL B 1 250 ? -10.945 22.781 1.325 1 98.56 250 VAL B O 1
ATOM 5967 N N . ASN B 1 251 ? -10.633 24.75 0.277 1 97.94 251 ASN B N 1
ATOM 5968 C CA . ASN B 1 251 ? -10.75 25.578 1.474 1 97.94 251 ASN B CA 1
ATOM 5969 C C . ASN B 1 251 ? -11.992 25.219 2.289 1 97.94 251 ASN B C 1
ATOM 5971 O O . ASN B 1 251 ? -13.102 25.188 1.754 1 97.94 251 ASN B O 1
ATOM 5975 N N . ASN B 1 252 ? -11.82 24.891 3.539 1 97.94 252 ASN B N 1
ATOM 5976 C CA . ASN B 1 252 ? -12.844 24.719 4.562 1 97.94 252 ASN B CA 1
ATOM 5977 C C . ASN B 1 252 ? -13.797 23.578 4.215 1 97.94 252 ASN B C 1
ATOM 5979 O O . ASN B 1 252 ? -14.953 23.578 4.633 1 97.94 252 ASN B O 1
ATOM 5983 N N . TRP B 1 253 ? -13.359 22.641 3.451 1 97.94 253 TRP B N 1
ATOM 5984 C CA . TRP B 1 253 ? -14.242 21.578 2.986 1 97.94 253 TRP B CA 1
ATOM 5985 C C . TRP B 1 253 ? -14.625 20.641 4.133 1 97.94 253 TRP B C 1
ATOM 5987 O O . TRP B 1 253 ? -13.977 20.641 5.184 1 97.94 253 TRP B O 1
ATOM 5997 N N . PHE B 1 254 ? -15.703 19.938 3.975 1 97.5 254 PHE B N 1
ATOM 5998 C CA . PHE B 1 254 ? -16.156 18.828 4.809 1 97.5 254 PHE B CA 1
ATOM 5999 C C . PHE B 1 254 ? -16.719 17.703 3.949 1 97.5 254 PHE B C 1
ATOM 6001 O O . PHE B 1 254 ? -17.141 17.922 2.814 1 97.5 254 PHE B O 1
ATOM 6008 N N . PRO B 1 255 ? -16.688 16.5 4.457 1 96.5 255 PRO B N 1
ATOM 6009 C CA . PRO B 1 255 ? -17.234 15.367 3.693 1 96.5 255 PRO B CA 1
ATOM 6010 C C . PRO B 1 255 ? -18.703 15.562 3.318 1 96.5 255 PRO B C 1
ATOM 6012 O O . PRO B 1 255 ? -19.5 16.016 4.141 1 96.5 255 PRO B O 1
ATOM 6015 N N . GLY B 1 256 ? -19.047 15.25 2.049 1 96.25 256 GLY B N 1
ATOM 6016 C CA . GLY B 1 256 ? -20.422 15.312 1.584 1 96.25 256 GLY B CA 1
ATOM 6017 C C . GLY B 1 256 ? -20.797 16.672 1.025 1 96.25 256 GLY B C 1
ATOM 6018 O O . GLY B 1 256 ? -21.891 16.828 0.459 1 96.25 256 GLY B O 1
ATOM 6019 N N . GLU B 1 257 ? -19.906 17.625 1.094 1 97.69 257 GLU B N 1
ATOM 6020 C CA . GLU B 1 257 ? -20.172 18.969 0.594 1 97.69 257 GLU B CA 1
ATOM 6021 C C . GLU B 1 257 ? -20.359 18.969 -0.921 1 97.69 257 GLU B C 1
ATOM 6023 O O . GLU B 1 257 ? -19.656 18.234 -1.632 1 97.69 257 GLU B O 1
ATOM 6028 N N . ILE B 1 258 ? -21.328 19.766 -1.381 1 97.75 258 ILE B N 1
ATOM 6029 C CA . ILE B 1 258 ? -21.453 20.094 -2.795 1 97.75 258 ILE B CA 1
ATOM 6030 C C . ILE B 1 258 ? -21.047 21.547 -3.023 1 97.75 258 ILE B C 1
ATOM 6032 O O . ILE B 1 258 ? -21.703 22.469 -2.521 1 97.75 258 ILE B O 1
ATOM 6036 N N . LEU B 1 259 ? -20.016 21.766 -3.762 1 97.62 259 LEU B N 1
ATOM 6037 C CA . LEU B 1 259 ? -19.453 23.109 -3.941 1 97.62 259 LEU B CA 1
ATOM 6038 C C . LEU B 1 259 ? -20.359 23.969 -4.801 1 97.62 259 LEU B C 1
ATOM 6040 O O . LEU B 1 259 ? -20.953 23.484 -5.766 1 97.62 259 LEU B O 1
ATOM 6044 N N . ASP B 1 260 ? -20.422 25.266 -4.367 1 95.69 260 ASP B N 1
ATOM 6045 C CA . ASP B 1 260 ? -21 26.312 -5.207 1 95.69 260 ASP B CA 1
ATOM 6046 C C . ASP B 1 260 ? -19.922 27.281 -5.684 1 95.69 260 ASP B C 1
ATOM 6048 O O . ASP B 1 260 ? -19.938 28.453 -5.328 1 95.69 260 ASP B O 1
ATOM 6052 N N . ASP B 1 261 ? -18.938 26.875 -6.262 1 96.69 261 ASP B N 1
ATOM 6053 C CA . ASP B 1 261 ? -17.812 27.594 -6.828 1 96.69 261 ASP B CA 1
ATOM 6054 C C . ASP B 1 261 ? -17.672 27.328 -8.328 1 96.69 261 ASP B C 1
ATOM 6056 O O . ASP B 1 261 ? -17.406 26.203 -8.742 1 96.69 261 ASP B O 1
ATOM 6060 N N . PRO B 1 262 ? -17.891 28.328 -9.094 1 97.44 262 PRO B N 1
ATOM 6061 C CA . PRO B 1 262 ? -17.938 28.141 -10.547 1 97.44 262 PRO B CA 1
ATOM 6062 C C . PRO B 1 262 ? -16.578 27.719 -11.117 1 97.44 262 PRO B C 1
ATOM 6064 O O . PRO B 1 262 ? -16.5 27.297 -12.266 1 97.44 262 PRO B O 1
ATOM 6067 N N . ARG B 1 263 ? -15.531 27.859 -10.398 1 97.5 263 ARG B N 1
ATOM 6068 C CA . ARG B 1 263 ? -14.211 27.453 -10.875 1 97.5 263 ARG B CA 1
ATOM 6069 C C . ARG B 1 263 ? -14.109 25.938 -10.992 1 97.5 263 ARG B C 1
ATOM 6071 O O . ARG B 1 263 ? -13.219 25.406 -11.656 1 97.5 263 ARG B O 1
ATOM 6078 N N . TYR B 1 264 ? -14.984 25.156 -10.32 1 98.69 264 TYR B N 1
ATOM 6079 C CA . TYR B 1 264 ? -14.984 23.688 -10.312 1 98.69 264 TYR B CA 1
ATOM 6080 C C . TYR B 1 264 ? -16.062 23.141 -11.234 1 98.69 264 TYR B C 1
ATOM 6082 O O . TYR B 1 264 ? -17.219 23.547 -11.164 1 98.69 264 TYR B O 1
ATOM 6090 N N . SER B 1 265 ? -15.68 22.203 -12.086 1 98.31 265 SER B N 1
ATOM 6091 C CA . SER B 1 265 ? -16.656 21.406 -12.82 1 98.31 265 SER B CA 1
ATOM 6092 C C . SER B 1 265 ? -17.172 20.25 -11.977 1 98.31 265 SER B C 1
ATOM 6094 O O . SER B 1 265 ? -18.344 19.906 -12.023 1 98.31 265 SER B O 1
ATOM 6096 N N . GLU B 1 266 ? -16.234 19.625 -11.242 1 97.94 266 GLU B N 1
ATOM 6097 C CA . GLU B 1 266 ? -16.609 18.609 -10.258 1 97.94 266 GLU B CA 1
ATOM 6098 C C . GLU B 1 266 ? -17.031 19.25 -8.938 1 97.94 266 GLU B C 1
ATOM 6100 O O . GLU B 1 266 ? -16.203 19.875 -8.266 1 97.94 266 GLU B O 1
ATOM 6105 N N . LYS B 1 267 ? -18.266 19.031 -8.516 1 97.88 267 LYS B N 1
ATOM 6106 C CA . LYS B 1 267 ? -18.781 19.734 -7.352 1 97.88 267 LYS B CA 1
ATOM 6107 C C . LYS B 1 267 ? -18.797 18.844 -6.113 1 97.88 267 LYS B C 1
ATOM 6109 O O . LYS B 1 267 ? -18.938 19.328 -4.992 1 97.88 267 LYS B O 1
ATOM 6114 N N . ASN B 1 268 ? -18.688 17.516 -6.301 1 97.94 268 ASN B N 1
ATOM 6115 C CA . ASN B 1 268 ? -18.703 16.547 -5.199 1 97.94 268 ASN B CA 1
ATOM 6116 C C . ASN B 1 268 ? -17.375 16.562 -4.434 1 97.94 268 ASN B C 1
ATOM 6118 O O . ASN B 1 268 ? -16.406 15.953 -4.867 1 97.94 268 ASN B O 1
ATOM 6122 N N . VAL B 1 269 ? -17.375 17.078 -3.262 1 98.5 269 VAL B N 1
ATOM 6123 C CA . VAL B 1 269 ? -16.125 17.297 -2.523 1 98.5 269 VAL B CA 1
ATOM 6124 C C . VAL B 1 269 ? -15.586 15.953 -2.029 1 98.5 269 VAL B C 1
ATOM 6126 O O . VAL B 1 269 ? -14.375 15.781 -1.883 1 98.5 269 VAL B O 1
ATOM 6129 N N . SER B 1 270 ? -16.469 15.008 -1.751 1 98.19 270 SER B N 1
ATOM 6130 C CA . SER B 1 270 ? -15.984 13.695 -1.326 1 98.19 270 SER B CA 1
ATOM 6131 C C . SER B 1 270 ? -15.156 13.031 -2.418 1 98.19 270 SER B C 1
ATOM 6133 O O . SER B 1 270 ? -14.172 12.352 -2.129 1 98.19 270 SER B O 1
ATOM 6135 N N . LEU B 1 271 ? -15.562 13.18 -3.654 1 98.44 271 LEU B N 1
ATOM 6136 C CA . LEU B 1 271 ? -14.75 12.688 -4.758 1 98.44 271 LEU B CA 1
ATOM 6137 C C . LEU B 1 271 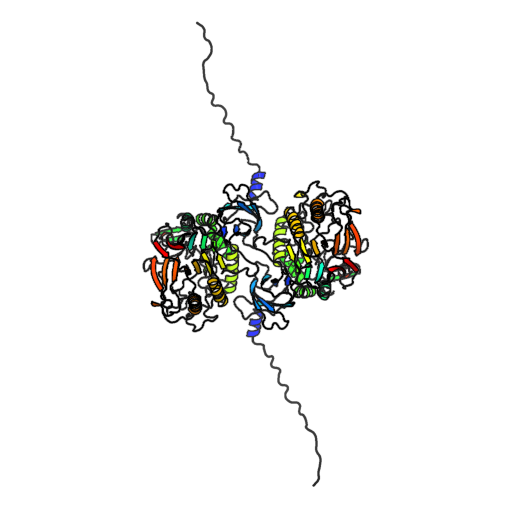? -13.453 13.477 -4.879 1 98.44 271 LEU B C 1
ATOM 6139 O O . LEU B 1 271 ? -12.375 12.891 -5.047 1 98.44 271 LEU B O 1
ATOM 6143 N N . LEU B 1 272 ? -13.547 14.812 -4.789 1 98.88 272 LEU B N 1
ATOM 6144 C CA . LEU B 1 272 ? -12.359 15.656 -4.832 1 98.88 272 LEU B CA 1
ATOM 6145 C C . LEU B 1 272 ? -11.383 15.273 -3.727 1 98.88 272 LEU B C 1
ATOM 6147 O O . LEU B 1 272 ? -10.18 15.156 -3.971 1 98.88 272 LEU B O 1
ATOM 6151 N N . SER B 1 273 ? -11.945 15.055 -2.574 1 98.75 273 SER B N 1
ATOM 6152 C CA . SER B 1 273 ? -11.102 14.719 -1.433 1 98.75 273 SER B CA 1
ATOM 6153 C C . SER B 1 273 ? -10.461 13.344 -1.6 1 98.75 273 SER B C 1
ATOM 6155 O O . SER B 1 273 ? -9.328 13.125 -1.168 1 98.75 273 SER B O 1
ATOM 6157 N N . ALA B 1 274 ? -11.156 12.406 -2.213 1 98.69 274 ALA B N 1
ATOM 6158 C CA . ALA B 1 274 ? -10.578 11.086 -2.473 1 98.69 274 ALA B CA 1
ATOM 6159 C C . ALA B 1 274 ? -9.375 11.195 -3.408 1 98.69 274 ALA B C 1
ATOM 6161 O O . ALA B 1 274 ? -8.344 10.562 -3.178 1 98.69 274 ALA B O 1
ATOM 6162 N N . ARG B 1 275 ? -9.477 11.977 -4.418 1 98.81 275 ARG B N 1
ATOM 6163 C CA . ARG B 1 275 ? -8.383 12.227 -5.355 1 98.81 275 ARG B CA 1
ATOM 6164 C C . ARG B 1 275 ? -7.23 12.953 -4.68 1 98.81 275 ARG B C 1
ATOM 6166 O O . ARG B 1 275 ? -6.062 12.602 -4.867 1 98.81 275 ARG B O 1
ATOM 6173 N N . ALA B 1 276 ? -7.578 13.914 -3.857 1 98.88 276 ALA B N 1
ATOM 6174 C CA . ALA B 1 276 ? -6.586 14.688 -3.115 1 98.88 276 ALA B CA 1
ATOM 6175 C C . ALA B 1 276 ? -5.812 13.797 -2.143 1 98.88 276 ALA B C 1
ATOM 6177 O O . ALA B 1 276 ? -4.598 13.93 -1.999 1 98.88 276 ALA B O 1
ATOM 6178 N N . ARG B 1 277 ? -6.531 12.953 -1.498 1 98.75 277 ARG B N 1
ATOM 6179 C CA . ARG B 1 277 ? -5.906 12.039 -0.544 1 98.75 277 ARG B CA 1
ATOM 6180 C C . ARG B 1 277 ? -4.879 11.148 -1.23 1 98.75 277 ARG B C 1
ATOM 6182 O O . ARG B 1 277 ? -3.785 10.93 -0.704 1 98.75 277 ARG B O 1
ATOM 6189 N N . GLN B 1 278 ? -5.262 10.656 -2.352 1 98.56 278 GLN B N 1
ATOM 6190 C CA . GLN B 1 278 ? -4.309 9.828 -3.086 1 98.56 278 GLN B CA 1
ATOM 6191 C C . GLN B 1 278 ? -3.055 10.617 -3.443 1 98.56 278 GLN B C 1
ATOM 6193 O O . GLN B 1 278 ? -1.935 10.133 -3.27 1 98.56 278 GLN B O 1
ATOM 6198 N N . ALA B 1 279 ? -3.225 11.781 -3.949 1 98.88 279 ALA B N 1
ATOM 6199 C CA . ALA B 1 279 ? -2.082 12.617 -4.305 1 98.88 279 ALA B CA 1
ATOM 6200 C C . ALA B 1 279 ? -1.206 12.898 -3.088 1 98.88 279 ALA B C 1
ATOM 6202 O O . ALA B 1 279 ? 0.023 12.844 -3.174 1 98.88 279 ALA B O 1
ATOM 6203 N N . PHE B 1 280 ? -1.845 13.172 -1.977 1 98.88 280 PHE B N 1
ATOM 6204 C CA . PHE B 1 280 ? -1.131 13.438 -0.733 1 98.88 280 PHE B CA 1
ATOM 6205 C C . PHE B 1 280 ? -0.3 12.234 -0.317 1 98.88 280 PHE B C 1
ATOM 6207 O O . PHE B 1 280 ? 0.899 12.359 -0.06 1 98.88 280 PHE B O 1
ATOM 6214 N N . LEU B 1 281 ? -0.92 11.125 -0.31 1 98.75 281 LEU B N 1
ATOM 6215 C CA . LEU B 1 281 ? -0.255 9.906 0.138 1 98.75 281 LEU B CA 1
ATOM 6216 C C . LEU B 1 281 ? 0.856 9.508 -0.828 1 98.75 281 LEU B C 1
ATOM 6218 O O . LEU B 1 281 ? 1.881 8.961 -0.412 1 98.75 281 LEU B O 1
ATOM 6222 N N . GLU B 1 282 ? 0.697 9.789 -2.109 1 98.69 282 GLU B N 1
ATOM 6223 C CA . GLU B 1 282 ? 1.719 9.492 -3.109 1 98.69 282 GLU B CA 1
ATOM 6224 C C . GLU B 1 282 ? 2.926 10.414 -2.955 1 98.69 282 GLU B C 1
ATOM 6226 O O . GLU B 1 282 ? 4.059 10.016 -3.242 1 98.69 282 GLU B O 1
ATOM 6231 N N . ASN B 1 283 ? 2.688 11.609 -2.48 1 98.81 283 ASN B N 1
ATOM 6232 C CA . ASN B 1 283 ? 3.732 12.617 -2.592 1 98.81 283 ASN B CA 1
ATOM 6233 C C . ASN B 1 283 ? 4.371 12.922 -1.238 1 98.81 283 ASN B C 1
ATOM 6235 O O . ASN B 1 283 ? 5.242 13.781 -1.136 1 98.81 283 ASN B O 1
ATOM 6239 N N . MET B 1 284 ? 3.949 12.234 -0.175 1 98.69 284 MET B N 1
ATOM 6240 C CA . MET B 1 284 ? 4.555 12.367 1.147 1 98.69 284 MET B CA 1
ATOM 6241 C C . MET B 1 284 ? 5.207 11.062 1.577 1 98.69 284 MET B C 1
ATOM 6243 O O . MET B 1 284 ? 4.75 9.977 1.204 1 98.69 284 MET B O 1
ATOM 6247 N N . PRO B 1 285 ? 6.312 11.172 2.297 1 98.75 285 PRO B N 1
ATOM 6248 C CA . PRO B 1 285 ? 6.961 9.945 2.779 1 98.75 285 PRO B CA 1
ATOM 6249 C C . PRO B 1 285 ? 6.207 9.297 3.938 1 98.75 285 PRO B C 1
ATOM 6251 O O . PRO B 1 285 ? 6.762 9.148 5.031 1 98.75 285 PRO B O 1
ATOM 6254 N N . ILE B 1 286 ? 5.031 8.875 3.648 1 98.69 286 ILE B N 1
ATOM 6255 C CA . ILE B 1 286 ? 4.105 8.312 4.629 1 98.69 286 ILE B CA 1
ATOM 6256 C C . ILE B 1 286 ? 4.027 6.801 4.457 1 98.69 286 ILE B C 1
ATOM 6258 O O . ILE B 1 286 ? 3.93 6.297 3.334 1 98.69 286 ILE B O 1
ATOM 6262 N N . ARG B 1 287 ? 4.113 6.152 5.57 1 98.44 287 ARG B N 1
ATOM 6263 C CA . ARG B 1 287 ? 3.955 4.699 5.598 1 98.44 287 ARG B CA 1
ATOM 6264 C C . ARG B 1 287 ? 2.484 4.309 5.504 1 98.44 287 ARG B C 1
ATOM 6266 O O . ARG B 1 287 ? 1.657 4.789 6.281 1 98.44 287 ARG B O 1
ATOM 6273 N N . GLN B 1 288 ? 2.178 3.453 4.574 1 98.12 288 GLN B N 1
ATOM 6274 C CA . GLN B 1 288 ? 0.807 2.982 4.398 1 98.12 288 GLN B CA 1
ATOM 6275 C C . GLN B 1 288 ? 0.676 1.511 4.781 1 98.12 288 GLN B C 1
ATOM 6277 O O . GLN B 1 288 ? 1.099 0.629 4.031 1 98.12 288 GLN B O 1
ATOM 6282 N N . TRP B 1 289 ? 0.05 1.328 5.891 1 98 289 TRP B N 1
ATOM 6283 C CA . TRP B 1 289 ? -0.176 -0.039 6.348 1 98 289 TRP B CA 1
ATOM 6284 C C . TRP B 1 289 ? -1.383 -0.655 5.645 1 98 289 TRP B C 1
ATOM 6286 O O . TRP B 1 289 ? -2.385 0.025 5.41 1 98 289 TRP B O 1
ATOM 6296 N N . PRO B 1 290 ? -1.36 -1.956 5.422 1 98 290 PRO B N 1
ATOM 6297 C CA . PRO B 1 290 ? -2.465 -2.588 4.695 1 98 290 PRO B CA 1
ATOM 6298 C C . PRO B 1 290 ? -3.777 -2.553 5.473 1 98 290 PRO B C 1
ATOM 6300 O O . PRO B 1 290 ? -4.855 -2.648 4.879 1 98 290 PRO B O 1
ATOM 6303 N N . ASP B 1 291 ? -3.795 -2.4 6.773 1 97.94 291 ASP B N 1
ATOM 6304 C CA . ASP B 1 291 ? -5.02 -2.389 7.566 1 97.94 291 ASP B CA 1
ATOM 6305 C C . ASP B 1 291 ? -5.625 -0.99 7.621 1 97.94 291 ASP B C 1
ATOM 6307 O O . ASP B 1 291 ? -6.766 -0.818 8.062 1 97.94 291 ASP B O 1
ATOM 6311 N N . ALA B 1 292 ? -4.879 -0.015 7.18 1 97.44 292 ALA B N 1
ATOM 6312 C CA . ALA B 1 292 ? -5.359 1.361 7.098 1 97.44 292 ALA B CA 1
ATOM 6313 C C . ALA B 1 292 ? -4.582 2.154 6.051 1 97.44 292 ALA B C 1
ATOM 6315 O O . ALA B 1 292 ? -3.949 3.162 6.371 1 97.44 292 ALA B O 1
ATOM 6316 N N . PRO B 1 293 ? -4.719 1.798 4.852 1 97.06 293 PRO B N 1
ATOM 6317 C CA . PRO B 1 293 ? -3.795 2.303 3.834 1 97.06 293 PRO B CA 1
ATOM 6318 C C . PRO B 1 293 ? -3.996 3.787 3.537 1 97.06 293 PRO B C 1
ATOM 6320 O O . PRO B 1 293 ? -3.143 4.414 2.906 1 97.06 293 PRO B O 1
ATOM 6323 N N . GLN B 1 294 ? -5.109 4.391 3.949 1 97.81 294 GLN B N 1
ATOM 6324 C CA . GLN B 1 294 ? -5.375 5.789 3.621 1 97.81 294 GLN B CA 1
ATOM 6325 C C . GLN B 1 294 ? -5.434 6.648 4.879 1 97.81 294 GLN B C 1
ATOM 6327 O O . GLN B 1 294 ? -5.895 7.789 4.836 1 97.81 294 GLN B O 1
ATOM 6332 N N . ARG B 1 295 ? -4.973 6.102 5.914 1 97.25 295 ARG B N 1
ATOM 6333 C CA . ARG B 1 295 ? -5.062 6.812 7.188 1 97.25 295 ARG B CA 1
ATOM 6334 C C . ARG B 1 295 ? -4.055 7.957 7.246 1 97.25 295 ARG B C 1
ATOM 6336 O O . ARG B 1 295 ? -2.898 7.793 6.855 1 97.25 295 ARG B O 1
ATOM 6343 N N . ILE B 1 296 ? -4.574 9.039 7.797 1 97.88 296 ILE B N 1
ATOM 6344 C CA . ILE B 1 296 ? -3.707 10.211 7.891 1 97.88 296 ILE B CA 1
ATOM 6345 C C . ILE B 1 296 ? -3.217 10.375 9.328 1 97.88 296 ILE B C 1
ATOM 6347 O O . ILE B 1 296 ? -2.031 10.617 9.562 1 97.88 296 ILE B O 1
ATOM 6351 N N . HIS B 1 297 ? -4.133 10.234 10.352 1 98 297 HIS B N 1
ATOM 6352 C CA . HIS B 1 297 ? -3.686 10.367 11.734 1 98 297 HIS B CA 1
ATOM 6353 C C . HIS B 1 297 ? -2.801 9.195 12.141 1 98 297 HIS B C 1
ATOM 6355 O O . HIS B 1 297 ? -3.049 8.055 11.742 1 98 297 HIS B O 1
ATOM 6361 N N . ARG B 1 298 ? -1.727 9.5 12.828 1 97.75 298 ARG B N 1
ATOM 6362 C CA . ARG B 1 298 ? -0.696 8.555 13.242 1 97.75 298 ARG B CA 1
ATOM 6363 C C . ARG B 1 298 ? -0.003 9.023 14.516 1 97.75 298 ARG B C 1
ATOM 6365 O O . ARG B 1 298 ? -0.247 10.133 14.992 1 97.75 298 ARG B O 1
ATOM 6372 N N . ARG B 1 299 ? 0.808 8.148 15.039 1 97.38 299 ARG B N 1
ATOM 6373 C CA . ARG B 1 299 ? 1.608 8.516 16.203 1 97.38 299 ARG B CA 1
ATOM 6374 C C . ARG B 1 299 ? 3.031 7.977 16.078 1 97.38 299 ARG B C 1
ATOM 6376 O O . ARG B 1 299 ? 3.254 6.93 15.469 1 97.38 299 ARG B O 1
ATOM 6383 N N . PHE B 1 300 ? 4 8.695 16.672 1 96.38 300 PHE B N 1
ATOM 6384 C CA . PHE B 1 300 ? 5.414 8.367 16.562 1 96.38 300 PHE B CA 1
ATOM 6385 C C . PHE B 1 300 ? 6.125 8.562 17.891 1 96.38 300 PHE B C 1
ATOM 6387 O O . PHE B 1 300 ? 6.086 9.648 18.469 1 96.38 300 PHE B O 1
ATOM 6394 N N . ASN B 1 301 ? 6.801 7.512 18.312 1 94.25 301 ASN B N 1
ATOM 6395 C CA . ASN B 1 301 ? 7.793 7.684 19.375 1 94.25 301 ASN B CA 1
ATOM 6396 C C . ASN B 1 301 ? 9.125 8.164 18.812 1 94.25 301 ASN B C 1
ATOM 6398 O O . ASN B 1 301 ? 9.625 7.625 17.828 1 94.25 301 ASN B O 1
ATOM 6402 N N . TYR B 1 302 ? 9.625 9.141 19.375 1 93.12 302 TYR B N 1
ATOM 6403 C CA . TYR B 1 302 ? 10.984 9.57 19.062 1 93.12 302 TYR B CA 1
ATOM 6404 C C . TYR B 1 302 ? 11.875 9.516 20.297 1 93.12 302 TYR B C 1
ATOM 6406 O O . TYR B 1 302 ? 12.062 10.531 20.969 1 93.12 302 TYR B O 1
ATOM 6414 N N . GLY B 1 303 ? 12.461 8.344 20.484 1 90.06 303 GLY B N 1
ATOM 6415 C CA . GLY B 1 303 ? 13.141 8.086 21.734 1 90.06 303 GLY B CA 1
ATOM 6416 C C . GLY B 1 303 ? 12.195 7.871 22.906 1 90.06 303 GLY B C 1
ATOM 6417 O O . GLY B 1 303 ? 10.984 7.738 22.703 1 90.06 303 GLY B O 1
ATOM 6418 N N . PRO B 1 304 ? 12.797 7.855 24.031 1 93.38 304 PRO B N 1
ATOM 6419 C CA . PRO B 1 304 ? 11.969 7.551 25.203 1 93.38 304 PRO B CA 1
ATOM 6420 C C . PRO B 1 304 ? 11.211 8.773 25.719 1 93.38 304 PRO B C 1
ATOM 6422 O O . PRO B 1 304 ? 10.219 8.633 26.438 1 93.38 304 PRO B O 1
ATOM 6425 N N . ASP B 1 305 ? 11.57 9.977 25.297 1 96.31 305 ASP B N 1
ATOM 6426 C CA . ASP B 1 305 ? 11.078 11.141 26.031 1 96.31 305 ASP B CA 1
ATOM 6427 C C . ASP B 1 305 ? 10.117 11.961 25.172 1 96.31 305 ASP B C 1
ATOM 6429 O O . ASP B 1 305 ? 9.57 12.969 25.625 1 96.31 305 ASP B O 1
ATOM 6433 N N . LEU B 1 306 ? 9.891 11.531 23.969 1 97.44 306 LEU B N 1
ATOM 6434 C CA . LEU B 1 306 ? 9.023 12.312 23.094 1 97.44 306 LEU B CA 1
ATOM 6435 C C . LEU B 1 306 ? 8.102 11.406 22.297 1 97.44 306 LEU B C 1
ATOM 6437 O O . LEU B 1 306 ? 8.555 10.445 21.672 1 97.44 306 LEU B O 1
ATOM 6441 N N . GLU B 1 307 ? 6.836 11.711 22.344 1 98 307 GLU B N 1
ATOM 6442 C CA . GLU B 1 307 ? 5.863 11.07 21.453 1 98 307 GLU B CA 1
ATOM 6443 C C . GLU B 1 307 ? 4.98 12.109 20.766 1 98 307 GLU B C 1
ATOM 6445 O O . GLU B 1 307 ? 4.543 13.078 21.391 1 98 307 GLU B O 1
ATOM 6450 N N . VAL B 1 308 ? 4.816 11.953 19.453 1 98.5 308 VAL B N 1
ATOM 6451 C CA . VAL B 1 308 ? 4.031 12.875 18.641 1 98.5 308 VAL B CA 1
ATOM 6452 C C . VAL B 1 308 ? 2.73 12.203 18.219 1 98.5 308 VAL B C 1
ATOM 6454 O O . VAL B 1 308 ? 2.744 11.094 17.672 1 98.5 308 VAL B O 1
ATOM 6457 N N . PHE B 1 309 ? 1.64 12.914 18.484 1 98.75 309 PHE B N 1
ATOM 6458 C CA . PHE B 1 309 ? 0.307 12.484 18.078 1 98.75 309 PHE B CA 1
ATOM 6459 C C . PHE B 1 309 ? -0.248 13.383 16.984 1 98.75 309 PHE B C 1
ATOM 6461 O O . PHE B 1 309 ? -0.672 14.508 17.25 1 98.75 309 PHE B O 1
ATOM 6468 N N . MET B 1 310 ? -0.293 12.875 15.766 1 98.56 310 MET B N 1
ATOM 6469 C CA . MET B 1 310 ? -0.727 13.656 14.609 1 98.56 310 MET B CA 1
ATOM 6470 C C . MET B 1 310 ? -2.213 13.445 14.336 1 98.56 310 MET B C 1
ATOM 6472 O O . MET B 1 310 ? -2.656 12.312 14.125 1 98.56 310 MET B O 1
ATOM 6476 N N . LEU B 1 311 ? -2.916 14.492 14.234 1 98.62 311 LEU B N 1
ATOM 6477 C CA . LEU B 1 311 ? -4.367 14.414 14.094 1 98.62 311 LEU B CA 1
ATOM 6478 C C . LEU B 1 311 ? -4.785 14.547 12.641 1 98.62 311 LEU B C 1
ATOM 6480 O O . LEU B 1 311 ? -4 15.008 11.805 1 98.62 311 LEU B O 1
ATOM 6484 N N . ASP B 1 312 ? -5.965 14.102 12.328 1 98.44 312 ASP B N 1
ATOM 6485 C CA . ASP B 1 312 ? -6.719 14.336 11.102 1 98.44 312 ASP B CA 1
ATOM 6486 C C . ASP B 1 312 ? -8.047 15.031 11.398 1 98.44 312 ASP B C 1
ATOM 6488 O O . ASP B 1 312 ? -9.016 14.391 11.812 1 98.44 312 ASP B O 1
ATOM 6492 N N . MET B 1 313 ? -8.094 16.312 11.07 1 98.06 313 MET B N 1
ATOM 6493 C CA . MET B 1 313 ? -9.281 17.078 11.422 1 98.06 313 MET B CA 1
ATOM 6494 C C . MET B 1 313 ? -10.156 17.328 10.195 1 98.06 313 MET B C 1
ATOM 6496 O O . MET B 1 313 ? -11.023 18.203 10.203 1 98.06 313 MET B O 1
ATOM 6500 N N . ARG B 1 314 ? -9.906 16.578 9.188 1 97.5 314 ARG B N 1
ATOM 6501 C CA . ARG B 1 314 ? -10.648 16.797 7.953 1 97.5 314 ARG B CA 1
ATOM 6502 C C . ARG B 1 314 ? -11.508 15.586 7.602 1 97.5 314 ARG B C 1
ATOM 6504 O O . ARG B 1 314 ? -12.688 15.734 7.277 1 97.5 314 ARG B O 1
ATOM 6511 N N . THR B 1 315 ? -11.047 14.445 7.75 1 96.56 315 THR B N 1
ATOM 6512 C CA . THR B 1 315 ? -11.609 13.234 7.164 1 96.56 315 THR B CA 1
ATOM 6513 C C . THR B 1 315 ? -12.945 12.891 7.824 1 96.56 315 THR B C 1
ATOM 6515 O O . THR B 1 315 ? -13.859 12.398 7.164 1 96.56 315 THR B O 1
ATOM 6518 N N . TYR B 1 316 ? -13.117 13.195 9.117 1 96.5 316 TYR B N 1
ATOM 6519 C CA . TYR B 1 316 ? -14.25 12.656 9.859 1 96.5 316 TYR B CA 1
ATOM 6520 C C . TYR B 1 316 ? -15.125 13.773 10.406 1 96.5 316 TYR B C 1
ATOM 6522 O O . TYR B 1 316 ? -16.031 13.523 11.203 1 96.5 316 TYR B O 1
ATOM 6530 N N . ARG B 1 317 ? -14.906 14.969 10.047 1 97.94 317 ARG B N 1
ATOM 6531 C CA . ARG B 1 317 ? -15.602 16.125 10.609 1 97.94 317 ARG B CA 1
ATOM 6532 C C . ARG B 1 317 ? -17.031 16.203 10.086 1 97.94 317 ARG B C 1
ATOM 6534 O O . ARG B 1 317 ? -17.344 15.648 9.031 1 97.94 317 ARG B O 1
ATOM 6541 N N . GLY B 1 318 ? -17.891 16.891 10.805 1 97.19 318 GLY B N 1
ATOM 6542 C CA . GLY B 1 318 ? -19.203 17.266 10.328 1 97.19 318 GLY B CA 1
ATOM 6543 C C . GLY B 1 318 ? -19.188 18.5 9.445 1 97.19 318 GLY B C 1
ATOM 6544 O O . GLY B 1 318 ? -18.156 19.156 9.297 1 97.19 318 GLY B O 1
ATOM 6545 N N . ALA B 1 319 ? -20.328 18.828 8.922 1 97.31 319 ALA B N 1
ATOM 6546 C CA . ALA B 1 319 ? -20.469 20 8.07 1 97.31 319 ALA B CA 1
ATOM 6547 C C . ALA B 1 319 ? -20.203 21.281 8.859 1 97.31 319 ALA B C 1
ATOM 6549 O O . ALA B 1 319 ? -20.438 21.328 10.07 1 97.31 319 ALA B O 1
ATOM 6550 N N . ASN B 1 320 ? -19.688 22.281 8.188 1 97.94 320 ASN B N 1
ATOM 6551 C CA . ASN B 1 320 ? -19.594 23.594 8.82 1 97.94 320 ASN B CA 1
ATOM 6552 C C . ASN B 1 320 ? -20.969 24.141 9.18 1 97.94 320 ASN B C 1
ATOM 6554 O O . ASN B 1 320 ? -21.906 24.047 8.391 1 97.94 320 ASN B O 1
ATOM 6558 N N . SER B 1 321 ? -21.094 24.594 10.352 1 97.69 321 SER B N 1
ATOM 6559 C CA . SER B 1 321 ? -22.344 25.078 10.922 1 97.69 321 SER B CA 1
ATOM 6560 C C . SER B 1 321 ? -22.109 26.25 11.867 1 97.69 321 SER B C 1
ATOM 6562 O O . SER B 1 321 ? -21.016 26.797 11.93 1 97.69 321 SER B O 1
ATOM 6564 N N . ALA B 1 322 ? -23.203 26.594 12.562 1 97.12 322 ALA B N 1
ATOM 6565 C CA . ALA B 1 322 ? -23.062 27.625 13.578 1 97.12 322 ALA B CA 1
ATOM 6566 C C . ALA B 1 322 ? -22.219 27.141 14.75 1 97.12 322 ALA B C 1
ATOM 6568 O O . ALA B 1 322 ? -21.859 27.938 15.625 1 97.12 322 ALA B O 1
ATOM 6569 N N . ASN B 1 323 ? -21.922 25.859 14.758 1 97.69 323 ASN B N 1
ATOM 6570 C CA . ASN B 1 323 ? -21 25.281 15.727 1 97.69 323 ASN B CA 1
ATOM 6571 C C . ASN B 1 323 ? -21.516 25.422 17.156 1 97.69 323 ASN B C 1
ATOM 6573 O O . ASN B 1 323 ? -20.766 25.734 18.078 1 97.69 323 ASN B O 1
ATOM 6577 N N . MET B 1 324 ? -22.828 25.203 17.266 1 97.56 324 MET B N 1
ATOM 6578 C CA . MET B 1 324 ? -23.484 25.422 18.547 1 97.56 324 MET B CA 1
ATOM 6579 C C . MET B 1 324 ? -24.266 24.172 18.969 1 97.56 324 MET B C 1
ATOM 6581 O O . MET B 1 324 ? -25.172 24.266 19.797 1 97.56 324 MET B O 1
ATOM 6585 N N . GLN B 1 325 ? -24 23 18.266 1 97.06 325 GLN B N 1
ATOM 6586 C CA . GLN B 1 325 ? -24.688 21.781 18.641 1 97.06 325 GLN B CA 1
ATOM 6587 C C . GLN B 1 325 ? -24.531 21.484 20.141 1 97.06 325 GLN B C 1
ATOM 6589 O O . GLN B 1 325 ? -23.453 21.703 20.703 1 97.06 325 GLN B O 1
ATOM 6594 N N . ASN B 1 326 ? -25.5 20.812 20.766 1 96.25 326 ASN B N 1
ATOM 6595 C CA . ASN B 1 326 ? -25.531 20.641 22.219 1 96.25 326 ASN B CA 1
ATOM 6596 C C . ASN B 1 326 ? -24.984 19.266 22.625 1 96.25 326 ASN B C 1
ATOM 6598 O O . ASN B 1 326 ? -24.922 18.953 23.812 1 96.25 326 ASN B O 1
ATOM 6602 N N . ALA B 1 327 ? -24.625 18.531 21.594 1 94.31 327 ALA B N 1
ATOM 6603 C CA . ALA B 1 327 ? -24.172 17.188 21.938 1 94.31 327 ALA B CA 1
ATOM 6604 C C . ALA B 1 327 ? -22.953 16.797 21.094 1 94.31 327 ALA B C 1
ATOM 6606 O O . ALA B 1 327 ? -22.75 17.312 20 1 94.31 327 ALA B O 1
ATOM 6607 N N . ASP B 1 328 ? -22.156 15.914 21.656 1 93.88 328 ASP B N 1
ATOM 6608 C CA . ASP B 1 328 ? -21.062 15.258 20.953 1 93.88 328 ASP B CA 1
ATOM 6609 C C . ASP B 1 328 ? -21.578 14.164 20.016 1 93.88 328 ASP B C 1
ATOM 6611 O O . ASP B 1 328 ? -21.703 13.008 20.422 1 93.88 328 ASP B O 1
ATOM 6615 N N . ASP B 1 329 ? -21.828 14.578 18.844 1 92.06 329 ASP B N 1
ATOM 6616 C CA . ASP B 1 329 ? -22.391 13.672 17.859 1 92.06 329 ASP B CA 1
ATOM 6617 C C . ASP B 1 329 ? -21.75 13.898 16.484 1 92.06 329 ASP B C 1
ATOM 6619 O O . ASP B 1 329 ? -20.891 14.766 16.328 1 92.06 329 ASP B O 1
ATOM 6623 N N . PRO B 1 330 ? -22.125 13.188 15.438 1 92.81 330 PRO B N 1
ATOM 6624 C CA . PRO B 1 330 ? -21.469 13.289 14.133 1 92.81 330 PRO B CA 1
ATOM 6625 C C . PRO B 1 330 ? -21.594 14.672 13.508 1 92.81 330 PRO B C 1
ATOM 6627 O O . PRO B 1 330 ? -20.688 15.117 12.789 1 92.81 330 PRO B O 1
ATOM 6630 N N . ALA B 1 331 ? -22.594 15.375 13.812 1 95.25 331 ALA B N 1
ATOM 6631 C CA . ALA B 1 331 ? -22.797 16.703 13.234 1 95.25 331 ALA B CA 1
ATOM 6632 C C . ALA B 1 331 ? -21.828 17.719 13.836 1 95.25 331 ALA B C 1
ATOM 6634 O O . ALA B 1 331 ? -21.5 18.719 13.195 1 95.25 331 ALA B O 1
ATOM 6635 N N . SER B 1 332 ? -21.375 17.469 15.07 1 97.38 332 SER B N 1
ATOM 6636 C CA . SER B 1 332 ? -20.469 18.391 15.75 1 97.38 332 SER B CA 1
ATOM 6637 C C . SER B 1 332 ? -19.031 17.906 15.664 1 97.38 332 SER B C 1
ATOM 6639 O O . SER B 1 332 ? -18.141 18.5 16.266 1 97.38 332 SER B O 1
ATOM 6641 N N . ALA B 1 333 ? -18.734 16.844 14.922 1 97.94 333 ALA B N 1
ATOM 6642 C CA . ALA B 1 333 ? -17.438 16.172 14.953 1 97.94 333 ALA B CA 1
ATOM 6643 C C . ALA B 1 333 ? -16.375 17.016 14.25 1 97.94 333 ALA B C 1
ATOM 6645 O O . ALA B 1 333 ? -16.625 17.609 13.211 1 97.94 333 ALA B O 1
ATOM 6646 N N . ILE B 1 334 ? -15.203 17.078 14.852 1 98.12 334 ILE B N 1
ATOM 6647 C CA . ILE B 1 334 ? -14.031 17.672 14.227 1 98.12 334 ILE B CA 1
ATOM 6648 C C . ILE B 1 334 ? -12.945 16.609 14.031 1 98.12 334 ILE B C 1
ATOM 6650 O O . ILE B 1 334 ? -12.164 16.688 13.078 1 98.12 334 ILE B O 1
ATOM 6654 N N . LEU B 1 335 ? -12.797 15.68 14.969 1 98.12 335 LEU B N 1
ATOM 6655 C CA . LEU B 1 335 ? -11.883 14.539 14.891 1 98.12 335 LEU B CA 1
ATOM 6656 C C . LEU B 1 335 ? -12.625 13.266 14.5 1 98.12 335 LEU B C 1
ATOM 6658 O O . LEU B 1 335 ? -12.094 12.422 13.781 1 98.12 335 LEU B O 1
ATOM 6662 N N . GLY B 1 336 ? -13.875 13.195 14.883 1 97.5 336 GLY B N 1
ATOM 6663 C CA . GLY B 1 336 ? -14.617 11.945 14.875 1 97.5 336 GLY B CA 1
ATOM 6664 C C . GLY B 1 336 ? -14.422 11.133 16.141 1 97.5 336 GLY B C 1
ATOM 6665 O O . GLY B 1 336 ? -13.297 11.008 16.641 1 97.5 336 GLY B O 1
ATOM 6666 N N . GLY B 1 337 ? -15.523 10.539 16.641 1 97.31 337 GLY B N 1
ATOM 6667 C CA . GLY B 1 337 ? -15.547 9.852 17.938 1 97.31 337 GLY B CA 1
ATOM 6668 C C . GLY B 1 337 ? -14.453 8.797 18.062 1 97.31 337 GLY B C 1
ATOM 6669 O O . GLY B 1 337 ? -13.789 8.711 19.094 1 97.31 337 GLY B O 1
ATOM 6670 N N . ASN B 1 338 ? -14.219 8 17.062 1 96.19 338 ASN B N 1
ATOM 6671 C CA . ASN B 1 338 ? -13.219 6.941 17.109 1 96.19 338 ASN B CA 1
ATOM 6672 C C . ASN B 1 338 ? -11.812 7.512 17.281 1 96.19 338 ASN B C 1
ATOM 6674 O O . ASN B 1 338 ? -11 6.973 18.031 1 96.19 338 ASN B O 1
ATOM 6678 N N . GLN B 1 339 ? -11.484 8.562 16.562 1 97.88 339 GLN B N 1
ATOM 6679 C CA . GLN B 1 339 ? -10.164 9.164 16.672 1 97.88 339 GLN B CA 1
ATOM 6680 C C . GLN B 1 339 ? -9.938 9.727 18.078 1 97.88 339 GLN B C 1
ATOM 6682 O O . GLN B 1 339 ? -8.844 9.609 18.641 1 97.88 339 GLN B O 1
ATOM 6687 N N . VAL B 1 340 ? -10.992 10.336 18.641 1 98.44 340 VAL B N 1
ATOM 6688 C CA . VAL B 1 340 ? -10.883 10.875 20 1 98.44 340 VAL B CA 1
ATOM 6689 C C . VAL B 1 340 ? -10.594 9.742 20.984 1 98.44 340 VAL B C 1
ATOM 6691 O O . VAL B 1 340 ? -9.695 9.852 21.812 1 98.44 340 VAL B O 1
ATOM 6694 N N . ASP B 1 341 ? -11.359 8.672 20.844 1 98.38 341 ASP B N 1
ATOM 6695 C CA . ASP B 1 341 ? -11.172 7.527 21.734 1 98.38 341 ASP B CA 1
ATOM 6696 C C . ASP B 1 341 ? -9.766 6.949 21.609 1 98.38 341 ASP B C 1
ATOM 6698 O O . ASP B 1 341 ? -9.125 6.637 22.609 1 98.38 341 ASP B O 1
ATOM 6702 N N . GLU B 1 342 ? -9.344 6.836 20.438 1 98.12 342 GLU B N 1
ATOM 6703 C CA . GLU B 1 342 ? -8.016 6.297 20.172 1 98.12 342 GLU B CA 1
ATOM 6704 C C . GLU B 1 342 ? -6.93 7.219 20.734 1 98.12 342 GLU B C 1
ATOM 6706 O O . GLU B 1 342 ? -5.914 6.75 21.25 1 98.12 342 GLU B O 1
ATOM 6711 N N . LEU B 1 343 ? -7.125 8.484 20.531 1 98.69 343 LEU B N 1
ATOM 6712 C CA . LEU B 1 343 ? -6.164 9.461 21.031 1 98.69 343 LEU B CA 1
ATOM 6713 C C . LEU B 1 343 ? -6.078 9.398 22.547 1 98.69 343 LEU B C 1
ATOM 6715 O O . LEU B 1 343 ? -4.984 9.43 23.125 1 98.69 343 LEU B O 1
ATOM 6719 N N . ILE B 1 344 ? -7.203 9.32 23.219 1 98.81 344 ILE B N 1
ATOM 6720 C CA . ILE B 1 344 ? -7.242 9.227 24.672 1 98.81 344 ILE B CA 1
ATOM 6721 C C . ILE B 1 344 ? -6.512 7.969 25.141 1 98.81 344 ILE B C 1
ATOM 6723 O O . ILE B 1 344 ? -5.688 8.023 26.047 1 98.81 344 ILE B O 1
ATOM 6727 N N . ALA B 1 345 ? -6.781 6.902 24.484 1 98.75 345 ALA B N 1
ATOM 6728 C CA . ALA B 1 345 ? -6.125 5.645 24.828 1 98.75 345 ALA B CA 1
ATOM 6729 C C . ALA B 1 345 ? -4.613 5.738 24.609 1 98.75 345 ALA B C 1
ATOM 6731 O O . ALA B 1 345 ? -3.836 5.258 25.438 1 98.75 345 ALA B O 1
ATOM 6732 N N . ALA B 1 346 ? -4.254 6.309 23.547 1 98.62 346 ALA B N 1
ATOM 6733 C CA . ALA B 1 346 ? -2.838 6.43 23.219 1 98.62 346 ALA B CA 1
ATOM 6734 C C . ALA B 1 346 ? -2.109 7.32 24.219 1 98.62 346 ALA B C 1
ATOM 6736 O O . ALA B 1 346 ? -1.018 6.98 24.688 1 98.62 346 ALA B O 1
ATOM 6737 N N . LEU B 1 347 ? -2.672 8.398 24.5 1 98.75 347 LEU B N 1
ATOM 6738 C CA . LEU B 1 347 ? -2.078 9.312 25.469 1 98.75 347 LEU B CA 1
ATOM 6739 C C . LEU B 1 347 ? -1.959 8.656 26.844 1 98.75 347 LEU B C 1
ATOM 6741 O O . LEU B 1 347 ? -0.951 8.828 27.531 1 98.75 347 LEU B O 1
ATOM 6745 N N . SER B 1 348 ? -2.963 7.914 27.188 1 98.44 348 SER B N 1
ATOM 6746 C CA . SER B 1 348 ? -2.992 7.262 28.5 1 98.44 348 SER B CA 1
ATOM 6747 C C . SER B 1 348 ? -1.922 6.184 28.594 1 98.44 348 SER B C 1
ATOM 6749 O O . SER B 1 348 ? -1.395 5.926 29.688 1 98.44 348 SER B O 1
ATOM 6751 N N . SER B 1 349 ? -1.61 5.633 27.484 1 97.75 349 SER B N 1
ATOM 6752 C CA . SER B 1 349 ? -0.661 4.523 27.484 1 97.75 349 SER B CA 1
ATOM 6753 C C . SER B 1 349 ? 0.763 5.016 27.25 1 97.75 349 SER B C 1
ATOM 6755 O O . SER B 1 349 ? 1.719 4.246 27.375 1 97.75 349 SER B O 1
ATOM 6757 N N . SER B 1 350 ? 0.956 6.223 26.969 1 97.94 350 SER B N 1
ATOM 6758 C CA . SER B 1 350 ? 2.266 6.762 26.609 1 97.94 350 SER B CA 1
ATOM 6759 C C . SER B 1 350 ? 3.176 6.844 27.828 1 97.94 350 SER B C 1
ATOM 6761 O O . SER B 1 350 ? 2.758 7.312 28.891 1 97.94 350 SER B O 1
ATOM 6763 N N . SER B 1 351 ? 4.422 6.453 27.625 1 96.25 351 SER B N 1
ATOM 6764 C CA . SER B 1 351 ? 5.422 6.559 28.688 1 96.25 351 SER B CA 1
ATOM 6765 C C . SER B 1 351 ? 6.398 7.699 28.406 1 96.25 351 SER B C 1
ATOM 6767 O O . SER B 1 351 ? 7.328 7.93 29.188 1 96.25 351 SER B O 1
ATOM 6769 N N . ALA B 1 352 ? 6.176 8.414 27.344 1 97.31 352 ALA B N 1
ATOM 6770 C CA . ALA B 1 352 ? 7.074 9.508 27 1 97.31 352 ALA B CA 1
ATOM 6771 C C . ALA B 1 352 ? 6.938 10.664 27.984 1 97.31 352 ALA B C 1
ATOM 6773 O O . ALA B 1 352 ? 5.852 10.922 28.516 1 97.31 352 ALA B O 1
ATOM 6774 N N . THR B 1 353 ? 8.062 11.344 28.156 1 97.94 353 THR B N 1
ATOM 6775 C CA . THR B 1 353 ? 8.016 12.531 29 1 97.94 353 THR B CA 1
ATOM 6776 C C . THR B 1 353 ? 7.074 13.586 28.406 1 97.94 353 THR B C 1
ATOM 6778 O O . THR B 1 353 ? 6.152 14.047 29.078 1 97.94 353 THR B O 1
ATOM 6781 N N . TRP B 1 354 ? 7.355 13.891 27.172 1 98.69 354 TRP B N 1
ATOM 6782 C CA . TRP B 1 354 ? 6.551 14.906 26.5 1 98.69 354 TRP B CA 1
ATOM 6783 C C . TRP B 1 354 ? 5.645 14.273 25.453 1 98.69 354 TRP B C 1
ATOM 6785 O O . TRP B 1 354 ? 6.066 13.375 24.719 1 98.69 354 TRP B O 1
ATOM 6795 N N . LYS B 1 355 ? 4.422 14.688 25.484 1 98.81 355 LYS B N 1
ATOM 6796 C CA . LYS B 1 355 ? 3.408 14.32 24.5 1 98.81 355 LYS B CA 1
ATOM 6797 C C . LYS B 1 355 ? 3.008 15.516 23.641 1 98.81 355 LYS B C 1
ATOM 6799 O O . LYS B 1 355 ? 2.369 16.453 24.125 1 98.81 355 LYS B O 1
ATOM 6804 N N . VAL B 1 356 ? 3.348 15.453 22.375 1 98.88 356 VAL B N 1
ATOM 6805 C CA . VAL B 1 356 ? 3.043 16.547 21.453 1 98.88 356 VAL B CA 1
ATOM 6806 C C . VAL B 1 356 ? 1.83 16.172 20.609 1 98.88 356 VAL B C 1
ATOM 6808 O O . VAL B 1 356 ? 1.851 15.172 19.875 1 98.88 356 VAL B O 1
ATOM 6811 N N . ILE B 1 357 ? 0.813 16.953 20.688 1 98.88 357 ILE B N 1
ATOM 6812 C CA . ILE B 1 357 ? -0.326 16.812 19.797 1 98.88 357 ILE B CA 1
ATOM 6813 C C . ILE B 1 357 ? -0.172 17.766 18.609 1 98.88 357 ILE B C 1
ATOM 6815 O O . ILE B 1 357 ? -0.205 18.984 18.781 1 98.88 357 ILE B O 1
ATOM 6819 N N . ALA B 1 358 ? 0.038 17.203 17.453 1 98.62 358 ALA B N 1
ATOM 6820 C CA . ALA B 1 358 ? 0.129 17.969 16.219 1 98.62 358 ALA B CA 1
ATOM 6821 C C . ALA B 1 358 ? -1.235 18.094 15.539 1 98.62 358 ALA B C 1
ATOM 6823 O O . ALA B 1 358 ? -1.821 17.078 15.133 1 98.62 358 ALA B O 1
ATOM 6824 N N . SER B 1 359 ? -1.674 19.281 15.453 1 96.94 359 SER B N 1
ATOM 6825 C CA . SER B 1 359 ? -2.996 19.562 14.898 1 96.94 359 SER B CA 1
ATOM 6826 C C . SER B 1 359 ? -2.912 20.5 13.703 1 96.94 359 SER B C 1
ATOM 6828 O O . SER B 1 359 ? -2.119 21.438 13.703 1 96.94 359 SER B O 1
ATOM 6830 N N . ASP B 1 360 ? -3.785 20.234 12.727 1 94.25 360 ASP B N 1
ATOM 6831 C CA . ASP B 1 360 ? -3.77 21.094 11.539 1 94.25 360 ASP B CA 1
ATOM 6832 C C . ASP B 1 360 ? -4.441 22.438 11.82 1 94.25 360 ASP B C 1
ATOM 6834 O O . ASP B 1 360 ? -4.164 23.422 11.148 1 94.25 360 ASP B O 1
ATOM 6838 N N . MET B 1 361 ? -5.328 22.469 12.844 1 96.25 361 MET B N 1
ATOM 6839 C CA . MET B 1 361 ? -6.031 23.703 13.18 1 96.25 361 MET B CA 1
ATOM 6840 C C . MET B 1 361 ? -5.848 24.047 14.648 1 96.25 361 MET B C 1
ATOM 6842 O O . MET B 1 361 ? -5.594 23.172 15.477 1 96.25 361 MET B O 1
ATOM 6846 N N . PRO B 1 362 ? -6.074 25.328 14.984 1 97.31 362 PRO B N 1
ATOM 6847 C CA . PRO B 1 362 ? -5.914 25.75 16.375 1 97.31 362 PRO B CA 1
ATOM 6848 C C . PRO B 1 362 ? -7.086 25.328 17.266 1 97.31 362 PRO B C 1
ATOM 6850 O O . PRO B 1 362 ? -8.18 25.062 16.75 1 97.31 362 PRO B O 1
ATOM 6853 N N . VAL B 1 363 ? -6.848 25.375 18.5 1 97.75 363 VAL B N 1
ATOM 6854 C CA . VAL B 1 363 ? -7.812 24.906 19.5 1 97.75 363 VAL B CA 1
ATOM 6855 C C . VAL B 1 363 ? -8.773 26.047 19.844 1 97.75 363 VAL B C 1
ATOM 6857 O O . VAL B 1 363 ? -9.992 25.859 19.859 1 97.75 363 VAL B O 1
ATOM 6860 N N . GLY B 1 364 ? -8.227 27.203 20.094 1 97.56 364 GLY B N 1
ATOM 6861 C CA . GLY B 1 364 ? -9.047 28.234 20.703 1 97.56 364 GLY B CA 1
ATOM 6862 C C . GLY B 1 364 ? -9.258 29.438 19.797 1 97.56 364 GLY B C 1
ATOM 6863 O O . GLY B 1 364 ? -9.961 30.375 20.172 1 97.56 364 GLY B O 1
ATOM 6864 N N . LEU B 1 365 ? -8.656 29.484 18.641 1 97.19 365 LEU B N 1
ATOM 6865 C CA . LEU B 1 365 ? -8.836 30.578 17.703 1 97.19 365 LEU B CA 1
ATOM 6866 C C . LEU B 1 365 ? -10.117 30.406 16.891 1 97.19 365 LEU B C 1
ATOM 6868 O O . LEU B 1 365 ? -10.391 29.312 16.391 1 97.19 365 LEU B O 1
ATOM 6872 N N . VAL B 1 366 ? -10.836 31.484 16.766 1 96.88 366 VAL B N 1
ATOM 6873 C CA . VAL B 1 366 ? -12.062 31.469 15.984 1 96.88 366 VAL B CA 1
ATOM 6874 C C . VAL B 1 366 ? -11.734 31.562 14.5 1 96.88 366 VAL B C 1
ATOM 6876 O O . VAL B 1 366 ? -11.133 32.531 14.047 1 96.88 366 VAL B O 1
ATOM 6879 N N . VAL B 1 367 ? -12.047 30.547 13.797 1 95.75 367 VAL B N 1
ATOM 6880 C CA . VAL B 1 367 ? -11.875 30.5 12.352 1 95.75 367 VAL B CA 1
ATOM 6881 C C . VAL B 1 367 ? -13.242 30.328 11.68 1 95.75 367 VAL B C 1
ATOM 6883 O O . VAL B 1 367 ? -13.844 29.25 11.758 1 95.75 367 VAL B O 1
ATOM 6886 N N . ALA B 1 368 ? -13.641 31.328 10.922 1 94.25 368 ALA B N 1
ATOM 6887 C CA . ALA B 1 368 ? -14.984 31.375 10.344 1 94.25 368 ALA B CA 1
ATOM 6888 C C . ALA B 1 368 ? -14.992 30.766 8.938 1 94.25 368 ALA B C 1
ATOM 6890 O O . ALA B 1 368 ? -13.938 30.641 8.305 1 94.25 368 ALA B O 1
ATOM 6891 N N . ASP B 1 369 ? -16.109 30.359 8.523 1 95.88 369 ASP B N 1
ATOM 6892 C CA . ASP B 1 369 ? -16.484 30.031 7.152 1 95.88 369 ASP B CA 1
ATOM 6893 C C . ASP B 1 369 ? -17.797 30.719 6.766 1 95.88 369 ASP B C 1
ATOM 6895 O O . ASP B 1 369 ? -18.859 30.094 6.793 1 95.88 369 ASP B O 1
ATOM 6899 N N . GLY B 1 370 ? -17.703 31.922 6.352 1 94.5 370 GLY B N 1
ATOM 6900 C CA . GLY B 1 370 ? -18.891 32.75 6.242 1 94.5 370 GLY B CA 1
ATOM 6901 C C . GLY B 1 370 ? -19.594 32.969 7.57 1 94.5 370 GLY B C 1
ATOM 6902 O O . GLY B 1 370 ? -18.969 33.375 8.547 1 94.5 370 GLY B O 1
ATOM 6903 N N . ASP B 1 371 ? -20.859 32.594 7.527 1 93.88 371 ASP B N 1
ATOM 6904 C CA . ASP B 1 371 ? -21.656 32.688 8.75 1 93.88 371 ASP B CA 1
ATOM 6905 C C . ASP B 1 371 ? -21.453 31.484 9.648 1 93.88 371 ASP B C 1
ATOM 6907 O O . ASP B 1 371 ? -21.969 31.438 10.773 1 93.88 371 ASP B O 1
ATOM 6911 N N . ASN B 1 372 ? -20.703 30.531 9.164 1 97 372 ASN B N 1
ATOM 6912 C CA . ASN B 1 372 ? -20.422 29.297 9.891 1 97 372 ASN B CA 1
ATOM 6913 C C . ASN B 1 372 ? -19 29.266 10.43 1 97 372 ASN B C 1
ATOM 6915 O O . ASN B 1 372 ? -18.281 30.266 10.344 1 97 372 ASN B O 1
ATOM 6919 N N . PHE B 1 373 ? -18.703 28.156 11.031 1 95.62 373 PHE B N 1
ATOM 6920 C CA . PHE B 1 373 ? -17.359 28.016 11.609 1 95.62 373 PHE B CA 1
ATOM 6921 C C . PHE B 1 373 ? -16.656 26.797 11.039 1 95.62 373 PHE B C 1
ATOM 6923 O O . PHE B 1 373 ? -17.281 25.766 10.789 1 95.62 373 PHE B O 1
ATOM 6930 N N . GLU B 1 374 ? -15.367 27.016 10.961 1 94.12 374 GLU B N 1
ATOM 6931 C CA . GLU B 1 374 ? -14.508 25.984 10.383 1 94.12 374 GLU B CA 1
ATOM 6932 C C . GLU B 1 374 ? -13.711 25.25 11.461 1 94.12 374 GLU B C 1
ATOM 6934 O O . GLU B 1 374 ? -13.609 24.0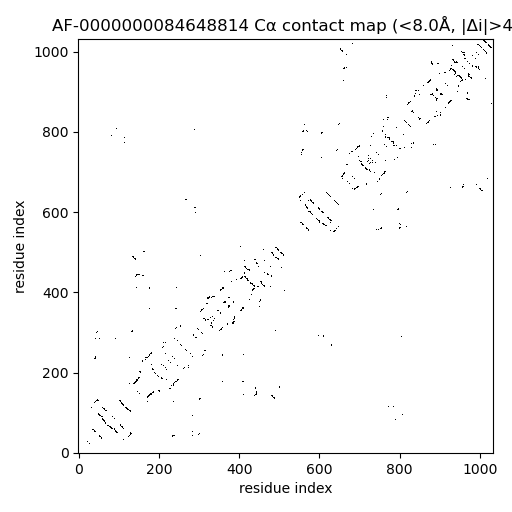31 11.445 1 94.12 374 GLU B O 1
ATOM 6939 N N . ALA B 1 375 ? -13.102 25.906 12.406 1 95.5 375 ALA B N 1
ATOM 6940 C CA . ALA B 1 375 ? -12.211 25.344 13.414 1 95.5 375 ALA B CA 1
ATOM 6941 C C . ALA B 1 375 ? -12.977 24.984 14.688 1 95.5 375 ALA B C 1
ATOM 6943 O O . ALA B 1 375 ? -14.211 24.875 14.664 1 95.5 375 ALA B O 1
ATOM 6944 N N . VAL B 1 376 ? -12.328 24.703 15.766 1 97.56 376 VAL B N 1
ATOM 6945 C CA . VAL B 1 376 ? -12.867 24.172 17.016 1 97.56 376 VAL B CA 1
ATOM 6946 C C . VAL B 1 376 ? -13.734 25.234 17.688 1 97.56 376 VAL B C 1
ATOM 6948 O O . VAL B 1 376 ? -14.875 24.969 18.062 1 97.56 376 VAL B O 1
ATOM 6951 N N . ALA B 1 377 ? -13.219 26.469 17.797 1 97.62 377 ALA B N 1
ATOM 6952 C CA . ALA B 1 377 ? -13.836 27.516 18.578 1 97.62 377 ALA B CA 1
ATOM 6953 C C . ALA B 1 377 ? -15.062 28.094 17.875 1 97.62 377 ALA B C 1
ATOM 6955 O O . ALA B 1 377 ? -15.047 28.266 16.656 1 97.62 377 ALA B O 1
ATOM 6956 N N . ASN B 1 378 ? -16.078 28.453 18.672 1 96.44 378 ASN B N 1
ATOM 6957 C CA . ASN B 1 378 ? -17.328 28.922 18.078 1 96.44 378 ASN B CA 1
ATOM 6958 C C . ASN B 1 378 ? -17.578 30.391 18.391 1 96.44 378 ASN B C 1
ATOM 6960 O O . ASN B 1 378 ? -18.562 30.969 17.938 1 96.44 378 ASN B O 1
ATOM 6964 N N . GLY B 1 379 ? -16.766 31 19.266 1 96.19 379 GLY B N 1
ATOM 6965 C CA . GLY B 1 379 ? -16.844 32.406 19.531 1 96.19 379 GLY B CA 1
ATOM 6966 C C . GLY B 1 379 ? -17.859 32.781 20.594 1 96.19 379 GLY B C 1
ATOM 6967 O O . GLY B 1 379 ? -18.156 33.938 20.812 1 96.19 379 GLY B O 1
ATOM 6968 N N . ASP B 1 380 ? -18.391 31.797 21.328 1 96.69 380 ASP B N 1
ATOM 6969 C CA . ASP B 1 380 ? -19.453 32.062 22.297 1 96.69 380 ASP B CA 1
ATOM 6970 C C . ASP B 1 380 ? -18.891 32.219 23.703 1 96.69 380 ASP B C 1
ATOM 6972 O O . ASP B 1 380 ? -19.578 32.719 24.609 1 96.69 380 ASP B O 1
ATOM 6976 N N . ASP B 1 381 ? -17.766 31.844 23.969 1 97 381 ASP B N 1
ATOM 6977 C CA . ASP B 1 381 ? -17.047 31.984 25.234 1 97 381 ASP B CA 1
ATOM 6978 C C . ASP B 1 381 ? -17.719 31.188 26.344 1 97 381 ASP B C 1
ATOM 6980 O O . ASP B 1 381 ? -17.484 31.438 27.531 1 97 381 ASP B O 1
ATOM 6984 N N . GLY B 1 382 ? -18.656 30.344 26.031 1 97 382 GLY B N 1
ATOM 6985 C CA . GLY B 1 382 ? -19.438 29.625 27.016 1 97 382 GLY B CA 1
ATOM 6986 C C . GLY B 1 382 ? -19 28.172 27.188 1 97 382 GLY B C 1
ATOM 6987 O O . GLY B 1 382 ? -17.828 27.844 26.953 1 97 382 GLY B O 1
ATOM 6988 N N . SER B 1 383 ? -19.969 27.391 27.703 1 97.25 383 SER B N 1
ATOM 6989 C CA . SER B 1 383 ? -19.719 25.969 27.828 1 97.25 383 SER B CA 1
ATOM 6990 C C . SER B 1 383 ? -19.469 25.328 26.469 1 97.25 383 SER B C 1
ATOM 6992 O O . SER B 1 383 ? -19.953 25.828 25.438 1 97.25 383 SER B O 1
ATOM 6994 N N . PRO B 1 384 ? -18.766 24.25 26.516 1 98.31 384 PRO B N 1
ATOM 6995 C CA . PRO B 1 384 ? -18.453 23.625 25.234 1 98.31 384 PRO B CA 1
ATOM 6996 C C . PRO B 1 384 ? -19.703 23.375 24.375 1 98.31 384 PRO B C 1
ATOM 6998 O O . PRO B 1 384 ? -20.719 22.859 24.891 1 98.31 384 PRO B O 1
ATOM 7001 N N . ALA B 1 385 ? -19.641 23.672 23.188 1 98.31 385 ALA B N 1
ATOM 7002 C CA . ALA B 1 385 ? -20.672 23.422 22.172 1 98.31 385 ALA B CA 1
ATOM 7003 C C . ALA B 1 385 ? -20.047 23.062 20.828 1 98.31 385 ALA B C 1
ATOM 7005 O O . ALA B 1 385 ? -18.891 23.391 20.562 1 98.31 385 ALA B O 1
ATOM 7006 N N . GLY B 1 386 ? -20.859 22.391 19.953 1 98.19 386 GLY B N 1
ATOM 7007 C CA . GLY B 1 386 ? -20.375 22.031 18.641 1 98.19 386 GLY B CA 1
ATOM 7008 C C . GLY B 1 386 ? -19.078 21.25 18.672 1 98.19 386 GLY B C 1
ATOM 7009 O O . GLY B 1 386 ? -18.969 20.266 19.406 1 98.19 386 GLY B O 1
ATOM 7010 N N . ARG B 1 387 ? -18.141 21.703 17.891 1 98.19 387 ARG B N 1
ATOM 7011 C CA . ARG B 1 387 ? -16.859 21.016 17.719 1 98.19 387 ARG B CA 1
ATOM 7012 C C . ARG B 1 387 ? -16.047 21.062 19 1 98.19 387 ARG B C 1
ATOM 7014 O O . ARG B 1 387 ? -15.094 20.281 19.156 1 98.19 387 ARG B O 1
ATOM 7021 N N . GLU B 1 388 ? -16.375 21.891 19.922 1 98.5 388 GLU B N 1
ATOM 7022 C CA . GLU B 1 388 ? -15.664 22.016 21.188 1 98.5 388 GLU B CA 1
ATOM 7023 C C . GLU B 1 388 ? -15.898 20.781 22.062 1 98.5 388 GLU B C 1
ATOM 7025 O O . GLU B 1 388 ? -15.102 20.5 22.969 1 98.5 388 GLU B O 1
ATOM 7030 N N . HIS B 1 389 ? -17.016 20.062 21.812 1 98.38 389 HIS B N 1
ATOM 7031 C CA . HIS B 1 389 ? -17.375 18.906 22.641 1 98.38 389 HIS B CA 1
ATOM 7032 C C . HIS B 1 389 ? -16.25 17.875 22.641 1 98.38 389 HIS B C 1
ATOM 7034 O O . HIS B 1 389 ? -15.867 17.359 23.688 1 98.38 389 HIS B O 1
ATOM 7040 N N . GLU B 1 390 ? -15.727 17.547 21.469 1 98.5 390 GLU B N 1
ATOM 7041 C CA . GLU B 1 390 ? -14.695 16.531 21.375 1 98.5 390 GLU B CA 1
ATOM 7042 C C . GLU B 1 390 ? -13.406 16.969 22.062 1 98.5 390 GLU B C 1
ATOM 7044 O O . GLU B 1 390 ? -12.711 16.156 22.672 1 98.5 390 GLU B O 1
ATOM 7049 N N . ILE B 1 391 ? -13.078 18.219 21.969 1 98.5 391 ILE B N 1
ATOM 7050 C CA . ILE B 1 391 ? -11.883 18.75 22.609 1 98.5 391 ILE B CA 1
ATOM 7051 C C . ILE B 1 391 ? -12.07 18.75 24.125 1 98.5 391 ILE B C 1
ATOM 7053 O O . ILE B 1 391 ? -11.148 18.406 24.875 1 98.5 391 ILE B O 1
ATOM 7057 N N . ALA B 1 392 ? -13.273 19.141 24.516 1 98.62 392 ALA B N 1
ATOM 7058 C CA . ALA B 1 392 ? -13.57 19.078 25.953 1 98.62 392 ALA B CA 1
ATOM 7059 C C . ALA B 1 392 ? -13.422 17.656 26.484 1 98.62 392 ALA B C 1
ATOM 7061 O O . ALA B 1 392 ? -12.844 17.453 27.562 1 98.62 392 ALA B O 1
ATOM 7062 N N . ARG B 1 393 ? -13.953 16.75 25.766 1 98.5 393 ARG B N 1
ATOM 7063 C CA . ARG B 1 393 ? -13.836 15.352 26.141 1 98.5 393 ARG B CA 1
ATOM 7064 C C . ARG B 1 393 ? -12.375 14.922 26.25 1 98.5 393 ARG B C 1
ATOM 7066 O O . ARG B 1 393 ? -11.992 14.242 27.203 1 98.5 393 ARG B O 1
ATOM 7073 N N . LEU B 1 394 ? -11.586 15.289 25.344 1 98.75 394 LEU B N 1
ATOM 7074 C CA . LEU B 1 394 ? -10.164 14.961 25.328 1 98.75 394 LEU B CA 1
ATOM 7075 C C . LEU B 1 394 ? -9.445 15.602 26.516 1 98.75 394 LEU B C 1
ATOM 7077 O O . LEU B 1 394 ? -8.695 14.938 27.219 1 98.75 394 LEU B O 1
ATOM 7081 N N . LEU B 1 395 ? -9.664 16.875 26.703 1 98.81 395 LEU B N 1
ATOM 7082 C CA . LEU B 1 395 ? -9 17.609 27.781 1 98.81 395 LEU B CA 1
ATOM 7083 C C . LEU B 1 395 ? -9.383 17.047 29.141 1 98.81 395 LEU B C 1
ATOM 7085 O O . LEU B 1 395 ? -8.539 16.922 30.031 1 98.81 395 LEU B O 1
ATOM 7089 N N . LYS B 1 396 ? -10.625 16.734 29.281 1 98.81 396 LYS B N 1
ATOM 7090 C CA . LYS B 1 396 ? -11.086 16.141 30.531 1 98.81 396 LYS B CA 1
ATOM 7091 C C . LYS B 1 396 ? -10.406 14.789 30.781 1 98.81 396 LYS B C 1
ATOM 7093 O O . LYS B 1 396 ? -10.023 14.477 31.906 1 98.81 396 LYS B O 1
ATOM 7098 N N . ALA B 1 397 ? -10.344 14.008 29.75 1 98.88 397 ALA B N 1
ATOM 7099 C CA . ALA B 1 397 ? -9.688 12.711 29.875 1 98.88 397 ALA B CA 1
ATOM 7100 C C . ALA B 1 397 ? -8.227 12.859 30.266 1 98.88 397 ALA B C 1
ATOM 7102 O O . ALA B 1 397 ? -7.695 12.055 31.031 1 98.88 397 ALA B O 1
ATOM 7103 N N . ILE B 1 398 ? -7.566 13.82 29.719 1 98.75 398 ILE B N 1
ATOM 7104 C CA . ILE B 1 398 ? -6.172 14.078 30.047 1 98.75 398 ILE B CA 1
ATOM 7105 C C . ILE B 1 398 ? -6.043 14.367 31.547 1 98.75 398 ILE B C 1
ATOM 7107 O O . ILE B 1 398 ? -5.156 13.836 32.219 1 98.75 398 ILE B O 1
ATOM 7111 N N . ARG B 1 399 ? -6.887 15.211 32.062 1 98.5 399 ARG B N 1
ATOM 7112 C CA . ARG B 1 399 ? -6.906 15.523 33.469 1 98.5 399 ARG B CA 1
ATOM 7113 C C . ARG B 1 399 ? -7.219 14.281 34.312 1 98.5 399 ARG B C 1
ATOM 7115 O O . ARG B 1 399 ? -6.477 13.945 35.219 1 98.5 399 ARG B O 1
ATOM 7122 N N . ASP B 1 400 ? -8.273 13.602 33.906 1 98.56 400 ASP B N 1
ATOM 7123 C CA . ASP B 1 400 ? -8.805 12.5 34.719 1 98.56 400 ASP B CA 1
ATOM 7124 C C . ASP B 1 400 ? -7.832 11.32 34.75 1 98.56 400 ASP B C 1
ATOM 7126 O O . ASP B 1 400 ? -7.82 10.547 35.688 1 98.56 400 ASP B O 1
ATOM 7130 N N . ASN B 1 401 ? -7.039 11.164 33.719 1 98.25 401 ASN B N 1
ATOM 7131 C CA . ASN B 1 401 ? -6.07 10.078 33.656 1 98.25 401 ASN B CA 1
ATOM 7132 C C . ASN B 1 401 ? -4.688 10.531 34.094 1 98.25 401 ASN B C 1
ATOM 7134 O O . ASN B 1 401 ? -3.705 9.805 33.938 1 98.25 401 ASN B O 1
ATOM 7138 N N . ASN B 1 402 ? -4.535 11.742 34.562 1 97.56 402 ASN B N 1
ATOM 7139 C CA . ASN B 1 402 ? -3.301 12.312 35.094 1 97.56 402 ASN B CA 1
ATOM 7140 C C . ASN B 1 402 ? -2.188 12.305 34.062 1 97.56 402 ASN B C 1
ATOM 7142 O O . ASN B 1 402 ? -1.062 11.898 34.344 1 97.56 402 ASN B O 1
ATOM 7146 N N . ILE B 1 403 ? -2.564 12.617 32.844 1 98.25 403 ILE B N 1
ATOM 7147 C CA . ILE B 1 403 ? -1.591 12.727 31.766 1 98.25 403 ILE B CA 1
ATOM 7148 C C . ILE B 1 403 ? -0.912 14.094 31.828 1 98.25 403 ILE B C 1
ATOM 7150 O O . ILE B 1 403 ? -1.581 15.133 31.766 1 98.25 403 ILE B O 1
ATOM 7154 N N . SER B 1 404 ? 0.421 14.094 31.938 1 97.25 404 SER B N 1
ATOM 7155 C CA . SER B 1 404 ? 1.158 15.344 32.094 1 97.25 404 SER B CA 1
ATOM 7156 C C . SER B 1 404 ? 1.979 15.648 30.844 1 97.25 404 SER B C 1
ATOM 7158 O O . SER B 1 404 ? 2.178 14.781 29.984 1 97.25 404 SER B O 1
ATOM 7160 N N . ASN B 1 405 ? 2.439 16.844 30.719 1 98.56 405 ASN B N 1
ATOM 7161 C CA . ASN B 1 405 ? 3.412 17.281 29.719 1 98.56 405 ASN B CA 1
ATOM 7162 C C . ASN B 1 405 ? 2.854 17.172 28.312 1 98.56 405 ASN B C 1
ATOM 7164 O O . ASN B 1 405 ? 3.516 16.641 27.422 1 98.56 405 ASN B O 1
ATOM 7168 N N . VAL B 1 406 ? 1.629 17.688 28.141 1 98.69 406 VAL B N 1
ATOM 7169 C CA . VAL B 1 406 ? 0.983 17.703 26.828 1 98.69 406 VAL B CA 1
ATOM 7170 C C . VAL B 1 406 ? 1.117 19.094 26.203 1 98.69 406 VAL B C 1
ATOM 7172 O O . VAL B 1 406 ? 0.795 20.094 26.844 1 98.69 406 VAL B O 1
ATOM 7175 N N . VAL B 1 407 ? 1.594 19.172 25 1 98.81 407 VAL B N 1
ATOM 7176 C CA . VAL B 1 407 ? 1.768 20.422 24.266 1 98.81 407 VAL B CA 1
ATOM 7177 C C . VAL B 1 407 ? 1.104 20.328 22.906 1 98.81 407 VAL B C 1
ATOM 7179 O O . VAL B 1 407 ? 1.199 19.281 22.234 1 98.81 407 VAL B O 1
ATOM 7182 N N . TRP B 1 408 ? 0.436 21.406 22.516 1 98.88 408 TRP B N 1
ATOM 7183 C CA . TRP B 1 408 ? -0.192 21.469 21.203 1 98.88 408 TRP B CA 1
ATOM 7184 C C . TRP B 1 408 ? 0.648 22.297 20.234 1 98.88 408 TRP B C 1
ATOM 7186 O O . TRP B 1 408 ? 1.066 23.406 20.562 1 98.88 408 TRP B O 1
ATOM 7196 N N . LEU B 1 409 ? 0.91 21.719 19.062 1 98.94 409 LEU B N 1
ATOM 7197 C CA . LEU B 1 409 ? 1.516 22.438 17.953 1 98.94 409 LEU B CA 1
ATOM 7198 C C . LEU B 1 409 ? 0.551 22.531 16.766 1 98.94 409 LEU B C 1
ATOM 7200 O O . LEU B 1 409 ? 0.081 21.516 16.266 1 98.94 409 LEU B O 1
ATOM 7204 N N . THR B 1 410 ? 0.257 23.781 16.312 1 98.62 410 THR B N 1
ATOM 7205 C CA . THR B 1 410 ? -0.782 23.969 15.312 1 98.62 410 THR B CA 1
ATOM 7206 C C . THR B 1 410 ? -0.322 24.969 14.25 1 98.62 410 THR B C 1
ATOM 7208 O O . THR B 1 410 ? 0.765 25.547 14.352 1 98.62 410 THR B O 1
ATOM 7211 N N . ALA B 1 411 ? -1.113 25.109 13.148 1 97.88 411 ALA B N 1
ATOM 7212 C CA . ALA B 1 411 ? -0.88 26.047 12.047 1 97.88 411 ALA B CA 1
ATOM 7213 C C . ALA B 1 411 ? -2.197 26.578 11.492 1 97.88 411 ALA B C 1
ATOM 7215 O O . ALA B 1 411 ? -3.113 26.906 12.258 1 97.88 411 ALA B O 1
ATOM 7216 N N . ASP B 1 412 ? -2.289 26.891 10.273 1 96.56 412 ASP B N 1
ATOM 7217 C CA . ASP B 1 412 ? -3.512 27.125 9.516 1 96.56 412 ASP B CA 1
ATOM 7218 C C . ASP B 1 412 ? -3.801 28.625 9.406 1 96.56 412 ASP B C 1
ATOM 7220 O O . ASP B 1 412 ? -4.262 29.094 8.359 1 96.56 412 ASP B O 1
ATOM 7224 N N . VAL B 1 413 ? -3.51 29.453 10.43 1 96.94 413 VAL B N 1
ATOM 7225 C CA . VAL B 1 413 ? -4.105 30.781 10.531 1 96.94 413 VAL B CA 1
ATOM 7226 C C . VAL B 1 413 ? -3.131 31.828 9.992 1 96.94 413 VAL B C 1
ATOM 7228 O O . VAL B 1 413 ? -3.453 33 9.945 1 96.94 413 VAL B O 1
ATOM 7231 N N . HIS B 1 414 ? -1.938 31.562 9.641 1 97.88 414 HIS B N 1
ATOM 7232 C CA . HIS B 1 414 ? -0.992 32.344 8.859 1 97.88 414 HIS B CA 1
ATOM 7233 C C . HIS B 1 414 ? -0.378 33.469 9.703 1 97.88 414 HIS B C 1
ATOM 7235 O O . HIS B 1 414 ? -0.204 34.594 9.219 1 97.88 414 HIS B O 1
ATOM 7241 N N . TYR B 1 415 ? -0.176 33.25 10.906 1 97.88 415 TYR B N 1
ATOM 7242 C CA . TYR B 1 415 ? 0.662 34.031 11.812 1 97.88 415 TYR B CA 1
ATOM 7243 C C . TYR B 1 415 ? 1.161 33.156 12.961 1 97.88 415 TYR B C 1
ATOM 7245 O O . TYR B 1 415 ? 0.812 31.984 13.055 1 97.88 415 TYR B O 1
ATOM 7253 N N . THR B 1 416 ? 2.049 33.656 13.773 1 98.62 416 THR B N 1
ATOM 7254 C CA . THR B 1 416 ? 2.6 32.812 14.844 1 98.62 416 THR B CA 1
ATOM 7255 C C . THR B 1 416 ? 2.18 33.344 16.203 1 98.62 416 THR B C 1
ATOM 7257 O O . THR B 1 416 ? 1.937 34.562 16.359 1 98.62 416 THR B O 1
ATOM 7260 N N . ALA B 1 417 ? 1.963 32.469 17.094 1 98.81 417 ALA B N 1
ATOM 7261 C CA . ALA B 1 417 ? 1.495 32.844 18.422 1 98.81 417 ALA B CA 1
ATOM 7262 C C . ALA B 1 417 ? 1.788 31.75 19.453 1 98.81 417 ALA B C 1
ATOM 7264 O O . ALA B 1 417 ? 1.99 30.594 19.094 1 98.81 417 ALA B O 1
ATOM 7265 N N . ALA B 1 418 ? 1.899 32.125 20.672 1 98.88 418 ALA B N 1
ATOM 7266 C CA . ALA B 1 418 ? 1.922 31.266 21.844 1 98.88 418 ALA B CA 1
ATOM 7267 C C . ALA B 1 418 ? 0.716 31.516 22.75 1 98.88 418 ALA B C 1
ATOM 7269 O O . ALA B 1 418 ? 0.478 32.656 23.172 1 98.88 418 ALA B O 1
ATOM 7270 N N . HIS B 1 419 ? -0.052 30.5 22.984 1 98.81 419 HIS B N 1
ATOM 7271 C CA . HIS B 1 419 ? -1.236 30.594 23.828 1 98.81 419 HIS B CA 1
ATOM 7272 C C . HIS B 1 419 ? -1.129 29.672 25.031 1 98.81 419 HIS B C 1
ATOM 7274 O O . HIS B 1 419 ? -0.744 28.5 24.906 1 98.81 419 HIS B O 1
ATOM 7280 N N . HIS B 1 420 ? -1.43 30.188 26.203 1 98.81 420 HIS B N 1
ATOM 7281 C CA . HIS B 1 420 ? -1.532 29.375 27.406 1 98.81 420 HIS B CA 1
ATOM 7282 C C . HIS B 1 420 ? -2.986 29.203 27.828 1 98.81 420 HIS B C 1
ATOM 7284 O O . HIS B 1 420 ? -3.734 30.188 27.906 1 98.81 420 HIS B O 1
ATOM 7290 N N . TYR B 1 421 ? -3.393 27.969 28.031 1 98.75 421 TYR B N 1
ATOM 7291 C CA . TYR B 1 421 ? -4.75 27.641 28.453 1 98.75 421 TYR B CA 1
ATOM 7292 C C . TYR B 1 421 ? -4.793 27.25 29.922 1 98.75 421 TYR B C 1
ATOM 7294 O O . TYR B 1 421 ? -3.928 26.516 30.406 1 98.75 421 TYR B O 1
ATOM 7302 N N . ALA B 1 422 ? -5.855 27.75 30.609 1 98.44 422 ALA B N 1
ATOM 7303 C CA . ALA B 1 422 ? -5.973 27.422 32.031 1 98.44 422 ALA B CA 1
ATOM 7304 C C . ALA B 1 422 ? -7.434 27.406 32.469 1 98.44 422 ALA B C 1
ATOM 7306 O O . ALA B 1 422 ? -8.227 28.25 32.062 1 98.44 422 ALA B O 1
ATOM 7307 N N . PRO B 1 423 ? -7.738 26.469 33.344 1 98.25 423 PRO B N 1
ATOM 7308 C CA . PRO B 1 423 ? -9.125 26.359 33.812 1 98.25 423 PRO B CA 1
ATOM 7309 C C . PRO B 1 423 ? -9.602 27.609 34.562 1 98.25 423 PRO B C 1
ATOM 7311 O O . PRO B 1 423 ? -10.781 27.953 34.5 1 98.25 423 PRO B O 1
ATOM 7314 N N . GLU B 1 424 ? -8.734 28.344 35.219 1 98.06 424 GLU B N 1
ATOM 7315 C CA . GLU B 1 424 ? -9.109 29.531 35.969 1 98.06 424 GLU B CA 1
ATOM 7316 C C . GLU B 1 424 ? -9.68 30.609 35.062 1 98.06 424 GLU B C 1
ATOM 7318 O O . GLU B 1 424 ? -10.477 31.438 35.531 1 98.06 424 GLU B O 1
ATOM 7323 N N . ARG B 1 425 ? -9.312 30.578 33.844 1 98.19 425 ARG B N 1
ATOM 7324 C CA . ARG B 1 425 ? -9.758 31.578 32.875 1 98.19 425 ARG B CA 1
ATOM 7325 C C . ARG B 1 425 ? -10.844 31.016 31.953 1 98.19 425 ARG B C 1
ATOM 7327 O O . ARG B 1 425 ? -11.367 31.719 31.094 1 98.19 425 ARG B O 1
ATOM 7334 N N . ALA B 1 426 ? -11.234 29.781 32.156 1 98.56 426 ALA B N 1
ATOM 7335 C CA . ALA B 1 426 ? -12.039 29.062 31.172 1 98.56 426 ALA B CA 1
ATOM 7336 C C . ALA B 1 426 ? -13.484 28.938 31.641 1 98.56 426 ALA B C 1
ATOM 7338 O O . ALA B 1 426 ? -13.758 28.906 32.844 1 98.56 426 ALA B O 1
ATOM 7339 N N . SER B 1 427 ? -14.344 28.844 30.75 1 98.5 427 SER B N 1
ATOM 7340 C CA . SER B 1 427 ? -15.711 28.438 31.047 1 98.5 427 SER B CA 1
ATOM 7341 C C . SER B 1 427 ? -15.781 26.938 31.375 1 98.5 427 SER B C 1
ATOM 7343 O O . SER B 1 427 ? -16.516 26.531 32.25 1 98.5 427 SER B O 1
ATOM 7345 N N . PHE B 1 428 ? -15.148 26.188 30.531 1 98.5 428 PHE B N 1
ATOM 7346 C CA . PHE B 1 428 ? -14.969 24.766 30.828 1 98.5 428 PHE B CA 1
ATOM 7347 C C . PHE B 1 428 ? -13.766 24.547 31.734 1 98.5 428 PHE B C 1
ATOM 7349 O O . PHE B 1 428 ? -12.625 24.781 31.328 1 98.5 428 PHE B O 1
ATOM 7356 N N . LYS B 1 429 ? -13.945 23.938 32.875 1 98.25 429 LYS B N 1
ATOM 7357 C CA . LYS B 1 429 ? -12.891 24.016 33.875 1 98.25 429 LYS B CA 1
ATOM 7358 C C . LYS B 1 429 ? -12.281 22.641 34.156 1 98.25 429 LYS B C 1
ATOM 7360 O O . LYS B 1 429 ? -11.297 22.516 34.875 1 98.25 429 LYS B O 1
ATOM 7365 N N . GLU B 1 430 ? -12.789 21.609 33.531 1 98.31 430 GLU B N 1
ATOM 7366 C CA . GLU B 1 430 ? -12.391 20.25 33.875 1 98.31 430 GLU B CA 1
ATOM 7367 C C . GLU B 1 430 ? -11.203 19.812 33.031 1 98.31 430 GLU B C 1
ATOM 7369 O O . GLU B 1 430 ? -11.234 18.75 32.406 1 98.31 430 GLU B O 1
ATOM 7374 N N . PHE B 1 431 ? -10.141 20.531 33.125 1 98.56 431 PHE B N 1
ATOM 7375 C CA . PHE B 1 431 ? -8.898 20.172 32.438 1 98.56 431 PHE B CA 1
ATOM 7376 C C . PHE B 1 431 ? -7.691 20.734 33.188 1 98.56 431 PHE B C 1
ATOM 7378 O O . PHE B 1 431 ? -7.836 21.469 34.156 1 98.56 431 PHE B O 1
ATOM 7385 N N . THR B 1 432 ? -6.453 20.344 32.781 1 98.12 432 THR B N 1
ATOM 7386 C CA . THR B 1 432 ? -5.207 20.891 33.312 1 98.12 432 THR B CA 1
ATOM 7387 C C . THR B 1 432 ? -4.617 21.906 32.344 1 98.12 432 THR B C 1
ATOM 7389 O O . THR B 1 432 ? -4.844 21.812 31.125 1 98.12 432 THR B O 1
ATOM 7392 N N . PRO B 1 433 ? -3.914 22.891 32.844 1 98.19 433 PRO B N 1
ATOM 7393 C CA . PRO B 1 433 ? -3.332 23.891 31.969 1 98.19 433 PRO B CA 1
ATOM 7394 C C . PRO B 1 433 ? -2.436 23.281 30.891 1 98.19 433 PRO B C 1
ATOM 7396 O O . PRO B 1 433 ? -1.766 22.266 31.141 1 98.19 433 PRO B O 1
ATOM 7399 N N . PHE B 1 434 ? -2.404 23.906 29.75 1 98.38 434 PHE B N 1
ATOM 7400 C CA . PHE B 1 434 ? -1.548 23.453 28.672 1 98.38 434 PHE B CA 1
ATOM 7401 C C . PHE B 1 434 ? -1.178 24.594 27.734 1 98.38 434 PHE B C 1
ATOM 7403 O O . PHE B 1 434 ? -1.751 25.688 27.828 1 98.38 434 PHE B O 1
ATOM 7410 N N . TRP B 1 435 ? -0.157 24.344 26.891 1 98.75 435 TRP B N 1
ATOM 7411 C CA . TRP B 1 435 ? 0.315 25.312 25.922 1 98.75 435 TRP B CA 1
ATOM 7412 C C . TRP B 1 435 ? -0.06 24.906 24.5 1 98.75 435 TRP B C 1
ATOM 7414 O O . TRP B 1 435 ? -0.009 23.719 24.156 1 98.75 435 TRP B O 1
ATOM 7424 N N . GLU B 1 436 ? -0.427 25.875 23.75 1 98.81 436 GLU B N 1
ATOM 7425 C CA . GLU B 1 436 ? -0.527 25.781 22.297 1 98.81 436 GLU B CA 1
ATOM 7426 C C . GLU B 1 436 ? 0.407 26.766 21.609 1 98.81 436 GLU B C 1
ATOM 7428 O O . GLU B 1 436 ? 0.383 27.969 21.906 1 98.81 436 GLU B O 1
ATOM 7433 N N . PHE B 1 437 ? 1.165 26.234 20.719 1 98.94 437 PHE B N 1
ATOM 7434 C CA . PHE B 1 437 ? 1.997 27.094 19.875 1 98.94 437 PHE B CA 1
ATOM 7435 C C . PHE B 1 437 ? 1.562 27.016 18.422 1 98.94 437 PHE B C 1
ATOM 7437 O O . PHE B 1 437 ? 1.43 25.922 17.875 1 98.94 437 PHE B O 1
ATOM 7444 N N . VAL B 1 438 ? 1.304 28.156 17.844 1 98.62 438 VAL B N 1
ATOM 7445 C CA . VAL B 1 438 ? 0.85 28.266 16.453 1 98.62 438 VAL B CA 1
ATOM 7446 C C . VAL B 1 438 ? 1.974 28.828 15.594 1 98.62 438 VAL B C 1
ATOM 7448 O O . VAL B 1 438 ? 2.592 29.844 15.938 1 98.62 438 VAL B O 1
ATOM 7451 N N . SER B 1 439 ? 2.217 28.188 14.547 1 97.94 439 SER B N 1
ATOM 7452 C CA . SER B 1 439 ? 3.193 28.781 13.641 1 97.94 439 SER B CA 1
ATOM 7453 C C . SER B 1 439 ? 2.834 28.5 12.188 1 97.94 439 SER B C 1
ATOM 7455 O O . SER B 1 439 ? 2.271 27.453 11.867 1 97.94 439 SER B O 1
ATOM 7457 N N . GLY B 1 440 ? 3.266 29.297 11.297 1 96.56 440 GLY B N 1
ATOM 7458 C CA . GLY B 1 440 ? 2.977 29.438 9.883 1 96.56 440 GLY B CA 1
ATOM 7459 C C . GLY B 1 440 ? 2.668 30.875 9.477 1 96.56 440 GLY B C 1
ATOM 7460 O O . GLY B 1 440 ? 2.57 31.75 10.328 1 96.56 440 GLY B O 1
ATOM 7461 N N . PRO B 1 441 ? 2.545 31.125 8.203 1 98.5 441 PRO B N 1
ATOM 7462 C CA . PRO B 1 441 ? 2.725 30.203 7.086 1 98.5 441 PRO B CA 1
ATOM 7463 C C . PRO B 1 441 ? 4.191 30.016 6.695 1 98.5 441 PRO B C 1
ATOM 7465 O O . PRO B 1 441 ? 5.031 30.859 7.043 1 98.5 441 PRO B O 1
ATOM 7468 N N . LEU B 1 442 ? 4.473 28.969 5.977 1 98.81 442 LEU B N 1
ATOM 7469 C CA . LEU B 1 442 ? 5.793 28.734 5.41 1 98.81 442 LEU B CA 1
ATOM 7470 C C . LEU B 1 442 ? 6.043 29.641 4.211 1 98.81 442 LEU B C 1
ATOM 7472 O O . LEU B 1 442 ? 7.078 30.312 4.133 1 98.81 442 LEU B O 1
ATOM 7476 N N . HIS B 1 443 ? 5.156 29.672 3.266 1 98.69 443 HIS B N 1
ATOM 7477 C CA . HIS B 1 443 ? 5.254 30.453 2.035 1 98.69 443 HIS B CA 1
ATOM 7478 C C . HIS B 1 443 ? 3.871 30.75 1.46 1 98.69 443 HIS B C 1
ATOM 7480 O O . HIS B 1 443 ? 3.5 30.203 0.416 1 98.69 443 HIS B O 1
ATOM 7486 N N . ALA B 1 444 ? 3.215 31.625 2.064 1 98.69 444 ALA B N 1
ATOM 7487 C CA . ALA B 1 444 ? 1.847 31.984 1.712 1 98.69 444 ALA B CA 1
ATOM 7488 C C . ALA B 1 444 ? 1.504 33.375 2.229 1 98.69 444 ALA B C 1
ATOM 7490 O O . ALA B 1 444 ? 2.342 34.062 2.844 1 98.69 444 ALA B O 1
ATOM 7491 N N . GLY B 1 445 ? 0.298 33.781 1.91 1 98.12 445 GLY B N 1
ATOM 7492 C CA . GLY B 1 445 ? -0.154 35.062 2.42 1 98.12 445 GLY B CA 1
ATOM 7493 C C . GLY B 1 445 ? -0.3 35.094 3.93 1 98.12 445 GLY B C 1
ATOM 7494 O O . GLY B 1 445 ? -0.456 34.062 4.562 1 98.12 445 GLY B O 1
ATOM 7495 N N . THR B 1 446 ? -0.238 36.281 4.484 1 97 446 THR B N 1
ATOM 7496 C CA . THR B 1 446 ? -0.286 36.406 5.938 1 97 446 THR B CA 1
ATOM 7497 C C . THR B 1 446 ? -1.601 37.062 6.375 1 97 446 THR B C 1
ATOM 7499 O O . THR B 1 446 ? -2.189 37.844 5.637 1 97 446 THR B O 1
ATOM 7502 N N . PHE B 1 447 ? -1.957 36.656 7.555 1 96.44 447 PHE B N 1
ATOM 7503 C CA . PHE B 1 447 ? -3.203 37.156 8.141 1 96.44 447 PHE B CA 1
ATOM 7504 C C . PHE B 1 447 ? -3.057 37.312 9.648 1 96.44 447 PHE B C 1
ATOM 7506 O O . PHE B 1 447 ? -1.955 37.219 10.188 1 96.44 447 PHE B O 1
ATOM 7513 N N . GLY B 1 448 ? -4.277 37.625 10.273 1 91.69 448 GLY B N 1
ATOM 7514 C CA . GLY B 1 448 ? -4.379 37.656 11.727 1 91.69 448 GLY B CA 1
ATOM 7515 C C . GLY B 1 448 ? -4.109 39 12.312 1 91.69 448 GLY B C 1
ATOM 7516 O O . GLY B 1 448 ? -3.984 40 11.578 1 91.69 448 GLY B O 1
ATOM 7517 N N . PRO B 1 449 ? -4.027 39.125 13.586 1 95.25 449 PRO B N 1
ATOM 7518 C CA . PRO B 1 449 ? -4.281 38 14.492 1 95.25 449 PRO B CA 1
ATOM 7519 C C . PRO B 1 449 ? -5.766 37.656 14.586 1 95.25 449 PRO B C 1
ATOM 7521 O O . PRO B 1 449 ? -6.621 38.438 14.195 1 95.25 449 PRO B O 1
ATOM 7524 N N . GLY B 1 450 ? -6.035 36.469 15 1 94.69 450 GLY B N 1
ATOM 7525 C CA . GLY B 1 450 ? -7.402 36 15.156 1 94.69 450 GLY B CA 1
ATOM 7526 C C . GLY B 1 450 ? -7.953 36.219 16.547 1 94.69 450 GLY B C 1
ATOM 7527 O O . GLY B 1 450 ? -7.195 36.469 17.484 1 94.69 450 GLY B O 1
ATOM 7528 N N . GLU B 1 451 ? -9.281 36.094 16.656 1 96.19 451 GLU B N 1
ATOM 7529 C CA . GLU B 1 451 ? -9.953 36.219 17.938 1 96.19 451 GLU B CA 1
ATOM 7530 C C . GLU B 1 451 ? -9.914 34.906 18.719 1 96.19 451 GLU B C 1
ATOM 7532 O O . GLU B 1 451 ? -10.016 33.812 18.125 1 96.19 451 GLU B O 1
ATOM 7537 N N . LEU B 1 452 ? -9.766 35.031 20.031 1 97.62 452 LEU B N 1
ATOM 7538 C CA . LEU B 1 452 ? -9.781 33.875 20.891 1 97.62 452 LEU B CA 1
ATOM 7539 C C . LEU B 1 452 ? -11.156 33.688 21.531 1 97.62 452 LEU B C 1
ATOM 7541 O O . LEU B 1 452 ? -11.867 34.656 21.781 1 97.62 452 LEU B O 1
ATOM 7545 N N . ASP B 1 453 ? -11.414 32.438 21.719 1 97.44 453 ASP B N 1
ATOM 7546 C CA . ASP B 1 453 ? -12.609 31.969 22.406 1 97.44 453 ASP B CA 1
ATOM 7547 C C . ASP B 1 453 ? -12.289 31.562 23.844 1 97.44 453 ASP B C 1
ATOM 7549 O O . ASP B 1 453 ? -11.344 30.797 24.078 1 97.44 453 ASP B O 1
ATOM 7553 N N . ALA B 1 454 ? -13.102 31.922 24.812 1 98 454 ALA B N 1
ATOM 7554 C CA . ALA B 1 454 ? -12.75 31.766 26.219 1 98 454 ALA B CA 1
ATOM 7555 C C . ALA B 1 454 ? -13.188 30.406 26.766 1 98 454 ALA B C 1
ATOM 7557 O O . ALA B 1 454 ? -12.953 30.094 27.922 1 98 454 ALA B O 1
ATOM 7558 N N . THR B 1 455 ? -13.82 29.562 25.922 1 98.5 455 THR B N 1
ATOM 7559 C CA . THR B 1 455 ? -14.328 28.281 26.375 1 98.5 455 THR B CA 1
ATOM 7560 C C . THR B 1 455 ? -13.258 27.516 27.156 1 98.5 455 THR B C 1
ATOM 7562 O O . THR B 1 455 ? -13.523 26.984 28.234 1 98.5 455 THR B O 1
ATOM 7565 N N . PHE B 1 456 ? -12.008 27.531 26.609 1 98.69 456 PHE B N 1
ATOM 7566 C CA . PHE B 1 456 ? -10.945 26.781 27.266 1 98.69 456 PHE B CA 1
ATOM 7567 C C . PHE B 1 456 ? -9.922 27.719 27.891 1 98.69 456 PHE B C 1
ATOM 7569 O O . PHE B 1 456 ? -8.805 27.312 28.203 1 98.69 456 PHE B O 1
ATOM 7576 N N . GLY B 1 457 ? -10.164 28.984 27.953 1 98.5 457 GLY B N 1
ATOM 7577 C CA . GLY B 1 457 ? -9.438 29.984 28.734 1 98.5 457 GLY B CA 1
ATOM 7578 C C . GLY B 1 457 ? -8.062 30.281 28.172 1 98.5 457 GLY B C 1
ATOM 7579 O O . GLY B 1 457 ? -7.07 30.25 28.906 1 98.5 457 GLY B O 1
ATOM 7580 N N . PRO B 1 458 ? -7.965 30.562 26.906 1 98.56 458 PRO B N 1
ATOM 7581 C CA . PRO B 1 458 ? -6.656 30.906 26.344 1 98.56 458 PRO B CA 1
ATOM 7582 C C . PRO B 1 458 ? -6.203 32.312 26.703 1 98.56 458 PRO B C 1
ATOM 7584 O O . PRO B 1 458 ? -7.031 33.219 26.828 1 98.56 458 PRO B O 1
ATOM 7587 N N . GLN B 1 459 ? -4.898 32.5 26.906 1 98.5 459 GLN B N 1
ATOM 7588 C CA . GLN B 1 459 ? -4.219 33.781 27.047 1 98.5 459 GLN B CA 1
ATOM 7589 C C . GLN B 1 459 ? -3.062 33.906 26.047 1 98.5 459 GLN B C 1
ATOM 7591 O O . GLN B 1 459 ? -2.248 32.969 25.938 1 98.5 459 GLN B O 1
ATOM 7596 N N . VAL B 1 460 ? -2.996 35.031 25.328 1 98.56 460 VAL B N 1
ATOM 7597 C CA . VAL B 1 460 ? -1.904 35.281 24.391 1 98.56 460 VAL B CA 1
ATOM 7598 C C . VAL B 1 460 ? -0.637 35.625 25.156 1 98.56 460 VAL B C 1
ATOM 7600 O O . VAL B 1 460 ? -0.569 36.688 25.781 1 98.56 460 VAL B O 1
ATOM 7603 N N . ALA B 1 461 ? 0.27 34.781 25.047 1 98.69 461 ALA B N 1
ATOM 7604 C CA . ALA B 1 461 ? 1.573 35.094 25.625 1 98.69 461 ALA B CA 1
ATOM 7605 C C . ALA B 1 461 ? 2.447 35.875 24.625 1 98.69 461 ALA B C 1
ATOM 7607 O O . ALA B 1 461 ? 3.275 36.688 25.016 1 98.69 461 ALA B O 1
ATOM 7608 N N . PHE B 1 462 ? 2.266 35.531 23.406 1 98.62 462 PHE B N 1
ATOM 7609 C CA . PHE B 1 462 ? 2.996 36.188 22.312 1 98.62 462 PHE B CA 1
ATOM 7610 C C . PHE B 1 462 ? 2.268 36 21 1 98.62 462 PHE B C 1
ATOM 7612 O O . PHE B 1 462 ? 1.645 34.938 20.766 1 98.62 462 PHE B O 1
ATOM 7619 N N . GLN B 1 463 ? 2.355 36.969 20.125 1 98.38 463 GLN B N 1
ATOM 7620 C CA . GLN B 1 463 ? 1.902 36.781 18.75 1 98.38 463 GLN B CA 1
ATOM 7621 C C . GLN B 1 463 ? 2.58 37.781 17.812 1 98.38 463 GLN B C 1
ATOM 7623 O O . GLN B 1 463 ? 2.955 38.875 18.25 1 98.38 463 GLN B O 1
ATOM 7628 N N . LYS B 1 464 ? 2.809 37.438 16.641 1 98.25 464 LYS B N 1
ATOM 7629 C CA . LYS B 1 464 ? 3.291 38.312 15.555 1 98.25 464 LYS B CA 1
ATOM 7630 C C . LYS B 1 464 ? 2.443 38.125 14.297 1 98.25 464 LYS B C 1
ATOM 7632 O O . LYS B 1 464 ? 2.355 37 13.75 1 98.25 464 LYS B O 1
ATOM 7637 N N . ALA B 1 465 ? 1.823 39.188 13.914 1 97.75 465 ALA B N 1
ATOM 7638 C CA . ALA B 1 465 ? 0.957 39.25 12.742 1 97.75 465 ALA B CA 1
ATOM 7639 C C . ALA B 1 465 ? 1.075 40.625 12.062 1 97.75 465 ALA B C 1
ATOM 7641 O O . ALA B 1 465 ? 1.664 41.531 12.617 1 97.75 465 ALA B O 1
ATOM 7642 N N . PRO B 1 466 ? 0.597 40.656 10.859 1 95.94 466 PRO B N 1
ATOM 7643 C CA . PRO B 1 466 ? 0.645 41.969 10.188 1 95.94 466 PRO B CA 1
ATOM 7644 C C . PRO B 1 466 ? -0.106 43.031 10.953 1 95.94 466 PRO B C 1
ATOM 7646 O O . PRO B 1 466 ? -0.986 42.75 11.766 1 95.94 466 PRO B O 1
ATOM 7649 N N . GLU B 1 467 ? 0.271 44.25 10.656 1 93.19 467 GLU B N 1
ATOM 7650 C CA . GLU B 1 467 ? -0.443 45.375 11.242 1 93.19 467 GLU B CA 1
ATOM 7651 C C . GLU B 1 467 ? -1.91 45.375 10.82 1 93.19 467 GLU B C 1
ATOM 7653 O O . GLU B 1 467 ? -2.27 44.781 9.797 1 93.19 467 GLU B O 1
ATOM 7658 N N . GLU B 1 468 ? -2.615 46.062 11.703 1 90.94 468 GLU B N 1
ATOM 7659 C CA . GLU B 1 468 ? -4.047 46.156 11.43 1 90.94 468 GLU B CA 1
ATOM 7660 C C . GLU B 1 468 ? -4.312 46.719 10.039 1 90.94 468 GLU B C 1
ATOM 7662 O O . GLU B 1 468 ? -3.686 47.688 9.617 1 90.94 468 GLU B O 1
ATOM 7667 N N . GLY B 1 469 ? -5.168 46.062 9.344 1 90.44 469 GLY B N 1
ATOM 7668 C CA . GLY B 1 469 ? -5.562 46.5 8.023 1 90.44 469 GLY B CA 1
ATOM 7669 C C . GLY B 1 469 ? -4.738 45.906 6.906 1 90.44 469 GLY B C 1
ATOM 7670 O O . GLY B 1 469 ? -5.082 46.031 5.73 1 90.44 469 GLY B O 1
ATOM 7671 N N . ARG B 1 470 ? -3.713 45.25 7.238 1 94.12 470 ARG B N 1
ATOM 7672 C CA . ARG B 1 470 ? -2.883 44.594 6.223 1 94.12 470 ARG B CA 1
ATOM 7673 C C . ARG B 1 470 ? -3.074 43.094 6.234 1 94.12 470 ARG B C 1
ATOM 7675 O O . ARG B 1 470 ? -3.078 42.469 7.301 1 94.12 470 ARG B O 1
ATOM 7682 N N . ALA B 1 471 ? -3.244 42.594 5.031 1 95.31 471 ALA B N 1
ATOM 7683 C CA . ALA B 1 471 ? -3.447 41.125 4.898 1 95.31 471 ALA B CA 1
ATOM 7684 C C . ALA B 1 471 ? -2.898 40.625 3.57 1 95.31 471 ALA B C 1
ATOM 7686 O O . ALA B 1 471 ? -2.568 41.406 2.682 1 95.31 471 ALA B O 1
ATOM 7687 N N . ASN B 1 472 ? -2.697 39.312 3.543 1 97.12 472 ASN B N 1
ATOM 7688 C CA . ASN B 1 472 ? -2.203 38.625 2.363 1 97.12 472 ASN B CA 1
ATOM 7689 C C . ASN B 1 472 ? -0.906 39.25 1.847 1 97.12 472 ASN B C 1
ATOM 7691 O O . ASN B 1 472 ? -0.761 39.469 0.646 1 97.12 472 ASN B O 1
ATOM 7695 N N . LEU B 1 473 ? -0.119 39.531 2.82 1 96.94 473 LEU B N 1
ATOM 7696 C CA . LEU B 1 473 ? 1.178 40.062 2.445 1 96.94 473 LEU B CA 1
ATOM 7697 C C . LEU B 1 473 ? 2.072 39 1.841 1 96.94 473 LEU B C 1
ATOM 7699 O O . LEU B 1 473 ? 2.008 37.844 2.244 1 96.94 473 LEU B O 1
ATOM 7703 N N . ALA B 1 474 ? 2.924 39.438 0.932 1 97.5 474 ALA B N 1
ATOM 7704 C CA . ALA B 1 474 ? 3.852 38.531 0.267 1 97.5 474 ALA B CA 1
ATOM 7705 C C . ALA B 1 474 ? 4.887 37.969 1.25 1 97.5 474 ALA B C 1
ATOM 7707 O O . ALA B 1 474 ? 5.211 38.625 2.242 1 97.5 474 ALA B O 1
ATOM 7708 N N . PRO B 1 475 ? 5.402 36.781 0.891 1 97.31 475 PRO B N 1
ATOM 7709 C CA . PRO B 1 475 ? 6.445 36.219 1.746 1 97.31 475 PRO B CA 1
ATOM 7710 C C . PRO B 1 475 ? 7.629 37.156 1.943 1 97.31 475 PRO B C 1
ATOM 7712 O O . PRO B 1 475 ? 8.305 37.094 2.977 1 97.31 475 PRO B O 1
ATOM 7715 N N . SER B 1 476 ? 7.809 38.094 1.072 1 96 476 SER B N 1
ATOM 7716 C CA . SER B 1 476 ? 8.93 39.031 1.142 1 96 476 SER B CA 1
ATOM 7717 C C . SER B 1 476 ? 8.742 40.062 2.26 1 96 476 SER B C 1
ATOM 7719 O O . SER B 1 476 ? 9.68 40.75 2.635 1 96 476 SER B O 1
ATOM 7721 N N . GLU B 1 477 ? 7.57 40.094 2.828 1 95.75 477 GLU B N 1
ATOM 7722 C CA . GLU B 1 477 ? 7.281 41.062 3.857 1 95.75 477 GLU B CA 1
ATOM 7723 C C . GLU B 1 477 ? 7.742 40.594 5.23 1 95.75 477 GLU B C 1
ATOM 7725 O O . GLU B 1 477 ? 7.641 41.344 6.215 1 95.75 477 GLU B O 1
ATOM 7730 N N . GLY B 1 478 ? 8.133 39.375 5.348 1 94.5 478 GLY B N 1
ATOM 7731 C CA . GLY B 1 478 ? 8.812 38.906 6.547 1 94.5 478 GLY B CA 1
ATOM 7732 C C . GLY B 1 478 ? 7.887 38.281 7.559 1 94.5 478 GLY B C 1
ATOM 7733 O O . GLY B 1 478 ? 8.242 38.125 8.734 1 94.5 478 GLY B O 1
ATOM 7734 N N . TYR B 1 479 ? 6.727 37.875 7.148 1 97.31 479 TYR B N 1
ATOM 7735 C CA . TYR B 1 479 ? 5.75 37.281 8.055 1 97.31 479 TYR B CA 1
ATOM 7736 C C . TYR B 1 479 ? 5.594 35.812 7.781 1 97.31 479 TYR B C 1
ATOM 7738 O O . TYR B 1 479 ? 4.48 35.281 7.824 1 97.31 479 TYR B O 1
ATOM 7746 N N . GLN B 1 480 ? 6.648 35.156 7.352 1 98.31 480 GLN B N 1
ATOM 7747 C CA . GLN B 1 480 ? 6.711 33.688 7.285 1 98.31 480 GLN B CA 1
ATOM 7748 C C . GLN B 1 480 ? 7.34 33.094 8.547 1 98.31 480 GLN B C 1
ATOM 7750 O O . GLN B 1 480 ? 8.367 33.594 9.016 1 98.31 480 GLN B O 1
ATOM 7755 N N . PHE B 1 481 ? 6.676 32.031 9.117 1 98.88 481 PHE B N 1
ATOM 7756 C CA . PHE B 1 481 ? 7.082 31.641 10.453 1 98.88 481 PHE B CA 1
ATOM 7757 C C . PHE B 1 481 ? 7.191 30.125 10.555 1 98.88 481 PHE B C 1
ATOM 7759 O O . PHE B 1 481 ? 6.543 29.391 9.797 1 98.88 481 PHE B O 1
ATOM 7766 N N . PHE B 1 482 ? 8.016 29.625 11.461 1 98.88 482 PHE B N 1
ATOM 7767 C CA . PHE B 1 482 ? 8.086 28.234 11.922 1 98.88 482 PHE B CA 1
ATOM 7768 C C . PHE B 1 482 ? 8.43 28.172 13.406 1 98.88 482 PHE B C 1
ATOM 7770 O O . PHE B 1 482 ? 8.844 29.172 13.992 1 98.88 482 PHE B O 1
ATOM 7777 N N . GLY B 1 483 ? 8.086 27.062 13.992 1 98.94 483 GLY B N 1
ATOM 7778 C CA . GLY B 1 483 ? 8.508 26.812 15.359 1 98.94 483 GLY B CA 1
ATOM 7779 C C . GLY B 1 483 ? 9.648 25.812 15.445 1 98.94 483 GLY B C 1
ATOM 7780 O O . GLY B 1 483 ? 9.727 24.875 14.656 1 98.94 483 GLY B O 1
ATOM 7781 N N . GLN B 1 484 ? 10.508 26.047 16.406 1 98.94 484 GLN B N 1
ATOM 7782 C CA . GLN B 1 484 ? 11.578 25.125 16.766 1 98.94 484 GLN B CA 1
ATOM 7783 C C . GLN B 1 484 ? 11.367 24.578 18.172 1 98.94 484 GLN B C 1
ATOM 7785 O O . GLN B 1 484 ? 11 25.312 19.094 1 98.94 484 GLN B O 1
ATOM 7790 N N . VAL B 1 485 ? 11.516 23.281 18.328 1 98.94 485 VAL B N 1
ATOM 7791 C CA . VAL B 1 485 ? 11.367 22.625 19.625 1 98.94 485 VAL B CA 1
ATOM 7792 C C . VAL B 1 485 ? 12.656 21.891 19.984 1 98.94 485 VAL B C 1
ATOM 7794 O O . VAL B 1 485 ? 13.148 21.078 19.188 1 98.94 485 VAL B O 1
ATOM 7797 N N . ASP B 1 486 ? 13.172 22.188 21.156 1 98.81 486 ASP B N 1
ATOM 7798 C CA . ASP B 1 486 ? 14.367 21.531 21.688 1 98.81 486 ASP B CA 1
ATOM 7799 C C . ASP B 1 486 ? 14.062 20.766 22.969 1 98.81 486 ASP B C 1
ATOM 7801 O O . ASP B 1 486 ? 13.578 21.344 23.938 1 98.81 486 ASP B O 1
ATOM 7805 N N . LEU B 1 487 ? 14.352 19.516 22.938 1 98.5 487 LEU B N 1
ATOM 7806 C CA . LEU B 1 487 ? 14.258 18.656 24.125 1 98.5 487 LEU B CA 1
ATOM 7807 C C . LEU B 1 487 ? 15.641 18.328 24.672 1 98.5 487 LEU B C 1
ATOM 7809 O O . LEU B 1 487 ? 16.484 17.781 23.953 1 98.5 487 LEU B O 1
ATOM 7813 N N . ASP B 1 488 ? 15.867 18.688 25.906 1 98 488 ASP B N 1
ATOM 7814 C CA . ASP B 1 488 ? 17.141 18.406 26.562 1 98 488 ASP B CA 1
ATOM 7815 C C . ASP B 1 488 ? 17.141 17 27.172 1 98 488 ASP B C 1
ATOM 7817 O O . ASP B 1 488 ? 16.25 16.656 27.953 1 98 488 ASP B O 1
ATOM 7821 N N . ALA B 1 489 ? 18.125 16.281 26.922 1 95.81 489 ALA B N 1
ATOM 7822 C CA . ALA B 1 489 ? 18.156 14.875 27.328 1 95.81 489 ALA B CA 1
ATOM 7823 C C . ALA B 1 489 ? 18.344 14.742 28.828 1 95.81 489 ALA B C 1
ATOM 7825 O O . ALA B 1 489 ? 17.844 13.781 29.438 1 95.81 489 ALA B O 1
ATOM 7826 N N . GLU B 1 490 ? 18.969 15.648 29.453 1 96.38 490 GLU B N 1
ATOM 7827 C CA . GLU B 1 490 ? 19.281 15.562 30.875 1 96.38 490 GLU B CA 1
ATOM 7828 C C . GLU B 1 490 ? 18.156 16.156 31.734 1 96.38 490 GLU B C 1
ATOM 7830 O O . GLU B 1 490 ? 17.531 15.461 32.531 1 96.38 490 GLU B O 1
ATOM 7835 N N . SER B 1 491 ? 17.844 17.359 31.438 1 97.25 491 SER B N 1
ATOM 7836 C CA . SER B 1 491 ? 16.844 18.047 32.25 1 97.25 491 SER B CA 1
ATOM 7837 C C . SER B 1 491 ? 15.43 17.672 31.844 1 97.25 491 SER B C 1
ATOM 7839 O O . SER B 1 491 ? 14.469 17.938 32.562 1 97.25 491 SER B O 1
ATOM 7841 N N . LYS B 1 492 ? 15.312 17.203 30.609 1 97.69 492 LYS B N 1
ATOM 7842 C CA . LYS B 1 492 ? 14.039 16.875 29.984 1 97.69 492 LYS B CA 1
ATOM 7843 C C . LYS B 1 492 ? 13.195 18.141 29.75 1 97.69 492 LYS B C 1
ATOM 7845 O O . LYS B 1 492 ? 12 18.047 29.484 1 97.69 492 LYS B O 1
ATOM 7850 N N . GLU B 1 493 ? 13.781 19.297 29.844 1 98.5 493 GLU B N 1
ATOM 7851 C CA . GLU B 1 493 ? 13.078 20.531 29.516 1 98.5 493 GLU B CA 1
ATOM 7852 C C . GLU B 1 493 ? 12.75 20.594 28.016 1 98.5 493 GLU B C 1
ATOM 7854 O O . GLU B 1 493 ? 13.555 20.172 27.188 1 98.5 493 GLU B O 1
ATOM 7859 N N . LEU B 1 494 ? 11.602 21.094 27.734 1 98.81 494 LEU B N 1
ATOM 7860 C CA . LEU B 1 494 ? 11.18 21.344 26.359 1 98.81 494 LEU B CA 1
ATOM 7861 C C . LEU B 1 494 ? 11.148 22.844 26.062 1 98.81 494 LEU B C 1
ATOM 7863 O O . LEU B 1 494 ? 10.344 23.578 26.641 1 98.81 494 LEU B O 1
ATOM 7867 N N . THR B 1 495 ? 11.961 23.266 25.188 1 98.94 495 THR B N 1
ATOM 7868 C CA . THR B 1 495 ? 12.016 24.672 24.812 1 98.94 495 THR B CA 1
ATOM 7869 C C . THR B 1 495 ? 11.367 24.906 23.453 1 98.94 495 THR B C 1
ATOM 7871 O O . THR B 1 495 ? 11.766 24.281 22.453 1 98.94 495 THR B O 1
ATOM 7874 N N . VAL B 1 496 ? 10.398 25.766 23.406 1 98.94 496 VAL B N 1
ATOM 7875 C CA . VAL B 1 496 ? 9.727 26.109 22.156 1 98.94 496 VAL B CA 1
ATOM 7876 C C . VAL B 1 496 ? 10.094 27.531 21.75 1 98.94 496 VAL B C 1
ATOM 7878 O O . VAL B 1 496 ? 9.906 28.484 22.531 1 98.94 496 VAL B O 1
ATOM 7881 N N . THR B 1 497 ? 10.602 27.656 20.531 1 98.94 497 THR B N 1
ATOM 7882 C CA . THR B 1 497 ? 10.984 28.969 20 1 98.94 497 THR B CA 1
ATOM 7883 C C . THR B 1 497 ? 10.258 29.25 18.688 1 98.94 497 THR B C 1
ATOM 7885 O O . THR B 1 497 ? 10.352 28.484 17.734 1 98.94 497 THR B O 1
ATOM 7888 N N . LEU B 1 498 ? 9.547 30.328 18.672 1 98.94 498 LEU B N 1
ATOM 7889 C CA . LEU B 1 498 ? 8.922 30.812 17.453 1 98.94 498 LEU B CA 1
ATOM 7890 C C . LEU B 1 498 ? 9.898 31.656 16.641 1 98.94 498 LEU B C 1
ATOM 7892 O O . LEU B 1 498 ? 10.562 32.531 17.172 1 98.94 498 LEU B O 1
ATOM 7896 N N . LYS B 1 499 ? 9.961 31.328 15.312 1 98.94 499 LYS B N 1
ATOM 7897 C CA . LYS B 1 499 ? 10.969 31.969 14.469 1 98.94 499 LYS B CA 1
ATOM 7898 C C . LYS B 1 499 ? 10.367 32.438 13.156 1 98.94 499 LYS B C 1
ATOM 7900 O O . LYS B 1 499 ? 9.258 32.062 12.789 1 98.94 499 LYS B O 1
ATOM 7905 N N . ASP B 1 500 ? 11.125 33.344 12.492 1 98.56 500 ASP B N 1
ATOM 7906 C CA . ASP B 1 500 ? 10.688 33.844 11.188 1 98.56 500 ASP B CA 1
ATOM 7907 C C . ASP B 1 500 ? 11.625 33.375 10.078 1 98.56 500 ASP B C 1
ATOM 7909 O O . ASP B 1 500 ? 12.516 32.562 10.32 1 98.56 500 ASP B O 1
ATOM 7913 N N . VAL B 1 501 ? 11.43 33.781 8.867 1 98.31 501 VAL B N 1
ATOM 7914 C CA . VAL B 1 501 ? 12.109 33.344 7.66 1 98.31 501 VAL B CA 1
ATOM 7915 C C . VAL B 1 501 ? 13.594 33.688 7.734 1 98.31 501 VAL B C 1
ATOM 7917 O O . VAL B 1 501 ? 14.43 33 7.125 1 98.31 501 VAL B O 1
ATOM 7920 N N . GLU B 1 502 ? 13.93 34.656 8.516 1 98.06 502 GLU B N 1
ATOM 7921 C CA . GLU B 1 502 ? 15.328 35.031 8.648 1 98.06 502 GLU B CA 1
ATOM 7922 C C . GLU B 1 502 ? 16.016 34.25 9.75 1 98.06 502 GLU B C 1
ATOM 7924 O O . GLU B 1 502 ? 17.234 34.375 9.953 1 98.06 502 GLU B O 1
ATOM 7929 N N . GLY B 1 503 ? 15.258 33.438 10.5 1 98.25 503 GLY B N 1
ATOM 7930 C CA . GLY B 1 503 ? 15.805 32.625 11.578 1 98.25 503 GLY B CA 1
ATOM 7931 C C . GLY B 1 503 ? 15.844 33.375 12.906 1 98.25 503 GLY B C 1
ATOM 7932 O O . GLY B 1 503 ? 16.422 32.875 13.883 1 98.25 503 GLY B O 1
ATOM 7933 N N . THR B 1 504 ? 15.227 34.469 12.938 1 98.38 504 THR B N 1
ATOM 7934 C CA . THR B 1 504 ? 15.18 35.281 14.164 1 98.38 504 THR B CA 1
ATOM 7935 C C . THR B 1 504 ? 14.258 34.625 15.195 1 98.38 504 THR B C 1
ATOM 7937 O O . THR B 1 504 ? 13.133 34.25 14.875 1 98.38 504 THR B O 1
ATOM 7940 N N . SER B 1 505 ? 14.766 34.531 16.406 1 98.75 505 SER B N 1
ATOM 7941 C CA . SER B 1 505 ? 13.922 34.094 17.5 1 98.75 505 SER B CA 1
ATOM 7942 C C . SER B 1 505 ? 12.984 35.188 17.969 1 98.75 505 SER B C 1
ATOM 7944 O O . SER B 1 505 ? 13.43 36.219 18.469 1 98.75 505 SER B O 1
ATOM 7946 N N . LEU B 1 506 ? 11.781 34.906 17.938 1 98.81 506 LEU B N 1
ATOM 7947 C CA . LEU B 1 506 ? 10.773 35.938 18.266 1 98.81 506 LEU B CA 1
ATOM 7948 C C . LEU B 1 506 ? 10.289 35.781 19.703 1 98.81 506 LEU B C 1
ATOM 7950 O O . LEU B 1 506 ? 10 36.75 20.375 1 98.81 506 LEU B O 1
ATOM 7954 N N . HIS B 1 507 ? 10.102 34.594 20.078 1 98.75 507 HIS B N 1
ATOM 7955 C CA . HIS B 1 507 ? 9.602 34.219 21.406 1 98.75 507 HIS B CA 1
ATOM 7956 C C . HIS B 1 507 ? 10.086 32.844 21.812 1 98.75 507 HIS B C 1
ATOM 7958 O O . HIS B 1 507 ? 10.188 31.938 20.969 1 98.75 507 HIS B O 1
ATOM 7964 N N . THR B 1 508 ? 10.406 32.719 23.094 1 98.81 508 THR B N 1
ATOM 7965 C CA . THR B 1 508 ? 10.859 31.422 23.609 1 98.81 508 THR B CA 1
ATOM 7966 C C . THR B 1 508 ? 10.117 31.078 24.891 1 98.81 508 THR B C 1
ATOM 7968 O O . THR B 1 508 ? 9.992 31.906 25.797 1 98.81 508 THR B O 1
ATOM 7971 N N . GLU B 1 509 ? 9.57 29.938 24.953 1 98.75 509 GLU B N 1
ATOM 7972 C CA . GLU B 1 509 ? 8.977 29.359 26.156 1 98.75 509 GLU B CA 1
ATOM 7973 C C . GLU B 1 509 ? 9.727 28.109 26.594 1 98.75 509 GLU B C 1
ATOM 7975 O O . GLU B 1 509 ? 9.898 27.172 25.812 1 98.75 509 GLU B O 1
ATOM 7980 N N . VAL B 1 510 ? 10.195 28.062 27.844 1 98.69 510 VAL B N 1
ATOM 7981 C CA . VAL B 1 510 ? 10.828 26.859 28.422 1 98.69 510 VAL B CA 1
ATOM 7982 C C . VAL B 1 510 ? 9.836 26.125 29.312 1 98.69 510 VAL B C 1
ATOM 7984 O O . VAL B 1 510 ? 9.367 26.672 30.312 1 98.69 510 VAL B O 1
ATOM 7987 N N . LEU B 1 511 ? 9.57 24.953 28.969 1 98.69 511 LEU B N 1
ATOM 7988 C CA . LEU B 1 511 ? 8.633 24.141 29.719 1 98.69 511 LEU B CA 1
ATOM 7989 C C . LEU B 1 511 ? 9.367 23.094 30.562 1 98.69 511 LEU B C 1
ATOM 7991 O O . LEU B 1 511 ? 10.109 22.266 30.016 1 98.69 511 LEU B O 1
ATOM 7995 N N . THR B 1 512 ? 9.141 23.094 31.828 1 97.94 512 THR B N 1
ATOM 7996 C CA . THR B 1 512 ? 9.719 22.109 32.75 1 97.94 512 THR B CA 1
ATOM 7997 C C . THR B 1 512 ? 8.812 20.891 32.875 1 97.94 512 THR B C 1
ATOM 7999 O O . THR B 1 512 ? 7.605 21.031 33.094 1 97.94 512 THR B O 1
ATOM 8002 N N . PRO B 1 513 ? 9.414 19.719 32.75 1 97.44 513 PRO B N 1
ATOM 8003 C CA . PRO B 1 513 ? 8.57 18.531 32.812 1 97.44 513 PRO B CA 1
ATOM 8004 C C . PRO B 1 513 ? 8.023 18.266 34.219 1 97.44 513 PRO B C 1
ATOM 8006 O O . PRO B 1 513 ? 8.719 18.516 35.219 1 97.44 513 PRO B O 1
ATOM 8009 N N . LYS B 1 514 ? 6.828 17.875 34.25 1 93.19 514 LYS B N 1
ATOM 8010 C CA . LYS B 1 514 ? 6.293 17.281 35.469 1 93.19 514 LYS B CA 1
ATOM 8011 C C . LYS B 1 514 ? 6.625 15.797 35.562 1 93.19 514 LYS B C 1
ATOM 8013 O O . LYS B 1 514 ? 6.199 15.008 34.719 1 93.19 514 LYS B O 1
ATOM 8018 N N . MET B 1 515 ? 7.438 15.477 36.375 1 81.44 515 MET B N 1
ATOM 8019 C CA . MET B 1 515 ? 7.898 14.094 36.469 1 81.44 515 MET B CA 1
ATOM 8020 C C . MET B 1 515 ? 6.922 13.258 37.312 1 81.44 515 MET B C 1
ATOM 8022 O O . MET B 1 515 ? 6.238 13.789 38.188 1 81.44 515 MET B O 1
ATOM 8026 N N . ALA B 1 516 ? 6.746 12.125 37.031 1 62.5 516 ALA B N 1
ATOM 8027 C CA . ALA B 1 516 ? 5.863 11.18 37.719 1 62.5 516 ALA B CA 1
ATOM 8028 C C . ALA B 1 516 ? 6.23 11.047 39.188 1 62.5 516 ALA B C 1
ATOM 8030 O O . ALA B 1 516 ? 7.387 11.258 39.562 1 62.5 516 ALA B O 1
#

Nearest PDB structures (foldseek):
  2yeq-assembly1_A  TM=7.507E-01  e=4.659E-30  Bacillus subtilis
  3zk4-assembly1_B  TM=6.634E-01  e=8.165E-17  Lupinus luteus
  7y6e-assembly1_A  TM=6.719E-01  e=2.675E-02  Chelicerata
  7y6e-assembly5_E  TM=6.152E-01  e=1.627E-02  Chelicerata
  7y8s-assembly1_B  TM=7.144E-01  e=8.074E-02  Chelicerata

InterPro domains:
  IPR006311 Twin-arginine translocation pathway, signal sequence [PS51318] (1-31)
  IPR018946 PhoD-like phosphatase, metallophosphatase domain [PF09423] (147-497)
  IPR018946 PhoD-like phosphatase, metallophosphatase domain [cd07389] (172-443)
  IPR029052 Metallo-dependent phosphatase-like [SSF56300] (136-512)
  IPR032093 Phospholipase D, N-terminal [PF16655] (31-131)
  IPR038607 PhoD-like superfamily [G3DSA:3.60.21.70] (135-511)
  IPR052900 Phospholipid Metabolizing Enzymes [PTHR43606] (31-495)

Radius of gyration: 33.74 Å; Cα contacts (8 Å, |Δi|>4): 2743; chains: 2; bounding box: 193×92×73 Å